Protein AF-0000000079099006 (afdb_homodimer)

Radius of gyration: 41.97 Å; Cα contacts (8 Å, |Δi|>4): 2107; chains: 2; bounding box: 153×114×130 Å

InterPro domains:
  IPR046616 Domain of unknown function DUF6729 [PF20499] (115-346)

Structure (mmCIF, N/CA/C/O backbone):
data_AF-0000000079099006-model_v1
#
loop_
_entity.id
_entity.type
_entity.pdbx_description
1 polymer 'DUF6729 domain-containing protein'
#
loop_
_atom_site.group_PDB
_atom_site.id
_atom_site.type_symbol
_atom_site.label_atom_id
_atom_site.label_alt_id
_atom_site.label_comp_id
_atom_site.label_asym_id
_atom_site.label_entity_id
_atom_site.label_seq_id
_atom_site.pdbx_PDB_ins_code
_atom_site.Cartn_x
_atom_site.Cartn_y
_atom_site.Cartn_z
_atom_site.occupancy
_atom_site.B_iso_or_equiv
_atom_site.auth_seq_id
_atom_site.auth_comp_id
_atom_site.auth_asym_id
_atom_site.auth_atom_id
_atom_site.pdbx_PDB_model_num
ATOM 1 N N . MET A 1 1 ? 10.766 33.156 -65.5 1 15.91 1 MET A N 1
ATOM 2 C CA . MET A 1 1 ? 12.086 33 -64.875 1 15.91 1 MET A CA 1
ATOM 3 C C . MET A 1 1 ? 11.984 32.188 -63.594 1 15.91 1 MET A C 1
ATOM 5 O O . MET A 1 1 ? 12.766 31.266 -63.375 1 15.91 1 MET A O 1
ATOM 9 N N . ILE A 1 2 ? 11.555 32.625 -62.406 1 19.89 2 ILE A N 1
ATOM 10 C CA . ILE A 1 2 ? 12.367 32.594 -61.219 1 19.89 2 ILE A CA 1
ATOM 11 C C . ILE A 1 2 ? 12.281 31.234 -60.562 1 19.89 2 ILE A C 1
ATOM 13 O O . ILE A 1 2 ? 11.195 30.797 -60.156 1 19.89 2 ILE A O 1
ATOM 17 N N . GLU A 1 3 ? 13.203 30.297 -60.844 1 19.33 3 GLU A N 1
ATOM 18 C CA . GLU A 1 3 ? 13.68 28.922 -60.781 1 19.33 3 GLU A CA 1
ATOM 19 C C . GLU A 1 3 ? 13.797 28.422 -59.344 1 19.33 3 GLU A C 1
ATOM 21 O O . GLU A 1 3 ? 14.539 29 -58.562 1 19.33 3 GLU A O 1
ATOM 26 N N . ARG A 1 4 ? 12.789 27.922 -58.75 1 20.95 4 ARG A N 1
ATOM 27 C CA . ARG A 1 4 ? 12.016 27.688 -57.531 1 20.95 4 ARG A CA 1
ATOM 28 C C . ARG A 1 4 ? 12.664 26.594 -56.656 1 20.95 4 ARG A C 1
ATOM 30 O O . ARG A 1 4 ? 12.117 25.5 -56.531 1 20.95 4 ARG A O 1
ATOM 37 N N . GLN A 1 5 ? 14.039 26.656 -56.531 1 17.86 5 GLN A N 1
ATOM 38 C CA . GLN A 1 5 ? 15.07 25.641 -56.438 1 17.86 5 GLN A CA 1
ATOM 39 C C . GLN A 1 5 ? 15.195 25.141 -55 1 17.86 5 GLN A C 1
ATOM 41 O O . GLN A 1 5 ? 15.367 25.938 -54.062 1 17.86 5 GLN A O 1
ATOM 46 N N . TYR A 1 6 ? 14.617 24.062 -54.562 1 20.41 6 TYR A N 1
ATOM 47 C CA . TYR A 1 6 ? 14.273 23.328 -53.344 1 20.41 6 TYR A CA 1
ATOM 48 C C . TYR A 1 6 ? 15.523 22.906 -52.594 1 20.41 6 TYR A C 1
ATOM 50 O O . TYR A 1 6 ? 16.172 21.922 -52.938 1 20.41 6 TYR A O 1
ATOM 58 N N . ASP A 1 7 ? 16.375 23.812 -52.219 1 17.14 7 ASP A N 1
ATOM 59 C CA . ASP A 1 7 ? 17.797 23.578 -52 1 17.14 7 ASP A CA 1
ATOM 60 C C . ASP A 1 7 ? 18.031 22.688 -50.812 1 17.14 7 ASP A C 1
ATOM 62 O O . ASP A 1 7 ? 17.422 22.875 -49.75 1 17.14 7 ASP A O 1
ATOM 66 N N . ALA A 1 8 ? 18.531 21.516 -51.031 1 17.69 8 ALA A N 1
ATOM 67 C CA . ALA A 1 8 ? 18.969 20.234 -50.469 1 17.69 8 ALA A CA 1
ATOM 68 C C . ALA A 1 8 ? 20 20.422 -49.375 1 17.69 8 ALA A C 1
ATOM 70 O O . ALA A 1 8 ? 21.141 20.781 -49.625 1 17.69 8 ALA A O 1
ATOM 71 N N . ARG A 1 9 ? 19.688 21.141 -48.406 1 17.2 9 ARG A N 1
ATOM 72 C CA . ARG A 1 9 ? 20.672 21.547 -47.375 1 17.2 9 ARG A CA 1
ATOM 73 C C . ARG A 1 9 ? 21.531 20.375 -46.938 1 17.2 9 ARG A C 1
ATOM 75 O O . ARG A 1 9 ? 21.016 19.281 -46.719 1 17.2 9 ARG A O 1
ATOM 82 N N . THR A 1 10 ? 22.875 20.438 -47.031 1 16.53 10 THR A N 1
ATOM 83 C CA . THR A 1 10 ? 24.141 19.719 -47.125 1 16.53 10 THR A CA 1
ATOM 84 C C . THR A 1 10 ? 24.438 18.906 -45.875 1 16.53 10 THR A C 1
ATOM 86 O O . THR A 1 10 ? 23.922 19.234 -44.812 1 16.53 10 THR A O 1
ATOM 89 N N . PRO A 1 11 ? 25.422 17.922 -45.969 1 18.3 11 PRO A N 1
ATOM 90 C CA . PRO A 1 11 ? 26.062 16.719 -45.438 1 18.3 11 PRO A CA 1
ATOM 91 C C . PRO A 1 11 ? 26.969 17.047 -44.219 1 18.3 11 PRO A C 1
ATOM 93 O O . PRO A 1 11 ? 27.938 17.797 -44.375 1 18.3 11 PRO A O 1
ATOM 96 N N . TRP A 1 12 ? 26.547 17.656 -43.25 1 16.95 12 TRP A N 1
ATOM 97 C CA . TRP A 1 12 ? 27.531 18.109 -42.25 1 16.95 12 TRP A CA 1
ATOM 98 C C . TRP A 1 12 ? 28.5 17 -41.906 1 16.95 12 TRP A C 1
ATOM 100 O O . TRP A 1 12 ? 28.078 15.906 -41.5 1 16.95 12 TRP A O 1
ATOM 110 N N . ASN A 1 13 ? 29.672 17.031 -42.344 1 16.06 13 ASN A N 1
ATOM 111 C CA . ASN A 1 13 ? 30.953 16.328 -42.344 1 16.06 13 ASN A CA 1
ATOM 112 C C . ASN A 1 13 ? 31.5 16.141 -40.938 1 16.06 13 ASN A C 1
ATOM 114 O O . ASN A 1 13 ? 31.766 17.109 -40.219 1 16.06 13 ASN A O 1
ATOM 118 N N . SER A 1 14 ? 31.062 15.195 -40.219 1 17.84 14 SER A N 1
ATOM 119 C CA . SER A 1 14 ? 31.609 14.68 -38.969 1 17.84 14 SER A CA 1
ATOM 120 C C . SER A 1 14 ? 33.094 14.414 -39.094 1 17.84 14 SER A C 1
ATOM 122 O O . SER A 1 14 ? 33.531 13.391 -39.625 1 17.84 14 SER A O 1
ATOM 124 N N . THR A 1 15 ? 33.875 15.359 -39.5 1 16.09 15 THR A N 1
ATOM 125 C CA . THR A 1 15 ? 35.25 15.211 -39.938 1 16.09 15 THR A CA 1
ATOM 126 C C . THR A 1 15 ? 36.031 14.391 -38.938 1 16.09 15 THR A C 1
ATOM 128 O O . THR A 1 15 ? 36.688 13.414 -39.312 1 16.09 15 THR A O 1
ATOM 131 N N . LEU A 1 16 ? 36.969 15.062 -38.188 1 16.19 16 LEU A N 1
ATOM 132 C CA . LEU A 1 16 ? 38.406 15.102 -38.406 1 16.19 16 LEU A CA 1
ATOM 133 C C . LEU A 1 16 ? 39.125 14.008 -37.594 1 16.19 16 LEU A C 1
ATOM 135 O O . LEU A 1 16 ? 39.938 13.25 -38.156 1 16.19 16 LEU A O 1
ATOM 139 N N . ASP A 1 17 ? 39.781 14.375 -36.406 1 16.86 17 ASP A N 1
ATOM 140 C CA . ASP A 1 17 ? 41.219 14.133 -36.312 1 16.86 17 ASP A CA 1
ATOM 141 C C . ASP A 1 17 ? 41.531 12.648 -36.125 1 16.86 17 ASP A C 1
ATOM 143 O O . ASP A 1 17 ? 40.656 11.898 -35.656 1 16.86 17 ASP A O 1
ATOM 147 N N . PRO A 1 18 ? 42.969 12.32 -36.094 1 17.47 18 PRO A N 1
ATOM 148 C CA . PRO A 1 18 ? 43.844 11.289 -36.656 1 17.47 18 PRO A CA 1
ATOM 149 C C . PRO A 1 18 ? 43.812 9.992 -35.844 1 17.47 18 PRO A C 1
ATOM 151 O O . PRO A 1 18 ? 43.188 9.953 -34.781 1 17.47 18 PRO A O 1
ATOM 154 N N . PRO A 1 19 ? 45.094 9.367 -35.781 1 16.92 19 PRO A N 1
ATOM 155 C CA . PRO A 1 19 ? 45.656 8.023 -35.906 1 16.92 19 PRO A CA 1
ATOM 156 C C . PRO A 1 19 ? 45.75 7.293 -34.562 1 16.92 19 PRO A C 1
ATOM 158 O O . PRO A 1 19 ? 46.344 6.211 -34.5 1 16.92 19 PRO A O 1
ATOM 161 N N . PHE A 1 20 ? 45 7.438 -33.656 1 16.91 20 PHE A N 1
ATOM 162 C CA . PHE A 1 20 ? 45.625 6.961 -32.438 1 16.91 20 PHE A CA 1
ATOM 163 C C . PHE A 1 20 ? 46.25 5.574 -32.656 1 16.91 20 PHE A C 1
ATOM 165 O O . PHE A 1 20 ? 45.562 4.672 -33.156 1 16.91 20 PHE A O 1
ATOM 172 N N . PRO A 1 21 ? 47.562 5.559 -32.656 1 16.42 21 PRO A N 1
ATOM 173 C CA . PRO A 1 21 ? 48.375 4.387 -33 1 16.42 21 PRO A CA 1
ATOM 174 C C . PRO A 1 21 ? 47.844 3.1 -32.375 1 16.42 21 PRO A C 1
ATOM 176 O O . PRO A 1 21 ? 47.062 3.145 -31.422 1 16.42 21 PRO A O 1
ATOM 179 N N . SER A 1 22 ? 48.125 1.912 -33.031 1 16.53 22 SER A N 1
ATOM 180 C CA . SER A 1 22 ? 48 0.466 -33.156 1 16.53 22 SER A CA 1
ATOM 181 C C . SER A 1 22 ? 48.469 -0.256 -31.891 1 16.53 22 SER A C 1
ATOM 183 O O . SER A 1 22 ? 47.938 -1.321 -31.562 1 16.53 22 SER A O 1
ATOM 185 N N . SER A 1 23 ? 49.625 0.391 -31.312 1 15.44 23 SER A N 1
ATOM 186 C CA . SER A 1 23 ? 50.656 -0.622 -31.109 1 15.44 23 SER A CA 1
ATOM 187 C C . SER A 1 23 ? 50.188 -1.686 -30.109 1 15.44 23 SER A C 1
ATOM 189 O O . SER A 1 23 ? 50.281 -2.883 -30.406 1 15.44 23 SER A O 1
ATOM 191 N N . ALA A 1 24 ? 50.5 -1.302 -28.812 1 16.05 24 ALA A N 1
ATOM 192 C CA . ALA A 1 24 ? 51.375 -2.188 -28.062 1 16.05 24 ALA A CA 1
ATOM 193 C C . ALA A 1 24 ? 50.625 -3.375 -27.484 1 16.05 24 ALA A C 1
ATOM 195 O O . ALA A 1 24 ? 49.75 -3.201 -26.641 1 16.05 24 ALA A O 1
ATOM 196 N N . LEU A 1 25 ? 50.188 -4.363 -28.328 1 15.83 25 LEU A N 1
ATOM 197 C CA . LEU A 1 25 ? 49.875 -5.766 -28.094 1 15.83 25 LEU A CA 1
ATOM 198 C C . LEU A 1 25 ? 50.812 -6.375 -27.047 1 15.83 25 LEU A C 1
ATOM 200 O O . LEU A 1 25 ? 50.625 -7.531 -26.656 1 15.83 25 LEU A O 1
ATOM 204 N N . ALA A 1 26 ? 52.062 -5.734 -26.984 1 15.9 26 ALA A N 1
ATOM 205 C CA . ALA A 1 26 ? 53.188 -6.656 -26.75 1 15.9 26 ALA A CA 1
ATOM 206 C C . ALA A 1 26 ? 52.875 -7.582 -25.578 1 15.9 26 ALA A C 1
ATOM 208 O O . ALA A 1 26 ? 51.969 -7.297 -24.766 1 15.9 26 ALA A O 1
ATOM 209 N N . MET A 1 27 ? 53.969 -8.508 -25.281 1 15.1 27 MET A N 1
ATOM 210 C CA . MET A 1 27 ? 54.594 -9.789 -25.031 1 15.1 27 MET A CA 1
ATOM 211 C C . MET A 1 27 ? 54.75 -10.039 -23.531 1 15.1 27 MET A C 1
ATOM 213 O O . MET A 1 27 ? 55.188 -11.109 -23.125 1 15.1 27 MET A O 1
ATOM 217 N N . ILE A 1 28 ? 54.562 -8.961 -22.641 1 15.44 28 ILE A N 1
ATOM 218 C CA . ILE A 1 28 ? 55.5 -9.289 -21.562 1 15.44 28 ILE A CA 1
ATOM 219 C C . ILE A 1 28 ? 55.188 -10.672 -21 1 15.44 28 ILE A C 1
ATOM 221 O O . ILE A 1 28 ? 54.094 -10.891 -20.469 1 15.44 28 ILE A O 1
ATOM 225 N N . GLU A 1 29 ? 55.906 -11.812 -21.453 1 15.39 29 GLU A N 1
ATOM 226 C CA . GLU A 1 29 ? 56.406 -13.172 -21.281 1 15.39 29 GLU A CA 1
ATOM 227 C C . GLU A 1 29 ? 56.812 -13.422 -19.828 1 15.39 29 GLU A C 1
ATOM 229 O O . GLU A 1 29 ? 57.219 -14.531 -19.469 1 15.39 29 GLU A O 1
ATOM 234 N N . ARG A 1 30 ? 56.812 -12.383 -18.953 1 15.84 30 ARG A N 1
ATOM 235 C CA . ARG A 1 30 ? 57.875 -12.82 -18.047 1 15.84 30 ARG A CA 1
ATOM 236 C C . ARG A 1 30 ? 57.688 -14.273 -17.641 1 15.84 30 ARG A C 1
ATOM 238 O O . ARG A 1 30 ? 56.562 -14.742 -17.484 1 15.84 30 ARG A O 1
ATOM 245 N N . GLN A 1 31 ? 58.812 -15 -17.609 1 15.45 31 GLN A N 1
ATOM 246 C CA . GLN A 1 31 ? 59.594 -16.219 -17.438 1 15.45 31 GLN A CA 1
ATOM 247 C C . GLN A 1 31 ? 59.312 -16.859 -16.078 1 15.45 31 GLN A C 1
ATOM 249 O O . GLN A 1 31 ? 59.156 -16.172 -15.078 1 15.45 31 GLN A O 1
ATOM 254 N N . TYR A 1 32 ? 58.781 -18.188 -16.141 1 16.55 32 TYR A N 1
ATOM 255 C CA . TYR A 1 32 ? 58.688 -19.281 -15.18 1 16.55 32 TYR A CA 1
ATOM 256 C C . TYR A 1 32 ? 60 -19.469 -14.445 1 16.55 32 TYR A C 1
ATOM 258 O O . TYR A 1 32 ? 60.156 -20.422 -13.672 1 16.55 32 TYR A O 1
ATOM 266 N N . ASP A 1 33 ? 60.906 -18.406 -14.273 1 15.42 33 ASP A N 1
ATOM 267 C CA . ASP A 1 33 ? 62.188 -19.047 -13.984 1 15.42 33 ASP A CA 1
ATOM 268 C C . ASP A 1 33 ? 62 -20.172 -12.961 1 15.42 33 ASP A C 1
ATOM 270 O O . ASP A 1 33 ? 61.219 -20.047 -12.016 1 15.42 33 ASP A O 1
ATOM 274 N N . ALA A 1 34 ? 62.688 -21.344 -13.367 1 15.82 34 ALA A N 1
ATOM 275 C CA . ALA A 1 34 ? 63.125 -22.688 -12.977 1 15.82 34 ALA A CA 1
ATOM 276 C C . ALA A 1 34 ? 63.969 -22.672 -11.727 1 15.82 34 ALA A C 1
ATOM 278 O O . ALA A 1 34 ? 64.5 -23.703 -11.273 1 15.82 34 ALA A O 1
ATOM 279 N N . ARG A 1 35 ? 64.438 -21.578 -11.211 1 15.8 35 ARG A N 1
ATOM 280 C CA . ARG A 1 35 ? 65.75 -22.016 -10.648 1 15.8 35 ARG A CA 1
ATOM 281 C C . ARG A 1 35 ? 65.562 -23.328 -9.891 1 15.8 35 ARG A C 1
ATOM 283 O O . ARG A 1 35 ? 64.5 -23.609 -9.344 1 15.8 35 ARG A O 1
ATOM 290 N N . THR A 1 36 ? 66.625 -24.172 -10.094 1 16.53 36 THR A N 1
ATOM 291 C CA . THR A 1 36 ? 67.25 -25.5 -9.891 1 16.53 36 THR A CA 1
ATOM 292 C C . THR A 1 36 ? 67.25 -25.859 -8.414 1 16.53 36 THR A C 1
ATOM 294 O O . THR A 1 36 ? 66.688 -26.906 -8.016 1 16.53 36 THR A O 1
ATOM 297 N N . PRO A 1 37 ? 68.562 -26.281 -8.086 1 16.17 37 PRO A N 1
ATOM 298 C CA . PRO A 1 37 ? 69.125 -27.406 -7.355 1 16.17 37 PRO A CA 1
ATOM 299 C C . PRO A 1 37 ? 69.188 -27.156 -5.852 1 16.17 37 PRO A C 1
ATOM 301 O O . PRO A 1 37 ? 68.875 -28.047 -5.059 1 16.17 37 PRO A O 1
ATOM 304 N N . ARG A 1 38 ? 70.062 -26.141 -5.414 1 15.58 38 ARG A N 1
ATOM 305 C CA . ARG A 1 38 ? 71.25 -26.578 -4.676 1 15.58 38 ARG A CA 1
ATOM 306 C C . ARG A 1 38 ? 70.938 -26.969 -3.248 1 15.58 38 ARG A C 1
ATOM 308 O O . ARG A 1 38 ? 69.938 -26.469 -2.689 1 15.58 38 ARG A O 1
ATOM 315 N N . ASN A 1 39 ? 71.812 -27.906 -2.674 1 15.57 39 ASN A N 1
ATOM 316 C CA . ASN A 1 39 ? 72.125 -28.828 -1.592 1 15.57 39 ASN A CA 1
ATOM 317 C C . ASN A 1 39 ? 72.375 -28.094 -0.273 1 15.57 39 ASN A C 1
ATOM 319 O O . ASN A 1 39 ? 72.25 -28.688 0.801 1 15.57 39 ASN A O 1
ATOM 323 N N . SER A 1 40 ? 73 -26.859 -0.292 1 15.12 40 SER A N 1
ATOM 324 C CA . SER A 1 40 ? 74.125 -26.875 0.655 1 15.12 40 SER A CA 1
ATOM 325 C C . SER A 1 40 ? 73.625 -26.984 2.092 1 15.12 40 SER A C 1
ATOM 327 O O . SER A 1 40 ? 72.438 -26.656 2.379 1 15.12 40 SER A O 1
ATOM 329 N N . THR A 1 41 ? 74.625 -27.078 3.004 1 15.63 41 THR A N 1
ATOM 330 C CA . THR A 1 41 ? 75.188 -27.719 4.199 1 15.63 41 THR A CA 1
ATOM 331 C C . THR A 1 41 ? 74.812 -26.922 5.453 1 15.63 41 THR A C 1
ATOM 333 O O . THR A 1 41 ? 74.688 -27.5 6.535 1 15.63 41 THR A O 1
ATOM 336 N N . LEU A 1 42 ? 74.812 -25.516 5.457 1 14.94 42 LEU A N 1
ATOM 337 C CA . LEU A 1 42 ? 75.75 -25.125 6.512 1 14.94 42 LEU A CA 1
ATOM 338 C C . LEU A 1 42 ? 75.188 -25.469 7.887 1 14.94 42 LEU A C 1
ATOM 340 O O . LEU A 1 42 ? 73.938 -25.578 8.055 1 14.94 42 LEU A O 1
ATOM 344 N N . ASP A 1 43 ? 75.938 -25.016 8.906 1 15.67 43 ASP A N 1
ATOM 345 C CA . ASP A 1 43 ? 76.5 -25.516 10.148 1 15.67 43 ASP A CA 1
ATOM 346 C C . ASP A 1 43 ? 75.562 -25.391 11.305 1 15.67 43 ASP A C 1
ATOM 348 O O . ASP A 1 43 ? 74.562 -24.625 11.234 1 15.67 43 ASP A O 1
ATOM 352 N N . PRO A 1 44 ? 76.125 -25.359 12.578 1 16.55 44 PRO A N 1
ATOM 353 C CA . PRO A 1 44 ? 76.125 -26.172 13.797 1 16.55 44 PRO A CA 1
ATOM 354 C C . PRO A 1 44 ? 75.312 -25.562 14.914 1 16.55 44 PRO A C 1
ATOM 356 O O . PRO A 1 44 ? 74.5 -26.266 15.562 1 16.55 44 PRO A O 1
ATOM 359 N N . PRO A 1 45 ? 75.562 -24.188 15.43 1 15.34 45 PRO A N 1
ATOM 360 C CA . PRO A 1 45 ? 76.188 -24.281 16.781 1 15.34 45 PRO A CA 1
ATOM 361 C C . PRO A 1 45 ? 75.125 -24.328 17.875 1 15.34 45 PRO A C 1
ATOM 363 O O . PRO A 1 45 ? 73.938 -23.984 17.625 1 15.34 45 PRO A O 1
ATOM 366 N N . SER A 1 46 ? 75.5 -23.844 19.219 1 15.46 46 SER A N 1
ATOM 367 C CA . SER A 1 46 ? 75.688 -24.359 20.562 1 15.46 46 SER A CA 1
ATOM 368 C C . SER A 1 46 ? 74.562 -23.875 21.5 1 15.46 46 SER A C 1
ATOM 370 O O . SER A 1 46 ? 73.938 -24.672 22.172 1 15.46 46 SER A O 1
ATOM 372 N N . PRO A 1 47 ? 74.875 -22.906 22.562 1 15.4 47 PRO A N 1
ATOM 373 C CA . PRO A 1 47 ? 75 -23.344 23.953 1 15.4 47 PRO A CA 1
ATOM 374 C C . PRO A 1 47 ? 73.688 -23.125 24.75 1 15.4 47 PRO A C 1
ATOM 376 O O . PRO A 1 47 ? 72.75 -22.516 24.25 1 15.4 47 PRO A O 1
ATOM 379 N N . SER A 1 48 ? 73.75 -22.312 26.062 1 14.89 48 SER A N 1
ATOM 380 C CA . SER A 1 48 ? 73.875 -22.578 27.484 1 14.89 48 SER A CA 1
ATOM 381 C C . SER A 1 48 ? 72.625 -22.031 28.234 1 14.89 48 SER A C 1
ATOM 383 O O . SER A 1 48 ? 72 -22.734 29.016 1 14.89 48 SER A O 1
ATOM 385 N N . SER A 1 49 ? 72.562 -20.641 28.734 1 14.59 49 SER A N 1
ATOM 386 C CA . SER A 1 49 ? 72.75 -20.328 30.156 1 14.59 49 SER A CA 1
ATOM 387 C C . SER A 1 49 ? 71.375 -20.172 30.812 1 14.59 49 SER A C 1
ATOM 389 O O . SER A 1 49 ? 70.375 -19.906 30.141 1 14.59 49 SER A O 1
ATOM 391 N N . THR A 1 50 ? 71.25 -19.719 32.281 1 14.94 50 THR A N 1
ATOM 392 C CA . THR A 1 50 ? 70.938 -20.047 33.656 1 14.94 50 THR A CA 1
ATOM 393 C C . THR A 1 50 ? 69.812 -19.156 34.188 1 14.94 50 THR A C 1
ATOM 395 O O . THR A 1 50 ? 69.312 -19.375 35.281 1 14.94 50 THR A O 1
ATOM 398 N N . LEU A 1 51 ? 69.25 -18.078 33.625 1 14.08 51 LEU A N 1
ATOM 399 C CA . LEU A 1 51 ? 69.062 -17.078 34.656 1 14.08 51 LEU A CA 1
ATOM 400 C C . LEU A 1 51 ? 67.875 -17.453 35.562 1 14.08 51 LEU A C 1
ATOM 402 O O . LEU A 1 51 ? 66.812 -17.75 35.062 1 14.08 51 LEU A O 1
ATOM 406 N N . THR A 1 52 ? 67.938 -17.5 36.969 1 14.87 52 THR A N 1
ATOM 407 C CA . THR A 1 52 ? 67.5 -18 38.25 1 14.87 52 THR A CA 1
ATOM 408 C C . THR A 1 52 ? 66.312 -17.234 38.75 1 14.87 52 THR A C 1
ATOM 410 O O . THR A 1 52 ? 65.375 -17.828 39.312 1 14.87 52 THR A O 1
ATOM 413 N N . MET A 1 53 ? 66.25 -15.844 38.969 1 14.62 53 MET A N 1
ATOM 414 C CA . MET A 1 53 ? 66.062 -15.359 40.312 1 14.62 53 MET A CA 1
ATOM 415 C C . MET A 1 53 ? 64.625 -15.562 40.812 1 14.62 53 MET A C 1
ATOM 417 O O . MET A 1 53 ? 63.719 -15.656 40.031 1 14.62 53 MET A O 1
ATOM 421 N N . ILE A 1 54 ? 64.25 -15.117 42.219 1 14.98 54 ILE A N 1
ATOM 422 C CA . ILE A 1 54 ? 63.812 -15.508 43.531 1 14.98 54 ILE A CA 1
ATOM 423 C C . ILE A 1 54 ? 62.344 -15.102 43.719 1 14.98 54 ILE A C 1
ATOM 425 O O . ILE A 1 54 ? 61.812 -14.266 42.969 1 14.98 54 ILE A O 1
ATOM 429 N N . GLU A 1 55 ? 61.844 -14.812 45.094 1 15.43 55 GLU A N 1
ATOM 430 C CA . GLU A 1 55 ? 61.062 -15.266 46.25 1 15.43 55 GLU A CA 1
ATOM 431 C C . GLU A 1 55 ? 59.906 -14.305 46.562 1 15.43 55 GLU A C 1
ATOM 433 O O . GLU A 1 55 ? 58.875 -14.711 47.094 1 15.43 55 GLU A O 1
ATOM 438 N N . ARG A 1 56 ? 59.844 -12.906 46.406 1 15.13 56 ARG A N 1
ATOM 439 C CA . ARG A 1 56 ? 59.562 -12.164 47.625 1 15.13 56 ARG A CA 1
ATOM 440 C C . ARG A 1 56 ? 58.094 -12.289 48 1 15.13 56 ARG A C 1
ATOM 442 O O . ARG A 1 56 ? 57.219 -12.305 47.125 1 15.13 56 ARG A O 1
ATOM 449 N N . GLN A 1 57 ? 57.625 -12.203 49.406 1 15.52 57 GLN A N 1
ATOM 450 C CA . GLN A 1 57 ? 56.844 -12.609 50.594 1 15.52 57 GLN A CA 1
ATOM 451 C C . GLN A 1 57 ? 55.719 -11.633 50.844 1 15.52 57 GLN A C 1
ATOM 453 O O . GLN A 1 57 ? 54.906 -11.828 51.781 1 15.52 57 GLN A O 1
ATOM 458 N N . TYR A 1 58 ? 55.219 -10.625 50.188 1 15.05 58 TYR A N 1
ATOM 459 C CA . TYR A 1 58 ? 54.719 -9.539 51.031 1 15.05 58 TYR A CA 1
ATOM 460 C C . TYR A 1 58 ? 53.469 -9.969 51.781 1 15.05 58 TYR A C 1
ATOM 462 O O . TYR A 1 58 ? 52.594 -10.609 51.188 1 15.05 58 TYR A O 1
ATOM 470 N N . ASP A 1 59 ? 53.219 -9.641 53.156 1 15.61 59 ASP A N 1
ATOM 471 C CA . ASP A 1 59 ? 52.688 -9.961 54.5 1 15.61 59 ASP A CA 1
ATOM 472 C C . ASP A 1 59 ? 51.25 -9.5 54.656 1 15.61 59 ASP A C 1
ATOM 474 O O . ASP A 1 59 ? 50.406 -10.258 55.125 1 15.61 59 ASP A O 1
ATOM 478 N N . ALA A 1 60 ? 50.906 -8.164 54.844 1 15.94 60 ALA A N 1
ATOM 479 C CA . ALA A 1 60 ? 50.406 -7.676 56.125 1 15.94 60 ALA A CA 1
ATOM 480 C C . ALA A 1 60 ? 48.906 -7.969 56.25 1 15.94 60 ALA A C 1
ATOM 482 O O . ALA A 1 60 ? 48.219 -8.117 55.25 1 15.94 60 ALA A O 1
ATOM 483 N N . ARG A 1 61 ? 48.062 -7.602 57.406 1 16.03 61 ARG A N 1
ATOM 484 C CA . ARG A 1 61 ? 47.281 -8.109 58.531 1 16.03 61 ARG A CA 1
ATOM 485 C C . ARG A 1 61 ? 45.812 -7.871 58.312 1 16.03 61 ARG A C 1
ATOM 487 O O . ARG A 1 61 ? 45 -8.82 58.281 1 16.03 61 ARG A O 1
ATOM 494 N N . THR A 1 62 ? 44.969 -6.734 59.031 1 16.22 62 THR A N 1
ATOM 495 C CA . THR A 1 62 ? 44.312 -6.934 60.312 1 16.22 62 THR A CA 1
ATOM 496 C C . THR A 1 62 ? 42.812 -7.074 60.125 1 16.22 62 THR A C 1
ATOM 498 O O . THR A 1 62 ? 42.281 -6.797 59.031 1 16.22 62 THR A O 1
ATOM 501 N N . PRO A 1 63 ? 41.719 -6.109 60.969 1 16.69 63 PRO A N 1
ATOM 502 C CA . PRO A 1 63 ? 40.781 -6.414 62.031 1 16.69 63 PRO A CA 1
ATOM 503 C C . PRO A 1 63 ? 39.312 -6.477 61.531 1 16.69 63 PRO A C 1
ATOM 505 O O . PRO A 1 63 ? 39 -5.922 60.469 1 16.69 63 PRO A O 1
ATOM 508 N N . ARG A 1 64 ? 38.094 -6.961 62.375 1 17.44 64 ARG A N 1
ATOM 509 C CA . ARG A 1 64 ? 36.875 -7.785 62.5 1 17.44 64 ARG A CA 1
ATOM 510 C C . ARG A 1 64 ? 35.625 -6.93 62.469 1 17.44 64 ARG A C 1
ATOM 512 O O . ARG A 1 64 ? 34.531 -7.445 62.281 1 17.44 64 ARG A O 1
ATOM 519 N N . ASN A 1 65 ? 35.438 -5.57 62.625 1 16.67 65 ASN A N 1
ATOM 520 C CA . ASN A 1 65 ? 34.438 -5.121 63.594 1 16.67 65 ASN A CA 1
ATOM 521 C C . ASN A 1 65 ? 33.031 -5.273 63.031 1 16.67 65 ASN A C 1
ATOM 523 O O . ASN A 1 65 ? 32.812 -5.062 61.844 1 16.67 65 ASN A O 1
ATOM 527 N N . SER A 1 66 ? 31.797 -5.656 63.812 1 17.56 66 SER A N 1
ATOM 528 C CA . SER A 1 66 ? 30.531 -6.352 63.969 1 17.56 66 SER A CA 1
ATOM 529 C C . SER A 1 66 ? 29.359 -5.426 63.656 1 17.56 66 SER A C 1
ATOM 531 O O . SER A 1 66 ? 28.219 -5.883 63.469 1 17.56 66 SER A O 1
ATOM 533 N N . THR A 1 67 ? 29.391 -4.078 63.625 1 17.53 67 THR A N 1
ATOM 534 C CA . THR A 1 67 ? 28.328 -3.4 64.312 1 17.53 67 THR A CA 1
ATOM 535 C C . THR A 1 67 ? 26.984 -3.605 63.625 1 17.53 67 THR A C 1
ATOM 537 O O . THR A 1 67 ? 26.953 -3.871 62.406 1 17.53 67 THR A O 1
ATOM 540 N N . LEU A 1 68 ? 25.719 -3.186 64.188 1 17.81 68 LEU A N 1
ATOM 541 C CA . LEU A 1 68 ? 24.375 -3.518 64.688 1 17.81 68 LEU A CA 1
ATOM 542 C C . LEU A 1 68 ? 23.312 -2.941 63.75 1 17.81 68 LEU A C 1
ATOM 544 O O . LEU A 1 68 ? 22.141 -3.328 63.812 1 17.81 68 LEU A O 1
ATOM 548 N N . ASP A 1 69 ? 23.516 -1.963 62.75 1 18.25 69 ASP A N 1
ATOM 549 C CA . ASP A 1 69 ? 22.5 -0.908 62.812 1 18.25 69 ASP A CA 1
ATOM 550 C C . ASP A 1 69 ? 21.141 -1.427 62.344 1 18.25 69 ASP A C 1
ATOM 552 O O . ASP A 1 69 ? 21.062 -2.385 61.562 1 18.25 69 ASP A O 1
ATOM 556 N N . PRO A 1 70 ? 20 -0.602 62.469 1 21 70 PRO A N 1
ATOM 557 C CA . PRO A 1 70 ? 18.609 -0.766 62.844 1 21 70 PRO A CA 1
ATOM 558 C C . PRO A 1 70 ? 17.719 -1.228 61.688 1 21 70 PRO A C 1
ATOM 560 O O . PRO A 1 70 ? 18.078 -1.045 60.531 1 21 70 PRO A O 1
ATOM 563 N N . PRO A 1 71 ? 16.438 -1.8 61.875 1 19.56 71 PRO A N 1
ATOM 564 C CA . PRO A 1 71 ? 15.547 -2.803 61.312 1 19.56 71 PRO A CA 1
ATOM 565 C C . PRO A 1 71 ? 14.656 -2.234 60.188 1 19.56 71 PRO A C 1
ATOM 567 O O . PRO A 1 71 ? 13.773 -2.928 59.688 1 19.56 71 PRO A O 1
ATOM 570 N N . SER A 1 72 ? 15.133 -1.272 59.281 1 19.2 72 SER A N 1
ATOM 571 C CA . SER A 1 72 ? 14.133 -0.377 58.719 1 19.2 72 SER A CA 1
ATOM 572 C C . SER A 1 72 ? 13.047 -1.156 57.969 1 19.2 72 SER A C 1
ATOM 574 O O . SER A 1 72 ? 13.344 -2.102 57.25 1 19.2 72 SER A O 1
ATOM 576 N N . PRO A 1 73 ? 11.719 -0.913 58.281 1 19.62 73 PRO A N 1
ATOM 577 C CA . PRO A 1 73 ? 10.484 -1.699 58.125 1 19.62 73 PRO A CA 1
ATOM 578 C C . PRO A 1 73 ? 10.094 -1.93 56.688 1 19.62 73 PRO A C 1
ATOM 580 O O . PRO A 1 73 ? 10.359 -1.08 55.812 1 19.62 73 PRO A O 1
ATOM 583 N N . SER A 1 74 ? 10.039 -3.209 56.125 1 17.89 74 SER A N 1
ATOM 584 C CA . SER A 1 74 ? 9.93 -3.924 54.875 1 17.89 74 SER A CA 1
ATOM 585 C C . SER A 1 74 ? 8.555 -3.727 54.25 1 17.89 74 SER A C 1
ATOM 587 O O . SER A 1 74 ? 7.957 -4.68 53.75 1 17.89 74 SER A O 1
ATOM 589 N N . SER A 1 75 ? 7.902 -2.51 54.531 1 19.33 75 SER A N 1
ATOM 590 C CA . SER A 1 75 ? 6.465 -2.666 54.312 1 19.33 75 SER A CA 1
ATOM 591 C C . SER A 1 75 ? 6.148 -2.969 52.844 1 19.33 75 SER A C 1
ATOM 593 O O . SER A 1 75 ? 6.594 -2.252 51.969 1 19.33 75 SER A O 1
ATOM 595 N N . THR A 1 76 ? 5.852 -4.23 52.5 1 18.64 76 THR A N 1
ATOM 596 C CA . THR A 1 76 ? 5.629 -5.055 51.344 1 18.64 76 THR A CA 1
ATOM 597 C C . THR A 1 76 ? 4.398 -4.582 50.562 1 18.64 76 THR A C 1
ATOM 599 O O . THR A 1 76 ? 3.91 -5.277 49.656 1 18.64 76 THR A O 1
ATOM 602 N N . LEU A 1 77 ? 4.082 -3.24 50.594 1 19.17 77 LEU A N 1
ATOM 603 C CA . LEU A 1 77 ? 2.727 -3.029 50.094 1 19.17 77 LEU A CA 1
ATOM 604 C C . LEU A 1 77 ? 2.588 -3.516 48.656 1 19.17 77 LEU A C 1
ATOM 606 O O . LEU A 1 77 ? 3.35 -3.098 47.781 1 19.17 77 LEU A O 1
ATOM 610 N N . THR A 1 78 ? 2.082 -4.754 48.469 1 19.03 78 THR A N 1
ATOM 611 C CA . THR A 1 78 ? 1.792 -5.645 47.344 1 19.03 78 THR A CA 1
ATOM 612 C C . THR A 1 78 ? 0.852 -4.969 46.375 1 19.03 78 THR A C 1
ATOM 614 O O . THR A 1 78 ? -0.324 -4.75 46.656 1 19.03 78 THR A O 1
ATOM 617 N N . ARG A 1 79 ? 1.257 -3.863 45.75 1 20.95 79 ARG A N 1
ATOM 618 C CA . ARG A 1 79 ? 0.319 -3.16 44.875 1 20.95 79 ARG A CA 1
ATOM 619 C C . ARG A 1 79 ? -0.235 -4.09 43.812 1 20.95 79 ARG A C 1
ATOM 621 O O . ARG A 1 79 ? 0.527 -4.742 43.094 1 20.95 79 ARG A O 1
ATOM 628 N N . PRO A 1 80 ? -1.497 -4.691 44 1 21.08 80 PRO A N 1
ATOM 629 C CA . PRO A 1 80 ? -2.152 -5.684 43.156 1 21.08 80 PRO A CA 1
ATOM 630 C C . PRO A 1 80 ? -2.191 -5.266 41.688 1 21.08 80 PRO A C 1
ATOM 632 O O . PRO A 1 80 ? -2.477 -4.105 41.375 1 21.08 80 PRO A O 1
ATOM 635 N N . SER A 1 81 ? -1.205 -5.684 40.969 1 20.84 81 SER A N 1
ATOM 636 C CA . SER A 1 81 ? -0.943 -5.488 39.531 1 20.84 81 SER A CA 1
ATOM 637 C C . SER A 1 81 ? -2.166 -5.844 38.688 1 20.84 81 SER A C 1
ATOM 639 O O . SER A 1 81 ? -2.566 -7.008 38.625 1 20.84 81 SER A O 1
ATOM 641 N N . SER A 1 82 ? -3.242 -4.996 38.875 1 22.81 82 SER A N 1
ATOM 642 C CA . SER A 1 82 ? -4.5 -5.227 38.156 1 22.81 82 SER A CA 1
ATOM 643 C C . SER A 1 82 ? -4.266 -5.422 36.656 1 22.81 82 SER A C 1
ATOM 645 O O . SER A 1 82 ? -3.949 -4.473 35.969 1 22.81 82 SER A O 1
ATOM 647 N N . SER A 1 83 ? -3.559 -6.523 36.344 1 22.92 83 SER A N 1
ATOM 648 C CA . SER A 1 83 ? -3.248 -6.984 34.969 1 22.92 83 SER A CA 1
ATOM 649 C C . SER A 1 83 ? -4.512 -7.102 34.125 1 22.92 83 SER A C 1
ATOM 651 O O . SER A 1 83 ? -5.379 -7.934 34.406 1 22.92 83 SER A O 1
ATOM 653 N N . SER A 1 84 ? -5.121 -6.012 33.844 1 25.08 84 SER A N 1
ATOM 654 C CA . SER A 1 84 ? -6.285 -6.152 32.969 1 25.08 84 SER A CA 1
ATOM 655 C C . SER A 1 84 ? -5.93 -6.914 31.688 1 25.08 84 SER A C 1
ATOM 657 O O . SER A 1 84 ? -5.191 -6.406 30.844 1 25.08 84 SER A O 1
ATOM 659 N N . THR A 1 85 ? -5.516 -8.188 31.844 1 25.78 85 THR A N 1
ATOM 660 C CA . THR A 1 85 ? -5.109 -9.078 30.75 1 25.78 85 THR A CA 1
ATOM 661 C C . THR A 1 85 ? -6.234 -9.25 29.734 1 25.78 85 THR A C 1
ATOM 663 O O . THR A 1 85 ? -7.344 -9.648 30.094 1 25.78 85 THR A O 1
ATOM 666 N N . LEU A 1 86 ? -6.316 -8.344 28.891 1 28 86 LEU A N 1
ATOM 667 C CA . LEU A 1 86 ? -7.219 -8.711 27.812 1 28 86 LEU A CA 1
ATOM 668 C C . LEU A 1 86 ? -6.863 -10.086 27.25 1 28 86 LEU A C 1
ATOM 670 O O . LEU A 1 86 ? -5.707 -10.336 26.891 1 28 86 LEU A O 1
ATOM 674 N N . VAL A 1 87 ? -7.395 -11.164 27.891 1 26.25 87 VAL A N 1
ATOM 675 C CA . VAL A 1 87 ? -7.258 -12.578 27.531 1 26.25 87 VAL A CA 1
ATOM 676 C C . VAL A 1 87 ? -7.504 -12.758 26.031 1 26.25 87 VAL A C 1
ATOM 678 O O . VAL A 1 87 ? -8.586 -12.453 25.531 1 26.25 87 VAL A O 1
ATOM 681 N N . ASP A 1 88 ? -6.465 -12.469 25.391 1 26.69 88 ASP A N 1
ATOM 682 C CA . ASP A 1 88 ? -6.504 -12.805 23.969 1 26.69 88 ASP A CA 1
ATOM 683 C C . ASP A 1 88 ? -6.805 -14.289 23.766 1 26.69 88 ASP A C 1
ATOM 685 O O . ASP A 1 88 ? -6.039 -15.148 24.203 1 26.69 88 ASP A O 1
ATOM 689 N N . ASP A 1 89 ? -8.117 -14.562 23.844 1 26.02 89 ASP A N 1
ATOM 690 C CA . ASP A 1 89 ? -8.633 -15.922 23.688 1 26.02 89 ASP A CA 1
ATOM 691 C C . ASP A 1 89 ? -8.148 -16.547 22.375 1 26.02 89 ASP A C 1
ATOM 693 O O . ASP A 1 89 ? -8.68 -17.562 21.938 1 26.02 89 ASP A O 1
ATOM 697 N N . ARG A 1 90 ? -7.363 -15.945 21.703 1 28.78 90 ARG A N 1
ATOM 698 C CA . ARG A 1 90 ? -7.008 -16.562 20.438 1 28.78 90 ARG A CA 1
ATOM 699 C C . ARG A 1 90 ? -6.297 -17.906 20.656 1 28.78 90 ARG A C 1
ATOM 701 O O . ARG A 1 90 ? -5.852 -18.547 19.703 1 28.78 90 ARG A O 1
ATOM 708 N N . PRO A 1 91 ? -5.793 -18.047 22.016 1 25.66 91 PRO A N 1
ATOM 709 C CA . PRO A 1 91 ? -5.195 -19.391 22.094 1 25.66 91 PRO A CA 1
ATOM 710 C C . PRO A 1 91 ? -6.172 -20.484 21.688 1 25.66 91 PRO A C 1
ATOM 712 O O . PRO A 1 91 ? -5.75 -21.594 21.344 1 25.66 91 PRO A O 1
ATOM 715 N N . LEU A 1 92 ? -7.434 -20.219 22.125 1 26.78 92 LEU A N 1
ATOM 716 C CA . LEU A 1 92 ? -8.328 -21.375 22.047 1 26.78 92 LEU A CA 1
ATOM 717 C C . LEU A 1 92 ? -8.602 -21.75 20.594 1 26.78 92 LEU A C 1
ATOM 719 O O . LEU A 1 92 ? -9.156 -22.812 20.312 1 26.78 92 LEU A O 1
ATOM 723 N N . LEU A 1 93 ? -8.445 -20.688 19.797 1 25.09 93 LEU A N 1
ATOM 724 C CA . LEU A 1 93 ? -9 -21.141 18.516 1 25.09 93 LEU A CA 1
ATOM 725 C C . LEU A 1 93 ? -8.109 -22.203 17.891 1 25.09 93 LEU A C 1
ATOM 727 O O . LEU A 1 93 ? -8.555 -22.969 17.016 1 25.09 93 LEU A O 1
ATOM 731 N N . ALA A 1 94 ? -6.812 -22.094 18.125 1 27.58 94 ALA A N 1
ATOM 732 C CA . ALA A 1 94 ? -6.031 -23.156 17.5 1 27.58 94 ALA A CA 1
ATOM 733 C C . ALA A 1 94 ? -6.328 -24.5 18.141 1 27.58 94 ALA A C 1
ATOM 735 O O . ALA A 1 94 ? -6.156 -25.547 17.5 1 27.58 94 ALA A O 1
ATOM 736 N N . GLU A 1 95 ? -6.508 -24.391 19.547 1 28.53 95 GLU A N 1
ATOM 737 C CA . GLU A 1 95 ? -6.59 -25.719 20.125 1 28.53 95 GLU A CA 1
ATOM 738 C C . GLU A 1 95 ? -7.789 -26.5 19.578 1 28.53 95 GLU A C 1
ATOM 740 O O . GLU A 1 95 ? -7.766 -27.734 19.516 1 28.53 95 GLU A O 1
ATOM 745 N N . GLU A 1 96 ? -8.922 -25.703 19.531 1 28.23 96 GLU A N 1
ATOM 746 C CA . GLU A 1 96 ? -10.125 -26.516 19.328 1 28.23 96 GLU A CA 1
ATOM 747 C C . GLU A 1 96 ? -10.125 -27.156 17.953 1 28.23 96 GLU A C 1
ATOM 749 O O . GLU A 1 96 ? -11.016 -27.953 17.625 1 28.23 96 GLU A O 1
ATOM 754 N N . ILE A 1 97 ? -9.453 -26.531 17.062 1 29.06 97 ILE A N 1
ATOM 755 C CA . ILE A 1 97 ? -9.672 -27.359 15.883 1 29.06 97 ILE A CA 1
ATOM 756 C C . ILE A 1 97 ? -9.07 -28.75 16.109 1 29.06 97 ILE A C 1
ATOM 758 O O . ILE A 1 97 ? -7.871 -28.953 15.891 1 29.06 97 ILE A O 1
ATOM 762 N N . GLY A 1 98 ? -9.031 -29.156 17.344 1 27.12 98 GLY A N 1
ATOM 763 C CA . GLY A 1 98 ? -8.867 -30.594 17.5 1 27.12 98 GLY A CA 1
ATOM 764 C C . GLY A 1 98 ? -9.664 -31.406 16.5 1 27.12 98 GLY A C 1
ATOM 765 O O . GLY A 1 98 ? -10.898 -31.375 16.516 1 27.12 98 GLY A O 1
ATOM 766 N N . LEU A 1 99 ? -9.078 -31.453 15.297 1 28.44 99 LEU A N 1
ATOM 767 C CA . LEU A 1 99 ? -9.57 -32.375 14.281 1 28.44 99 LEU A CA 1
ATOM 768 C C . LEU A 1 99 ? -10.094 -33.656 14.93 1 28.44 99 LEU A C 1
ATOM 770 O O . LEU A 1 99 ? -9.445 -34.219 15.812 1 28.44 99 LEU A O 1
ATOM 774 N N . GLU A 1 100 ? -11.391 -33.656 15.094 1 28.56 100 GLU A N 1
ATOM 775 C CA . GLU A 1 100 ? -12.094 -34.906 15.336 1 28.56 100 GLU A CA 1
ATOM 776 C C . GLU A 1 100 ? -11.367 -36.062 14.68 1 28.56 100 GLU A C 1
ATOM 778 O O . GLU A 1 100 ? -10.656 -35.906 13.695 1 28.56 100 GLU A O 1
ATOM 783 N N . ASP A 1 101 ? -11.289 -37.219 15.375 1 29.89 101 ASP A N 1
ATOM 784 C CA . ASP A 1 101 ? -10.883 -38.594 15.156 1 29.89 101 ASP A CA 1
ATOM 785 C C . ASP A 1 101 ? -11.289 -39.062 13.766 1 29.89 101 ASP A C 1
ATOM 787 O O . ASP A 1 101 ? -12.289 -38.625 13.211 1 29.89 101 ASP A O 1
ATOM 791 N N . GLY A 1 102 ? -10.305 -39.781 13.055 1 29.95 102 GLY A N 1
ATOM 792 C CA . GLY A 1 102 ? -10.234 -40.562 11.828 1 29.95 102 GLY A CA 1
ATOM 793 C C . GLY A 1 102 ? -11.469 -41.406 11.594 1 29.95 102 GLY A C 1
ATOM 794 O O . GLY A 1 102 ? -11.945 -42.062 12.508 1 29.95 102 GLY A O 1
ATOM 795 N N . SER A 1 103 ? -12.305 -40.875 10.789 1 34.34 103 SER A N 1
ATOM 796 C CA . SER A 1 103 ? -13.219 -41.875 10.273 1 34.34 103 SER A CA 1
ATOM 797 C C . SER A 1 103 ? -12.477 -43.156 9.93 1 34.34 103 SER A C 1
ATOM 799 O O . SER A 1 103 ? -11.344 -43.125 9.453 1 34.34 103 SER A O 1
ATOM 801 N N . PRO A 1 104 ? -12.805 -44.375 10.297 1 37.09 104 PRO A N 1
ATOM 802 C CA . PRO A 1 104 ? -12.148 -45.688 10.188 1 37.09 104 PRO A CA 1
ATOM 803 C C . PRO A 1 104 ? -11.539 -45.938 8.805 1 37.09 104 PRO A C 1
ATOM 805 O O . PRO A 1 104 ? -10.594 -46.719 8.664 1 37.09 104 PRO A O 1
ATOM 808 N N . GLY A 1 105 ? -12.312 -45.812 7.605 1 39.25 105 GLY A N 1
ATOM 809 C CA . GLY A 1 105 ? -12.062 -46.562 6.387 1 39.25 105 GLY A CA 1
ATOM 810 C C . GLY A 1 105 ? -10.914 -46 5.57 1 39.25 105 GLY A C 1
ATOM 811 O O . GLY A 1 105 ? -10.812 -46.281 4.371 1 39.25 105 GLY A O 1
ATOM 812 N N . ALA A 1 106 ? -10.328 -44.844 5.812 1 47.81 106 ALA A N 1
ATOM 813 C CA . ALA A 1 106 ? -9.461 -44.188 4.844 1 47.81 106 ALA A CA 1
ATOM 814 C C . ALA A 1 106 ? -8.203 -45 4.586 1 47.81 106 ALA A C 1
ATOM 816 O O . ALA A 1 106 ? -7.676 -45.656 5.496 1 47.81 106 ALA A O 1
ATOM 817 N N . GLU A 1 107 ? -7.887 -45.344 3.363 1 58.16 107 GLU A N 1
ATOM 818 C CA . GLU A 1 107 ? -6.672 -46 2.908 1 58.16 107 GLU A CA 1
ATOM 819 C C . GLU A 1 107 ? -5.434 -45.438 3.59 1 58.16 107 GLU A C 1
ATOM 821 O O . GLU A 1 107 ? -5.367 -44.219 3.84 1 58.16 107 GLU A O 1
ATOM 826 N N . PRO A 1 108 ? -4.645 -46.188 4.199 1 70.75 108 PRO A N 1
ATOM 827 C CA . PRO A 1 108 ? -3.439 -45.781 4.918 1 70.75 108 PRO A CA 1
ATOM 828 C C . PRO A 1 108 ? -2.537 -44.844 4.09 1 70.75 108 PRO A C 1
ATOM 830 O O . PRO A 1 108 ? -2.283 -45.125 2.918 1 70.75 108 PRO A O 1
ATOM 833 N N . VAL A 1 109 ? -2.299 -43.531 4.434 1 86.5 109 VAL A N 1
ATOM 834 C CA . VAL A 1 109 ? -1.441 -42.531 3.773 1 86.5 109 VAL A CA 1
ATOM 835 C C . VAL A 1 109 ? 0.024 -42.938 3.977 1 86.5 109 VAL A C 1
ATOM 837 O O . VAL A 1 109 ? 0.451 -43.188 5.102 1 86.5 109 VAL A O 1
ATOM 840 N N . CYS A 1 110 ? 0.729 -43.188 2.893 1 91.31 110 CYS A N 1
ATOM 841 C CA . CYS A 1 110 ? 2.143 -43.531 2.865 1 91.31 110 CYS A CA 1
ATOM 842 C C . CYS A 1 110 ? 3.023 -42.312 3.018 1 91.31 110 CYS A C 1
ATOM 844 O O . CYS A 1 110 ? 3.561 -41.781 2.031 1 91.31 110 CYS A O 1
ATOM 846 N N . LEU A 1 111 ? 3.178 -41.812 4.246 1 93.31 111 LEU A N 1
ATOM 847 C CA . LEU A 1 111 ? 3.996 -40.625 4.547 1 93.31 111 LEU A CA 1
ATOM 848 C C . LEU A 1 111 ? 4.766 -40.812 5.852 1 93.31 111 LEU A C 1
ATOM 850 O O . LEU A 1 111 ? 4.348 -41.594 6.711 1 93.31 111 LEU A O 1
ATOM 854 N N . PRO A 1 112 ? 5.902 -40.219 5.965 1 90.06 112 PRO A N 1
ATOM 855 C CA . PRO A 1 112 ? 6.578 -40.219 7.266 1 90.06 112 PRO A CA 1
ATOM 856 C C . PRO A 1 112 ? 5.707 -39.656 8.391 1 90.06 112 PRO A C 1
ATOM 858 O O . PRO A 1 112 ? 4.895 -38.75 8.156 1 90.06 112 PRO A O 1
ATOM 861 N N . ALA A 1 113 ? 5.934 -40.094 9.586 1 86.31 113 ALA A N 1
ATOM 862 C CA . ALA A 1 113 ? 5.117 -39.75 10.734 1 86.31 113 ALA A CA 1
ATOM 863 C C . ALA A 1 113 ? 5.145 -38.25 10.977 1 86.31 113 ALA A C 1
ATOM 865 O O . ALA A 1 113 ? 4.121 -37.625 11.305 1 86.31 113 ALA A O 1
ATOM 866 N N . GLY A 1 114 ? 6.27 -37.656 10.805 1 89.19 114 GLY A N 1
ATOM 867 C CA . GLY A 1 114 ? 6.375 -36.219 11.016 1 89.19 114 GLY A CA 1
ATOM 868 C C . GLY A 1 114 ? 5.543 -35.406 10.039 1 89.19 114 GLY A C 1
ATOM 869 O O . GLY A 1 114 ? 5.016 -34.375 10.391 1 89.19 114 GLY A O 1
ATOM 870 N N . TRP A 1 115 ? 5.371 -35.906 8.852 1 92.25 115 TRP A N 1
ATOM 871 C CA . TRP A 1 115 ? 4.629 -35.219 7.812 1 92.25 115 TRP A CA 1
ATOM 872 C C . TRP A 1 115 ? 3.127 -35.312 8.055 1 92.25 115 TRP A C 1
ATOM 874 O O . TRP A 1 115 ? 2.383 -34.375 7.746 1 92.25 115 TRP A O 1
ATOM 884 N N . ILE A 1 116 ? 2.703 -36.375 8.609 1 89.88 116 ILE A N 1
ATOM 885 C CA . ILE A 1 116 ? 1.285 -36.594 8.867 1 89.88 116 ILE A CA 1
ATOM 886 C C . ILE A 1 116 ? 0.787 -35.562 9.898 1 89.88 116 ILE A C 1
ATOM 888 O O . ILE A 1 116 ? -0.343 -35.094 9.805 1 89.88 116 ILE A O 1
ATOM 892 N N . HIS A 1 117 ? 1.65 -35.125 10.734 1 86.12 117 HIS A N 1
ATOM 893 C CA . HIS A 1 117 ? 1.278 -34.188 11.789 1 86.12 117 HIS A CA 1
ATOM 894 C C . HIS A 1 117 ? 1.24 -32.75 11.266 1 86.12 117 HIS A C 1
ATOM 896 O O . HIS A 1 117 ? 0.527 -31.922 11.812 1 86.12 117 HIS A O 1
ATOM 902 N N . THR A 1 118 ? 1.926 -32.562 10.234 1 87.25 118 THR A N 1
ATOM 903 C CA . THR A 1 118 ? 2.094 -31.172 9.812 1 87.25 118 THR A CA 1
ATOM 904 C C . THR A 1 118 ? 1.266 -30.891 8.562 1 87.25 118 THR A C 1
ATOM 906 O O . THR A 1 118 ? 0.826 -29.75 8.352 1 87.25 118 THR A O 1
ATOM 909 N N . LEU A 1 119 ? 0.974 -31.844 7.785 1 92.75 119 LEU A N 1
ATOM 910 C CA . LEU A 1 119 ? 0.261 -31.656 6.527 1 92.75 119 LEU A CA 1
ATOM 911 C C . LEU A 1 119 ? -1.244 -31.797 6.73 1 92.75 119 LEU A C 1
ATOM 913 O O . LEU A 1 119 ? -1.696 -32.688 7.453 1 92.75 119 LEU A O 1
ATOM 917 N N . PRO A 1 120 ? -1.991 -30.906 6.141 1 91.5 120 PRO A N 1
ATOM 918 C CA . PRO A 1 120 ? -3.436 -31.156 6.121 1 91.5 120 PRO A CA 1
ATOM 919 C C . PRO A 1 120 ? -3.809 -32.469 5.43 1 91.5 120 PRO A C 1
ATOM 921 O O . PRO A 1 120 ? -3.059 -32.938 4.582 1 91.5 120 PRO A O 1
ATOM 924 N N . GLU A 1 121 ? -4.891 -32.969 5.68 1 90.88 121 GLU A N 1
ATOM 925 C CA . GLU A 1 121 ? -5.332 -34.281 5.172 1 90.88 121 GLU A CA 1
ATOM 926 C C . GLU A 1 121 ? -5.414 -34.281 3.648 1 90.88 121 GLU A C 1
ATOM 928 O O . GLU A 1 121 ? -5.062 -35.25 3.002 1 90.88 121 GLU A O 1
ATOM 933 N N . VAL A 1 122 ? -5.84 -33.188 3.139 1 92.75 122 VAL A N 1
ATOM 934 C CA . VAL A 1 122 ? -6.016 -33.094 1.692 1 92.75 122 VAL A CA 1
ATOM 935 C C . VAL A 1 122 ? -4.664 -33.25 0.998 1 92.75 122 VAL A C 1
ATOM 937 O O . VAL A 1 122 ? -4.578 -33.844 -0.082 1 92.75 122 VAL A O 1
ATOM 940 N N . ASP A 1 123 ? -3.631 -32.781 1.589 1 95.12 123 ASP A N 1
ATOM 941 C CA . ASP A 1 123 ? -2.307 -32.812 0.977 1 95.12 123 ASP A CA 1
ATOM 942 C C . ASP A 1 123 ? -1.614 -34.156 1.247 1 95.12 123 ASP A C 1
ATOM 944 O O . ASP A 1 123 ? -0.77 -34.594 0.462 1 95.12 123 ASP A O 1
ATOM 948 N N . GLN A 1 124 ? -2.004 -34.812 2.35 1 94.75 124 GLN A N 1
ATOM 949 C CA . GLN A 1 124 ? -1.457 -36.125 2.637 1 94.75 124 GLN A CA 1
ATOM 950 C C . GLN A 1 124 ? -1.818 -37.125 1.54 1 94.75 124 GLN A C 1
ATOM 952 O O . GLN A 1 124 ? -0.977 -37.906 1.112 1 94.75 124 GLN A O 1
ATOM 957 N N . ARG A 1 125 ? -2.961 -37 1.038 1 93.19 125 ARG A N 1
ATOM 958 C CA . ARG A 1 125 ? -3.498 -37.969 0.075 1 93.19 125 ARG A CA 1
ATOM 959 C C . ARG A 1 125 ? -2.752 -37.875 -1.252 1 93.19 125 ARG A C 1
ATOM 961 O O . ARG A 1 125 ? -2.217 -38.875 -1.733 1 93.19 125 ARG A O 1
ATOM 968 N N . TRP A 1 126 ? -2.631 -36.719 -1.809 1 94.81 126 TRP A N 1
ATOM 969 C CA . TRP A 1 126 ? -2.043 -36.625 -3.141 1 94.81 126 TRP A CA 1
ATOM 970 C C . TRP A 1 126 ? -0.522 -36.719 -3.07 1 94.81 126 TRP A C 1
ATOM 972 O O . TRP A 1 126 ? 0.115 -37.25 -3.984 1 94.81 126 TRP A O 1
ATOM 982 N N . ILE A 1 127 ? 0.119 -36.281 -2.012 1 95.44 127 ILE A N 1
ATOM 983 C CA . ILE A 1 127 ? 1.57 -36.344 -1.88 1 95.44 127 ILE A CA 1
ATOM 984 C C . ILE A 1 127 ? 2.004 -37.781 -1.694 1 95.44 127 ILE A C 1
ATOM 986 O O . ILE A 1 127 ? 3.02 -38.219 -2.248 1 95.44 127 ILE A O 1
ATOM 990 N N . SER A 1 128 ? 1.229 -38.531 -0.9 1 94.06 128 SER A N 1
ATOM 991 C CA . SER A 1 128 ? 1.505 -39.938 -0.705 1 94.06 128 SER A CA 1
ATOM 992 C C . SER A 1 128 ? 1.492 -40.688 -2.031 1 94.06 128 SER A C 1
ATOM 994 O O . SER A 1 128 ? 2.398 -41.469 -2.312 1 94.06 128 SER A O 1
ATOM 996 N N . LYS A 1 129 ? 0.573 -40.375 -2.844 1 91.25 129 LYS A N 1
ATOM 997 C CA . LYS A 1 129 ? 0.416 -41.062 -4.133 1 91.25 129 LYS A CA 1
ATOM 998 C C . LYS A 1 129 ? 1.498 -40.625 -5.113 1 91.25 129 LYS A C 1
ATOM 1000 O O . LYS A 1 129 ? 1.997 -41.406 -5.902 1 91.25 129 LYS A O 1
ATOM 1005 N N . ALA A 1 130 ? 1.918 -39.406 -5.027 1 93.12 130 ALA A N 1
ATOM 1006 C CA . ALA A 1 130 ? 2.812 -38.844 -6.027 1 93.12 130 ALA A CA 1
ATOM 1007 C C . ALA A 1 130 ? 4.27 -39.156 -5.703 1 93.12 130 ALA A C 1
ATOM 1009 O O . ALA A 1 130 ? 5.078 -39.375 -6.605 1 93.12 130 ALA A O 1
ATOM 1010 N N . LEU A 1 131 ? 4.617 -39.219 -4.395 1 93.5 131 LEU A N 1
ATOM 1011 C CA . LEU A 1 131 ? 6.043 -39.156 -4.094 1 93.5 131 LEU A CA 1
ATOM 1012 C C . LEU A 1 131 ? 6.48 -40.375 -3.293 1 93.5 131 LEU A C 1
ATOM 1014 O O . LEU A 1 131 ? 7.672 -40.688 -3.223 1 93.5 131 LEU A O 1
ATOM 1018 N N . PHE A 1 132 ? 5.562 -41.094 -2.684 1 93.44 132 PHE A N 1
ATOM 1019 C CA . PHE A 1 132 ? 6 -42.125 -1.732 1 93.44 132 PHE A CA 1
ATOM 1020 C C . PHE A 1 132 ? 5.496 -43.5 -2.141 1 93.44 132 PHE A C 1
ATOM 1022 O O . PHE A 1 132 ? 4.504 -43.625 -2.865 1 93.44 132 PHE A O 1
ATOM 1029 N N . LYS A 1 133 ? 6.273 -44.438 -1.734 1 90.56 133 LYS A N 1
ATOM 1030 C CA . LYS A 1 133 ? 5.922 -45.844 -1.871 1 90.56 133 LYS A CA 1
ATOM 1031 C C . LYS A 1 133 ? 6.301 -46.625 -0.618 1 90.56 133 LYS A C 1
ATOM 1033 O O . LYS A 1 133 ? 7.18 -46.219 0.139 1 90.56 133 LYS A O 1
ATOM 1038 N N . TRP A 1 134 ? 5.555 -47.688 -0.416 1 89.56 134 TRP A N 1
ATOM 1039 C CA . TRP A 1 134 ? 5.891 -48.531 0.709 1 89.56 134 TRP A CA 1
ATOM 1040 C C . TRP A 1 134 ? 7.082 -49.438 0.375 1 89.56 134 TRP A C 1
ATOM 1042 O O . TRP A 1 134 ? 7.121 -50.062 -0.693 1 89.56 134 TRP A O 1
ATOM 1052 N N . ASN A 1 135 ? 7.988 -49.344 1.209 1 86 135 ASN A N 1
ATOM 1053 C CA . ASN A 1 135 ? 9.117 -50.25 1.001 1 86 135 ASN A CA 1
ATOM 1054 C C . ASN A 1 135 ? 8.812 -51.625 1.516 1 86 135 ASN A C 1
ATOM 1056 O O . ASN A 1 135 ? 7.734 -51.875 2.057 1 86 135 ASN A O 1
ATOM 1060 N N . SER A 1 136 ? 9.812 -52.562 1.288 1 85.25 136 SER A N 1
ATOM 1061 C CA . SER A 1 136 ? 9.648 -53.969 1.659 1 85.25 136 SER A CA 1
ATOM 1062 C C . SER A 1 136 ? 9.484 -54.125 3.168 1 85.25 136 SER A C 1
ATOM 1064 O O . SER A 1 136 ? 8.875 -55.094 3.633 1 85.25 136 SER A O 1
ATOM 1066 N N . ARG A 1 137 ? 9.969 -53.25 3.988 1 87.44 137 ARG A N 1
ATOM 1067 C CA . ARG A 1 137 ? 9.898 -53.312 5.445 1 87.44 137 ARG A CA 1
ATOM 1068 C C . ARG A 1 137 ? 8.656 -52.594 5.965 1 87.44 137 ARG A C 1
ATOM 1070 O O . ARG A 1 137 ? 8.461 -52.469 7.18 1 87.44 137 ARG A O 1
ATOM 1077 N N . GLY A 1 138 ? 7.871 -52 5.086 1 81.94 138 GLY A N 1
ATOM 1078 C CA . GLY A 1 138 ? 6.641 -51.312 5.496 1 81.94 138 GLY A CA 1
ATOM 1079 C C . GLY A 1 138 ? 6.836 -49.875 5.863 1 81.94 138 GLY A C 1
ATOM 1080 O O . GLY A 1 138 ? 6.027 -49.281 6.598 1 81.94 138 GLY A O 1
ATOM 1081 N N . HIS A 1 139 ? 7.973 -49.312 5.594 1 86.81 139 HIS A N 1
ATOM 1082 C CA . HIS A 1 139 ? 8.211 -47.906 5.859 1 86.81 139 HIS A CA 1
ATOM 1083 C C . HIS A 1 139 ? 8.055 -47.062 4.594 1 86.81 139 HIS A C 1
ATOM 1085 O O . HIS A 1 139 ? 8.344 -47.531 3.492 1 86.81 139 HIS A O 1
ATOM 1091 N N . PRO A 1 140 ? 7.504 -45.844 4.824 1 90.5 140 PRO A N 1
ATOM 1092 C CA . PRO A 1 140 ? 7.379 -44.969 3.654 1 90.5 140 PRO A CA 1
ATOM 1093 C C . PRO A 1 140 ? 8.727 -44.469 3.129 1 90.5 140 PRO A C 1
ATOM 1095 O O . PRO A 1 140 ? 9.594 -44.094 3.914 1 90.5 140 PRO A O 1
ATOM 1098 N N . GLU A 1 141 ? 8.898 -44.688 1.897 1 88.88 141 GLU A N 1
ATOM 1099 C CA . GLU A 1 141 ? 10.141 -44.25 1.257 1 88.88 141 GLU A CA 1
ATOM 1100 C C . GLU A 1 141 ? 9.844 -43.312 0.073 1 88.88 141 GLU A C 1
ATOM 1102 O O . GLU A 1 141 ? 8.93 -43.562 -0.708 1 88.88 141 GLU A O 1
ATOM 1107 N N . LEU A 1 142 ? 10.625 -42.25 0.09 1 90.31 142 LEU A N 1
ATOM 1108 C CA . LEU A 1 142 ? 10.508 -41.312 -1.043 1 90.31 142 LEU A CA 1
ATOM 1109 C C . LEU A 1 142 ? 11.078 -41.969 -2.311 1 90.31 142 LEU A C 1
ATOM 1111 O O . LEU A 1 142 ? 12.211 -42.438 -2.314 1 90.31 142 LEU A O 1
ATOM 1115 N N . GLY A 1 143 ? 10.258 -42.031 -3.332 1 85.56 143 GLY A N 1
ATOM 1116 C CA . GLY A 1 143 ? 10.711 -42.594 -4.602 1 85.56 143 GLY A CA 1
ATOM 1117 C C . GLY A 1 143 ? 11.547 -41.625 -5.41 1 85.56 143 GLY A C 1
ATOM 1118 O O . GLY A 1 143 ? 11.039 -40.969 -6.328 1 85.56 143 GLY A O 1
ATOM 1119 N N . PHE A 1 144 ? 12.82 -41.594 -5.195 1 84.69 144 PHE A N 1
ATOM 1120 C CA . PHE A 1 144 ? 13.695 -40.625 -5.828 1 84.69 144 PHE A CA 1
ATOM 1121 C C . PHE A 1 144 ? 13.773 -40.844 -7.332 1 84.69 144 PHE A C 1
ATOM 1123 O O . PHE A 1 144 ? 14.133 -39.938 -8.086 1 84.69 144 PHE A O 1
ATOM 1130 N N . ASN A 1 145 ? 13.375 -41.969 -7.754 1 80.88 145 ASN A N 1
ATOM 1131 C CA . ASN A 1 145 ? 13.367 -42.25 -9.188 1 80.88 145 ASN A CA 1
ATOM 1132 C C . ASN A 1 145 ? 12.305 -41.438 -9.906 1 80.88 145 ASN A C 1
ATOM 1134 O O . ASN A 1 145 ? 12.43 -41.156 -11.102 1 80.88 145 ASN A O 1
ATOM 1138 N N . ARG A 1 146 ? 11.445 -41.062 -9.102 1 82.94 146 ARG A N 1
ATOM 1139 C CA . ARG A 1 146 ? 10.336 -40.312 -9.695 1 82.94 146 ARG A CA 1
ATOM 1140 C C . ARG A 1 146 ? 10.539 -38.812 -9.555 1 82.94 146 ARG A C 1
ATOM 1142 O O . ARG A 1 146 ? 9.812 -38.031 -10.156 1 82.94 146 ARG A O 1
ATOM 1149 N N . VAL A 1 147 ? 11.562 -38.5 -8.766 1 89.56 147 VAL A N 1
ATOM 1150 C CA . VAL A 1 147 ? 11.75 -37.062 -8.477 1 89.56 147 VAL A CA 1
ATOM 1151 C C . VAL A 1 147 ? 12.578 -36.406 -9.578 1 89.56 147 VAL A C 1
ATOM 1153 O O . VAL A 1 147 ? 13.797 -36.594 -9.641 1 89.56 147 VAL A O 1
ATOM 1156 N N . ASP A 1 148 ? 11.922 -35.656 -10.461 1 86.88 148 ASP A N 1
ATOM 1157 C CA . ASP A 1 148 ? 12.594 -35.031 -11.594 1 86.88 148 ASP A CA 1
ATOM 1158 C C . ASP A 1 148 ? 12.367 -33.531 -11.594 1 86.88 148 ASP A C 1
ATOM 1160 O O . ASP A 1 148 ? 12.828 -32.812 -12.5 1 86.88 148 ASP A O 1
ATOM 1164 N N . LYS A 1 149 ? 11.617 -33.125 -10.609 1 91.5 149 LYS A N 1
ATOM 1165 C CA . LYS A 1 149 ? 11.312 -31.688 -10.562 1 91.5 149 LYS A CA 1
ATOM 1166 C C . LYS A 1 149 ? 11.32 -31.172 -9.117 1 91.5 149 LYS A C 1
ATOM 1168 O O . LYS A 1 149 ? 11.219 -31.969 -8.18 1 91.5 149 LYS A O 1
ATOM 1173 N N . LEU A 1 150 ? 11.422 -29.906 -8.984 1 94.69 150 LEU A N 1
ATOM 1174 C CA . LEU A 1 150 ? 11.445 -29.266 -7.668 1 94.69 150 LEU A CA 1
ATOM 1175 C C . LEU A 1 150 ? 10.031 -29.047 -7.145 1 94.69 150 LEU A C 1
ATOM 1177 O O . LEU A 1 150 ? 9.75 -29.312 -5.98 1 94.69 150 LEU A O 1
ATOM 1181 N N . TRP A 1 151 ? 9.156 -28.547 -8.047 1 96.5 151 TRP A N 1
ATOM 1182 C CA . TRP A 1 151 ? 7.797 -28.203 -7.66 1 96.5 151 TRP A CA 1
ATOM 1183 C C . TRP A 1 151 ? 6.816 -29.312 -8.016 1 96.5 151 TRP A C 1
ATOM 1185 O O . TRP A 1 151 ? 6.836 -29.828 -9.141 1 96.5 151 TRP A O 1
ATOM 1195 N N . TRP A 1 152 ? 6.035 -29.672 -7.074 1 96.56 152 TRP A N 1
ATOM 1196 C CA . TRP A 1 152 ? 4.977 -30.656 -7.254 1 96.56 152 TRP A CA 1
ATOM 1197 C C . TRP A 1 152 ? 3.609 -30.047 -6.977 1 96.56 152 TRP A C 1
ATOM 1199 O O . TRP A 1 152 ? 3.438 -29.297 -6.004 1 96.56 152 TRP A O 1
ATOM 1209 N N . PHE A 1 153 ? 2.703 -30.297 -7.816 1 96 153 PHE A N 1
ATOM 1210 C CA . PHE A 1 153 ? 1.383 -29.688 -7.738 1 96 153 PHE A CA 1
ATOM 1211 C C . PHE A 1 153 ? 0.302 -30.734 -7.566 1 96 153 PHE A C 1
ATOM 1213 O O . PHE A 1 153 ? 0.428 -31.859 -8.086 1 96 153 PHE A O 1
ATOM 1220 N N . PRO A 1 154 ? -0.761 -30.375 -6.793 1 96.06 154 PRO A N 1
ATOM 1221 C CA . PRO A 1 154 ? -1.912 -31.281 -6.75 1 96.06 154 PRO A CA 1
ATOM 1222 C C . PRO A 1 154 ? -2.619 -31.406 -8.102 1 96.06 154 PRO A C 1
ATOM 1224 O O . PRO A 1 154 ? -2.439 -30.547 -8.969 1 96.06 154 PRO A O 1
ATOM 1227 N N . PRO A 1 155 ? -3.338 -32.469 -8.242 1 93.38 155 PRO A N 1
ATOM 1228 C CA . PRO A 1 155 ? -4.098 -32.594 -9.492 1 93.38 155 PRO A CA 1
ATOM 1229 C C . PRO A 1 155 ? -5.133 -31.484 -9.656 1 93.38 155 PRO A C 1
ATOM 1231 O O . PRO A 1 155 ? -5.707 -31.016 -8.672 1 93.38 155 PRO A O 1
ATOM 1234 N N . GLN A 1 156 ? -5.32 -31.109 -10.875 1 93.44 156 GLN A N 1
ATOM 1235 C CA . GLN A 1 156 ? -6.32 -30.078 -11.164 1 93.44 156 GLN A CA 1
ATOM 1236 C C . GLN A 1 156 ? -7.73 -30.656 -11.109 1 93.44 156 GLN A C 1
ATOM 1238 O O . GLN A 1 156 ? -7.91 -31.875 -11.203 1 93.44 156 GLN A O 1
ATOM 1243 N N . VAL A 1 157 ? -8.672 -29.781 -10.898 1 92.94 157 VAL A N 1
ATOM 1244 C CA . VAL A 1 157 ? -10.07 -30.188 -10.906 1 92.94 157 VAL A CA 1
ATOM 1245 C C . VAL A 1 157 ? -10.445 -30.734 -12.289 1 92.94 157 VAL A C 1
ATOM 1247 O O . VAL A 1 157 ? -10.188 -30.078 -13.305 1 92.94 157 VAL A O 1
ATOM 1250 N N . PRO A 1 158 ? -10.93 -31.906 -12.289 1 89.44 158 PRO A N 1
ATOM 1251 C CA . PRO A 1 158 ? -11.328 -32.469 -13.578 1 89.44 158 PRO A CA 1
ATOM 1252 C C . PRO A 1 158 ? -12.422 -31.625 -14.266 1 89.44 158 PRO A C 1
ATOM 1254 O O . PRO A 1 158 ? -13.234 -31 -13.586 1 89.44 158 PRO A O 1
ATOM 1257 N N . LEU A 1 159 ? -12.398 -31.688 -15.57 1 89.5 159 LEU A N 1
ATOM 1258 C CA . LEU A 1 159 ? -13.383 -30.938 -16.344 1 89.5 159 LEU A CA 1
ATOM 1259 C C . LEU A 1 159 ? -14.766 -31.562 -16.219 1 89.5 159 LEU A C 1
ATOM 1261 O O . LEU A 1 159 ? -15.773 -30.844 -16.172 1 89.5 159 LEU A O 1
ATOM 1265 N N . LYS A 1 160 ? -14.695 -32.844 -16.141 1 82.62 160 LYS A N 1
ATOM 1266 C CA . LYS A 1 160 ? -15.969 -33.562 -15.953 1 82.62 160 LYS A CA 1
ATOM 1267 C C . LYS A 1 160 ? -16.172 -33.938 -14.492 1 82.62 160 LYS A C 1
ATOM 1269 O O . LYS A 1 160 ? -15.234 -34.344 -13.812 1 82.62 160 LYS A O 1
ATOM 1274 N N . THR A 1 161 ? -17.406 -33.562 -14.062 1 76.62 161 THR A N 1
ATOM 1275 C CA . THR A 1 161 ? -17.703 -33.812 -12.648 1 76.62 161 THR A CA 1
ATOM 1276 C C . THR A 1 161 ? -17.734 -35.312 -12.336 1 76.62 161 THR A C 1
ATOM 1278 O O . THR A 1 161 ? -18.328 -36.094 -13.078 1 76.62 161 THR A O 1
ATOM 1281 N N . SER A 1 162 ? -16.906 -35.625 -11.453 1 74.69 162 SER A N 1
ATOM 1282 C CA . SER A 1 162 ? -16.875 -37 -10.984 1 74.69 162 SER A CA 1
ATOM 1283 C C . SER A 1 162 ? -18 -37.25 -9.992 1 74.69 162 SER A C 1
ATOM 1285 O O . SER A 1 162 ? -18.688 -36.344 -9.555 1 74.69 162 SER A O 1
ATOM 1287 N N . SER A 1 163 ? -18.25 -38.5 -9.734 1 75.44 163 SER A N 1
ATOM 1288 C CA . SER A 1 163 ? -19.281 -38.906 -8.789 1 75.44 163 SER A CA 1
ATOM 1289 C C . SER A 1 163 ? -18.953 -38.469 -7.375 1 75.44 163 SER A C 1
ATOM 1291 O O . SER A 1 163 ? -19.844 -38.188 -6.582 1 75.44 163 SER A O 1
ATOM 1293 N N . SER A 1 164 ? -17.703 -38.406 -7.164 1 82.25 164 SER A N 1
ATOM 1294 C CA . SER A 1 164 ? -17.266 -37.938 -5.852 1 82.25 164 SER A CA 1
ATOM 1295 C C . SER A 1 164 ? -16.094 -36.969 -5.961 1 82.25 164 SER A C 1
ATOM 1297 O O . SER A 1 164 ? -14.938 -37.406 -5.953 1 82.25 164 SER A O 1
ATOM 1299 N N . PRO A 1 165 ? -16.5 -35.75 -6.031 1 88.5 165 PRO A N 1
ATOM 1300 C CA . PRO A 1 165 ? -15.414 -34.781 -6.133 1 88.5 165 PRO A CA 1
ATOM 1301 C C . PRO A 1 165 ? -14.406 -34.906 -4.988 1 88.5 165 PRO A C 1
ATOM 1303 O O . PRO A 1 165 ? -14.789 -34.844 -3.818 1 88.5 165 PRO A O 1
ATOM 1306 N N . ALA A 1 166 ? -13.141 -35.125 -5.309 1 89.5 166 ALA A N 1
ATOM 1307 C CA . ALA A 1 166 ? -12.07 -35.281 -4.328 1 89.5 166 ALA A CA 1
ATOM 1308 C C . ALA A 1 166 ? -11.609 -33.906 -3.799 1 89.5 166 ALA A C 1
ATOM 1310 O O . ALA A 1 166 ? -11.211 -33.031 -4.574 1 89.5 166 ALA A O 1
ATOM 1311 N N . LEU A 1 167 ? -11.547 -33.688 -2.531 1 92.25 167 LEU A N 1
ATOM 1312 C CA . LEU A 1 167 ? -11.219 -32.406 -1.895 1 92.25 167 LEU A CA 1
ATOM 1313 C C . LEU A 1 167 ? -9.812 -31.969 -2.277 1 92.25 167 LEU A C 1
ATOM 1315 O O . LEU A 1 167 ? -9.539 -30.766 -2.33 1 92.25 167 LEU A O 1
ATOM 1319 N N . GLU A 1 168 ? -8.914 -32.906 -2.562 1 92.44 168 GLU A N 1
ATOM 1320 C CA . GLU A 1 168 ? -7.52 -32.594 -2.852 1 92.44 168 GLU A CA 1
ATOM 1321 C C . GLU A 1 168 ? -7.383 -31.828 -4.164 1 92.44 168 GLU A C 1
ATOM 1323 O O . GLU A 1 168 ? -6.434 -31.062 -4.352 1 92.44 168 GLU A O 1
ATOM 1328 N N . ASN A 1 169 ? -8.367 -32.031 -5.043 1 93.56 169 ASN A N 1
ATOM 1329 C CA . ASN A 1 169 ? -8.336 -31.312 -6.324 1 93.56 169 ASN A CA 1
ATOM 1330 C C . ASN A 1 169 ? -8.664 -29.828 -6.16 1 93.56 169 ASN A C 1
ATOM 1332 O O . ASN A 1 169 ? -8.273 -29.016 -6.996 1 93.56 169 ASN A O 1
ATOM 1336 N N . TYR A 1 170 ? -9.336 -29.562 -5.078 1 94.88 170 TYR A N 1
ATOM 1337 C CA . TYR A 1 170 ? -9.82 -28.188 -4.887 1 94.88 170 TYR A CA 1
ATOM 1338 C C . TYR A 1 170 ? -8.969 -27.453 -3.867 1 94.88 170 TYR A C 1
ATOM 1340 O O . TYR A 1 170 ? -8.656 -26.266 -4.055 1 94.88 170 TYR A O 1
ATOM 1348 N N . PHE A 1 171 ? -8.547 -28.141 -2.826 1 95.81 171 PHE A N 1
ATOM 1349 C CA . PHE A 1 171 ? -7.941 -27.453 -1.69 1 95.81 171 PHE A CA 1
ATOM 1350 C C . PHE A 1 171 ? -6.496 -27.906 -1.501 1 95.81 171 PHE A C 1
ATOM 1352 O O . PHE A 1 171 ? -5.852 -27.547 -0.515 1 95.81 171 PHE A O 1
ATOM 1359 N N . GLY A 1 172 ? -5.977 -28.719 -2.426 1 95.69 172 GLY A N 1
ATOM 1360 C CA . GLY A 1 172 ? -4.582 -29.125 -2.344 1 95.69 172 GLY A CA 1
ATOM 1361 C C . GLY A 1 172 ? -3.613 -27.969 -2.539 1 95.69 172 GLY A C 1
ATOM 1362 O O . GLY A 1 172 ? -3.938 -26.984 -3.211 1 95.69 172 GLY A O 1
ATOM 1363 N N . HIS A 1 173 ? -2.373 -28.125 -1.944 1 96.38 173 HIS A N 1
ATOM 1364 C CA . HIS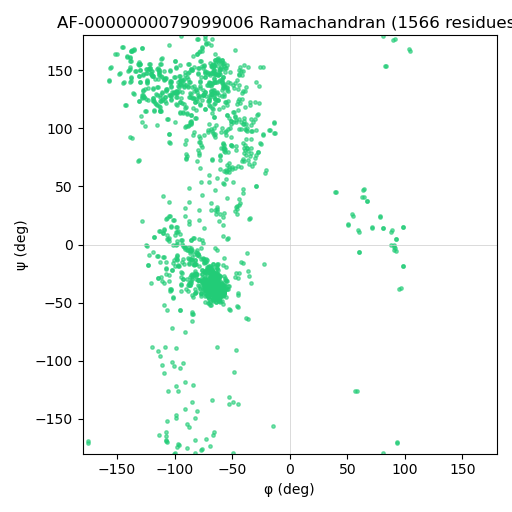 A 1 173 ? -1.347 -27.094 -2.033 1 96.38 173 HIS A CA 1
ATOM 1365 C C . HIS A 1 173 ? -0.09 -27.625 -2.715 1 96.38 173 HIS A C 1
ATOM 1367 O O . HIS A 1 173 ? 0.242 -28.812 -2.586 1 96.38 173 HIS A O 1
ATOM 1373 N N . PRO A 1 174 ? 0.638 -26.719 -3.434 1 97.06 174 PRO A N 1
ATOM 1374 C CA . PRO A 1 174 ? 1.901 -27.156 -4.039 1 97.06 174 PRO A CA 1
ATOM 1375 C C . PRO A 1 174 ? 2.965 -27.5 -3.004 1 97.06 174 PRO A C 1
ATOM 1377 O O . PRO A 1 174 ? 2.881 -27.062 -1.854 1 97.06 174 PRO A O 1
ATOM 1380 N N . LEU A 1 175 ? 3.857 -28.328 -3.418 1 97.44 175 LEU A N 1
ATOM 1381 C CA . LEU A 1 175 ? 4.965 -28.766 -2.57 1 97.44 175 LEU A CA 1
ATOM 1382 C C . LEU A 1 175 ? 6.305 -28.469 -3.236 1 97.44 175 LEU A C 1
ATOM 1384 O O . LEU A 1 175 ? 6.523 -28.844 -4.391 1 97.44 175 LEU A O 1
ATOM 1388 N N . LEU A 1 176 ? 7.156 -27.766 -2.592 1 97.5 176 LEU A N 1
ATOM 1389 C CA . LEU A 1 176 ? 8.539 -27.547 -3.018 1 97.5 176 LEU A CA 1
ATOM 1390 C C . LEU A 1 176 ? 9.469 -28.547 -2.342 1 97.5 176 LEU A C 1
ATOM 1392 O O . LEU A 1 176 ? 9.594 -28.562 -1.115 1 97.5 176 LEU A O 1
ATOM 1396 N N . LEU A 1 177 ? 10.023 -29.391 -3.1 1 96.44 177 LEU A N 1
ATOM 1397 C CA . LEU A 1 177 ? 11.039 -30.297 -2.582 1 96.44 177 LEU A CA 1
ATOM 1398 C C . LEU A 1 177 ? 12.422 -29.672 -2.65 1 96.44 177 LEU A C 1
ATOM 1400 O O . LEU A 1 177 ? 13.047 -29.641 -3.713 1 96.44 177 LEU A O 1
ATOM 1404 N N . TRP A 1 178 ? 12.945 -29.188 -1.482 1 96.75 178 TRP A N 1
ATOM 1405 C CA . TRP A 1 178 ? 14.227 -28.5 -1.409 1 96.75 178 TRP A CA 1
ATOM 1406 C C . TRP A 1 178 ? 15.297 -29.391 -0.803 1 96.75 178 TRP A C 1
ATOM 1408 O O . TRP A 1 178 ? 15.523 -29.359 0.408 1 96.75 178 TRP A O 1
ATOM 1418 N N . MET A 1 179 ? 15.953 -30.156 -1.652 1 95.5 179 MET A N 1
ATOM 1419 C CA . MET A 1 179 ? 17.016 -31.078 -1.278 1 95.5 179 MET A CA 1
ATOM 1420 C C . MET A 1 179 ? 18.234 -30.906 -2.189 1 95.5 179 MET A C 1
ATOM 1422 O O . MET A 1 179 ? 18.578 -31.812 -2.947 1 95.5 179 MET A O 1
ATOM 1426 N N . PRO A 1 180 ? 18.922 -29.781 -1.976 1 94.75 180 PRO A N 1
ATOM 1427 C CA . PRO A 1 180 ? 20.016 -29.438 -2.891 1 94.75 180 PRO A CA 1
ATOM 1428 C C . PRO A 1 180 ? 21.094 -30.531 -2.953 1 94.75 180 PRO A C 1
ATOM 1430 O O . PRO A 1 180 ? 21.594 -30.844 -4.031 1 94.75 180 PRO A O 1
ATOM 1433 N N . ARG A 1 181 ? 21.484 -31.109 -1.857 1 93.62 181 ARG A N 1
ATOM 1434 C CA . ARG A 1 181 ? 22.531 -32.125 -1.87 1 93.62 181 ARG A CA 1
ATOM 1435 C C . ARG A 1 181 ? 22.078 -33.344 -2.66 1 93.62 181 ARG A C 1
ATOM 1437 O O . ARG A 1 181 ? 22.844 -33.875 -3.477 1 93.62 181 ARG A O 1
ATOM 1444 N N . LYS A 1 182 ? 20.875 -33.75 -2.422 1 91.44 182 LYS A N 1
ATOM 1445 C CA . LYS A 1 182 ? 20.375 -34.969 -3.062 1 91.44 182 LYS A CA 1
ATOM 1446 C C . LYS A 1 182 ? 20 -34.719 -4.52 1 91.44 182 LYS A C 1
ATOM 1448 O O . LYS A 1 182 ? 20.281 -35.531 -5.395 1 91.44 182 LYS A O 1
ATOM 1453 N N . LEU A 1 183 ? 19.391 -33.656 -4.797 1 92.69 183 LEU A N 1
ATOM 1454 C CA . LEU A 1 183 ? 18.828 -33.375 -6.113 1 92.69 183 LEU A CA 1
ATOM 1455 C C . LEU A 1 183 ? 19.891 -32.875 -7.074 1 92.69 183 LEU A C 1
ATOM 1457 O O . LEU A 1 183 ? 19.906 -33.25 -8.25 1 92.69 183 LEU A O 1
ATOM 1461 N N . TRP A 1 184 ? 20.812 -32 -6.59 1 92 184 TRP A N 1
ATOM 1462 C CA . TRP A 1 184 ? 21.797 -31.391 -7.465 1 92 184 TRP A CA 1
ATOM 1463 C C . TRP A 1 184 ? 23.188 -31.938 -7.176 1 92 184 TRP A C 1
ATOM 1465 O O . TRP A 1 184 ? 24.156 -31.578 -7.848 1 92 184 TRP A O 1
ATOM 1475 N N . GLN A 1 185 ? 23.344 -32.656 -6.125 1 89.62 185 GLN A N 1
ATOM 1476 C CA . GLN A 1 185 ? 24.609 -33.281 -5.734 1 89.62 185 GLN A CA 1
ATOM 1477 C C . GLN A 1 185 ? 25.656 -32.219 -5.426 1 89.62 185 GLN A C 1
ATOM 1479 O O . GLN A 1 185 ? 26.812 -32.312 -5.855 1 89.62 185 GLN A O 1
ATOM 1484 N N . VAL A 1 186 ? 25.188 -31.219 -4.77 1 92.25 186 VAL A N 1
ATOM 1485 C CA . VAL A 1 186 ? 26.094 -30.141 -4.379 1 92.25 186 VAL A CA 1
ATOM 1486 C C . VAL A 1 186 ? 26.766 -30.484 -3.057 1 92.25 186 VAL A C 1
ATOM 1488 O O . VAL A 1 186 ? 26.203 -31.203 -2.23 1 92.25 186 VAL A O 1
ATOM 1491 N N . LYS A 1 187 ? 27.953 -29.969 -2.912 1 93.5 187 LYS A N 1
ATOM 1492 C CA . LYS A 1 187 ? 28.703 -30.156 -1.672 1 93.5 187 LYS A CA 1
ATOM 1493 C C . LYS A 1 187 ? 28.5 -28.969 -0.731 1 93.5 187 LYS A C 1
ATOM 1495 O O . LYS A 1 187 ? 28.781 -27.828 -1.102 1 93.5 187 LYS A O 1
ATOM 1500 N N . LEU A 1 188 ? 28.031 -29.297 0.434 1 95.69 188 LEU A N 1
ATOM 1501 C CA . LEU A 1 188 ? 27.797 -28.266 1.443 1 95.69 188 LEU A CA 1
ATOM 1502 C C . LEU A 1 188 ? 28.688 -28.484 2.658 1 95.69 188 LEU A C 1
ATOM 1504 O O . LEU A 1 188 ? 28.984 -29.625 3.021 1 95.69 188 LEU A O 1
ATOM 1508 N N . THR A 1 189 ? 29.156 -27.391 3.203 1 96 189 THR A N 1
ATOM 1509 C CA . THR A 1 189 ? 30.078 -27.453 4.332 1 96 189 THR A CA 1
ATOM 1510 C C . THR A 1 189 ? 29.422 -26.922 5.602 1 96 189 THR A C 1
ATOM 1512 O O . THR A 1 189 ? 28.453 -26.156 5.531 1 96 189 THR A O 1
ATOM 1515 N N . CYS A 1 190 ? 29.906 -27.359 6.68 1 95.31 190 CYS A N 1
ATOM 1516 C CA . CYS A 1 190 ? 29.375 -26.922 7.973 1 95.31 190 CYS A CA 1
ATOM 1517 C C . CYS A 1 190 ? 29.688 -25.453 8.219 1 95.31 190 CYS A C 1
ATOM 1519 O O . CYS A 1 190 ? 30.828 -25.031 8.07 1 95.31 190 CYS A O 1
ATOM 1521 N N . PRO A 1 191 ? 28.719 -24.641 8.586 1 90.44 191 PRO A N 1
ATOM 1522 C CA . PRO A 1 191 ? 28.922 -23.188 8.758 1 90.44 191 PRO A CA 1
ATOM 1523 C C . PRO A 1 191 ? 29.578 -22.844 10.086 1 90.44 191 PRO A C 1
ATOM 1525 O O . PRO A 1 191 ? 30 -21.703 10.289 1 90.44 191 PRO A O 1
ATOM 1528 N N . HIS A 1 192 ? 29.734 -23.781 10.945 1 87.56 192 HIS A N 1
ATOM 1529 C CA . HIS A 1 192 ? 30.375 -23.516 12.227 1 87.56 192 HIS A CA 1
ATOM 1530 C C . HIS A 1 192 ? 31.875 -23.359 12.07 1 87.56 192 HIS A C 1
ATOM 1532 O O . HIS A 1 192 ? 32.531 -24.219 11.477 1 87.56 192 HIS A O 1
ATOM 1538 N N . PRO A 1 193 ? 32.344 -22.297 12.633 1 85.81 193 PRO A N 1
ATOM 1539 C CA . PRO A 1 193 ? 33.781 -22.016 12.445 1 85.81 193 PRO A CA 1
ATOM 1540 C C . PRO A 1 193 ? 34.688 -23.094 13.031 1 85.81 193 PRO A C 1
ATOM 1542 O O . PRO A 1 193 ? 35.75 -23.359 12.492 1 85.81 193 PRO A O 1
ATOM 1545 N N . GLU A 1 194 ? 34.219 -23.75 14.008 1 86.88 194 GLU A N 1
ATOM 1546 C CA . GLU A 1 194 ? 35.031 -24.766 14.68 1 86.88 194 GLU A CA 1
ATOM 1547 C C . GLU A 1 194 ? 35.219 -25.984 13.789 1 86.88 194 GLU A C 1
ATOM 1549 O O . GLU A 1 194 ? 36.156 -26.766 13.984 1 86.88 194 GLU A O 1
ATOM 1554 N N . CYS A 1 195 ? 34.406 -26.156 12.828 1 91.69 195 CYS A N 1
ATOM 1555 C CA . CYS A 1 195 ? 34.406 -27.391 12.039 1 91.69 195 CYS A CA 1
ATOM 1556 C C . CYS A 1 195 ? 35.219 -27.203 10.766 1 91.69 195 CYS A C 1
ATOM 1558 O O . CYS A 1 195 ? 35.375 -28.141 9.977 1 91.69 195 CYS A O 1
ATOM 1560 N N . ASN A 1 196 ? 36 -26.141 10.57 1 88.12 196 ASN A N 1
ATOM 1561 C CA . ASN A 1 196 ? 36.906 -25.875 9.461 1 88.12 196 ASN A CA 1
ATOM 1562 C C . ASN A 1 196 ? 36.312 -26.328 8.133 1 88.12 196 ASN A C 1
ATOM 1564 O O . ASN A 1 196 ? 36.938 -27.094 7.398 1 88.12 196 ASN A O 1
ATOM 1568 N N . LYS A 1 197 ? 35.125 -26.078 7.805 1 89.44 197 LYS A N 1
ATOM 1569 C CA . LYS A 1 197 ? 34.406 -26.312 6.543 1 89.44 197 LYS A CA 1
ATOM 1570 C C . LYS A 1 197 ? 34.312 -27.797 6.234 1 89.44 197 LYS A C 1
ATOM 1572 O O . LYS A 1 197 ? 34.594 -28.219 5.109 1 89.44 197 LYS A O 1
ATOM 1577 N N . GLU A 1 198 ? 33.938 -28.484 7.223 1 92.88 198 GLU A N 1
ATOM 1578 C CA . GLU A 1 198 ? 33.688 -29.922 7.059 1 92.88 198 GLU A CA 1
ATOM 1579 C C . GLU A 1 198 ? 32.5 -30.172 6.148 1 92.88 198 GLU A C 1
ATOM 1581 O O . GLU A 1 198 ? 31.484 -29.469 6.234 1 92.88 198 GLU A O 1
ATOM 1586 N N . LEU A 1 199 ? 32.688 -31.234 5.285 1 94.94 199 LEU A N 1
ATOM 1587 C CA . LEU A 1 199 ? 31.609 -31.578 4.383 1 94.94 199 LEU A CA 1
ATOM 1588 C C . LEU A 1 199 ? 30.453 -32.219 5.145 1 94.94 199 LEU A C 1
ATOM 1590 O O . LEU A 1 199 ? 30.672 -33.094 5.988 1 94.94 199 LEU A O 1
ATOM 1594 N N . LEU A 1 200 ? 29.312 -31.844 4.816 1 96 200 LEU A N 1
ATOM 1595 C CA . LEU A 1 200 ? 28.109 -32.375 5.48 1 96 200 LEU A CA 1
ATOM 1596 C C . LEU A 1 200 ? 27.625 -33.656 4.812 1 96 200 LEU A C 1
ATOM 1598 O O . LEU A 1 200 ? 27.75 -33.781 3.594 1 96 200 LEU A O 1
ATOM 1602 N N . SER A 1 201 ? 27.062 -34.5 5.574 1 94.19 201 SER A N 1
ATOM 1603 C CA . SER A 1 201 ? 26.5 -35.75 5.07 1 94.19 201 SER A CA 1
ATOM 1604 C C . SER A 1 201 ? 24.969 -35.75 5.168 1 94.19 201 SER A C 1
ATOM 1606 O O . SER A 1 201 ? 24.391 -34.969 5.922 1 94.19 201 SER A O 1
ATOM 1608 N N . SER A 1 202 ? 24.391 -36.625 4.375 1 93 202 SER A N 1
ATOM 1609 C CA . SER A 1 202 ? 22.938 -36.719 4.355 1 93 202 SER A CA 1
ATOM 1610 C C . SER A 1 202 ? 22.406 -37.375 5.617 1 93 202 SER A C 1
ATOM 1612 O O . SER A 1 202 ? 22.922 -38.406 6.051 1 93 202 SER A O 1
ATOM 1614 N N . ALA A 1 203 ? 21.453 -36.719 6.27 1 92 203 ALA A N 1
ATOM 1615 C CA . ALA A 1 203 ? 20.75 -37.281 7.414 1 92 203 ALA A CA 1
ATOM 1616 C C . ALA A 1 203 ? 19.312 -37.625 7.059 1 92 203 ALA A C 1
ATOM 1618 O O . ALA A 1 203 ? 18.469 -37.781 7.941 1 92 203 ALA A O 1
ATOM 1619 N N . GLY A 1 204 ? 18.984 -37.625 5.824 1 88.19 204 GLY A N 1
ATOM 1620 C CA . GLY A 1 204 ? 17.656 -38.031 5.379 1 88.19 204 GLY A CA 1
ATOM 1621 C C . GLY A 1 204 ? 16.688 -36.875 5.238 1 88.19 204 GLY A C 1
ATOM 1622 O O . GLY A 1 204 ? 17.109 -35.719 5.188 1 88.19 204 GLY A O 1
ATOM 1623 N N . LEU A 1 205 ? 15.406 -37.25 5.043 1 91.19 205 LEU A N 1
ATOM 1624 C CA . LEU A 1 205 ? 14.32 -36.281 4.902 1 91.19 205 LEU A CA 1
ATOM 1625 C C . LEU A 1 205 ? 13.977 -35.656 6.246 1 91.19 205 LEU A C 1
ATOM 1627 O O . LEU A 1 205 ? 13.852 -36.344 7.25 1 91.19 205 LEU A O 1
ATOM 1631 N N . HIS A 1 206 ? 13.891 -34.312 6.223 1 92.25 206 HIS A N 1
ATOM 1632 C CA . HIS A 1 206 ? 13.523 -33.625 7.457 1 92.25 206 HIS A CA 1
ATOM 1633 C C . HIS A 1 206 ? 12.102 -33.969 7.875 1 92.25 206 HIS A C 1
ATOM 1635 O O . HIS A 1 206 ? 11.203 -34.031 7.039 1 92.25 206 HIS A O 1
ATOM 1641 N N . GLN A 1 207 ? 11.828 -34.031 9.094 1 87.38 207 GLN A N 1
ATOM 1642 C CA . GLN A 1 207 ? 10.562 -34.531 9.617 1 87.38 207 GLN A CA 1
ATOM 1643 C C . GLN A 1 207 ? 9.492 -33.438 9.609 1 87.38 207 GLN A C 1
ATOM 1645 O O . GLN A 1 207 ? 8.297 -33.75 9.57 1 87.38 207 GLN A O 1
ATOM 1650 N N . LYS A 1 208 ? 9.906 -32.312 9.672 1 88.62 208 LYS A N 1
ATOM 1651 C CA . LYS A 1 208 ? 8.93 -31.219 9.742 1 88.62 208 LYS A CA 1
ATOM 1652 C C . LYS A 1 208 ? 8.797 -30.516 8.398 1 88.62 208 LYS A C 1
ATOM 1654 O O . LYS A 1 208 ? 9.797 -30.109 7.797 1 88.62 208 LYS A O 1
ATOM 1659 N N . ILE A 1 209 ? 7.582 -30.469 7.945 1 92.94 209 ILE A N 1
ATOM 1660 C CA . ILE A 1 209 ? 7.277 -29.719 6.734 1 92.94 209 ILE A CA 1
ATOM 1661 C C . ILE A 1 209 ? 6.824 -28.312 7.102 1 92.94 209 ILE A C 1
ATOM 1663 O O . ILE A 1 209 ? 6.113 -28.125 8.086 1 92.94 209 ILE A O 1
ATOM 1667 N N . ARG A 1 210 ? 7.246 -27.359 6.297 1 93.25 210 ARG A N 1
ATOM 1668 C CA . ARG A 1 210 ? 6.922 -25.969 6.609 1 93.25 210 ARG A CA 1
ATOM 1669 C C . ARG A 1 210 ? 5.875 -25.422 5.652 1 93.25 210 ARG A C 1
ATOM 1671 O O . ARG A 1 210 ? 5.957 -25.641 4.441 1 93.25 210 ARG A O 1
ATOM 1678 N N . GLN A 1 211 ? 4.867 -24.797 6.203 1 93.94 211 GLN A N 1
ATOM 1679 C CA . GLN A 1 211 ? 3.859 -24.109 5.398 1 93.94 211 GLN A CA 1
ATOM 1680 C C . GLN A 1 211 ? 4.289 -22.688 5.074 1 93.94 211 GLN A C 1
ATOM 1682 O O . GLN A 1 211 ? 4.688 -21.938 5.965 1 93.94 211 GLN A O 1
ATOM 1687 N N . VAL A 1 212 ? 4.277 -22.328 3.793 1 96.31 212 VAL A N 1
ATOM 1688 C CA . VAL A 1 212 ? 4.695 -21 3.346 1 96.31 212 VAL A CA 1
ATOM 1689 C C . VAL A 1 212 ? 3.488 -20.219 2.828 1 96.31 212 VAL A C 1
ATOM 1691 O O . VAL A 1 212 ? 2.723 -20.734 2.004 1 96.31 212 VAL A O 1
ATOM 1694 N N . VAL A 1 213 ? 3.363 -19.016 3.283 1 95.38 213 VAL A N 1
ATOM 1695 C CA . VAL A 1 213 ? 2.246 -18.172 2.873 1 95.38 213 VAL A CA 1
ATOM 1696 C C . VAL A 1 213 ? 2.699 -17.219 1.771 1 95.38 213 VAL A C 1
ATOM 1698 O O . VAL A 1 213 ? 3.697 -16.5 1.926 1 95.38 213 VAL A O 1
ATOM 1701 N N . ALA A 1 214 ? 2.061 -17.297 0.618 1 94.44 214 ALA A N 1
ATOM 1702 C CA . ALA A 1 214 ? 2.264 -16.344 -0.479 1 94.44 214 ALA A CA 1
ATOM 1703 C C . ALA A 1 214 ? 1.058 -15.422 -0.639 1 94.44 214 ALA A C 1
ATOM 1705 O O . ALA A 1 214 ? 0.223 -15.32 0.263 1 94.44 214 ALA A O 1
ATOM 1706 N N . VAL A 1 215 ? 1.113 -14.695 -1.826 1 90.31 215 VAL A N 1
ATOM 1707 C CA . VAL A 1 215 ? -0.01 -13.789 -2.045 1 90.31 215 VAL A CA 1
ATOM 1708 C C . VAL A 1 215 ? -1.22 -14.578 -2.543 1 90.31 215 VAL A C 1
ATOM 1710 O O . VAL A 1 215 ? -1.237 -15.039 -3.686 1 90.31 215 VAL A O 1
ATOM 1713 N N . GLY A 1 216 ? -2.07 -15.016 -1.825 1 87.38 216 GLY A N 1
ATOM 1714 C CA . GLY A 1 216 ? -3.307 -15.688 -2.199 1 87.38 216 GLY A CA 1
ATOM 1715 C C . GLY A 1 216 ? -3.162 -17.188 -2.301 1 87.38 216 GLY A C 1
ATOM 1716 O O . GLY A 1 216 ? -4.062 -17.875 -2.795 1 87.38 216 GLY A O 1
ATOM 1717 N N . LYS A 1 217 ? -1.938 -17.656 -2.086 1 91.25 217 LYS A N 1
ATOM 1718 C CA . LYS A 1 217 ? -1.715 -19.109 -2.105 1 91.25 217 LYS A CA 1
ATOM 1719 C C . LYS A 1 217 ? -0.767 -19.531 -0.987 1 91.25 217 LYS A C 1
ATOM 1721 O O . LYS A 1 217 ? -0.091 -18.688 -0.388 1 91.25 217 LYS A O 1
ATOM 1726 N N . MET A 1 218 ? -0.89 -20.797 -0.655 1 94.31 218 MET A N 1
ATOM 1727 C CA . MET A 1 218 ? 0.015 -21.422 0.303 1 94.31 218 MET A CA 1
ATOM 1728 C C . MET A 1 218 ? 0.669 -22.656 -0.299 1 94.31 218 MET A C 1
ATOM 1730 O O . MET A 1 218 ? 0.114 -23.281 -1.206 1 94.31 218 MET A O 1
ATOM 1734 N N . TYR A 1 219 ? 1.858 -22.906 0.09 1 96.69 219 TYR A N 1
ATOM 1735 C CA . TYR A 1 219 ? 2.531 -24.141 -0.33 1 96.69 219 TYR A CA 1
ATOM 1736 C C . TYR A 1 219 ? 3.422 -24.672 0.782 1 96.69 219 TYR A C 1
ATOM 1738 O O . TYR A 1 219 ? 3.574 -24.047 1.828 1 96.69 219 TYR A O 1
ATOM 1746 N N . PHE A 1 220 ? 3.885 -25.859 0.557 1 96.56 220 PHE A N 1
ATOM 1747 C CA . PHE A 1 220 ? 4.707 -26.516 1.566 1 96.56 220 PHE A CA 1
ATOM 1748 C C . PHE A 1 220 ? 6.133 -26.703 1.066 1 96.56 220 PHE A C 1
ATOM 1750 O O . PHE A 1 220 ? 6.359 -26.844 -0.138 1 96.56 220 PHE A O 1
ATOM 1757 N N . VAL A 1 221 ? 7.059 -26.656 1.989 1 96.75 221 VAL A N 1
ATOM 1758 C CA . VAL A 1 221 ? 8.461 -26.891 1.674 1 96.75 221 VAL A CA 1
ATOM 1759 C C . VAL A 1 221 ? 8.969 -28.125 2.432 1 96.75 221 VAL A C 1
ATOM 1761 O O . VAL A 1 221 ? 8.898 -28.172 3.662 1 96.75 221 VAL A O 1
ATOM 1764 N N . ALA A 1 222 ? 9.312 -29.109 1.715 1 96 222 ALA A N 1
ATOM 1765 C CA . ALA A 1 222 ? 9.992 -30.281 2.27 1 96 222 ALA A CA 1
ATOM 1766 C C . ALA A 1 222 ? 11.5 -30.188 2.061 1 96 222 ALA A C 1
ATOM 1768 O O . ALA A 1 222 ? 11.961 -29.859 0.963 1 96 222 ALA A O 1
ATOM 1769 N N . SER A 1 223 ? 12.25 -30.422 3.131 1 94.88 223 SER A N 1
ATOM 1770 C CA . SER A 1 223 ? 13.695 -30.219 3.068 1 94.88 223 SER A CA 1
ATOM 1771 C C . SER A 1 223 ? 14.445 -31.453 3.561 1 94.88 223 SER A C 1
ATOM 1773 O O . SER A 1 223 ? 13.836 -32.406 4.074 1 94.88 223 SER A O 1
ATOM 1775 N N . GLU A 1 224 ? 15.719 -31.469 3.344 1 95.38 224 GLU A N 1
ATOM 1776 C CA . GLU A 1 224 ? 16.578 -32.531 3.836 1 95.38 224 GLU A CA 1
ATOM 1777 C C . GLU A 1 224 ? 17.391 -32.094 5.047 1 95.38 224 GLU A C 1
ATOM 1779 O O . GLU A 1 224 ? 17.609 -30.891 5.242 1 95.38 224 GLU A O 1
ATOM 1784 N N . SER A 1 225 ? 17.672 -33 5.879 1 94.69 225 SER A N 1
ATOM 1785 C CA . SER A 1 225 ? 18.547 -32.781 7.023 1 94.69 225 SER A CA 1
ATOM 1786 C C . SER A 1 225 ? 19.969 -33.219 6.727 1 94.69 225 SER A C 1
ATOM 1788 O O . SER A 1 225 ? 20.188 -34.25 6.082 1 94.69 225 SER A O 1
ATOM 1790 N N . LEU A 1 226 ? 20.906 -32.375 7.121 1 96 226 LEU A N 1
ATOM 1791 C CA . LEU A 1 226 ? 22.328 -32.656 6.938 1 96 226 LEU A CA 1
ATOM 1792 C C . LEU A 1 226 ? 23.047 -32.719 8.281 1 96 226 LEU A C 1
ATOM 1794 O O . LEU A 1 226 ? 22.672 -32 9.219 1 96 226 LEU A O 1
ATOM 1798 N N . ALA A 1 227 ? 24.016 -33.594 8.336 1 95.25 227 ALA A N 1
ATOM 1799 C CA . ALA A 1 227 ? 24.734 -33.781 9.602 1 95.25 227 ALA A CA 1
ATOM 1800 C C . ALA A 1 227 ? 26.234 -33.562 9.422 1 95.25 227 ALA A C 1
ATOM 1802 O O . ALA A 1 227 ? 26.797 -33.938 8.391 1 95.25 227 ALA A O 1
ATOM 1803 N N . CYS A 1 228 ? 26.75 -32.938 10.367 1 94.56 228 CYS A N 1
ATOM 1804 C CA . CYS A 1 228 ? 28.203 -32.75 10.406 1 94.56 228 CYS A CA 1
ATOM 1805 C C . CYS A 1 228 ? 28.875 -33.812 11.258 1 94.56 228 CYS A C 1
ATOM 1807 O O . CYS A 1 228 ? 28.438 -34.094 12.383 1 94.56 228 CYS A O 1
ATOM 1809 N N . ARG A 1 229 ? 29.906 -34.312 10.867 1 91.44 229 ARG A N 1
ATOM 1810 C CA . ARG A 1 229 ? 30.609 -35.375 11.562 1 91.44 229 ARG A CA 1
ATOM 1811 C C . ARG A 1 229 ? 31.453 -34.844 12.703 1 91.44 229 ARG A C 1
ATOM 1813 O O . ARG A 1 229 ? 31.734 -35.531 13.672 1 91.44 229 ARG A O 1
ATOM 1820 N N . ARG A 1 230 ? 31.812 -33.688 12.594 1 91.81 230 ARG A N 1
ATOM 1821 C CA . ARG A 1 230 ? 32.719 -33.094 13.578 1 91.81 230 ARG A CA 1
ATOM 1822 C C . ARG A 1 230 ? 31.938 -32.562 14.773 1 91.81 230 ARG A C 1
ATOM 1824 O O . ARG A 1 230 ? 32.188 -32.938 15.914 1 91.81 230 ARG A O 1
ATOM 1831 N N . CYS A 1 231 ? 31.016 -31.625 14.555 1 92.06 231 CYS A N 1
ATOM 1832 C CA . CYS A 1 231 ? 30.266 -31.016 15.648 1 92.06 231 CYS A CA 1
ATOM 1833 C C . CYS A 1 231 ? 29.016 -31.844 15.961 1 92.06 231 CYS A C 1
ATOM 1835 O O . CYS A 1 231 ? 28.375 -31.625 16.984 1 92.06 231 CYS A O 1
ATOM 1837 N N . LYS A 1 232 ? 28.562 -32.688 15.164 1 89.25 232 LYS A N 1
ATOM 1838 C CA . LYS A 1 232 ? 27.453 -33.625 15.344 1 89.25 232 LYS A CA 1
ATOM 1839 C C . LYS A 1 232 ? 26.125 -32.906 15.344 1 89.25 232 LYS A C 1
ATOM 1841 O O . LYS A 1 232 ? 25.109 -33.438 15.781 1 89.25 232 LYS A O 1
ATOM 1846 N N . ARG A 1 233 ? 26.172 -31.719 14.898 1 90.19 233 ARG A N 1
ATOM 1847 C CA . ARG A 1 233 ? 24.922 -30.969 14.789 1 90.19 233 ARG A CA 1
ATOM 1848 C C . ARG A 1 233 ? 24.219 -31.266 13.469 1 90.19 233 ARG A C 1
ATOM 1850 O O . ARG A 1 233 ? 24.859 -31.688 12.5 1 90.19 233 ARG A O 1
ATOM 1857 N N . THR A 1 234 ? 22.875 -31.141 13.531 1 91.19 234 THR A N 1
ATOM 1858 C CA . THR A 1 234 ? 22.062 -31.328 12.336 1 91.19 234 THR A CA 1
ATOM 1859 C C . THR A 1 234 ? 21.562 -29.984 11.805 1 91.19 234 THR A C 1
ATOM 1861 O O . THR A 1 234 ? 21.094 -29.141 12.57 1 91.19 234 THR A O 1
ATOM 1864 N N . LEU A 1 235 ? 21.797 -29.812 10.57 1 92.06 235 LEU A N 1
ATOM 1865 C CA . LEU A 1 235 ? 21.359 -28.594 9.898 1 92.06 235 LEU A CA 1
ATOM 1866 C C . LEU A 1 235 ? 20.281 -28.906 8.867 1 92.06 235 LEU A C 1
ATOM 1868 O O . LEU A 1 235 ? 20.266 -29.984 8.281 1 92.06 235 LEU A O 1
ATOM 1872 N N . ILE A 1 236 ? 19.375 -28.016 8.711 1 93.19 236 ILE A N 1
ATOM 1873 C CA . ILE A 1 236 ? 18.328 -28.172 7.715 1 93.19 236 ILE A CA 1
ATOM 1874 C C . ILE A 1 236 ? 18.719 -27.453 6.434 1 93.19 236 ILE A C 1
ATOM 1876 O O . ILE A 1 236 ? 19.281 -26.344 6.484 1 93.19 236 ILE A O 1
ATOM 1880 N N . SER A 1 237 ? 18.391 -27.938 5.312 1 94 237 SER A N 1
ATOM 1881 C CA . SER A 1 237 ? 18.859 -27.453 4.023 1 94 237 SER A CA 1
ATOM 1882 C C . SER A 1 237 ? 18.312 -26.047 3.729 1 94 237 SER A C 1
ATOM 1884 O O . SER A 1 237 ? 18.859 -25.344 2.885 1 94 237 SER A O 1
ATOM 1886 N N . TRP A 1 238 ? 17.203 -25.641 4.363 1 92.31 238 TRP A N 1
ATOM 1887 C CA . TRP A 1 238 ? 16.641 -24.344 4.039 1 92.31 238 TRP A CA 1
ATOM 1888 C C . TRP A 1 238 ? 17.297 -23.234 4.863 1 92.31 238 TRP A C 1
ATOM 1890 O O . TRP A 1 238 ? 17.031 -22.047 4.641 1 92.31 238 TRP A O 1
ATOM 1900 N N . SER A 1 239 ? 18.172 -23.609 5.801 1 90.5 239 SER A N 1
ATOM 1901 C CA . SER A 1 239 ? 18.844 -22.594 6.598 1 90.5 239 SER A CA 1
ATOM 1902 C C . SER A 1 239 ? 19.625 -21.625 5.715 1 90.5 239 SER A C 1
ATOM 1904 O O . SER A 1 239 ? 20.219 -22.031 4.715 1 90.5 239 SER A O 1
ATOM 1906 N N . HIS A 1 240 ? 19.609 -20.406 6.16 1 89.94 240 HIS A N 1
ATOM 1907 C CA . HIS A 1 240 ? 20.266 -19.375 5.355 1 89.94 240 HIS A CA 1
ATOM 1908 C C . HIS A 1 240 ? 21.75 -19.688 5.176 1 89.94 240 HIS A C 1
ATOM 1910 O O . HIS A 1 240 ? 22.312 -19.406 4.121 1 89.94 240 HIS A O 1
ATOM 1916 N N . ASP A 1 241 ? 22.375 -20.281 6.16 1 89.12 241 ASP A N 1
ATOM 1917 C CA . ASP A 1 241 ? 23.797 -20.609 6.098 1 89.12 241 ASP A CA 1
ATOM 1918 C C . ASP A 1 241 ? 24.062 -21.609 4.973 1 89.12 241 ASP A C 1
ATOM 1920 O O . ASP A 1 241 ? 25.094 -21.531 4.305 1 89.12 241 ASP A O 1
ATOM 1924 N N . LEU A 1 242 ? 23.203 -22.5 4.793 1 93 242 LEU A N 1
ATOM 1925 C CA . LEU A 1 242 ? 23.406 -23.516 3.766 1 93 242 LEU A CA 1
ATOM 1926 C C . LEU A 1 242 ? 22.984 -22.984 2.396 1 93 242 LEU A C 1
ATOM 1928 O O . LEU A 1 242 ? 23.672 -23.234 1.397 1 93 242 LEU A O 1
ATOM 1932 N N . VAL A 1 243 ? 21.891 -22.281 2.35 1 93.62 243 VAL A N 1
ATOM 1933 C CA . VAL A 1 243 ? 21.391 -21.734 1.085 1 93.62 243 VAL A CA 1
ATOM 1934 C C . VAL A 1 243 ? 22.406 -20.766 0.5 1 93.62 243 VAL A C 1
ATOM 1936 O O . VAL A 1 243 ? 22.609 -20.719 -0.717 1 93.62 243 VAL A O 1
ATOM 1939 N N . SER A 1 244 ? 23.109 -20.062 1.378 1 90.25 244 SER A N 1
ATOM 1940 C CA . SER A 1 244 ? 24.062 -19.047 0.93 1 90.25 244 SER A CA 1
ATOM 1941 C C . SER A 1 244 ? 25.312 -19.703 0.326 1 90.25 244 SER A C 1
ATOM 1943 O O . SER A 1 244 ? 26.094 -19.031 -0.356 1 90.25 244 SER A O 1
ATOM 1945 N N . GLN A 1 245 ? 25.5 -21 0.558 1 93.44 245 GLN A N 1
ATOM 1946 C CA . GLN A 1 245 ? 26.656 -21.703 0.015 1 93.44 245 GLN A CA 1
ATOM 1947 C C . GLN A 1 245 ? 26.422 -22.125 -1.432 1 93.44 245 GLN A C 1
ATOM 1949 O O . GLN A 1 245 ? 27.359 -22.453 -2.152 1 93.44 245 GLN A O 1
ATOM 1954 N N . LEU A 1 246 ? 25.203 -22.125 -1.828 1 94.44 246 LEU A N 1
ATOM 1955 C CA . LEU A 1 246 ? 24.875 -22.547 -3.186 1 94.44 246 LEU A CA 1
ATOM 1956 C C . LEU A 1 246 ? 25.266 -21.469 -4.199 1 94.44 246 LEU A C 1
ATOM 1958 O O . LEU A 1 246 ? 25.422 -20.297 -3.842 1 94.44 246 LEU A O 1
ATOM 1962 N N . ASP A 1 247 ? 25.516 -21.953 -5.43 1 91.5 247 ASP A N 1
ATOM 1963 C CA . ASP A 1 247 ? 25.703 -20.969 -6.488 1 91.5 247 ASP A CA 1
ATOM 1964 C C . ASP A 1 247 ? 24.422 -20.141 -6.684 1 91.5 247 ASP A C 1
ATOM 1966 O O . ASP A 1 247 ? 23.344 -20.562 -6.297 1 91.5 247 ASP A O 1
ATOM 1970 N N . ILE A 1 248 ? 24.531 -19.031 -7.227 1 90.62 248 ILE A N 1
ATOM 1971 C CA . ILE A 1 248 ? 23.438 -18.062 -7.27 1 90.62 248 ILE A CA 1
ATOM 1972 C C . ILE A 1 248 ? 22.281 -18.625 -8.086 1 90.62 248 ILE A C 1
ATOM 1974 O O . ILE A 1 248 ? 21.109 -18.328 -7.801 1 90.62 248 ILE A O 1
ATOM 1978 N N . GLY A 1 249 ? 22.594 -19.391 -9.094 1 90.38 249 GLY A N 1
ATOM 1979 C CA . GLY A 1 249 ? 21.547 -19.984 -9.898 1 90.38 249 GLY A CA 1
ATOM 1980 C C . GLY A 1 249 ? 20.625 -20.906 -9.102 1 90.38 249 GLY A C 1
ATOM 1981 O O . GLY A 1 249 ? 19.422 -20.938 -9.328 1 90.38 249 GLY A O 1
ATOM 1982 N N . HIS A 1 250 ? 21.219 -21.656 -8.203 1 93.94 250 HIS A N 1
ATOM 1983 C CA . HIS A 1 250 ? 20.438 -22.531 -7.344 1 93.94 250 HIS A CA 1
ATOM 1984 C C . HIS A 1 250 ? 19.797 -21.766 -6.199 1 93.94 250 HIS A C 1
ATOM 1986 O O . HIS A 1 250 ? 18.656 -22.031 -5.824 1 93.94 250 HIS A O 1
ATOM 1992 N N . ARG A 1 251 ? 20.469 -20.781 -5.715 1 93.06 251 ARG A N 1
ATOM 1993 C CA . ARG A 1 251 ? 20.016 -20 -4.574 1 93.06 251 ARG A CA 1
ATOM 1994 C C . ARG A 1 251 ? 18.719 -19.281 -4.891 1 93.06 251 ARG A C 1
ATOM 1996 O O . ARG A 1 251 ? 17.828 -19.203 -4.043 1 93.06 251 ARG A O 1
ATOM 2003 N N . VAL A 1 252 ? 18.625 -18.812 -6.062 1 92.44 252 VAL A N 1
ATOM 2004 C CA . VAL A 1 252 ? 17.5 -17.984 -6.445 1 92.44 252 VAL A CA 1
ATOM 2005 C C . VAL A 1 252 ? 16.234 -18.844 -6.566 1 92.44 252 VAL A C 1
ATOM 2007 O O . VAL A 1 252 ? 15.125 -18.312 -6.605 1 92.44 252 VAL A O 1
ATOM 2010 N N . GLN A 1 253 ? 16.375 -20.141 -6.582 1 94.31 253 GLN A N 1
ATOM 2011 C CA . GLN A 1 253 ? 15.234 -21.031 -6.715 1 94.31 253 GLN A CA 1
ATOM 2012 C C . GLN A 1 253 ? 14.547 -21.25 -5.371 1 94.31 253 GLN A C 1
ATOM 2014 O O . GLN A 1 253 ? 13.445 -21.797 -5.312 1 94.31 253 GLN A O 1
ATOM 2019 N N . PHE A 1 254 ? 15.242 -20.844 -4.309 1 95.06 254 PHE A N 1
ATOM 2020 C CA . PHE A 1 254 ? 14.609 -20.906 -2.994 1 95.06 254 PHE A CA 1
ATOM 2021 C C . PHE A 1 254 ? 13.711 -19.703 -2.762 1 95.06 254 PHE A C 1
ATOM 2023 O O . PHE A 1 254 ? 14.188 -18.625 -2.436 1 95.06 254 PHE A O 1
ATOM 2030 N N . PRO A 1 255 ? 12.391 -19.812 -2.752 1 93.19 255 PRO A N 1
ATOM 2031 C CA . PRO A 1 255 ? 11.484 -18.672 -2.898 1 93.19 255 PRO A CA 1
ATOM 2032 C C . PRO A 1 255 ? 10.961 -18.172 -1.56 1 93.19 255 PRO A C 1
ATOM 2034 O O . PRO A 1 255 ? 10.016 -17.375 -1.525 1 93.19 255 PRO A O 1
ATOM 2037 N N . CYS A 1 256 ? 11.461 -18.594 -0.421 1 93.88 256 CYS A N 1
ATOM 2038 C CA . CYS A 1 256 ? 10.75 -18.234 0.801 1 93.88 256 CYS A CA 1
ATOM 2039 C C . CYS A 1 256 ? 11.727 -17.844 1.906 1 93.88 256 CYS A C 1
ATOM 2041 O O . CYS A 1 256 ? 12.938 -18.047 1.769 1 93.88 256 CYS A O 1
ATOM 2043 N N . ILE A 1 257 ? 11.219 -17.188 2.82 1 92.12 257 ILE A N 1
ATOM 2044 C CA . ILE A 1 257 ? 11.898 -16.781 4.051 1 92.12 257 ILE A CA 1
ATOM 2045 C C . ILE A 1 257 ? 11.266 -17.5 5.242 1 92.12 257 ILE A C 1
ATOM 2047 O O . ILE A 1 257 ? 10.07 -17.359 5.496 1 92.12 257 ILE A O 1
ATOM 2051 N N . LEU A 1 258 ? 12.078 -18.281 5.918 1 90.44 258 LEU A N 1
ATOM 2052 C CA . LEU A 1 258 ? 11.547 -19.109 6.996 1 90.44 258 LEU A CA 1
ATOM 2053 C C . LEU A 1 258 ? 12.078 -18.641 8.352 1 90.44 258 LEU A C 1
ATOM 2055 O O . LEU A 1 258 ? 13.289 -18.469 8.516 1 90.44 258 LEU A O 1
ATOM 2059 N N . THR A 1 259 ? 11.156 -18.344 9.195 1 84.5 259 THR A N 1
ATOM 2060 C CA . THR A 1 259 ? 11.484 -18.156 10.602 1 84.5 259 THR A CA 1
ATOM 2061 C C . THR A 1 259 ? 11.148 -19.406 11.414 1 84.5 259 THR A C 1
ATOM 2063 O O . THR A 1 259 ? 10.75 -20.422 10.844 1 84.5 259 THR A O 1
ATOM 2066 N N . SER A 1 260 ? 11.383 -19.328 12.664 1 78.31 260 SER A N 1
ATOM 2067 C CA . SER A 1 260 ? 11.102 -20.484 13.5 1 78.31 260 SER A CA 1
ATOM 2068 C C . SER A 1 260 ? 9.617 -20.828 13.484 1 78.31 260 SER A C 1
ATOM 2070 O O . SER A 1 260 ? 9.242 -22 13.477 1 78.31 260 SER A O 1
ATOM 2072 N N . LYS A 1 261 ? 8.797 -19.734 13.305 1 76.94 261 LYS A N 1
ATOM 2073 C CA . LYS A 1 261 ? 7.363 -19.969 13.453 1 76.94 261 LYS A CA 1
ATOM 2074 C C . LYS A 1 261 ? 6.637 -19.766 12.125 1 76.94 261 LYS A C 1
ATOM 2076 O O . LYS A 1 261 ? 5.57 -20.344 11.898 1 76.94 261 LYS A O 1
ATOM 2081 N N . LEU A 1 262 ? 7.223 -18.938 11.398 1 87.19 262 LEU A N 1
ATOM 2082 C CA . LEU A 1 262 ? 6.469 -18.531 10.219 1 87.19 262 LEU A CA 1
ATOM 2083 C C . LEU A 1 262 ? 7.324 -18.625 8.961 1 87.19 262 LEU A C 1
ATOM 2085 O O . LEU A 1 262 ? 8.555 -18.547 9.039 1 87.19 262 LEU A O 1
ATOM 2089 N N . ALA A 1 263 ? 6.68 -18.984 7.875 1 92.44 263 ALA A N 1
ATOM 2090 C CA . ALA A 1 263 ? 7.316 -18.984 6.559 1 92.44 263 ALA A CA 1
ATOM 2091 C C . ALA A 1 263 ? 6.48 -18.219 5.543 1 92.44 263 ALA A C 1
ATOM 2093 O O . ALA A 1 263 ? 5.27 -18.422 5.434 1 92.44 263 ALA A O 1
ATOM 2094 N N . CYS A 1 264 ? 7.129 -17.281 4.914 1 94.38 264 CYS A N 1
ATOM 2095 C CA . CYS A 1 264 ? 6.449 -16.5 3.891 1 94.38 264 CYS A CA 1
ATOM 2096 C C . CYS A 1 264 ? 7.234 -16.5 2.586 1 94.38 264 CYS A C 1
ATOM 2098 O O . CYS A 1 264 ? 8.461 -16.609 2.594 1 94.38 264 CYS A O 1
ATOM 2100 N N . ASP A 1 265 ? 6.461 -16.469 1.548 1 95.31 265 ASP A N 1
ATOM 2101 C CA . ASP A 1 265 ? 7.086 -16.312 0.238 1 95.31 265 ASP A CA 1
ATOM 2102 C C . ASP A 1 265 ? 7.75 -14.945 0.107 1 95.31 265 ASP A C 1
ATOM 2104 O O . ASP A 1 265 ? 7.277 -13.961 0.676 1 95.31 265 ASP A O 1
ATOM 2108 N N . VAL A 1 266 ? 8.805 -14.859 -0.667 1 91.5 266 VAL A N 1
ATOM 2109 C CA . VAL A 1 266 ? 9.555 -13.625 -0.865 1 91.5 266 VAL A CA 1
ATOM 2110 C C . VAL A 1 266 ? 8.648 -12.555 -1.465 1 91.5 266 VAL A C 1
ATOM 2112 O O . VAL A 1 266 ? 8.852 -11.359 -1.243 1 91.5 266 VAL A O 1
ATOM 2115 N N . GLU A 1 267 ? 7.633 -12.969 -2.189 1 90.62 267 GLU A N 1
ATOM 2116 C CA . GLU A 1 267 ? 6.707 -12.016 -2.787 1 90.62 267 GLU A CA 1
ATOM 2117 C C . GLU A 1 267 ? 6.012 -11.18 -1.718 1 90.62 267 GLU A C 1
ATOM 2119 O O . GLU A 1 267 ? 5.723 -10 -1.937 1 90.62 267 GLU A O 1
ATOM 2124 N N . VAL A 1 268 ? 5.734 -11.773 -0.583 1 90.5 268 VAL A N 1
ATOM 2125 C CA . VAL A 1 268 ? 5.09 -11.055 0.515 1 90.5 268 VAL A CA 1
ATOM 2126 C C . VAL A 1 268 ? 6.062 -10.031 1.103 1 90.5 268 VAL A C 1
ATOM 2128 O O . VAL A 1 268 ? 5.68 -8.898 1.389 1 90.5 268 VAL A O 1
ATOM 2131 N N . ALA A 1 269 ? 7.289 -10.445 1.251 1 86.19 269 ALA A N 1
ATOM 2132 C CA . ALA A 1 269 ? 8.312 -9.531 1.751 1 86.19 269 ALA A CA 1
ATOM 2133 C C . ALA A 1 269 ? 8.523 -8.367 0.787 1 86.19 269 ALA A C 1
ATOM 2135 O O . ALA A 1 269 ? 8.734 -7.227 1.214 1 86.19 269 ALA A O 1
ATOM 2136 N N . SER A 1 270 ? 8.453 -8.688 -0.453 1 83.38 270 SER A N 1
ATOM 2137 C CA . SER A 1 270 ? 8.656 -7.656 -1.464 1 83.38 270 SER A CA 1
ATOM 2138 C C . SER A 1 270 ? 7.547 -6.609 -1.413 1 83.38 270 SER A C 1
ATOM 2140 O O . SER A 1 270 ? 7.777 -5.434 -1.715 1 83.38 270 SER A O 1
ATOM 2142 N N . LEU A 1 271 ? 6.367 -7.051 -1.076 1 82.5 271 LEU A N 1
ATOM 2143 C CA . LEU A 1 271 ? 5.25 -6.117 -0.959 1 82.5 271 LEU A CA 1
ATOM 2144 C C . LEU A 1 271 ? 5.469 -5.148 0.196 1 82.5 271 LEU A C 1
ATOM 2146 O O . LEU A 1 271 ? 4.918 -4.043 0.2 1 82.5 271 LEU A O 1
ATOM 2150 N N . MET A 1 272 ? 6.223 -5.562 1.104 1 79.38 272 MET A N 1
ATOM 2151 C CA . MET A 1 272 ? 6.449 -4.719 2.275 1 79.38 272 MET A CA 1
ATOM 2152 C C . MET A 1 272 ? 7.586 -3.732 2.023 1 79.38 272 MET A C 1
ATOM 2154 O O . MET A 1 272 ? 7.758 -2.773 2.777 1 79.38 272 MET A O 1
ATOM 2158 N N . ARG A 1 273 ? 8.289 -4.07 0.876 1 72.25 273 ARG A N 1
ATOM 2159 C CA . ARG A 1 273 ? 9.406 -3.201 0.527 1 72.25 273 ARG A CA 1
ATOM 2160 C C . ARG A 1 273 ? 8.922 -1.912 -0.123 1 72.25 273 ARG A C 1
ATOM 2162 O O . ARG A 1 273 ? 8.117 -1.947 -1.055 1 72.25 273 ARG A O 1
ATOM 2169 N N . GLN A 1 274 ? 8.203 -0.993 0.532 1 57.72 274 GLN A N 1
ATOM 2170 C CA . GLN A 1 274 ? 7.785 0.199 -0.199 1 57.72 274 GLN A CA 1
ATOM 2171 C C . GLN A 1 274 ? 8.898 1.241 -0.235 1 57.72 274 GLN A C 1
ATOM 2173 O O . GLN A 1 274 ? 9.562 1.48 0.775 1 57.72 274 GLN A O 1
ATOM 2178 N N . ARG A 1 275 ? 9.047 1.501 -1.561 1 50.53 275 ARG A N 1
ATOM 2179 C CA . ARG A 1 275 ? 9.984 2.59 -1.797 1 50.53 275 ARG A CA 1
ATOM 2180 C C . ARG A 1 275 ? 9.633 3.811 -0.95 1 50.53 275 ARG A C 1
ATOM 2182 O O . ARG A 1 275 ? 8.555 4.383 -1.095 1 50.53 275 ARG A O 1
ATOM 2189 N N . GLY A 1 276 ? 10.359 4.094 0.062 1 48.62 276 GLY A N 1
ATOM 2190 C CA . GLY A 1 276 ? 10.258 5.297 0.869 1 48.62 276 GLY A CA 1
ATOM 2191 C C . GLY A 1 276 ? 9.391 5.121 2.1 1 48.62 276 GLY A C 1
ATOM 2192 O O . GLY A 1 276 ? 9.531 5.859 3.076 1 48.62 276 GLY A O 1
ATOM 2193 N N . MET A 1 277 ? 8.234 4.285 1.808 1 49.88 277 MET A N 1
ATOM 2194 C CA . MET A 1 277 ? 7.395 4.137 2.992 1 49.88 277 MET A CA 1
ATOM 2195 C C . MET A 1 277 ? 7.102 2.666 3.271 1 49.88 277 MET A C 1
ATOM 2197 O O . MET A 1 277 ? 6.777 1.907 2.357 1 49.88 277 MET A O 1
ATOM 2201 N N . VAL A 1 278 ? 7.77 2.137 4.293 1 51.81 278 VAL A N 1
ATOM 2202 C CA . VAL A 1 278 ? 7.344 0.804 4.707 1 51.81 278 VAL A CA 1
ATOM 2203 C C . VAL A 1 278 ? 5.82 0.743 4.762 1 51.81 278 VAL A C 1
ATOM 2205 O O . VAL A 1 278 ? 5.176 1.622 5.34 1 51.81 278 VAL A O 1
ATOM 2208 N N . SER A 1 279 ? 5.301 -0.025 3.723 1 59.12 279 SER A N 1
ATOM 2209 C CA . SER A 1 279 ? 3.863 -0.225 3.848 1 59.12 279 SER A CA 1
ATOM 2210 C C . SER A 1 279 ? 3.496 -0.76 5.227 1 59.12 279 SER A C 1
ATOM 2212 O O . SER A 1 279 ? 4.281 -1.478 5.848 1 59.12 279 SER A O 1
ATOM 2214 N N . SER A 1 280 ? 2.475 -0.246 5.719 1 64.94 280 SER A N 1
ATOM 2215 C CA . SER A 1 280 ? 1.966 -0.726 7 1 64.94 280 SER A CA 1
ATOM 2216 C C . SER A 1 280 ? 1.736 -2.234 6.973 1 64.94 280 SER A C 1
ATOM 2218 O O . SER A 1 280 ? 1.138 -2.76 6.031 1 64.94 280 SER A O 1
ATOM 2220 N N . SER A 1 281 ? 2.613 -2.99 7.773 1 74.94 281 SER A N 1
ATOM 2221 C CA . SER A 1 281 ? 2.438 -4.43 7.922 1 74.94 281 SER A CA 1
ATOM 2222 C C . SER A 1 281 ? 0.974 -4.789 8.156 1 74.94 281 SER A C 1
ATOM 2224 O O . SER A 1 281 ? 0.527 -5.875 7.773 1 74.94 281 SER A O 1
ATOM 2226 N N . ILE A 1 282 ? 0.265 -3.83 8.664 1 75.62 282 ILE A N 1
ATOM 2227 C CA . ILE A 1 282 ? -1.151 -4.074 8.906 1 75.62 282 ILE A CA 1
ATOM 2228 C C . ILE A 1 282 ? -1.919 -4.051 7.59 1 75.62 282 ILE A C 1
ATOM 2230 O O . ILE A 1 282 ? -2.803 -4.883 7.367 1 75.62 282 ILE A O 1
ATOM 2234 N N . GLN A 1 283 ? -1.489 -3.15 6.797 1 77.69 283 GLN A N 1
ATOM 2235 C CA . GLN A 1 283 ? -2.154 -3.066 5.5 1 77.69 283 GLN A CA 1
ATOM 2236 C C . GLN A 1 283 ? -1.891 -4.316 4.668 1 77.69 283 GLN A C 1
ATOM 2238 O O . GLN A 1 283 ? -2.793 -4.824 3.996 1 77.69 283 GLN A O 1
ATOM 2243 N N . ILE A 1 284 ? -0.689 -4.801 4.738 1 83.69 284 ILE A N 1
ATOM 2244 C CA . ILE A 1 284 ? -0.333 -5.984 3.965 1 83.69 284 ILE A CA 1
ATOM 2245 C C . ILE A 1 284 ? -1.056 -7.207 4.527 1 83.69 284 ILE A C 1
ATOM 2247 O O . ILE A 1 284 ? -1.503 -8.07 3.771 1 83.69 284 ILE A O 1
ATOM 2251 N N . GLN A 1 285 ? -1.117 -7.254 5.805 1 86.12 285 GLN A N 1
ATOM 2252 C CA . GLN A 1 285 ? -1.845 -8.359 6.422 1 86.12 285 GLN A CA 1
ATOM 2253 C C . GLN A 1 285 ? -3.301 -8.383 5.961 1 86.12 285 GLN A C 1
ATOM 2255 O O . GLN A 1 285 ? -3.852 -9.445 5.684 1 86.12 285 GLN A O 1
ATOM 2260 N N . ARG A 1 286 ? -3.891 -7.223 5.91 1 81.5 286 ARG A N 1
ATOM 2261 C CA . ARG A 1 286 ? -5.285 -7.137 5.48 1 81.5 286 ARG A CA 1
ATOM 2262 C C . ARG A 1 286 ? -5.434 -7.562 4.023 1 81.5 286 ARG A C 1
ATOM 2264 O O . ARG A 1 286 ? -6.395 -8.25 3.67 1 81.5 286 ARG A O 1
ATOM 2271 N N . LYS A 1 287 ? -4.535 -7.145 3.24 1 84.19 287 LYS A N 1
ATOM 2272 C CA . LYS A 1 287 ? -4.578 -7.516 1.829 1 84.19 287 LYS A CA 1
ATOM 2273 C C . LYS A 1 287 ? -4.402 -9.023 1.651 1 84.19 287 LYS A C 1
ATOM 2275 O O . LYS A 1 287 ? -5.078 -9.641 0.825 1 84.19 287 LYS A O 1
ATOM 2280 N N . LEU A 1 288 ? -3.498 -9.555 2.449 1 89.38 288 LEU A N 1
ATOM 2281 C CA . LEU A 1 288 ? -3.297 -10.992 2.4 1 89.38 288 LEU A CA 1
ATOM 2282 C C . LEU A 1 288 ? -4.547 -11.734 2.859 1 89.38 288 LEU A C 1
ATOM 2284 O O . LEU A 1 288 ? -4.969 -12.711 2.227 1 89.38 288 LEU A O 1
ATOM 2288 N N . GLN A 1 289 ? -5.117 -11.227 3.889 1 88.31 289 GLN A N 1
ATOM 2289 C CA . GLN A 1 289 ? -6.32 -11.859 4.418 1 88.31 289 GLN A CA 1
ATOM 2290 C C . GLN A 1 289 ? -7.453 -11.828 3.396 1 88.31 289 GLN A C 1
ATOM 2292 O O . GLN A 1 289 ? -8.133 -12.836 3.189 1 88.31 289 GLN A O 1
ATOM 2297 N N . GLU A 1 290 ? -7.633 -10.734 2.809 1 84.19 290 GLU A N 1
ATOM 2298 C CA . GLU A 1 290 ? -8.688 -10.594 1.809 1 84.19 290 GLU A CA 1
ATOM 2299 C C . GLU A 1 290 ? -8.469 -11.547 0.639 1 84.19 290 GLU A C 1
ATOM 2301 O O . GLU A 1 290 ? -9.406 -12.203 0.184 1 84.19 290 GLU A O 1
ATOM 2306 N N . ARG A 1 291 ? -7.285 -11.594 0.204 1 89.62 291 ARG A N 1
ATOM 2307 C CA . ARG A 1 291 ? -6.98 -12.438 -0.944 1 89.62 291 ARG A CA 1
ATOM 2308 C C . ARG A 1 291 ? -7.156 -13.914 -0.596 1 89.62 291 ARG A C 1
ATOM 2310 O O . ARG A 1 291 ? -7.715 -14.68 -1.382 1 89.62 291 ARG A O 1
ATOM 2317 N N . HIS A 1 292 ? -6.723 -14.297 0.54 1 91.69 292 HIS A N 1
ATOM 2318 C CA . HIS A 1 292 ? -6.852 -15.695 0.95 1 91.69 292 HIS A CA 1
ATOM 2319 C C . HIS A 1 292 ? -8.312 -16.062 1.186 1 91.69 292 HIS A C 1
ATOM 2321 O O . HIS A 1 292 ? -8.734 -17.188 0.868 1 91.69 292 HIS A O 1
ATOM 2327 N N . ASP A 1 293 ? -9.062 -15.102 1.709 1 88.12 293 ASP A N 1
ATOM 2328 C CA . ASP A 1 293 ? -10.492 -15.328 1.894 1 88.12 293 ASP A CA 1
ATOM 2329 C C . ASP A 1 293 ? -11.195 -15.523 0.552 1 88.12 293 ASP A C 1
ATOM 2331 O O . ASP A 1 293 ? -12.023 -16.422 0.401 1 88.12 293 ASP A O 1
ATOM 2335 N N . GLU A 1 294 ? -10.844 -14.672 -0.292 1 89.06 294 GLU A N 1
ATOM 2336 C CA . GLU A 1 294 ? -11.469 -14.734 -1.609 1 89.06 294 GLU A CA 1
ATOM 2337 C C . GLU A 1 294 ? -11.148 -16.047 -2.312 1 89.06 294 GLU A C 1
ATOM 2339 O O . GLU A 1 294 ? -12.039 -16.688 -2.875 1 89.06 294 GLU A O 1
ATOM 2344 N N . VAL A 1 295 ? -9.914 -16.453 -2.275 1 92.94 295 VAL A N 1
ATOM 2345 C CA . VAL A 1 295 ? -9.5 -17.688 -2.932 1 92.94 295 VAL A CA 1
ATOM 2346 C C . VAL A 1 295 ? -10.172 -18.891 -2.252 1 92.94 295 VAL A C 1
ATOM 2348 O O . VAL A 1 295 ? -10.641 -19.812 -2.924 1 92.94 295 VAL A O 1
ATOM 2351 N N . TRP A 1 296 ? -10.203 -18.844 -0.962 1 91.94 296 TRP A N 1
ATOM 2352 C CA . TRP A 1 296 ? -10.852 -19.922 -0.218 1 91.94 296 TRP A CA 1
ATOM 2353 C C . TRP A 1 296 ? -12.328 -20.031 -0.579 1 91.94 296 TRP A C 1
ATOM 2355 O O . TRP A 1 296 ? -12.852 -21.125 -0.787 1 91.94 296 TRP A O 1
ATOM 2365 N N . MET A 1 297 ? -12.984 -18.922 -0.663 1 91.06 297 MET A N 1
ATOM 2366 C CA . MET A 1 297 ? -14.406 -18.906 -1.018 1 91.06 297 MET A CA 1
ATOM 2367 C C . MET A 1 297 ? -14.609 -19.391 -2.451 1 91.06 297 MET A C 1
ATOM 2369 O O . MET A 1 297 ? -15.578 -20.094 -2.742 1 91.06 297 MET A O 1
ATOM 2373 N N . GLN A 1 298 ? -13.719 -19 -3.314 1 93.06 298 GLN A N 1
ATOM 2374 C CA . GLN A 1 298 ? -13.805 -19.453 -4.699 1 93.06 298 GLN A CA 1
ATOM 2375 C C . GLN A 1 298 ? -13.703 -20.969 -4.793 1 93.06 298 GLN A C 1
ATOM 2377 O O . GLN A 1 298 ? -14.5 -21.609 -5.484 1 93.06 298 GLN A O 1
ATOM 2382 N N . LYS A 1 299 ? -12.758 -21.516 -4.078 1 94.19 299 LYS A N 1
ATOM 2383 C CA . LYS A 1 299 ? -12.586 -22.969 -4.066 1 94.19 299 LYS A CA 1
ATOM 2384 C C . LYS A 1 299 ? -13.797 -23.656 -3.443 1 94.19 299 LYS A C 1
ATOM 2386 O O . LYS A 1 299 ? -14.227 -24.719 -3.92 1 94.19 299 LYS A O 1
ATOM 2391 N N . THR A 1 300 ? -14.289 -23.078 -2.408 1 92.31 300 THR A N 1
ATOM 2392 C CA . THR A 1 300 ? -15.445 -23.625 -1.717 1 92.31 300 THR A CA 1
ATOM 2393 C C . THR A 1 300 ? -16.656 -23.656 -2.635 1 92.31 300 THR A C 1
ATOM 2395 O O . THR A 1 300 ? -17.375 -24.656 -2.707 1 92.31 300 THR A O 1
ATOM 2398 N N . VAL A 1 301 ? -16.844 -22.547 -3.326 1 92.94 301 VAL A N 1
ATOM 2399 C CA . VAL A 1 301 ? -17.969 -22.438 -4.238 1 92.94 301 VAL A CA 1
ATOM 2400 C C . VAL A 1 301 ? -17.828 -23.469 -5.355 1 92.94 301 VAL A C 1
ATOM 2402 O O . VAL A 1 301 ? -18.797 -24.141 -5.723 1 92.94 301 VAL A O 1
ATOM 2405 N N . GLN A 1 302 ? -16.703 -23.625 -5.875 1 93.06 302 GLN A N 1
ATOM 2406 C CA . GLN A 1 302 ? -16.453 -24.594 -6.941 1 93.06 302 GLN A CA 1
ATOM 2407 C C . GLN A 1 302 ? -16.719 -26.016 -6.469 1 93.06 302 GLN A C 1
ATOM 2409 O O . GLN A 1 302 ? -17.375 -26.797 -7.168 1 93.06 302 GLN A O 1
ATOM 2414 N N . TYR A 1 303 ? -16.234 -26.422 -5.285 1 92.94 303 TYR A N 1
ATOM 2415 C CA . TYR A 1 303 ? -16.422 -27.75 -4.715 1 92.94 303 TYR A CA 1
ATOM 2416 C C . TYR A 1 303 ? -17.891 -28.047 -4.461 1 92.94 303 TYR A C 1
ATOM 2418 O O . TYR A 1 303 ? -18.406 -29.094 -4.852 1 92.94 303 TYR A O 1
ATOM 2426 N N . LEU A 1 304 ? -18.547 -27.031 -3.836 1 90.06 304 LEU A N 1
ATOM 2427 C CA . LEU A 1 304 ? -19.938 -27.234 -3.475 1 90.06 304 LEU A CA 1
ATOM 2428 C C . LEU A 1 304 ? -20.812 -27.312 -4.719 1 90.06 304 LEU A C 1
ATOM 2430 O O . LEU A 1 304 ? -21.797 -28.047 -4.746 1 90.06 304 LEU A O 1
ATOM 2434 N N . GLN A 1 305 ? -20.484 -26.484 -5.691 1 90.12 305 GLN A N 1
ATOM 2435 C CA . GLN A 1 305 ? -21.219 -26.547 -6.945 1 90.12 305 GLN A CA 1
ATOM 2436 C C . GLN A 1 305 ? -21.062 -27.906 -7.609 1 90.12 305 GLN A C 1
ATOM 2438 O O . GLN A 1 305 ? -22.016 -28.469 -8.164 1 90.12 305 GLN A O 1
ATOM 2443 N N . ASP A 1 306 ? -19.891 -28.438 -7.652 1 89.94 306 ASP A N 1
ATOM 2444 C CA . ASP A 1 306 ? -19.625 -29.75 -8.227 1 89.94 306 ASP A CA 1
ATOM 2445 C C . ASP A 1 306 ? -20.328 -30.844 -7.434 1 89.94 306 ASP A C 1
ATOM 2447 O O . ASP A 1 306 ? -20.797 -31.844 -8.008 1 89.94 306 ASP A O 1
ATOM 2451 N N . CYS A 1 307 ? -20.312 -30.672 -6.098 1 88.06 307 CYS A N 1
ATOM 2452 C CA . CYS A 1 307 ? -21.047 -31.625 -5.266 1 88.06 307 CYS A CA 1
ATOM 2453 C C . CYS A 1 307 ? -22.531 -31.625 -5.605 1 88.06 307 CYS A C 1
ATOM 2455 O O . CYS A 1 307 ? -23.156 -32.688 -5.695 1 88.06 307 CYS A O 1
ATOM 2457 N N . LYS A 1 308 ? -23.047 -30.453 -5.766 1 85.81 308 LYS A N 1
ATOM 2458 C CA . LYS A 1 308 ? -24.453 -30.328 -6.133 1 85.81 308 LYS A CA 1
ATOM 2459 C C . LYS A 1 308 ? -24.719 -30.953 -7.492 1 85.81 308 LYS A C 1
ATOM 2461 O O . LYS A 1 308 ? -25.719 -31.672 -7.66 1 85.81 308 LYS A O 1
ATOM 2466 N N . ALA A 1 309 ? -23.875 -30.625 -8.406 1 84.56 309 ALA A N 1
ATOM 2467 C CA . ALA A 1 309 ? -24.031 -31.188 -9.75 1 84.56 309 ALA A CA 1
ATOM 2468 C C . ALA A 1 309 ? -23.938 -32.719 -9.719 1 84.56 309 ALA A C 1
ATOM 2470 O O . ALA A 1 309 ? -24.656 -33.406 -10.453 1 84.56 309 ALA A O 1
ATOM 2471 N N . SER A 1 310 ? -23.016 -33.219 -8.945 1 84.25 310 SER A N 1
ATOM 2472 C CA . SER A 1 310 ? -22.859 -34.688 -8.797 1 84.25 310 SER A CA 1
ATOM 2473 C C . SER A 1 310 ? -24.094 -35.312 -8.195 1 84.25 310 SER A C 1
ATOM 2475 O O . SER A 1 310 ? -24.484 -36.406 -8.578 1 84.25 310 SER A O 1
ATOM 2477 N N . ALA A 1 311 ? -24.609 -34.625 -7.242 1 81.31 311 ALA A N 1
ATOM 2478 C CA . ALA A 1 311 ? -25.812 -35.125 -6.594 1 81.31 311 ALA A CA 1
ATOM 2479 C C . ALA A 1 311 ? -26.969 -35.219 -7.586 1 81.31 311 ALA A C 1
ATOM 2481 O O . ALA A 1 311 ? -27.734 -36.188 -7.562 1 81.31 311 ALA A O 1
ATOM 2482 N N . VAL A 1 312 ? -27.078 -34.25 -8.391 1 77.62 312 VAL A N 1
ATOM 2483 C CA . VAL A 1 312 ? -28.156 -34.219 -9.367 1 77.62 312 VAL A CA 1
ATOM 2484 C C . VAL A 1 312 ? -27.938 -35.281 -10.43 1 77.62 312 VAL A C 1
ATOM 2486 O O . VAL A 1 312 ? -28.875 -36 -10.805 1 77.62 312 VAL A O 1
ATOM 2489 N N . THR A 1 313 ? -26.766 -35.344 -10.906 1 74.12 313 THR A N 1
ATOM 2490 C CA . THR A 1 313 ? -26.453 -36.281 -11.984 1 74.12 313 THR A CA 1
ATOM 2491 C C . THR A 1 313 ? -26.594 -37.719 -11.516 1 74.12 313 THR A C 1
ATOM 2493 O O . THR A 1 313 ? -27.062 -38.594 -12.273 1 74.12 313 THR A O 1
ATOM 2496 N N . TRP A 1 314 ? -26.203 -38 -10.328 1 68.44 314 TRP A N 1
ATOM 2497 C CA . TRP A 1 314 ? -26.188 -39.406 -9.883 1 68.44 314 TRP A CA 1
ATOM 2498 C C . TRP A 1 314 ? -27.406 -39.719 -9.016 1 68.44 314 TRP A C 1
ATOM 2500 O O . TRP A 1 314 ? -27.469 -40.781 -8.398 1 68.44 314 TRP A O 1
ATOM 2510 N N . GLY A 1 315 ? -28.469 -38.781 -9.227 1 63.34 315 GLY A N 1
ATOM 2511 C CA . GLY A 1 315 ? -29.781 -39.031 -8.68 1 63.34 315 GLY A CA 1
ATOM 2512 C C . GLY A 1 315 ? -29.797 -39.156 -7.168 1 63.34 315 GLY A C 1
ATOM 2513 O O . GLY A 1 315 ? -30.625 -39.875 -6.605 1 63.34 315 GLY A O 1
ATOM 2514 N N . ARG A 1 316 ? -28.719 -38.812 -6.527 1 57.38 316 ARG A N 1
ATOM 2515 C CA . ARG A 1 316 ? -28.703 -38.969 -5.078 1 57.38 316 ARG A CA 1
ATOM 2516 C C . ARG A 1 316 ? -29.609 -37.938 -4.41 1 57.38 316 ARG A C 1
ATOM 2518 O O . ARG A 1 316 ? -29.625 -36.75 -4.785 1 57.38 316 ARG A O 1
ATOM 2525 N N . ILE A 1 317 ? -30.875 -38.375 -4.059 1 50.97 317 ILE A N 1
ATOM 2526 C CA . ILE A 1 317 ? -31.844 -37.531 -3.375 1 50.97 317 ILE A CA 1
ATOM 2527 C C . ILE A 1 317 ? -31.125 -36.656 -2.359 1 50.97 317 ILE A C 1
ATOM 2529 O O . ILE A 1 317 ? -31.438 -35.438 -2.244 1 50.97 317 ILE A O 1
ATOM 2533 N N . LEU A 1 318 ? -30.484 -37.344 -1.32 1 49.09 318 LEU A N 1
ATOM 2534 C CA . LEU A 1 318 ? -29.797 -36.594 -0.267 1 49.09 318 LEU A CA 1
ATOM 2535 C C . LEU A 1 318 ? -28.344 -36.344 -0.629 1 49.09 318 LEU A C 1
ATOM 2537 O O . LEU A 1 318 ? -27.672 -37.219 -1.164 1 49.09 318 LEU A O 1
ATOM 2541 N N . PRO A 1 319 ? -27.953 -35.188 -1.067 1 51.84 319 PRO A N 1
ATOM 2542 C CA . PRO A 1 319 ? -26.547 -34.969 -1.355 1 51.84 319 PRO A CA 1
ATOM 2543 C C . PRO A 1 319 ? -25.609 -35.844 -0.512 1 51.84 319 PRO A C 1
ATOM 2545 O O . PRO A 1 319 ? -25.781 -35.938 0.708 1 51.84 319 PRO A O 1
ATOM 2548 N N . GLY A 1 320 ? -25.391 -37.125 -0.829 1 54.34 320 GLY A N 1
ATOM 2549 C CA . GLY A 1 320 ? -24.484 -38 -0.087 1 54.34 320 GLY A CA 1
ATOM 2550 C C . GLY A 1 320 ? -23.422 -37.219 0.67 1 54.34 320 GLY A C 1
ATOM 2551 O O . GLY A 1 320 ? -23.188 -36.062 0.406 1 54.34 320 GLY A O 1
ATOM 2552 N N . PRO A 1 321 ? -22.938 -37.875 1.8 1 65.19 321 PRO A N 1
ATOM 2553 C CA . PRO A 1 321 ? -22.047 -37.156 2.725 1 65.19 321 PRO A CA 1
ATOM 2554 C C . PRO A 1 321 ? -20.75 -36.688 2.057 1 65.19 321 PRO A C 1
ATOM 2556 O O . PRO A 1 321 ? -19.969 -37.5 1.559 1 65.19 321 PRO A O 1
ATOM 2559 N N . PHE A 1 322 ? -20.844 -35.625 1.286 1 80.62 322 PHE A N 1
ATOM 2560 C CA . PHE A 1 322 ? -19.594 -35.031 0.811 1 80.62 322 PHE A CA 1
ATOM 2561 C C . PHE A 1 322 ? -18.734 -34.562 1.981 1 80.62 322 PHE A C 1
ATOM 2563 O O . PHE A 1 322 ? -19.25 -34.25 3.053 1 80.62 322 PHE A O 1
ATOM 2570 N N . GLU A 1 323 ? -17.5 -34.781 1.766 1 86.06 323 GLU A N 1
ATOM 2571 C CA . GLU A 1 323 ? -16.578 -34.344 2.793 1 86.06 323 GLU A CA 1
ATOM 2572 C C . GLU A 1 323 ? -16.734 -32.844 3.053 1 86.06 323 GLU A C 1
ATOM 2574 O O . GLU A 1 323 ? -16.922 -32.062 2.117 1 86.06 323 GLU A O 1
ATOM 2579 N N . PRO A 1 324 ? -16.719 -32.469 4.309 1 87.25 324 PRO A N 1
ATOM 2580 C CA . PRO A 1 324 ? -16.844 -31.031 4.617 1 87.25 324 PRO A CA 1
ATOM 2581 C C . PRO A 1 324 ? -15.656 -30.219 4.129 1 87.25 324 PRO A C 1
ATOM 2583 O O . PRO A 1 324 ? -14.539 -30.734 4.051 1 87.25 324 PRO A O 1
ATOM 2586 N N . VAL A 1 325 ? -15.977 -29.031 3.797 1 89.75 325 VAL A N 1
ATOM 2587 C CA . VAL A 1 325 ? -14.953 -28.109 3.34 1 89.75 325 VAL A CA 1
ATOM 2588 C C . VAL A 1 325 ? -13.945 -27.859 4.461 1 89.75 325 VAL A C 1
ATOM 2590 O O . VAL A 1 325 ? -14.328 -27.641 5.613 1 89.75 325 VAL A O 1
ATOM 2593 N N . PRO A 1 326 ? -12.711 -27.969 4.105 1 90.06 326 PRO A N 1
ATOM 2594 C CA . PRO A 1 326 ? -11.711 -27.688 5.133 1 90.06 326 PRO A CA 1
ATOM 2595 C C . PRO A 1 326 ? -11.688 -26.219 5.539 1 90.06 326 PRO A C 1
ATOM 2597 O O . PRO A 1 326 ? -12.031 -25.344 4.734 1 90.06 326 PRO A O 1
ATOM 2600 N N . ALA A 1 327 ? -11.258 -25.922 6.73 1 87.56 327 ALA A N 1
ATOM 2601 C CA . ALA A 1 327 ? -11.141 -24.562 7.215 1 87.56 327 ALA A CA 1
ATOM 2602 C C . ALA A 1 327 ? -9.992 -23.828 6.527 1 87.56 327 ALA A C 1
ATOM 2604 O O . ALA A 1 327 ? -9.008 -24.453 6.121 1 87.56 327 ALA A O 1
ATOM 2605 N N . MET A 1 328 ? -10.141 -22.609 6.336 1 87.94 328 MET A N 1
ATOM 2606 C CA . MET A 1 328 ? -9.078 -21.812 5.738 1 87.94 328 MET A CA 1
ATOM 2607 C C . MET A 1 328 ? -7.883 -21.688 6.68 1 87.94 328 MET A C 1
ATOM 2609 O O . MET A 1 328 ? -8.039 -21.359 7.855 1 87.94 328 MET A O 1
ATOM 2613 N N . PRO A 1 329 ? -6.738 -21.922 6.156 1 85.5 329 PRO A N 1
ATOM 2614 C CA . PRO A 1 329 ? -5.57 -21.719 7.008 1 85.5 329 PRO A CA 1
ATOM 2615 C C . PRO A 1 329 ? -5.402 -20.25 7.422 1 85.5 329 PRO A C 1
ATOM 2617 O O . PRO A 1 329 ? -5.676 -19.344 6.629 1 85.5 329 PRO A O 1
ATOM 2620 N N . PRO A 1 330 ? -4.914 -20 8.586 1 86.44 330 PRO A N 1
ATOM 2621 C CA . PRO A 1 330 ? -4.762 -18.625 9.062 1 86.44 330 PRO A CA 1
ATOM 2622 C C . PRO A 1 330 ? -3.609 -17.891 8.383 1 86.44 330 PRO A C 1
ATOM 2624 O O . PRO A 1 330 ? -2.584 -18.5 8.07 1 86.44 330 PRO A O 1
ATOM 2627 N N . VAL A 1 331 ? -3.822 -16.672 8.172 1 90.38 331 VAL A N 1
ATOM 2628 C CA . VAL A 1 331 ? -2.785 -15.797 7.648 1 90.38 331 VAL A CA 1
ATOM 2629 C C . VAL A 1 331 ? -1.982 -15.203 8.805 1 90.38 331 VAL A C 1
ATOM 2631 O O . VAL A 1 331 ? -2.527 -14.953 9.883 1 90.38 331 VAL A O 1
ATOM 2634 N N . PRO A 1 332 ? -0.716 -15.047 8.555 1 88.88 332 PRO A N 1
ATOM 2635 C CA . PRO A 1 332 ? 0.102 -14.484 9.633 1 88.88 332 PRO A CA 1
ATOM 2636 C C . PRO A 1 332 ? -0.343 -13.078 10.039 1 88.88 332 PRO A C 1
ATOM 2638 O O . PRO A 1 332 ? -0.771 -12.297 9.188 1 88.88 332 PRO A O 1
ATOM 2641 N N . LYS A 1 333 ? -0.193 -12.789 11.305 1 86.25 333 LYS A N 1
ATOM 2642 C CA . LYS A 1 333 ? -0.491 -11.461 11.82 1 86.25 333 LYS A CA 1
ATOM 2643 C C . LYS A 1 333 ? 0.611 -10.469 11.453 1 86.25 333 LYS A C 1
ATOM 2645 O O . LYS A 1 333 ? 1.676 -10.867 10.969 1 86.25 333 LYS A O 1
ATOM 2650 N N . HIS A 1 334 ? 0.333 -9.25 11.68 1 81.5 334 HIS A N 1
ATOM 2651 C CA . HIS A 1 334 ? 1.261 -8.211 11.258 1 81.5 334 HIS A CA 1
ATOM 2652 C C . HIS A 1 334 ? 2.605 -8.352 11.969 1 81.5 334 HIS A C 1
ATOM 2654 O O . HIS A 1 334 ? 3.65 -8.055 11.383 1 81.5 334 HIS A O 1
ATOM 2660 N N . GLN A 1 335 ? 2.65 -8.938 13.148 1 76.06 335 GLN A N 1
ATOM 2661 C CA . GLN A 1 335 ? 3.906 -9.117 13.867 1 76.06 335 GLN A CA 1
ATOM 2662 C C . GLN A 1 335 ? 4.773 -10.18 13.195 1 76.06 335 GLN A C 1
ATOM 2664 O O . GLN A 1 335 ? 5.996 -10.023 13.109 1 76.06 335 GLN A O 1
ATOM 2669 N N . GLY A 1 336 ? 4.094 -11.211 12.836 1 83.19 336 GLY A N 1
ATOM 2670 C CA . GLY A 1 336 ? 4.816 -12.25 12.117 1 83.19 336 GLY A CA 1
ATOM 2671 C C . GLY A 1 336 ? 5.391 -11.773 10.797 1 83.19 336 GLY A C 1
ATOM 2672 O O . GLY A 1 336 ? 6.523 -12.117 10.445 1 83.19 336 GLY A O 1
ATOM 2673 N N . LEU A 1 337 ? 4.648 -10.953 10.133 1 84.5 337 LEU A N 1
ATOM 2674 C CA . LEU A 1 337 ? 5.105 -10.414 8.859 1 84.5 337 LEU A CA 1
ATOM 2675 C C . LEU A 1 337 ? 6.301 -9.484 9.055 1 84.5 337 LEU A C 1
ATOM 2677 O O . LEU A 1 337 ? 7.215 -9.461 8.227 1 84.5 337 LEU A O 1
ATOM 2681 N N . MET A 1 338 ? 6.32 -8.797 10.125 1 79.19 338 MET A N 1
ATOM 2682 C CA . MET A 1 338 ? 7.441 -7.906 10.414 1 79.19 338 MET A CA 1
ATOM 2683 C C . MET A 1 338 ? 8.711 -8.711 10.688 1 79.19 338 MET A C 1
ATOM 2685 O O . MET A 1 338 ? 9.812 -8.281 10.32 1 79.19 338 MET A O 1
ATOM 2689 N N . GLN A 1 339 ? 8.547 -9.836 11.281 1 79.81 339 GLN A N 1
ATOM 2690 C CA . GLN A 1 339 ? 9.695 -10.703 11.523 1 79.81 339 GLN A CA 1
ATOM 2691 C C . GLN A 1 339 ? 10.266 -11.234 10.219 1 79.81 339 GLN A C 1
ATOM 2693 O O . GLN A 1 339 ? 11.484 -11.312 10.047 1 79.81 339 GLN A O 1
ATOM 2698 N N . VAL A 1 340 ? 9.375 -11.602 9.406 1 86.94 340 VAL A N 1
ATOM 2699 C CA . VAL A 1 340 ? 9.797 -12.094 8.102 1 86.94 340 VAL A CA 1
ATOM 2700 C C . VAL A 1 340 ? 10.523 -10.984 7.34 1 86.94 340 VAL A C 1
ATOM 2702 O O . VAL A 1 340 ? 11.555 -11.227 6.711 1 86.94 340 VAL A O 1
ATOM 2705 N N . TYR A 1 341 ? 10.008 -9.844 7.441 1 82.94 341 TYR A N 1
ATOM 2706 C CA . TYR A 1 341 ? 10.625 -8.719 6.75 1 82.94 341 TYR A CA 1
ATOM 2707 C C . TYR A 1 341 ? 11.984 -8.383 7.348 1 82.94 341 TYR A C 1
ATOM 2709 O O . TYR A 1 341 ? 12.93 -8.078 6.621 1 82.94 341 TYR A O 1
ATOM 2717 N N . ALA A 1 342 ? 12.039 -8.391 8.625 1 80.12 342 ALA A N 1
ATOM 2718 C CA . ALA A 1 342 ? 13.312 -8.164 9.297 1 80.12 342 ALA A CA 1
ATOM 2719 C C . ALA A 1 342 ? 14.359 -9.188 8.852 1 80.12 342 ALA A C 1
ATOM 2721 O O . ALA A 1 342 ? 15.516 -8.828 8.609 1 80.12 342 ALA A O 1
ATOM 2722 N N . LEU A 1 343 ? 13.961 -10.359 8.734 1 86 343 LEU A N 1
ATOM 2723 C CA . LEU A 1 343 ? 14.867 -11.406 8.297 1 86 343 LEU A CA 1
ATOM 2724 C C . LEU A 1 343 ? 15.312 -11.172 6.855 1 86 343 LEU A C 1
ATOM 2726 O O . LEU A 1 343 ? 16.469 -11.398 6.516 1 86 343 LEU A O 1
ATOM 2730 N N . ASP A 1 344 ? 14.422 -10.758 6.055 1 85.75 344 ASP A N 1
ATOM 2731 C CA . ASP A 1 344 ? 14.758 -10.438 4.672 1 85.75 344 ASP A CA 1
ATOM 2732 C C . ASP A 1 344 ? 15.836 -9.359 4.605 1 85.75 344 ASP A C 1
ATOM 2734 O O . ASP A 1 344 ? 16.781 -9.477 3.826 1 85.75 344 ASP A O 1
ATOM 2738 N N . VAL A 1 345 ? 15.695 -8.398 5.41 1 83.06 345 VAL A N 1
ATOM 2739 C CA . VAL A 1 345 ? 16.641 -7.289 5.422 1 83.06 345 VAL A CA 1
ATOM 2740 C C . VAL A 1 345 ? 17.984 -7.762 5.984 1 83.06 345 VAL A C 1
ATOM 2742 O O . VAL A 1 345 ? 19.047 -7.453 5.43 1 83.06 345 VAL A O 1
ATOM 2745 N N . LEU A 1 346 ? 17.922 -8.547 7.051 1 84.56 346 LEU A N 1
ATOM 2746 C CA . LEU A 1 346 ? 19.141 -9.023 7.695 1 84.56 346 LEU A CA 1
ATOM 2747 C C . LEU A 1 346 ? 19.953 -9.906 6.75 1 84.56 346 LEU A C 1
ATOM 2749 O O . LEU A 1 346 ? 21.188 -9.867 6.758 1 84.56 346 LEU A O 1
ATOM 2753 N N . GLN A 1 347 ? 19.266 -10.617 5.977 1 84.06 347 GLN A N 1
ATOM 2754 C CA . GLN A 1 347 ? 19.938 -11.508 5.035 1 84.06 347 GLN A CA 1
ATOM 2755 C C . GLN A 1 347 ? 20.641 -10.719 3.939 1 84.06 347 GLN A C 1
ATOM 2757 O O . GLN A 1 347 ? 21.562 -11.227 3.299 1 84.06 347 GLN A O 1
ATOM 2762 N N . ARG A 1 348 ? 20.266 -9.484 3.758 1 81.75 348 ARG A N 1
ATOM 2763 C CA . ARG A 1 348 ? 20.859 -8.656 2.711 1 81.75 348 ARG A CA 1
ATOM 2764 C C . ARG A 1 348 ? 21.672 -7.516 3.312 1 81.75 348 ARG A C 1
ATOM 2766 O O . ARG A 1 348 ? 22.062 -6.578 2.607 1 81.75 348 ARG A O 1
ATOM 2773 N N . LEU A 1 349 ? 21.922 -7.543 4.535 1 82.38 349 LEU A N 1
ATOM 2774 C CA . LEU A 1 349 ? 22.484 -6.406 5.254 1 82.38 349 LEU A CA 1
ATOM 2775 C C . LEU A 1 349 ? 23.859 -6.047 4.707 1 82.38 349 LEU A C 1
ATOM 2777 O O . LEU A 1 349 ? 24.188 -4.863 4.562 1 82.38 349 LEU A O 1
ATOM 2781 N N . ASP A 1 350 ? 24.641 -7.043 4.383 1 79.12 350 ASP A N 1
ATOM 2782 C CA . ASP A 1 350 ? 25.984 -6.773 3.871 1 79.12 350 ASP A CA 1
ATOM 2783 C C . ASP A 1 350 ? 25.922 -6.059 2.521 1 79.12 350 ASP A C 1
ATOM 2785 O O . ASP A 1 350 ? 26.703 -5.141 2.266 1 79.12 350 ASP A O 1
ATOM 2789 N N . GLU A 1 351 ? 25.062 -6.461 1.804 1 79.31 351 GLU A N 1
ATOM 2790 C CA . GLU A 1 351 ? 24.891 -5.816 0.504 1 79.31 351 GLU A CA 1
ATOM 2791 C C . GLU A 1 351 ? 24.375 -4.387 0.659 1 79.31 351 GLU A C 1
ATOM 2793 O O . GLU A 1 351 ? 24.797 -3.492 -0.082 1 79.31 351 GLU A O 1
ATOM 2798 N N . ILE A 1 352 ? 23.484 -4.191 1.575 1 81.5 352 ILE A N 1
ATOM 2799 C CA . ILE A 1 352 ? 22.891 -2.877 1.831 1 81.5 352 ILE A CA 1
ATOM 2800 C C . ILE A 1 352 ? 23.984 -1.912 2.301 1 81.5 352 ILE A C 1
ATOM 2802 O O . ILE A 1 352 ? 24.078 -0.79 1.802 1 81.5 352 ILE A O 1
ATOM 2806 N N . LYS A 1 353 ? 24.812 -2.379 3.178 1 83.56 353 LYS A N 1
ATOM 2807 C CA . LYS A 1 353 ? 25.891 -1.543 3.705 1 83.56 353 LYS A CA 1
ATOM 2808 C C . LYS A 1 353 ? 26.891 -1.174 2.611 1 83.56 353 LYS A C 1
ATOM 2810 O O . LYS A 1 353 ? 27.312 -0.02 2.514 1 83.56 353 LYS A O 1
ATOM 2815 N N . THR A 1 354 ? 27.141 -2.127 1.833 1 83.44 354 THR A N 1
ATOM 2816 C CA . THR A 1 354 ? 28.109 -1.9 0.765 1 83.44 354 THR A CA 1
ATOM 2817 C C . THR A 1 354 ? 27.562 -0.919 -0.265 1 83.44 354 THR A C 1
ATOM 2819 O O . THR A 1 354 ? 28.312 -0.119 -0.831 1 83.44 354 THR A O 1
ATOM 2822 N N . THR A 1 355 ? 26.359 -0.996 -0.472 1 80.81 355 THR A N 1
ATOM 2823 C CA . THR A 1 355 ? 25.75 -0.086 -1.43 1 80.81 355 THR A CA 1
ATOM 2824 C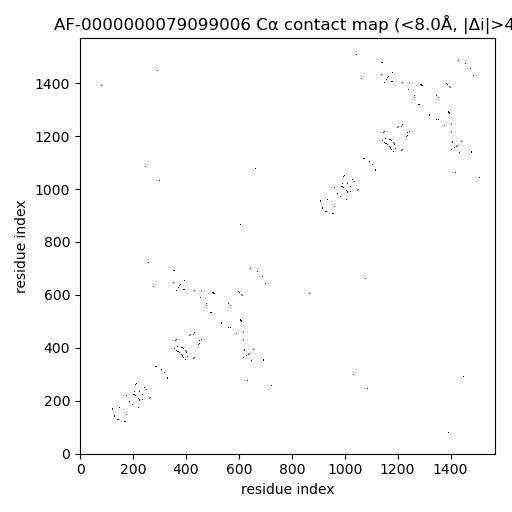 C . THR A 1 355 ? 25.781 1.351 -0.914 1 80.81 355 THR A C 1
ATOM 2826 O O . THR A 1 355 ? 26.047 2.281 -1.678 1 80.81 355 THR A O 1
ATOM 2829 N N . ILE A 1 356 ? 25.516 1.561 0.324 1 84.25 356 ILE A N 1
ATOM 2830 C CA . ILE A 1 356 ? 25.531 2.895 0.916 1 84.25 356 ILE A CA 1
ATOM 2831 C C . ILE A 1 356 ? 26.938 3.463 0.896 1 84.25 356 ILE A C 1
ATOM 2833 O O . ILE A 1 356 ? 27.141 4.633 0.565 1 84.25 356 ILE A O 1
ATOM 2837 N N . THR A 1 357 ? 27.906 2.572 1.137 1 88.31 357 THR A N 1
ATOM 2838 C CA . THR A 1 357 ? 29.281 3.035 1.268 1 88.31 357 THR A CA 1
ATOM 2839 C C . THR A 1 357 ? 29.953 3.131 -0.1 1 88.31 357 THR A C 1
ATOM 2841 O O . THR A 1 357 ? 31.156 3.42 -0.193 1 88.31 357 THR A O 1
ATOM 2844 N N . SER A 1 358 ? 29.203 2.873 -1.115 1 86.31 358 SER A N 1
ATOM 2845 C CA . SER A 1 358 ? 29.75 3.014 -2.461 1 86.31 358 SER A CA 1
ATOM 2846 C C . SER A 1 358 ? 29.266 4.297 -3.125 1 86.31 358 SER A C 1
ATOM 2848 O O . SER A 1 358 ? 29.484 4.504 -4.32 1 86.31 358 SER A O 1
ATOM 2850 N N . ARG A 1 359 ? 28.766 5.105 -2.354 1 86.81 359 ARG A N 1
ATOM 2851 C CA . ARG A 1 359 ? 28.234 6.352 -2.891 1 86.81 359 ARG A CA 1
ATOM 2852 C C . ARG A 1 359 ? 29.141 7.531 -2.521 1 86.81 359 ARG A C 1
ATOM 2854 O O . ARG A 1 359 ? 29.672 7.582 -1.418 1 86.81 359 ARG A O 1
ATOM 2861 N N . TYR A 1 360 ? 29.219 8.414 -3.469 1 91.44 360 TYR A N 1
ATOM 2862 C CA . TYR A 1 360 ? 30.062 9.594 -3.312 1 91.44 360 TYR A CA 1
ATOM 2863 C C . TYR A 1 360 ? 29.328 10.852 -3.779 1 91.44 360 TYR A C 1
ATOM 2865 O O . TYR A 1 360 ? 28.219 10.773 -4.285 1 91.44 360 TYR A O 1
ATOM 2873 N N . GLY A 1 361 ? 29.891 12.055 -3.447 1 92.75 361 GLY A N 1
ATOM 2874 C CA . GLY A 1 361 ? 29.312 13.312 -3.883 1 92.75 361 GLY A CA 1
ATOM 2875 C C . GLY A 1 361 ? 30.328 14.445 -3.945 1 92.75 361 GLY A C 1
ATOM 2876 O O . GLY A 1 361 ? 31.344 14.414 -3.248 1 92.75 361 GLY A O 1
ATOM 2877 N N . ARG A 1 362 ? 30 15.367 -4.84 1 94.06 362 ARG A N 1
ATOM 2878 C CA . ARG A 1 362 ? 30.812 16.578 -4.953 1 94.06 362 ARG A CA 1
ATOM 2879 C C . ARG A 1 362 ? 30.344 17.641 -3.977 1 94.06 362 ARG A C 1
ATOM 2881 O O . ARG A 1 362 ? 31.125 18.469 -3.514 1 94.06 362 ARG A O 1
ATOM 2888 N N . ILE A 1 363 ? 29.078 17.594 -3.824 1 95.19 363 ILE A N 1
ATOM 2889 C CA . ILE A 1 363 ? 28.453 18.516 -2.879 1 95.19 363 ILE A CA 1
ATOM 2890 C C . ILE A 1 363 ? 27.766 17.703 -1.775 1 95.19 363 ILE A C 1
ATOM 2892 O O . ILE A 1 363 ? 26.875 16.891 -2.051 1 95.19 363 ILE A O 1
ATOM 2896 N N . LEU A 1 364 ? 28.172 17.984 -0.514 1 95.38 364 LEU A N 1
ATOM 2897 C CA . LEU A 1 364 ? 27.609 17.25 0.61 1 95.38 364 LEU A CA 1
ATOM 2898 C C . LEU A 1 364 ? 26.781 18.156 1.507 1 95.38 364 LEU A C 1
ATOM 2900 O O . LEU A 1 364 ? 27.016 19.375 1.548 1 95.38 364 LEU A O 1
ATOM 2904 N N . LYS A 1 365 ? 25.875 17.594 2.062 1 94.81 365 LYS A N 1
ATOM 2905 C CA . LYS A 1 365 ? 25.047 18.25 3.064 1 94.81 365 LYS A CA 1
ATOM 2906 C C . LYS A 1 365 ? 24.984 17.438 4.355 1 94.81 365 LYS A C 1
ATOM 2908 O O . LYS A 1 365 ? 24.828 16.219 4.316 1 94.81 365 LYS A O 1
ATOM 2913 N N . MET A 1 366 ? 25.172 18.094 5.438 1 92.38 366 MET A N 1
ATOM 2914 C CA . MET A 1 366 ? 25.188 17.391 6.727 1 92.38 366 MET A CA 1
ATOM 2915 C C . MET A 1 366 ? 24.234 18.062 7.707 1 92.38 366 MET A C 1
ATOM 2917 O O . MET A 1 366 ? 24.188 19.297 7.805 1 92.38 366 MET A O 1
ATOM 2921 N N . ASP A 1 367 ? 23.359 17.281 8.32 1 88.31 367 ASP A N 1
ATOM 2922 C CA . ASP A 1 367 ? 22.406 17.797 9.289 1 88.31 367 ASP A CA 1
ATOM 2923 C C . ASP A 1 367 ? 22.156 16.797 10.414 1 88.31 367 ASP A C 1
ATOM 2925 O O . ASP A 1 367 ? 22.234 15.586 10.195 1 88.31 367 ASP A O 1
ATOM 2929 N N . SER A 1 368 ? 22.078 17.359 11.609 1 83.44 368 SER A N 1
ATOM 2930 C CA . SER A 1 368 ? 21.766 16.531 12.773 1 83.44 368 SER A CA 1
ATOM 2931 C C . SER A 1 368 ? 20.375 16.844 13.312 1 83.44 368 SER A C 1
ATOM 2933 O O . SER A 1 368 ? 20 18 13.461 1 83.44 368 SER A O 1
ATOM 2935 N N . THR A 1 369 ? 19.531 15.836 13.43 1 79 369 THR A N 1
ATOM 2936 C CA . THR A 1 369 ? 18.156 16.047 13.898 1 79 369 THR A CA 1
ATOM 2937 C C . THR A 1 369 ? 17.859 15.156 15.102 1 79 369 THR A C 1
ATOM 2939 O O . THR A 1 369 ? 18.422 14.062 15.234 1 79 369 THR A O 1
ATOM 2942 N N . THR A 1 370 ? 16.953 15.625 15.969 1 72.38 370 THR A N 1
ATOM 2943 C CA . THR A 1 370 ? 16.516 14.859 17.125 1 72.38 370 THR A CA 1
ATOM 2944 C C . THR A 1 370 ? 15.25 14.078 16.828 1 72.38 370 THR A C 1
ATOM 2946 O O . THR A 1 370 ? 14.953 13.078 17.484 1 72.38 370 THR A O 1
ATOM 2949 N N . ASN A 1 371 ? 14.414 14.609 16.031 1 61.94 371 ASN A N 1
ATOM 2950 C CA . ASN A 1 371 ? 13.094 14.047 15.758 1 61.94 371 ASN A CA 1
ATOM 2951 C C . ASN A 1 371 ? 13.195 12.594 15.297 1 61.94 371 ASN A C 1
ATOM 2953 O O . ASN A 1 371 ? 12.383 11.758 15.695 1 61.94 371 ASN A O 1
ATOM 2957 N N . GLY A 1 372 ? 14.07 12.18 14.562 1 59.53 372 GLY A N 1
ATOM 2958 C CA . GLY A 1 372 ? 14.195 10.812 14.078 1 59.53 372 GLY A CA 1
ATOM 2959 C C . GLY A 1 372 ? 14.68 9.844 15.148 1 59.53 372 GLY A C 1
ATOM 2960 O O . GLY A 1 372 ? 14.297 8.672 15.156 1 59.53 372 GLY A O 1
ATOM 2961 N N . ALA A 1 373 ? 15.328 10.406 16.094 1 61.03 373 ALA A N 1
ATOM 2962 C CA . ALA A 1 373 ? 15.953 9.578 17.125 1 61.03 373 ALA A CA 1
ATOM 2963 C C . ALA A 1 373 ? 14.938 9.164 18.172 1 61.03 373 ALA A C 1
ATOM 2965 O O . ALA A 1 373 ? 15.062 8.094 18.781 1 61.03 373 ALA A O 1
ATOM 2966 N N . ARG A 1 374 ? 13.922 10.008 18.312 1 57.59 374 ARG A N 1
ATOM 2967 C CA . ARG A 1 374 ? 12.961 9.766 19.391 1 57.59 374 ARG A CA 1
ATOM 2968 C C . ARG A 1 374 ? 12.125 8.523 19.094 1 57.59 374 ARG A C 1
ATOM 2970 O O . ARG A 1 374 ? 11.664 7.848 20.016 1 57.59 374 ARG A O 1
ATOM 2977 N N . LYS A 1 375 ? 11.758 8.312 17.984 1 54.22 375 LYS A N 1
ATOM 2978 C CA . LYS A 1 375 ? 10.961 7.129 17.672 1 54.22 375 LYS A CA 1
ATOM 2979 C C . LYS A 1 375 ? 11.758 5.852 17.938 1 54.22 375 LYS A C 1
ATOM 2981 O O . LYS A 1 375 ? 11.227 4.74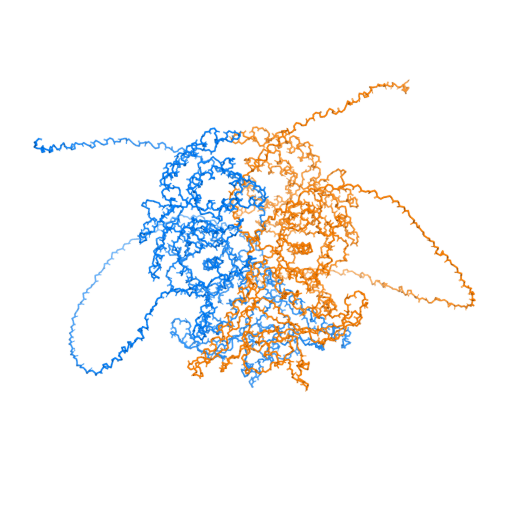6 17.812 1 54.22 375 LYS A O 1
ATOM 2986 N N . LEU A 1 376 ? 12.898 6.098 18.266 1 51.81 376 LEU A N 1
ATOM 2987 C CA . LEU A 1 376 ? 13.75 4.938 18.484 1 51.81 376 LEU A CA 1
ATOM 2988 C C . LEU A 1 376 ? 13.336 4.188 19.75 1 51.81 376 LEU A C 1
ATOM 2990 O O . LEU A 1 376 ? 13.633 4.625 20.859 1 51.81 376 LEU A O 1
ATOM 2994 N N . ALA A 1 377 ? 12.188 3.824 19.891 1 46.72 377 ALA A N 1
ATOM 2995 C CA . ALA A 1 377 ? 11.406 3.215 20.969 1 46.72 377 ALA A CA 1
ATOM 2996 C C . ALA A 1 377 ? 12.266 2.273 21.797 1 46.72 377 ALA A C 1
ATOM 2998 O O . ALA A 1 377 ? 11.945 1.984 22.953 1 46.72 377 ALA A O 1
ATOM 2999 N N . GLY A 1 378 ? 13.258 1.571 21.234 1 46.56 378 GLY A N 1
ATOM 3000 C CA . GLY A 1 378 ? 13.727 0.517 22.125 1 46.56 378 GLY A CA 1
ATOM 3001 C C . GLY A 1 378 ? 14.406 1.043 23.375 1 46.56 378 GLY A C 1
ATOM 3002 O O . GLY A 1 378 ? 14.109 2.15 23.828 1 46.56 378 GLY A O 1
ATOM 3003 N N . LYS A 1 379 ? 15.117 0.265 24.062 1 48.62 379 LYS A N 1
ATOM 3004 C CA . LYS A 1 379 ? 15.969 0.544 25.203 1 48.62 379 LYS A CA 1
ATOM 3005 C C . LYS A 1 379 ? 16.875 1.751 24.953 1 48.62 379 LYS A C 1
ATOM 3007 O O . LYS A 1 379 ? 17.234 2.475 25.875 1 48.62 379 LYS A O 1
ATOM 3012 N N . SER A 1 380 ? 17.141 1.901 23.672 1 48.78 380 SER A N 1
ATOM 3013 C CA . SER A 1 380 ? 18.125 2.926 23.344 1 48.78 380 SER A CA 1
ATOM 3014 C C . SER A 1 380 ? 17.469 4.301 23.219 1 48.78 380 SER A C 1
ATOM 3016 O O . SER A 1 380 ? 18.141 5.277 22.875 1 48.78 380 SER A O 1
ATOM 3018 N N . TYR A 1 381 ? 16.125 4.289 23.328 1 50.78 381 TYR A N 1
ATOM 3019 C CA . TYR A 1 381 ? 15.359 5.535 23.281 1 50.78 381 TYR A CA 1
ATOM 3020 C C . TYR A 1 381 ? 16.016 6.602 24.156 1 50.78 381 TYR A C 1
ATOM 3022 O O . TYR A 1 381 ? 16.094 7.77 23.766 1 50.78 381 TYR A O 1
ATOM 3030 N N . SER A 1 382 ? 16.406 6.027 25.25 1 52.72 382 SER A N 1
ATOM 3031 C CA . SER A 1 382 ? 16.875 7.02 26.219 1 52.72 382 SER A CA 1
ATOM 3032 C C . SER A 1 382 ? 18.266 7.516 25.844 1 52.72 382 SER A C 1
ATOM 3034 O O . SER A 1 382 ? 18.703 8.57 26.312 1 52.72 382 SER A O 1
ATOM 3036 N N . THR A 1 383 ? 18.859 6.754 24.891 1 56.16 383 THR A N 1
ATOM 3037 C CA . THR A 1 383 ? 20.266 7.121 24.734 1 56.16 383 THR A CA 1
ATOM 3038 C C . THR A 1 383 ? 20.5 7.832 23.406 1 56.16 383 THR A C 1
ATOM 3040 O O . THR A 1 383 ? 21.375 8.695 23.312 1 56.16 383 THR A O 1
ATOM 3043 N N . ALA A 1 384 ? 19.672 7.406 22.344 1 58.5 384 ALA A N 1
ATOM 3044 C CA . ALA A 1 384 ? 19.906 8.047 21.047 1 58.5 384 ALA A CA 1
ATOM 3045 C C . ALA A 1 384 ? 19.125 9.352 20.938 1 58.5 384 ALA A C 1
ATOM 3047 O O . ALA A 1 384 ? 17.891 9.344 20.922 1 58.5 384 ALA A O 1
ATOM 3048 N N . THR A 1 385 ? 19.984 10.375 20.938 1 65.94 385 THR A N 1
ATOM 3049 C CA . THR A 1 385 ? 19.312 11.664 21 1 65.94 385 THR A CA 1
ATOM 3050 C C . THR A 1 385 ? 19.406 12.375 19.641 1 65.94 385 THR A C 1
ATOM 3052 O O . THR A 1 385 ? 18.516 13.172 19.297 1 65.94 385 THR A O 1
ATOM 3055 N N . TRP A 1 386 ? 20.5 11.875 18.812 1 81.75 386 TRP A N 1
ATOM 3056 C CA . TRP A 1 386 ? 20.672 12.648 17.594 1 81.75 386 TRP A CA 1
ATOM 3057 C C . TRP A 1 386 ? 20.922 11.727 16.406 1 81.75 386 TRP A C 1
ATOM 3059 O O . TRP A 1 386 ? 21.609 10.711 16.531 1 81.75 386 TRP A O 1
ATOM 3069 N N . ALA A 1 387 ? 20.344 12.062 15.305 1 85.94 387 ALA A N 1
ATOM 3070 C CA . ALA A 1 387 ? 20.641 11.43 14.023 1 85.94 387 ALA A CA 1
ATOM 3071 C C . ALA A 1 387 ? 21.328 12.406 13.07 1 85.94 387 ALA A C 1
ATOM 3073 O O . ALA A 1 387 ? 20.766 13.461 12.75 1 85.94 387 ALA A O 1
ATOM 3074 N N . THR A 1 388 ? 22.562 12.102 12.734 1 89.56 388 THR A N 1
ATOM 3075 C CA . THR A 1 388 ? 23.297 12.93 11.781 1 89.56 388 THR A CA 1
ATOM 3076 C C . THR A 1 388 ? 23.344 12.258 10.414 1 89.56 388 THR A C 1
ATOM 3078 O O . THR A 1 388 ? 23.766 11.102 10.297 1 89.56 388 THR A O 1
ATOM 3081 N N . ASN A 1 389 ? 22.969 12.977 9.438 1 91.44 389 ASN A N 1
ATOM 3082 C CA . ASN A 1 389 ? 22.906 12.453 8.078 1 91.44 389 ASN A CA 1
ATOM 3083 C C . ASN A 1 389 ? 23.734 13.289 7.113 1 91.44 389 ASN A C 1
ATOM 3085 O O . ASN A 1 389 ? 23.797 14.508 7.246 1 91.44 389 ASN A O 1
ATOM 3089 N N . VAL A 1 390 ? 24.359 12.617 6.25 1 93.25 390 VAL A N 1
ATOM 3090 C CA . VAL A 1 390 ? 25.109 13.25 5.164 1 93.25 390 VAL A CA 1
ATOM 3091 C C . VAL A 1 390 ? 24.516 12.844 3.82 1 93.25 390 VAL A C 1
ATOM 3093 O O . VAL A 1 390 ? 24.359 11.648 3.539 1 93.25 390 VAL A O 1
ATOM 3096 N N . VAL A 1 391 ? 24.141 13.789 3.047 1 92.88 391 VAL A N 1
ATOM 3097 C CA . VAL A 1 391 ? 23.531 13.531 1.753 1 92.88 391 VAL A CA 1
ATOM 3098 C C . VAL A 1 391 ? 24.344 14.195 0.646 1 92.88 391 VAL A C 1
ATOM 3100 O O . VAL A 1 391 ? 25.031 15.188 0.887 1 92.88 391 VAL A O 1
ATOM 3103 N N . ASN A 1 392 ? 24.297 13.594 -0.539 1 91.5 392 ASN A N 1
ATOM 3104 C CA . ASN A 1 392 ? 25.016 14.172 -1.661 1 91.5 392 ASN A CA 1
ATOM 3105 C C . ASN A 1 392 ? 24.109 15.047 -2.527 1 91.5 392 ASN A C 1
ATOM 3107 O O . ASN A 1 392 ? 22.984 15.344 -2.145 1 91.5 392 ASN A O 1
ATOM 3111 N N . GLU A 1 393 ? 24.594 15.516 -3.664 1 89.38 393 GLU A N 1
ATOM 3112 C CA . GLU A 1 393 ? 23.891 16.469 -4.523 1 89.38 393 GLU A CA 1
ATOM 3113 C C . GLU A 1 393 ? 22.656 15.836 -5.156 1 89.38 393 GLU A C 1
ATOM 3115 O O . GLU A 1 393 ? 21.734 16.547 -5.566 1 89.38 393 GLU A O 1
ATOM 3120 N N . HIS A 1 394 ? 22.672 14.555 -5.176 1 83 394 HIS A N 1
ATOM 3121 C CA . HIS A 1 394 ? 21.531 13.859 -5.777 1 83 394 HIS A CA 1
ATOM 3122 C C . HIS A 1 394 ? 20.5 13.492 -4.727 1 83 394 HIS A C 1
ATOM 3124 O O . HIS A 1 394 ? 19.484 12.852 -5.043 1 83 394 HIS A O 1
ATOM 3130 N N . GLY A 1 395 ? 20.766 13.914 -3.537 1 83.5 395 GLY A N 1
ATOM 3131 C CA . GLY A 1 395 ? 19.828 13.594 -2.473 1 83.5 395 GLY A CA 1
ATOM 3132 C C . GLY A 1 395 ? 20 12.188 -1.924 1 83.5 395 GLY A C 1
ATOM 3133 O O . GLY A 1 395 ? 19.141 11.703 -1.175 1 83.5 395 GLY A O 1
ATOM 3134 N N . GLN A 1 396 ? 21.109 11.555 -2.248 1 86 396 GLN A N 1
ATOM 3135 C CA . GLN A 1 396 ? 21.391 10.211 -1.756 1 86 396 GLN A CA 1
ATOM 3136 C C . GLN A 1 396 ? 22.078 10.258 -0.396 1 86 396 GLN A C 1
ATOM 3138 O O . GLN A 1 396 ? 22.938 11.117 -0.159 1 86 396 GLN A O 1
ATOM 3143 N N . VAL A 1 397 ? 21.719 9.43 0.42 1 88.88 397 VAL A N 1
ATOM 3144 C CA . VAL A 1 397 ? 22.359 9.383 1.736 1 88.88 397 VAL A CA 1
ATOM 3145 C C . VAL A 1 397 ? 23.656 8.602 1.654 1 88.88 397 VAL A C 1
ATOM 3147 O O . VAL A 1 397 ? 23.672 7.449 1.208 1 88.88 397 VAL A O 1
ATOM 3150 N N . ILE A 1 398 ? 24.688 9.242 2.035 1 91.56 398 ILE A N 1
ATOM 3151 C CA . ILE A 1 398 ? 25.984 8.578 1.954 1 91.56 398 ILE A CA 1
ATOM 3152 C C . ILE A 1 398 ? 26.406 8.094 3.342 1 91.56 398 ILE A C 1
ATOM 3154 O O . ILE A 1 398 ? 27.266 7.215 3.469 1 91.56 398 ILE A O 1
ATOM 3158 N N . MET A 1 399 ? 25.766 8.797 4.371 1 92.06 399 MET A N 1
ATOM 3159 C CA . MET A 1 399 ? 26.078 8.375 5.734 1 92.06 399 MET A CA 1
ATOM 3160 C C . MET A 1 399 ? 24.953 8.773 6.691 1 92.06 399 MET A C 1
ATOM 3162 O O . MET A 1 399 ? 24.328 9.82 6.516 1 92.06 399 MET A O 1
ATOM 3166 N N . SER A 1 400 ? 24.656 7.918 7.625 1 90.69 400 SER A N 1
ATOM 3167 C CA . SER A 1 400 ? 23.688 8.18 8.68 1 90.69 400 SER A CA 1
ATOM 3168 C C . SER A 1 400 ? 24.125 7.559 10 1 90.69 400 SER A C 1
ATOM 3170 O O . SER A 1 400 ? 24.312 6.344 10.094 1 90.69 400 SER A O 1
ATOM 3172 N N . VAL A 1 401 ? 24.297 8.398 11.016 1 90.38 401 VAL A N 1
ATOM 3173 C CA . VAL A 1 401 ? 24.766 7.879 12.297 1 90.38 401 VAL A CA 1
ATOM 3174 C C . VAL A 1 401 ? 23.859 8.383 13.422 1 90.38 401 VAL A C 1
ATOM 3176 O O . VAL A 1 401 ? 23.266 9.461 13.305 1 90.38 401 VAL A O 1
ATOM 3179 N N . LEU A 1 402 ? 23.766 7.578 14.43 1 85.44 402 LEU A N 1
ATOM 3180 C CA . LEU A 1 402 ? 23.078 7.977 15.648 1 85.44 402 LEU A CA 1
ATOM 3181 C C . LEU A 1 402 ? 24.078 8.234 16.781 1 85.44 402 LEU A C 1
ATOM 3183 O O . LEU A 1 402 ? 25.047 7.496 16.938 1 85.44 402 LEU A O 1
ATOM 3187 N N . THR A 1 403 ? 23.859 9.352 17.453 1 85 403 THR A N 1
ATOM 3188 C CA . THR A 1 403 ? 24.766 9.719 18.531 1 85 403 THR A CA 1
ATOM 3189 C C . THR A 1 403 ? 23.984 10.062 19.797 1 85 403 THR A C 1
ATOM 3191 O O . THR A 1 403 ? 22.781 10.336 19.734 1 85 403 THR A O 1
ATOM 3194 N N . ALA A 1 404 ? 24.625 9.922 20.938 1 77.12 404 ALA A N 1
ATOM 3195 C CA . ALA A 1 404 ? 24.016 10.258 22.219 1 77.12 404 ALA A CA 1
ATOM 3196 C C . ALA A 1 404 ? 23.969 11.766 22.422 1 77.12 404 ALA A C 1
ATOM 3198 O O . ALA A 1 404 ? 23.109 12.281 23.141 1 77.12 404 ALA A O 1
ATOM 3199 N N . SER A 1 405 ? 24.953 12.438 21.938 1 71.81 405 SER A N 1
ATOM 3200 C CA . SER A 1 405 ? 25.016 13.891 22.062 1 71.81 405 SER A CA 1
ATOM 3201 C C . SER A 1 405 ? 25.094 14.562 20.703 1 71.81 405 SER A C 1
ATOM 3203 O O . SER A 1 405 ? 25.422 13.922 19.703 1 71.81 405 SER A O 1
ATOM 3205 N N . SER A 1 406 ? 24.609 15.812 20.844 1 64.69 406 SER A N 1
ATOM 3206 C CA . SER A 1 406 ? 24.625 16.562 19.594 1 64.69 406 SER A CA 1
ATOM 3207 C C . SER A 1 406 ? 26.062 16.812 19.109 1 64.69 406 SER A C 1
ATOM 3209 O O . SER A 1 406 ? 26.891 17.281 19.875 1 64.69 406 SER A O 1
ATOM 3211 N N . ARG A 1 407 ? 26.406 16.5 17.969 1 63.84 407 ARG A N 1
ATOM 3212 C CA . ARG A 1 407 ? 27.578 16.859 17.172 1 63.84 407 ARG A CA 1
ATOM 3213 C C . ARG A 1 407 ? 28.859 16.406 17.859 1 63.84 407 ARG A C 1
ATOM 3215 O O . ARG A 1 407 ? 29.969 16.672 17.375 1 63.84 407 ARG A O 1
ATOM 3222 N N . SER A 1 408 ? 28.625 15.867 19.203 1 70.19 408 SER A N 1
ATOM 3223 C CA . SER A 1 408 ? 29.812 15.289 19.828 1 70.19 408 SER A CA 1
ATOM 3224 C C . SER A 1 408 ? 30 13.828 19.422 1 70.19 408 SER A C 1
ATOM 3226 O O . SER A 1 408 ? 29.016 13.109 19.219 1 70.19 408 SER A O 1
ATOM 3228 N N . GLY A 1 409 ? 31.172 13.508 18.984 1 80.75 409 GLY A N 1
ATOM 3229 C CA . GLY A 1 409 ? 31.484 12.125 18.672 1 80.75 409 GLY A CA 1
ATOM 3230 C C . GLY A 1 409 ? 31.375 11.812 17.188 1 80.75 409 GLY A C 1
ATOM 3231 O O . GLY A 1 409 ? 31.25 10.648 16.812 1 80.75 409 GLY A O 1
ATOM 3232 N N . LEU A 1 410 ? 31.328 12.836 16.344 1 89.81 410 LEU A N 1
ATOM 3233 C CA . LEU A 1 410 ? 31.203 12.617 14.914 1 89.81 410 LEU A CA 1
ATOM 3234 C C . LEU A 1 410 ? 32.562 12.367 14.266 1 89.81 410 LEU A C 1
ATOM 3236 O O . LEU A 1 410 ? 32.656 12.078 13.07 1 89.81 410 LEU A O 1
ATOM 3240 N N . GLY A 1 411 ? 33.594 12.484 15.086 1 89.12 411 GLY A N 1
ATOM 3241 C CA . GLY A 1 411 ? 34.969 12.344 14.586 1 89.12 411 GLY A CA 1
ATOM 3242 C C . GLY A 1 411 ? 35.188 11.07 13.797 1 89.12 411 GLY A C 1
ATOM 3243 O O . GLY A 1 411 ? 35.562 11.117 12.625 1 89.12 411 GLY A O 1
ATOM 3244 N N . PRO A 1 412 ? 34.906 9.977 14.398 1 90.5 412 PRO A N 1
ATOM 3245 C CA . PRO A 1 412 ? 35.094 8.711 13.695 1 90.5 412 PRO A CA 1
ATOM 3246 C C . PRO A 1 412 ? 34.281 8.609 12.406 1 90.5 412 PRO A C 1
ATOM 3248 O O . PRO A 1 412 ? 34.719 7.992 11.438 1 90.5 412 PRO A O 1
ATOM 3251 N N . MET A 1 413 ? 33.125 9.156 12.414 1 92.94 413 MET A N 1
ATOM 3252 C CA . MET A 1 413 ? 32.312 9.117 11.211 1 92.94 413 MET A CA 1
ATOM 3253 C C . MET A 1 413 ? 32.969 9.883 10.07 1 92.94 413 MET A C 1
ATOM 3255 O O . MET A 1 413 ? 33.031 9.398 8.945 1 92.94 413 MET A O 1
ATOM 3259 N N . VAL A 1 414 ? 33.469 11.039 10.359 1 94 414 VAL A N 1
ATOM 3260 C CA . VAL A 1 414 ? 34.094 11.883 9.359 1 94 414 VAL A CA 1
ATOM 3261 C C . VAL A 1 414 ? 35.406 11.227 8.883 1 94 414 VAL A C 1
ATOM 3263 O O . VAL A 1 414 ? 35.688 11.234 7.688 1 94 414 VAL A O 1
ATOM 3266 N N . GLU A 1 415 ? 36.094 10.656 9.789 1 93 415 GLU A N 1
ATOM 3267 C CA . GLU A 1 415 ? 37.312 9.938 9.422 1 93 415 GLU A CA 1
ATOM 3268 C C . GLU A 1 415 ? 37.031 8.781 8.477 1 93 415 GLU A C 1
ATOM 3270 O O . GLU A 1 415 ? 37.781 8.539 7.527 1 93 415 GLU A O 1
ATOM 3275 N N . GLY A 1 416 ? 36 8.117 8.844 1 92.56 416 GLY A N 1
ATOM 3276 C CA . GLY A 1 416 ? 35.594 7.039 7.973 1 92.56 416 GLY A CA 1
ATOM 3277 C C . GLY A 1 416 ? 35.219 7.508 6.574 1 92.56 416 GLY A C 1
ATOM 3278 O 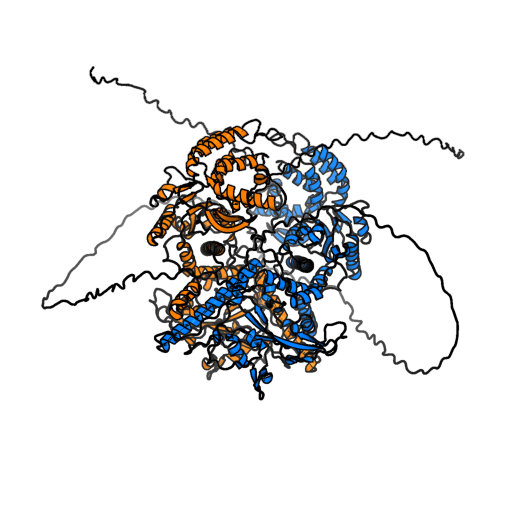O . GLY A 1 416 ? 35.594 6.871 5.586 1 92.56 416 GLY A O 1
ATOM 3279 N N . LEU A 1 417 ? 34.531 8.594 6.516 1 93.69 417 LEU A N 1
ATOM 3280 C CA . LEU A 1 417 ? 34.125 9.156 5.23 1 93.69 417 LEU A CA 1
ATOM 3281 C C . LEU A 1 417 ? 35.344 9.594 4.418 1 93.69 417 LEU A C 1
ATOM 3283 O O . LEU A 1 417 ? 35.406 9.336 3.213 1 93.69 417 LEU A O 1
ATOM 3287 N N . ILE A 1 418 ? 36.281 10.211 5.066 1 94.69 418 ILE A N 1
ATOM 3288 C CA . ILE A 1 418 ? 37.5 10.688 4.41 1 94.69 418 ILE A CA 1
ATOM 3289 C C . ILE A 1 418 ? 38.281 9.492 3.877 1 94.69 418 ILE A C 1
ATOM 3291 O O . ILE A 1 418 ? 38.75 9.508 2.736 1 94.69 418 ILE A O 1
ATOM 3295 N N . ASN A 1 419 ? 38.375 8.508 4.672 1 93.31 419 ASN A N 1
ATOM 3296 C CA . ASN A 1 419 ? 39.094 7.305 4.266 1 93.31 419 ASN A CA 1
ATOM 3297 C C . ASN A 1 419 ? 38.438 6.633 3.068 1 93.31 419 ASN A C 1
ATOM 3299 O O . ASN A 1 419 ? 39.094 6.098 2.189 1 93.31 419 ASN A O 1
ATOM 3303 N N . ARG A 1 420 ? 37.156 6.637 3.094 1 92.81 420 ARG A N 1
ATOM 3304 C CA . ARG A 1 420 ? 36.438 6.055 1.981 1 92.81 420 ARG A CA 1
ATOM 3305 C C . ARG A 1 420 ? 36.781 6.734 0.666 1 92.81 420 ARG A C 1
ATOM 3307 O O . ARG A 1 420 ? 37.031 6.062 -0.336 1 92.81 420 ARG A O 1
ATOM 3314 N N . TYR A 1 421 ? 36.75 8.055 0.66 1 93.25 421 TYR A N 1
ATOM 3315 C CA . TYR A 1 421 ? 37.062 8.805 -0.543 1 93.25 421 TYR A CA 1
ATOM 3316 C C . TYR A 1 421 ? 38.5 8.539 -0.969 1 93.25 421 TYR A C 1
ATOM 3318 O O . TYR A 1 421 ? 38.781 8.344 -2.154 1 93.25 421 TYR A O 1
ATOM 3326 N N . ARG A 1 422 ? 39.375 8.43 -0.044 1 91.25 422 ARG A N 1
ATOM 3327 C CA . ARG A 1 422 ? 40.812 8.203 -0.306 1 91.25 422 ARG A CA 1
ATOM 3328 C C . ARG A 1 422 ? 41.031 6.824 -0.911 1 91.25 422 ARG A C 1
ATOM 3330 O O . ARG A 1 422 ? 41.719 6.691 -1.928 1 91.25 422 ARG A O 1
ATOM 3337 N N . MET A 1 423 ? 40.469 5.871 -0.326 1 89.31 423 MET A N 1
ATOM 3338 C CA . MET A 1 423 ? 40.656 4.492 -0.762 1 89.31 423 MET A CA 1
ATOM 3339 C C . MET A 1 423 ? 40.031 4.27 -2.145 1 89.31 423 MET A C 1
ATOM 3341 O O . MET A 1 423 ? 40.562 3.477 -2.934 1 89.31 423 MET A O 1
ATOM 3345 N N . ALA A 1 424 ? 39 4.934 -2.422 1 88.88 424 ALA A N 1
ATOM 3346 C CA . ALA A 1 424 ? 38.312 4.77 -3.709 1 88.88 424 ALA A CA 1
ATOM 3347 C C . ALA A 1 424 ? 39 5.621 -4.785 1 88.88 424 ALA A C 1
ATOM 3349 O O . ALA A 1 424 ? 38.719 5.453 -5.977 1 88.88 424 ALA A O 1
ATOM 3350 N N . GLY A 1 425 ? 39.75 6.535 -4.402 1 88.62 425 GLY A N 1
ATOM 3351 C CA . GLY A 1 425 ? 40.406 7.422 -5.352 1 88.62 425 GLY A CA 1
ATOM 3352 C C . GLY A 1 425 ? 39.5 8.5 -5.891 1 88.62 425 GLY A C 1
ATOM 3353 O O . GLY A 1 425 ? 39.656 8.938 -7.035 1 88.62 425 GLY A O 1
ATOM 3354 N N . VAL A 1 426 ? 38.5 8.797 -5.16 1 91.38 426 VAL A N 1
ATOM 3355 C CA . VAL A 1 426 ? 37.562 9.844 -5.551 1 91.38 426 VAL A CA 1
ATOM 3356 C C . VAL A 1 426 ? 38 11.18 -4.957 1 91.38 426 VAL A C 1
ATOM 3358 O O . VAL A 1 426 ? 38.469 11.234 -3.824 1 91.38 426 VAL A O 1
ATOM 3361 N N . ALA A 1 427 ? 37.812 12.156 -5.734 1 93.25 427 ALA A N 1
ATOM 3362 C CA . ALA A 1 427 ? 38.188 13.492 -5.273 1 93.25 427 ALA A CA 1
ATOM 3363 C C . ALA A 1 427 ? 37.312 13.93 -4.105 1 93.25 427 ALA A C 1
ATOM 3365 O O . ALA A 1 427 ? 36.125 13.617 -4.062 1 93.25 427 ALA A O 1
ATOM 3366 N N . PRO A 1 428 ? 37.906 14.641 -3.139 1 94.94 428 PRO A N 1
ATOM 3367 C CA . PRO A 1 428 ? 37.094 15.172 -2.033 1 94.94 428 PRO A CA 1
ATOM 3368 C C . PRO A 1 428 ? 36 16.109 -2.508 1 94.94 428 PRO A C 1
ATOM 3370 O O . PRO A 1 428 ? 36.062 16.641 -3.615 1 94.94 428 PRO A O 1
ATOM 3373 N N . PRO A 1 429 ? 34.969 16.219 -1.678 1 95.88 429 PRO A N 1
ATOM 3374 C CA . PRO A 1 429 ? 33.906 17.141 -2.041 1 95.88 429 PRO A CA 1
ATOM 3375 C C . PRO A 1 429 ? 34.344 18.594 -2.145 1 95.88 429 PRO A C 1
ATOM 3377 O O . PRO A 1 429 ? 35.344 18.969 -1.508 1 95.88 429 PRO A O 1
ATOM 3380 N N . GLU A 1 430 ? 33.594 19.297 -2.873 1 95.25 430 GLU A N 1
ATOM 3381 C CA . GLU A 1 430 ? 33.938 20.719 -3.074 1 95.25 430 GLU A CA 1
ATOM 3382 C C . GLU A 1 430 ? 33.281 21.578 -2 1 95.25 430 GLU A C 1
ATOM 3384 O O . GLU A 1 430 ? 33.875 22.562 -1.553 1 95.25 430 GLU A O 1
ATOM 3389 N N . VAL A 1 431 ? 32.094 21.156 -1.719 1 95.5 431 VAL A N 1
ATOM 3390 C CA . VAL A 1 431 ? 31.344 21.984 -0.795 1 95.5 431 VAL A CA 1
ATOM 3391 C C . VAL A 1 431 ? 30.609 21.109 0.216 1 95.5 431 VAL A C 1
ATOM 3393 O O . VAL A 1 431 ? 30.188 20 -0.11 1 95.5 431 VAL A O 1
ATOM 3396 N N . LEU A 1 432 ? 30.516 21.594 1.47 1 95.38 432 LEU A N 1
ATOM 3397 C CA . LEU A 1 432 ? 29.719 20.984 2.527 1 95.38 432 LEU A CA 1
ATOM 3398 C C . LEU A 1 432 ? 28.75 22.016 3.125 1 95.38 432 LEU A C 1
ATOM 3400 O O . LEU A 1 432 ? 29.188 23.016 3.684 1 95.38 432 LEU A O 1
ATOM 3404 N N . TYR A 1 433 ? 27.516 21.781 2.949 1 95.19 433 TYR A N 1
ATOM 3405 C CA . TYR A 1 433 ? 26.516 22.656 3.561 1 95.19 433 TYR A CA 1
ATOM 3406 C C . TYR A 1 433 ? 26.172 22.172 4.965 1 95.19 433 TYR A C 1
ATOM 3408 O O . TYR A 1 433 ? 25.938 20.984 5.184 1 95.19 433 TYR A O 1
ATOM 3416 N N . VAL A 1 434 ? 26.078 23.109 5.953 1 93.19 434 VAL A N 1
ATOM 3417 C CA . VAL A 1 434 ? 25.766 22.781 7.34 1 93.19 434 VAL A CA 1
ATOM 3418 C C . VAL A 1 434 ? 24.781 23.797 7.898 1 93.19 434 VAL A C 1
ATOM 3420 O O . VAL A 1 434 ? 24.562 24.859 7.309 1 93.19 434 VAL A O 1
ATOM 3423 N N . ASP A 1 435 ? 24.203 23.484 9.039 1 88.81 435 ASP A N 1
ATOM 3424 C CA . ASP A 1 435 ? 23.266 24.391 9.688 1 88.81 435 ASP A CA 1
ATOM 3425 C C . ASP A 1 435 ? 23.969 25.281 10.711 1 88.81 435 ASP A C 1
ATOM 3427 O O . ASP A 1 435 ? 23.453 26.344 11.078 1 88.81 435 ASP A O 1
ATOM 3431 N N . GLN A 1 436 ? 25.094 24.734 11.18 1 87.38 436 GLN A N 1
ATOM 3432 C CA . GLN A 1 436 ? 25.875 25.469 12.188 1 87.38 436 GLN A CA 1
ATOM 3433 C C . GLN A 1 436 ? 27.359 25.141 12.078 1 87.38 436 GLN A C 1
ATOM 3435 O O . GLN A 1 436 ? 27.75 24.25 11.32 1 87.38 436 GLN A O 1
ATOM 3440 N N . ASP A 1 437 ? 28.219 25.953 12.688 1 87.25 437 ASP A N 1
ATOM 3441 C CA . ASP A 1 437 ? 29.656 25.766 12.766 1 87.25 437 ASP A CA 1
ATOM 3442 C C . ASP A 1 437 ? 30.312 25.906 11.391 1 87.25 437 ASP A C 1
ATOM 3444 O O . ASP A 1 437 ? 31.156 25.094 11.008 1 87.25 437 ASP A O 1
ATOM 3448 N N . CYS A 1 438 ? 29.797 26.828 10.625 1 89.62 438 CYS A N 1
ATOM 3449 C CA . CYS A 1 438 ? 30.234 27.031 9.25 1 89.62 438 CYS A CA 1
ATOM 3450 C C . CYS A 1 438 ? 31.594 27.734 9.219 1 89.62 438 CYS A C 1
ATOM 3452 O O . CYS A 1 438 ? 32.344 27.609 8.242 1 89.62 438 CYS A O 1
ATOM 3454 N N . CYS A 1 439 ? 31.875 28.562 10.242 1 88.19 439 CYS A N 1
ATOM 3455 C CA . CYS A 1 439 ? 33.125 29.297 10.211 1 88.19 439 CYS A CA 1
ATOM 3456 C C . CYS A 1 439 ? 33.781 29.312 11.586 1 88.19 439 CYS A C 1
ATOM 3458 O O . CYS A 1 439 ? 33.219 28.828 12.562 1 88.19 439 CYS A O 1
ATOM 3460 N N . GLY A 1 440 ? 35.062 29.719 11.562 1 83.5 440 GLY A N 1
ATOM 3461 C CA . GLY A 1 440 ? 35.844 29.75 12.797 1 83.5 440 GLY A CA 1
ATOM 3462 C C . GLY A 1 440 ? 36.562 28.453 13.062 1 83.5 440 GLY A C 1
ATOM 3463 O O . GLY A 1 440 ? 36.594 27.547 12.227 1 83.5 440 GLY A O 1
ATOM 3464 N N . ASN A 1 441 ? 37.312 28.484 14.094 1 84.25 441 ASN A N 1
ATOM 3465 C CA . ASN A 1 441 ? 38.094 27.297 14.492 1 84.25 441 ASN A CA 1
ATOM 3466 C C . ASN A 1 441 ? 37.281 26.406 15.445 1 84.25 441 ASN A C 1
ATOM 3468 O O . ASN A 1 441 ? 37.594 26.344 16.641 1 84.25 441 ASN A O 1
ATOM 3472 N N . THR A 1 442 ? 36.344 25.734 14.867 1 85.94 442 THR A N 1
ATOM 3473 C CA . THR A 1 442 ? 35.469 24.859 15.656 1 85.94 442 THR A CA 1
ATOM 3474 C C . THR A 1 442 ? 35.938 23.406 15.555 1 85.94 442 THR A C 1
ATOM 3476 O O . THR A 1 442 ? 36.594 23.031 14.586 1 85.94 442 THR A O 1
ATOM 3479 N N . PRO A 1 443 ? 35.656 22.672 16.562 1 85.31 443 PRO A N 1
ATOM 3480 C CA . PRO A 1 443 ? 36 21.25 16.5 1 85.31 443 PRO A CA 1
ATOM 3481 C C . PRO A 1 443 ? 35.375 20.562 15.273 1 85.31 443 PRO A C 1
ATOM 3483 O O . PRO A 1 443 ? 36 19.641 14.719 1 85.31 443 PRO A O 1
ATOM 3486 N N . PHE A 1 444 ? 34.344 21.016 14.859 1 87.38 444 PHE A N 1
ATOM 3487 C CA . PHE A 1 444 ? 33.656 20.453 13.695 1 87.38 444 PHE A CA 1
ATOM 3488 C C . PHE A 1 444 ? 34.5 20.656 12.438 1 87.38 444 PHE A C 1
ATOM 3490 O O . PHE A 1 444 ? 34.719 19.719 11.656 1 87.38 444 PHE A O 1
ATOM 3497 N N . ARG A 1 445 ? 35.031 21.766 12.234 1 87.81 445 ARG A N 1
ATOM 3498 C CA . ARG A 1 445 ? 35.844 22.062 11.047 1 87.81 445 ARG A CA 1
ATOM 3499 C C . ARG A 1 445 ? 37.156 21.312 11.062 1 87.81 445 ARG A C 1
ATOM 3501 O O . ARG A 1 445 ? 37.656 20.922 10.016 1 87.81 445 ARG A O 1
ATOM 3508 N N . ARG A 1 446 ? 37.625 21.109 12.211 1 88.81 446 ARG A N 1
ATOM 3509 C CA . ARG A 1 446 ? 38.906 20.406 12.359 1 88.81 446 ARG A CA 1
ATOM 3510 C C . ARG A 1 446 ? 38.75 18.938 11.922 1 88.81 446 ARG A C 1
ATOM 3512 O O . ARG A 1 446 ? 39.719 18.344 11.445 1 88.81 446 ARG A O 1
ATOM 3519 N N . MET A 1 447 ? 37.625 18.516 12.055 1 91.06 447 MET A N 1
ATOM 3520 C CA . MET A 1 447 ? 37.406 17.125 11.672 1 91.06 447 MET A CA 1
ATOM 3521 C C . MET A 1 447 ? 37.625 16.922 10.172 1 91.06 447 MET A C 1
ATOM 3523 O O . MET A 1 447 ? 37.969 15.828 9.727 1 91.06 447 MET A O 1
ATOM 3527 N N . PHE A 1 448 ? 37.438 17.984 9.406 1 92.38 448 PHE A N 1
ATOM 3528 C CA . PHE A 1 448 ? 37.562 17.891 7.957 1 92.38 448 PHE A CA 1
ATOM 3529 C C . PHE A 1 448 ? 38.875 18.484 7.477 1 92.38 448 PHE A C 1
ATOM 3531 O O . PHE A 1 448 ? 38.969 18.906 6.32 1 92.38 448 PHE A O 1
ATOM 3538 N N . GLU A 1 449 ? 39.781 18.531 8.242 1 88.5 449 GLU A N 1
ATOM 3539 C CA . GLU A 1 449 ? 41.062 19.203 7.945 1 88.5 449 GLU A CA 1
ATOM 3540 C C . GLU A 1 449 ? 41.781 18.531 6.77 1 88.5 449 GLU A C 1
ATOM 3542 O O . GLU A 1 449 ? 42.469 19.203 6.004 1 88.5 449 GLU A O 1
ATOM 3547 N N . GLU A 1 450 ? 41.562 17.297 6.594 1 92.06 450 GLU A N 1
ATOM 3548 C CA . GLU A 1 450 ? 42.188 16.578 5.496 1 92.06 450 GLU A CA 1
ATOM 3549 C C . GLU A 1 450 ? 41.625 17.016 4.148 1 92.06 450 GLU A C 1
ATOM 3551 O O . GLU A 1 450 ? 42.281 16.859 3.113 1 92.06 450 GLU A O 1
ATOM 3556 N N . TRP A 1 451 ? 40.375 17.469 4.156 1 94.25 451 TRP A N 1
ATOM 3557 C CA . TRP A 1 451 ? 39.75 17.984 2.943 1 94.25 451 TRP A CA 1
ATOM 3558 C C . TRP A 1 451 ? 40 19.484 2.811 1 94.25 451 TRP A C 1
ATOM 3560 O O . TRP A 1 451 ? 39.094 20.297 2.951 1 94.25 451 TRP A O 1
ATOM 3570 N N . ASN A 1 452 ? 41.188 19.734 2.391 1 87.06 452 ASN A N 1
ATOM 3571 C CA . ASN A 1 452 ? 41.688 21.109 2.434 1 87.06 452 ASN A CA 1
ATOM 3572 C C . ASN A 1 452 ? 41 22 1.412 1 87.06 452 ASN A C 1
ATOM 3574 O O . ASN A 1 452 ? 40.938 23.219 1.579 1 87.06 452 ASN A O 1
ATOM 3578 N N . HIS A 1 453 ? 40.469 21.484 0.443 1 87.75 453 HIS A N 1
ATOM 3579 C CA . HIS A 1 453 ? 39.875 22.297 -0.607 1 87.75 453 HIS A CA 1
ATOM 3580 C C . HIS A 1 453 ? 38.375 22.359 -0.466 1 87.75 453 HIS A C 1
ATOM 3582 O O . HIS A 1 453 ? 37.688 23.016 -1.257 1 87.75 453 HIS A O 1
ATOM 3588 N N . MET A 1 454 ? 37.875 21.688 0.539 1 93.38 454 MET A N 1
ATOM 3589 C CA . MET A 1 454 ? 36.438 21.703 0.755 1 93.38 454 MET A CA 1
ATOM 3590 C C . MET A 1 454 ? 36 22.984 1.489 1 93.38 454 MET A C 1
ATOM 3592 O O . MET A 1 454 ? 36.656 23.391 2.453 1 93.38 454 MET A O 1
ATOM 3596 N N . THR A 1 455 ? 35 23.625 0.99 1 92.81 455 THR A N 1
ATOM 3597 C CA . THR A 1 455 ? 34.469 24.812 1.642 1 92.81 455 THR A CA 1
ATOM 3598 C C . THR A 1 455 ? 33.188 24.484 2.414 1 92.81 455 THR A C 1
ATOM 3600 O O . THR A 1 455 ? 32.312 23.812 1.887 1 92.81 455 THR A O 1
ATOM 3603 N N . VAL A 1 456 ? 33.156 24.906 3.619 1 93.62 456 VAL A N 1
ATOM 3604 C CA . VAL A 1 456 ? 31.969 24.719 4.434 1 93.62 456 VAL A CA 1
ATOM 3605 C C . VAL A 1 456 ? 31.047 25.938 4.312 1 93.62 456 VAL A C 1
ATOM 3607 O O . VAL A 1 456 ? 31.484 27.062 4.547 1 93.62 456 VAL A O 1
ATOM 3610 N N . LEU A 1 457 ? 29.891 25.719 3.875 1 94.75 457 LEU A N 1
ATOM 3611 C CA . LEU A 1 457 ? 28.938 26.797 3.686 1 94.75 457 LEU A CA 1
ATOM 3612 C C . LEU A 1 457 ? 27.734 26.641 4.617 1 94.75 457 LEU A C 1
ATOM 3614 O O . LEU A 1 457 ? 27.422 25.531 5.039 1 94.75 457 LEU A O 1
ATOM 3618 N N . LEU A 1 458 ? 27.188 27.734 4.938 1 94.81 458 LEU A N 1
ATOM 3619 C CA . LEU A 1 458 ? 25.969 27.75 5.754 1 94.81 458 LEU A CA 1
ATOM 3620 C C . LEU A 1 458 ? 24.719 27.703 4.879 1 94.81 458 LEU A C 1
ATOM 3622 O O . LEU A 1 458 ? 24.672 28.359 3.838 1 94.81 458 LEU A O 1
ATOM 3626 N N . ASP A 1 459 ? 23.781 26.891 5.324 1 93.12 459 ASP A N 1
ATOM 3627 C CA . ASP A 1 459 ? 22.5 26.844 4.613 1 93.12 459 ASP A CA 1
ATOM 3628 C C . ASP A 1 459 ? 21.75 28.172 4.734 1 93.12 459 ASP A C 1
ATOM 3630 O O . ASP A 1 459 ? 21.578 28.688 5.836 1 93.12 459 ASP A O 1
ATOM 3634 N N . ILE A 1 460 ? 21.266 28.656 3.699 1 92.56 460 ILE A N 1
ATOM 3635 C CA . ILE A 1 460 ? 20.641 29.969 3.629 1 92.56 460 ILE A CA 1
ATOM 3636 C C . ILE A 1 460 ? 19.344 29.969 4.434 1 92.56 460 ILE A C 1
ATOM 3638 O O . ILE A 1 460 ? 19.047 30.953 5.125 1 92.56 460 ILE A O 1
ATOM 3642 N N . TRP A 1 461 ? 18.688 28.938 4.324 1 90.88 461 TRP A N 1
ATOM 3643 C CA . TRP A 1 461 ? 17.422 28.891 5.035 1 90.88 461 TRP A CA 1
ATOM 3644 C C . TRP A 1 461 ? 17.625 28.969 6.543 1 90.88 461 TRP A C 1
ATOM 3646 O O . TRP A 1 461 ? 16.875 29.641 7.246 1 90.88 461 TRP A O 1
ATOM 3656 N N . HIS A 1 462 ? 18.594 28.312 7.051 1 90.06 462 HIS A N 1
ATOM 3657 C CA . HIS A 1 462 ? 18.875 28.344 8.477 1 90.06 462 HIS A CA 1
ATOM 3658 C C . HIS A 1 462 ? 19.328 29.734 8.922 1 90.06 462 HIS A C 1
ATOM 3660 O O . HIS A 1 462 ? 18.984 30.188 10.016 1 90.06 462 HIS A O 1
ATOM 3666 N N . PHE A 1 463 ? 20.094 30.391 8.117 1 93.88 463 PHE A N 1
ATOM 3667 C CA . PHE A 1 463 ? 20.469 31.781 8.375 1 93.88 463 PHE A CA 1
ATOM 3668 C C . PHE A 1 463 ? 19.234 32.688 8.469 1 93.88 463 PHE A C 1
ATOM 3670 O O . PHE A 1 463 ? 19.109 33.438 9.414 1 93.88 463 PHE A O 1
ATOM 3677 N N . MET A 1 464 ? 18.312 32.469 7.559 1 93.19 464 MET A N 1
ATOM 3678 C CA . MET A 1 464 ? 17.094 33.281 7.523 1 93.19 464 MET A CA 1
ATOM 3679 C C . MET A 1 464 ? 16.219 33 8.742 1 93.19 464 MET A C 1
ATOM 3681 O O . MET A 1 464 ? 15.594 33.906 9.281 1 93.19 464 MET A O 1
ATOM 3685 N N . ARG A 1 465 ? 16.203 31.781 9.102 1 90.88 465 ARG A N 1
ATOM 3686 C CA . ARG A 1 465 ? 15.391 31.391 10.25 1 90.88 465 ARG A CA 1
ATOM 3687 C C . ARG A 1 465 ? 15.898 32.062 11.523 1 90.88 465 ARG A C 1
ATOM 3689 O O . ARG A 1 465 ? 15.109 32.375 12.414 1 90.88 465 ARG A O 1
ATOM 3696 N N . ARG A 1 466 ? 17.141 32.312 11.625 1 92.81 466 ARG A N 1
ATOM 3697 C CA . ARG A 1 466 ? 17.703 33 12.781 1 92.81 466 ARG A CA 1
ATOM 3698 C C . ARG A 1 466 ? 17.234 34.469 12.828 1 92.81 466 ARG A C 1
ATOM 3700 O O . ARG A 1 466 ? 16.984 35 13.906 1 92.81 466 ARG A O 1
ATOM 3707 N N . PHE A 1 467 ? 17.094 35.031 11.68 1 92.94 467 PHE A N 1
ATOM 3708 C CA . PHE A 1 467 ? 16.562 36.406 11.617 1 92.94 467 PHE A CA 1
ATOM 3709 C C . PHE A 1 467 ? 15.078 36.406 11.945 1 92.94 467 PHE A C 1
ATOM 3711 O O . PHE A 1 467 ? 14.57 37.406 12.492 1 92.94 467 PHE A O 1
ATOM 3718 N N . ALA A 1 468 ? 14.43 35.344 11.562 1 92.31 468 ALA A N 1
ATOM 3719 C CA . ALA A 1 468 ? 13 35.219 11.852 1 92.31 468 ALA A CA 1
ATOM 3720 C C . ALA A 1 468 ? 12.734 35.281 13.352 1 92.31 468 ALA A C 1
ATOM 3722 O O . ALA A 1 468 ? 11.68 35.781 13.781 1 92.31 468 ALA A O 1
ATOM 3723 N N . ALA A 1 469 ? 13.664 34.75 14.125 1 90.5 469 ALA A N 1
ATOM 3724 C CA . ALA A 1 469 ? 13.531 34.75 15.578 1 90.5 469 ALA A CA 1
ATOM 3725 C C . ALA A 1 469 ? 13.516 36.188 16.125 1 90.5 469 ALA A C 1
ATOM 3727 O O . ALA A 1 469 ? 13.055 36.406 17.25 1 90.5 469 ALA A O 1
ATOM 3728 N N . GLY A 1 470 ? 14.008 37.094 15.352 1 89.69 470 GLY A N 1
ATOM 3729 C CA . GLY A 1 470 ? 14.008 38.5 15.742 1 89.69 470 GLY A CA 1
ATOM 3730 C C . GLY A 1 470 ? 12.68 39.188 15.508 1 89.69 470 GLY A C 1
ATOM 3731 O O . GLY A 1 470 ? 12.477 40.312 15.945 1 89.69 470 GLY A O 1
ATOM 3732 N N . CYS A 1 471 ? 11.82 38.438 14.914 1 89.25 471 CYS A N 1
ATOM 3733 C CA . CYS A 1 471 ? 10.484 38.969 14.672 1 89.25 471 CYS A CA 1
ATOM 3734 C C . CYS A 1 471 ? 9.57 38.688 15.859 1 89.25 471 CYS A C 1
ATOM 3736 O O . CYS A 1 471 ? 9.812 37.781 16.641 1 89.25 471 CYS A O 1
ATOM 3738 N N . SER A 1 472 ? 8.578 39.5 15.992 1 81.81 472 SER A N 1
ATOM 3739 C CA . SER A 1 472 ? 7.684 39.406 17.141 1 81.81 472 SER A CA 1
ATOM 3740 C C . SER A 1 472 ? 6.828 38.125 17.047 1 81.81 472 SER A C 1
ATOM 3742 O O . SER A 1 472 ? 6.641 37.438 18.031 1 81.81 472 SER A O 1
ATOM 3744 N N . THR A 1 473 ? 6.25 37.969 15.953 1 78.12 473 THR A N 1
ATOM 3745 C CA . THR A 1 473 ? 5.449 36.75 15.75 1 78.12 473 THR A CA 1
ATOM 3746 C C . THR A 1 473 ? 5.492 36.312 14.289 1 78.12 473 THR A C 1
ATOM 3748 O O . THR A 1 473 ? 5.641 37.156 13.391 1 78.12 473 THR A O 1
ATOM 3751 N N . HIS A 1 474 ? 5.43 35.062 14.133 1 80.94 474 HIS A N 1
ATOM 3752 C CA . HIS A 1 474 ? 5.426 34.5 12.781 1 80.94 474 HIS A CA 1
ATOM 3753 C C . HIS A 1 474 ? 4.066 34.688 12.117 1 80.94 474 HIS A C 1
ATOM 3755 O O . HIS A 1 474 ? 3.947 34.562 10.891 1 80.94 474 HIS A O 1
ATOM 3761 N N . SER A 1 475 ? 3.104 35.062 12.922 1 74.12 475 SER A N 1
ATOM 3762 C CA . SER A 1 475 ? 1.757 35.281 12.398 1 74.12 475 SER A CA 1
ATOM 3763 C C . SER A 1 475 ? 1.541 36.719 11.977 1 74.12 475 SER A C 1
ATOM 3765 O O . SER A 1 475 ? 0.487 37.062 11.438 1 74.12 475 SER A O 1
ATOM 3767 N N . HIS A 1 476 ? 2.584 37.562 12.195 1 81 476 HIS A N 1
ATOM 3768 C CA . HIS A 1 476 ? 2.506 38.969 11.797 1 81 476 HIS A CA 1
ATOM 3769 C C . HIS A 1 476 ? 2.262 39.094 10.297 1 81 476 HIS A C 1
ATOM 3771 O O . HIS A 1 476 ? 2.832 38.344 9.5 1 81 476 HIS A O 1
ATOM 3777 N N . GLN A 1 477 ? 1.475 39.938 9.859 1 80.56 477 GLN A N 1
ATOM 3778 C CA . GLN A 1 477 ? 1.038 40.125 8.477 1 80.56 477 GLN A CA 1
ATOM 3779 C C . GLN A 1 477 ? 2.225 40.375 7.551 1 80.56 477 GLN A C 1
ATOM 3781 O O . GLN A 1 477 ? 2.203 39.969 6.387 1 80.56 477 GLN A O 1
ATOM 3786 N N . LEU A 1 478 ? 3.195 41.062 8.062 1 88.88 478 LEU A N 1
ATOM 3787 C CA . LEU A 1 478 ? 4.324 41.469 7.234 1 88.88 478 LEU A CA 1
ATOM 3788 C C . LEU A 1 478 ? 5.453 40.438 7.32 1 88.88 478 LEU A C 1
ATOM 3790 O O . LEU A 1 478 ? 6.496 40.594 6.684 1 88.88 478 LEU A O 1
ATOM 3794 N N . PHE A 1 479 ? 5.289 39.469 8.039 1 90.75 479 PHE A N 1
ATOM 3795 C CA . PHE A 1 479 ? 6.34 38.469 8.273 1 90.75 479 PHE A CA 1
ATOM 3796 C C . PHE A 1 479 ? 6.75 37.812 6.965 1 90.75 479 PHE A C 1
ATOM 3798 O O . PHE A 1 479 ? 7.938 37.719 6.645 1 90.75 479 PHE A O 1
ATOM 3805 N N . ALA A 1 480 ? 5.828 37.375 6.188 1 89.25 480 ALA A N 1
ATOM 3806 C CA . ALA A 1 480 ? 6.105 36.719 4.93 1 89.25 480 ALA A CA 1
ATOM 3807 C C . ALA A 1 480 ? 6.855 37.625 3.965 1 89.25 480 ALA A C 1
ATOM 3809 O O . ALA A 1 480 ? 7.781 37.188 3.273 1 89.25 480 ALA A O 1
ATOM 3810 N N . THR A 1 481 ? 6.457 38.844 3.932 1 88.81 481 THR A N 1
ATOM 3811 C CA . THR A 1 481 ? 7.113 39.812 3.066 1 88.81 481 THR A CA 1
ATOM 3812 C C . THR A 1 481 ? 8.555 40.031 3.52 1 88.81 481 THR A C 1
ATOM 3814 O O . THR A 1 481 ? 9.461 40.156 2.691 1 88.81 481 THR A O 1
ATOM 3817 N N . PHE A 1 482 ? 8.727 40.188 4.836 1 93.19 482 PHE A N 1
ATOM 3818 C CA . PHE A 1 482 ? 10.055 40.375 5.395 1 93.19 482 PHE A CA 1
ATOM 3819 C C . PHE A 1 482 ? 10.977 39.219 5.016 1 93.19 482 PHE A C 1
ATOM 3821 O O . PHE A 1 482 ? 12.102 39.438 4.57 1 93.19 482 PHE A O 1
ATOM 3828 N N . MET A 1 483 ? 10.492 38 5.043 1 94 483 MET A N 1
ATOM 3829 C CA . MET A 1 483 ? 11.305 36.812 4.754 1 94 483 MET A CA 1
ATOM 3830 C C . MET A 1 483 ? 11.617 36.719 3.264 1 94 483 MET A C 1
ATOM 3832 O O . MET A 1 483 ? 12.719 36.344 2.881 1 94 483 MET A O 1
ATOM 3836 N N . THR A 1 484 ? 10.648 37.031 2.455 1 91.44 484 THR A N 1
ATOM 3837 C CA . THR A 1 484 ? 10.859 37.031 1.011 1 91.44 484 THR A CA 1
ATOM 3838 C C . THR A 1 484 ? 11.914 38.031 0.606 1 91.44 484 THR A C 1
ATOM 3840 O O . THR A 1 484 ? 12.781 37.75 -0.22 1 91.44 484 THR A O 1
ATOM 3843 N N . ARG A 1 485 ? 11.828 39.156 1.249 1 93.56 485 ARG A N 1
ATOM 3844 C CA . ARG A 1 485 ? 12.797 40.188 0.939 1 93.56 485 ARG A CA 1
ATOM 3845 C C . ARG A 1 485 ? 14.18 39.844 1.484 1 93.56 485 ARG A C 1
ATOM 3847 O O . ARG A 1 485 ? 15.195 40.188 0.88 1 93.56 485 ARG A O 1
ATOM 3854 N N . LEU A 1 486 ? 14.133 39.219 2.637 1 95 486 LEU A N 1
ATOM 3855 C CA . LEU A 1 486 ? 15.406 38.781 3.193 1 95 486 LEU A CA 1
ATOM 3856 C C . LEU A 1 486 ? 16.094 37.812 2.254 1 95 486 LEU A C 1
ATOM 3858 O O . LEU A 1 486 ? 17.312 37.875 2.055 1 95 486 LEU A O 1
ATOM 3862 N N . ARG A 1 487 ? 15.367 36.906 1.714 1 94.19 487 ARG A N 1
ATOM 3863 C CA . ARG A 1 487 ? 15.906 35.969 0.727 1 94.19 487 ARG A CA 1
ATOM 3864 C C . ARG A 1 487 ? 16.438 36.719 -0.492 1 94.19 487 ARG A C 1
ATOM 3866 O O . ARG A 1 487 ? 17.5 36.344 -1.024 1 94.19 487 ARG A O 1
ATOM 3873 N N . GLY A 1 488 ? 15.789 37.75 -0.877 1 93.69 488 GLY A N 1
ATOM 3874 C CA . GLY A 1 488 ? 16.219 38.562 -2.002 1 93.69 488 GLY A CA 1
ATOM 3875 C C . GLY A 1 488 ? 17.484 39.344 -1.728 1 93.69 488 GLY A C 1
ATOM 3876 O O . GLY A 1 488 ? 18.203 39.719 -2.658 1 93.69 488 GLY A O 1
ATOM 3877 N N . CYS A 1 489 ? 17.672 39.562 -0.44 1 96.44 489 CYS A N 1
ATOM 3878 C CA . CYS A 1 489 ? 18.906 40.25 -0.073 1 96.44 489 CYS A CA 1
ATOM 3879 C C . CYS A 1 489 ? 20.125 39.344 -0.283 1 96.44 489 CYS A C 1
ATOM 3881 O O . CYS A 1 489 ? 21.234 39.844 -0.484 1 96.44 489 CYS A O 1
ATOM 3883 N N . ILE A 1 490 ? 19.891 38.094 -0.27 1 95.62 490 ILE A N 1
ATOM 3884 C CA . ILE A 1 490 ? 21 37.156 -0.319 1 95.62 490 ILE A CA 1
ATOM 3885 C C . ILE A 1 490 ? 21.141 36.594 -1.734 1 95.62 490 ILE A C 1
ATOM 3887 O O . ILE A 1 490 ? 22.25 36.469 -2.258 1 95.62 490 ILE A O 1
ATOM 3891 N N . LEU A 1 491 ? 19.969 36.219 -2.301 1 95.06 491 LEU A N 1
ATOM 3892 C CA . LEU A 1 491 ? 19.953 35.531 -3.582 1 95.06 491 LEU A CA 1
ATOM 3893 C C . LEU A 1 491 ? 19.422 36.406 -4.688 1 95.06 491 LEU A C 1
ATOM 3895 O O . LEU A 1 491 ? 18.562 37.281 -4.438 1 95.06 491 LEU A O 1
ATOM 3899 N N . MET A 1 492 ? 20.016 36.281 -5.863 1 93.94 492 MET A N 1
ATOM 3900 C CA . MET A 1 492 ? 19.516 36.938 -7.066 1 93.94 492 MET A CA 1
ATOM 3901 C C . MET A 1 492 ? 19.484 35.969 -8.242 1 93.94 492 MET A C 1
ATOM 3903 O O . MET A 1 492 ? 20.234 35 -8.273 1 93.94 492 MET A O 1
ATOM 3907 N N . CYS A 1 493 ? 18.562 36.188 -9.109 1 93.12 493 CYS A N 1
ATOM 3908 C CA . CYS A 1 493 ? 18.484 35.375 -10.312 1 93.12 493 CYS A CA 1
ATOM 3909 C C . CYS A 1 493 ? 19.641 35.688 -11.258 1 93.12 493 CYS A C 1
ATOM 3911 O O . CYS A 1 493 ? 20.047 36.812 -11.391 1 93.12 493 CYS A O 1
ATOM 3913 N N . HIS A 1 494 ? 20.141 34.656 -11.812 1 93.5 494 HIS A N 1
ATOM 3914 C CA . HIS A 1 494 ? 21.156 34.844 -12.836 1 93.5 494 HIS A CA 1
ATOM 3915 C C . HIS A 1 494 ? 20.641 35.719 -13.969 1 93.5 494 HIS A C 1
ATOM 3917 O O . HIS A 1 494 ? 19.609 35.406 -14.57 1 93.5 494 HIS A O 1
ATOM 3923 N N . PRO A 1 495 ? 21.312 36.688 -14.305 1 92.12 495 PRO A N 1
ATOM 3924 C CA . PRO A 1 495 ? 20.797 37.688 -15.242 1 92.12 495 PRO A CA 1
ATOM 3925 C C . PRO A 1 495 ? 20.531 37.125 -16.641 1 92.12 495 PRO A C 1
ATOM 3927 O O . PRO A 1 495 ? 19.531 37.469 -17.266 1 92.12 495 PRO A O 1
ATOM 3930 N N . GLU A 1 496 ? 21.391 36.312 -17.047 1 92.94 496 GLU A N 1
ATOM 3931 C CA . GLU A 1 496 ? 21.219 35.719 -18.375 1 92.94 496 GLU A CA 1
ATOM 3932 C C . GLU A 1 496 ? 19.984 34.844 -18.438 1 92.94 496 GLU A C 1
ATOM 3934 O O . GLU A 1 496 ? 19.25 34.844 -19.438 1 92.94 496 GLU A O 1
ATOM 3939 N N . ASP A 1 497 ? 19.844 34.062 -17.391 1 94 497 ASP A N 1
ATOM 3940 C CA . ASP A 1 497 ? 18.688 33.156 -17.359 1 94 497 ASP A CA 1
ATOM 3941 C C . ASP A 1 497 ? 17.391 33.969 -17.25 1 94 497 ASP A C 1
ATOM 3943 O O . ASP A 1 497 ? 16.391 33.594 -17.875 1 94 497 ASP A O 1
ATOM 3947 N N . LEU A 1 498 ? 17.406 35 -16.484 1 93.56 498 LEU A N 1
ATOM 3948 C CA . LEU A 1 498 ? 16.219 35.844 -16.312 1 93.56 498 LEU A CA 1
ATOM 3949 C C . LEU A 1 498 ? 15.844 36.531 -17.625 1 93.56 498 LEU A C 1
ATOM 3951 O O . LEU A 1 498 ? 14.656 36.594 -17.953 1 93.56 498 LEU A O 1
ATOM 3955 N N . LYS A 1 499 ? 16.844 36.969 -18.297 1 92.5 499 LYS A N 1
ATOM 3956 C CA . LYS A 1 499 ? 16.594 37.594 -19.578 1 92.5 499 LYS A CA 1
ATOM 3957 C C . LYS A 1 499 ? 15.977 36.625 -20.578 1 92.5 499 LYS A C 1
ATOM 3959 O O . LYS A 1 499 ? 15.023 36.969 -21.281 1 92.5 499 LYS A O 1
ATOM 3964 N N . ALA A 1 500 ? 16.531 35.5 -20.562 1 94.25 500 ALA A N 1
ATOM 3965 C CA . ALA A 1 500 ? 16 34.469 -21.469 1 94.25 500 ALA A CA 1
ATOM 3966 C C . ALA A 1 500 ? 14.555 34.125 -21.141 1 94.25 500 ALA A C 1
ATOM 3968 O O . ALA A 1 500 ? 13.727 33.969 -22.047 1 94.25 500 ALA A O 1
ATOM 3969 N N . LEU A 1 501 ? 14.266 34 -19.891 1 94.31 501 LEU A N 1
ATOM 3970 C CA . LEU A 1 501 ? 12.906 33.719 -19.469 1 94.31 501 LEU A CA 1
ATOM 3971 C C . LEU A 1 501 ? 11.961 34.844 -19.812 1 94.31 501 LEU A C 1
ATOM 3973 O O . LEU A 1 501 ? 10.836 34.625 -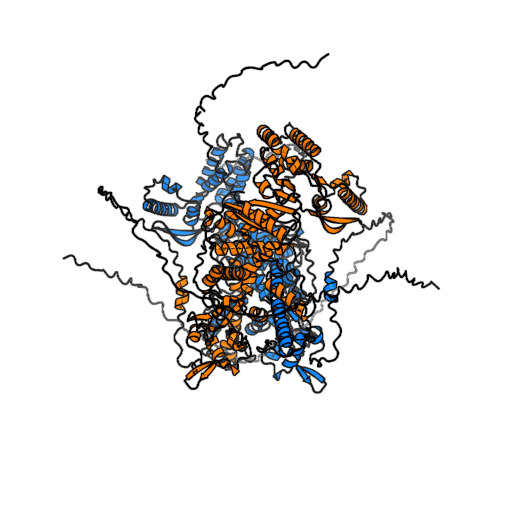20.266 1 94.31 501 LEU A O 1
ATOM 3977 N N . CYS A 1 502 ? 12.398 36.062 -19.641 1 93.06 502 CYS A N 1
ATOM 3978 C CA . CYS A 1 502 ? 11.586 37.219 -19.969 1 93.06 502 CYS A CA 1
ATOM 3979 C C . CYS A 1 502 ? 11.336 37.312 -21.469 1 93.06 502 CYS A C 1
ATOM 3981 O O . CYS A 1 502 ? 10.242 37.656 -21.906 1 93.06 502 CYS A O 1
ATOM 3983 N N . ASP A 1 503 ? 12.32 37 -22.219 1 92.44 503 ASP A N 1
ATOM 3984 C CA . ASP A 1 503 ? 12.164 37 -23.672 1 92.44 503 ASP A CA 1
ATOM 3985 C C . ASP A 1 503 ? 11.148 35.938 -24.109 1 92.44 503 ASP A C 1
ATOM 3987 O O . ASP A 1 503 ? 10.328 36.188 -24.984 1 92.44 503 ASP A O 1
ATOM 3991 N N . ALA A 1 504 ? 11.273 34.844 -23.5 1 93.38 504 ALA A N 1
ATOM 3992 C CA . ALA A 1 504 ? 10.328 33.781 -23.812 1 93.38 504 ALA A CA 1
ATOM 3993 C C . ALA A 1 504 ? 8.906 34.156 -23.438 1 93.38 504 ALA A C 1
ATOM 3995 O O . ALA A 1 504 ? 7.961 33.906 -24.172 1 93.38 504 ALA A O 1
ATOM 3996 N N . LYS A 1 505 ? 8.797 34.75 -22.281 1 91.75 505 LYS A N 1
ATOM 3997 C CA . LYS A 1 505 ? 7.484 35.156 -21.812 1 91.75 505 LYS A CA 1
ATOM 3998 C C . LYS A 1 505 ? 6.91 36.281 -22.672 1 91.75 505 LYS A C 1
ATOM 4000 O O . LYS A 1 505 ? 5.703 36.344 -22.922 1 91.75 505 LYS A O 1
ATOM 4005 N N . ARG A 1 506 ? 7.727 37.188 -23.078 1 91.94 506 ARG A N 1
ATOM 4006 C CA . ARG A 1 506 ? 7.328 38.25 -23.984 1 91.94 506 ARG A CA 1
ATOM 4007 C C . ARG A 1 506 ? 6.793 37.688 -25.297 1 91.94 506 ARG A C 1
ATOM 4009 O O . ARG A 1 506 ? 5.734 38.094 -25.781 1 91.94 506 ARG A O 1
ATOM 4016 N N . ALA A 1 507 ? 7.48 36.75 -25.734 1 91.56 507 ALA A N 1
ATOM 4017 C CA . ALA A 1 507 ? 7.062 36.125 -26.984 1 91.56 507 ALA A CA 1
ATOM 4018 C C . ALA A 1 507 ? 5.73 35.406 -26.797 1 91.56 507 ALA A C 1
ATOM 4020 O O . ALA A 1 507 ? 4.883 35.406 -27.703 1 91.56 507 ALA A O 1
ATOM 4021 N N . GLU A 1 508 ? 5.559 34.781 -25.672 1 89.81 508 GLU A N 1
ATOM 4022 C CA . GLU A 1 508 ? 4.309 34.062 -25.359 1 89.81 508 GLU A CA 1
ATOM 4023 C C . GLU A 1 508 ? 3.141 35.062 -25.297 1 89.81 508 GLU A C 1
ATOM 4025 O O . GLU A 1 508 ? 2.055 34.781 -25.797 1 89.81 508 GLU A O 1
ATOM 4030 N N . LEU A 1 509 ? 3.432 36.188 -24.641 1 88.44 509 LEU A N 1
ATOM 4031 C CA . LEU A 1 509 ? 2.393 37.219 -24.484 1 88.44 509 LEU A CA 1
ATOM 4032 C C . LEU A 1 509 ? 2.096 37.906 -25.812 1 88.44 509 LEU A C 1
ATOM 4034 O O . LEU A 1 509 ? 0.942 38.219 -26.109 1 88.44 509 LEU A O 1
ATOM 4038 N N . GLU A 1 510 ? 3.061 38.094 -26.578 1 87.75 510 GLU A N 1
ATOM 4039 C CA . GLU A 1 510 ? 2.887 38.656 -27.891 1 87.75 510 GLU A CA 1
ATOM 4040 C C . GLU A 1 510 ? 2.109 37.719 -28.812 1 87.75 510 GLU A C 1
ATOM 4042 O O . GLU A 1 510 ? 1.288 38.188 -29.625 1 87.75 510 GLU A O 1
ATOM 4047 N N . ALA A 1 511 ? 2.385 36.5 -28.656 1 86.06 511 ALA A N 1
ATOM 4048 C CA . ALA A 1 511 ? 1.649 35.531 -29.453 1 86.06 511 ALA A CA 1
ATOM 4049 C C . ALA A 1 511 ? 0.175 35.5 -29.062 1 86.06 511 ALA A C 1
ATOM 4051 O O . ALA A 1 511 ? -0.688 35.188 -29.875 1 86.06 511 ALA A O 1
ATOM 4052 N N . GLY A 1 512 ? -0.077 35.844 -27.812 1 80.19 512 GLY A N 1
ATOM 4053 C CA . GLY A 1 512 ? -1.452 35.938 -27.344 1 80.19 512 GLY A CA 1
ATOM 4054 C C . GLY A 1 512 ? -2.121 37.25 -27.656 1 80.19 512 GLY A C 1
ATOM 4055 O O . GLY A 1 512 ? -3.281 37.469 -27.312 1 80.19 512 GLY A O 1
ATOM 4056 N N . GLY A 1 513 ? -1.502 38.188 -28.406 1 78.75 513 GLY A N 1
ATOM 4057 C CA . GLY A 1 513 ? -2.076 39.438 -28.906 1 78.75 513 GLY A CA 1
ATOM 4058 C C . GLY A 1 513 ? -1.858 40.594 -27.984 1 78.75 513 GLY A C 1
ATOM 4059 O O . GLY A 1 513 ? -2.506 41.656 -28.125 1 78.75 513 GLY A O 1
ATOM 4060 N N . ARG A 1 514 ? -1.129 40.406 -26.922 1 79.38 514 ARG A N 1
ATOM 4061 C CA . ARG A 1 514 ? -0.898 41.5 -25.984 1 79.38 514 ARG A CA 1
ATOM 4062 C C . ARG A 1 514 ? 0.469 42.125 -26.203 1 79.38 514 ARG A C 1
ATOM 4064 O O . ARG A 1 514 ? 1.402 41.469 -26.656 1 79.38 514 ARG A O 1
ATOM 4071 N N . ASN A 1 515 ? 0.545 43.406 -26.297 1 81 515 ASN A N 1
ATOM 4072 C CA . ASN A 1 515 ? 1.816 44.094 -26.312 1 81 515 ASN A CA 1
ATOM 4073 C C . ASN A 1 515 ? 2.258 44.469 -24.891 1 81 515 ASN A C 1
ATOM 4075 O O . ASN A 1 515 ? 2.004 45.594 -24.438 1 81 515 ASN A O 1
ATOM 4079 N N . PRO A 1 516 ? 3.014 43.562 -24.188 1 82.75 516 PRO A N 1
ATOM 4080 C CA . PRO A 1 516 ? 3.268 43.75 -22.766 1 82.75 516 PRO A CA 1
ATOM 4081 C C . PRO A 1 516 ? 4.441 44.688 -22.5 1 82.75 516 PRO A C 1
ATOM 4083 O O . PRO A 1 516 ? 5.387 44.75 -23.297 1 82.75 516 PRO A O 1
ATOM 4086 N N . SER A 1 517 ? 4.328 45.656 -21.641 1 87 517 SER A N 1
ATOM 4087 C CA . SER A 1 517 ? 5.453 46.406 -21.125 1 87 517 SER A CA 1
ATOM 4088 C C . SER A 1 517 ? 6.422 45.531 -20.359 1 87 517 SER A C 1
ATOM 4090 O O . SER A 1 517 ? 6.121 44.344 -20.094 1 87 517 SER A O 1
ATOM 4092 N N . GLU A 1 518 ? 7.609 46.062 -20.234 1 86 518 GLU A N 1
ATOM 4093 C CA . GLU A 1 518 ? 8.594 45.281 -19.484 1 86 518 GLU A CA 1
ATOM 4094 C C . GLU A 1 518 ? 8.062 44.906 -18.109 1 86 518 GLU A C 1
ATOM 4096 O O . GLU A 1 518 ? 8.32 43.812 -17.609 1 86 518 GLU A O 1
ATOM 4101 N N . ALA A 1 519 ? 7.367 45.75 -17.578 1 86.31 519 ALA A N 1
ATOM 4102 C CA . ALA A 1 519 ? 6.801 45.5 -16.25 1 86.31 519 ALA A CA 1
ATOM 4103 C C . ALA A 1 519 ? 5.727 44.438 -16.297 1 86.31 519 ALA A C 1
ATOM 4105 O O . ALA A 1 519 ? 5.602 43.625 -15.352 1 86.31 519 ALA A O 1
ATOM 4106 N N . ASP A 1 520 ? 5.062 44.438 -17.359 1 87.5 520 ASP A N 1
ATOM 4107 C CA . ASP A 1 520 ? 4.012 43.438 -17.516 1 87.5 520 ASP A CA 1
ATOM 4108 C C . ASP A 1 520 ? 4.602 42.062 -17.641 1 87.5 520 ASP A C 1
ATOM 4110 O O . ASP A 1 520 ? 4.039 41.094 -17.125 1 87.5 520 ASP A O 1
ATOM 4114 N N . VAL A 1 521 ? 5.695 42.031 -18.312 1 89.75 521 VAL A N 1
ATOM 4115 C CA . VAL A 1 521 ? 6.355 40.75 -18.516 1 89.75 521 VAL A CA 1
ATOM 4116 C C . VAL A 1 521 ? 6.82 40.188 -17.172 1 89.75 521 VAL A C 1
ATOM 4118 O O . VAL A 1 521 ? 6.594 39.031 -16.859 1 89.75 521 VAL A O 1
ATOM 4121 N N . LEU A 1 522 ? 7.391 41 -16.375 1 87.75 522 LEU A N 1
ATOM 4122 C CA . LEU A 1 522 ? 7.922 40.594 -15.086 1 87.75 522 LEU A CA 1
ATOM 4123 C C . LEU A 1 522 ? 6.801 40.125 -14.156 1 87.75 522 LEU A C 1
ATOM 4125 O O . LEU A 1 522 ? 6.98 39.219 -13.367 1 87.75 522 LEU A O 1
ATOM 4129 N N . ARG A 1 523 ? 5.727 40.719 -14.336 1 85.75 523 ARG A N 1
ATOM 4130 C CA . ARG A 1 523 ? 4.59 40.375 -13.484 1 85.75 523 ARG A CA 1
ATOM 4131 C C . ARG A 1 523 ? 3.969 39.062 -13.906 1 85.75 523 ARG A C 1
ATOM 4133 O O . ARG A 1 523 ? 3.355 38.375 -13.086 1 85.75 523 ARG A O 1
ATOM 4140 N N . SER A 1 524 ? 4.238 38.812 -15.062 1 88.44 524 SER A N 1
ATOM 4141 C CA . SER A 1 524 ? 3.609 37.594 -15.586 1 88.44 524 SER A CA 1
ATOM 4142 C C . SER A 1 524 ? 4.465 36.375 -15.305 1 88.44 524 SER A C 1
ATOM 4144 O O . SER A 1 524 ? 4 35.25 -15.461 1 88.44 524 SER A O 1
ATOM 4146 N N . VAL A 1 525 ? 5.656 36.594 -14.914 1 89.31 525 VAL A N 1
ATOM 4147 C CA . VAL A 1 525 ? 6.539 35.469 -14.602 1 89.31 525 VAL A CA 1
ATOM 4148 C C . VAL A 1 525 ? 6.184 34.906 -13.234 1 89.31 525 VAL A C 1
ATOM 4150 O O . VAL A 1 525 ? 6.23 35.594 -12.227 1 89.31 525 VAL A O 1
ATOM 4153 N N . SER A 1 526 ? 5.84 33.656 -13.258 1 87.31 526 SER A N 1
ATOM 4154 C CA . SER A 1 526 ? 5.465 33 -12 1 87.31 526 SER A CA 1
ATOM 4155 C C . SER A 1 526 ? 6.699 32.594 -11.219 1 87.31 526 SER A C 1
ATOM 4157 O O . SER A 1 526 ? 7.789 32.469 -11.781 1 87.31 526 SER A O 1
ATOM 4159 N N . ARG A 1 527 ? 6.496 32.312 -9.977 1 84 527 ARG A N 1
ATOM 4160 C CA . ARG A 1 527 ? 7.562 31.844 -9.102 1 84 527 ARG A CA 1
ATOM 4161 C C . ARG A 1 527 ? 8.062 30.469 -9.539 1 84 527 ARG A C 1
ATOM 4163 O O . ARG A 1 527 ? 9.258 30.172 -9.438 1 84 527 ARG A O 1
ATOM 4170 N N . SER A 1 528 ? 7.172 29.75 -10.039 1 87.25 528 SER A N 1
ATOM 4171 C CA . SER A 1 528 ? 7.539 28.406 -10.469 1 87.25 528 SER A CA 1
ATOM 4172 C C . SER A 1 528 ? 8.406 28.453 -11.719 1 87.25 528 SER A C 1
ATOM 4174 O O . SER A 1 528 ? 9.336 27.656 -11.859 1 87.25 528 SER A O 1
ATOM 4176 N N . GLU A 1 529 ? 8.102 29.391 -12.57 1 89.88 529 GLU A N 1
ATOM 4177 C CA . GLU A 1 529 ? 8.914 29.547 -13.773 1 89.88 529 GLU A CA 1
ATOM 4178 C C . GLU A 1 529 ? 10.328 30.016 -13.438 1 89.88 529 GLU A C 1
ATOM 4180 O O . GLU A 1 529 ? 11.305 29.547 -14.023 1 89.88 529 GLU A O 1
ATOM 4185 N N . LEU A 1 530 ? 10.305 30.906 -12.484 1 90.81 530 LEU A N 1
ATOM 4186 C CA . LEU A 1 530 ? 11.609 31.391 -12.047 1 90.81 530 LEU A CA 1
ATOM 4187 C C . LEU A 1 530 ? 12.445 30.266 -11.453 1 90.81 530 LEU A C 1
ATOM 4189 O O . LEU A 1 530 ? 13.641 30.156 -11.742 1 90.81 530 LEU A O 1
ATOM 4193 N N . ALA A 1 531 ? 11.875 29.422 -10.664 1 88.5 531 ALA A N 1
ATOM 4194 C CA . ALA A 1 531 ? 12.57 28.328 -10 1 88.5 531 ALA A CA 1
ATOM 4195 C C . ALA A 1 531 ? 13.023 27.266 -11 1 88.5 531 ALA A C 1
ATOM 4197 O O . ALA A 1 531 ? 14.078 26.656 -10.836 1 88.5 531 ALA A O 1
ATOM 4198 N N . LEU A 1 532 ? 12.32 27.188 -12.016 1 91.88 532 LEU A N 1
ATOM 4199 C CA . LEU A 1 532 ? 12.57 26.125 -12.984 1 91.88 532 LEU A CA 1
ATOM 4200 C C . LEU A 1 532 ? 13.617 26.547 -14.008 1 91.88 532 LEU A C 1
ATOM 4202 O O . LEU A 1 532 ? 14.461 25.75 -14.414 1 91.88 532 LEU A O 1
ATOM 4206 N N . HIS A 1 533 ? 13.609 27.875 -14.383 1 93.38 533 HIS A N 1
ATOM 4207 C CA . HIS A 1 533 ? 14.375 28.25 -15.562 1 93.38 533 HIS A CA 1
ATOM 4208 C C . HIS A 1 533 ? 15.523 29.188 -15.195 1 93.38 533 HIS A C 1
ATOM 4210 O O . HIS A 1 533 ? 16.406 29.438 -16.016 1 93.38 533 HIS A O 1
ATOM 4216 N N . CYS A 1 534 ? 15.469 29.609 -13.992 1 93.75 534 CYS A N 1
ATOM 4217 C CA . CYS A 1 534 ? 16.5 30.578 -13.641 1 93.75 534 CYS A CA 1
ATOM 4218 C C . CYS A 1 534 ? 17.375 30.047 -12.508 1 93.75 534 CYS A C 1
ATOM 4220 O O . CYS A 1 534 ? 16.875 29.719 -11.438 1 93.75 534 CYS A O 1
ATOM 4222 N N . ARG A 1 535 ? 18.672 30.031 -12.719 1 92.69 535 ARG A N 1
ATOM 4223 C CA . ARG A 1 535 ? 19.625 29.75 -11.648 1 92.69 535 ARG A CA 1
ATOM 4224 C C . ARG A 1 535 ? 19.734 30.938 -10.703 1 92.69 535 ARG A C 1
ATOM 4226 O O . ARG A 1 535 ? 19.562 32.094 -11.117 1 92.69 535 ARG A O 1
ATOM 4233 N N . ARG A 1 536 ? 19.984 30.703 -9.539 1 93.81 536 ARG A N 1
ATOM 4234 C CA . ARG A 1 536 ? 20.188 31.766 -8.562 1 93.81 536 ARG A CA 1
ATOM 4235 C C . ARG A 1 536 ? 21.641 31.812 -8.102 1 93.81 536 ARG A C 1
ATOM 4237 O O . ARG A 1 536 ? 22.312 30.781 -8.039 1 93.81 536 ARG A O 1
ATOM 4244 N N . ILE A 1 537 ? 22.094 33.031 -7.863 1 93.5 537 ILE A N 1
ATOM 4245 C CA . ILE A 1 537 ? 23.469 33.25 -7.387 1 93.5 537 ILE A CA 1
ATOM 4246 C C . ILE A 1 537 ? 23.453 34.188 -6.18 1 93.5 537 ILE A C 1
ATOM 4248 O O . ILE A 1 537 ? 22.484 34.938 -5.973 1 93.5 537 ILE A O 1
ATOM 4252 N N . THR A 1 538 ? 24.453 34.094 -5.352 1 95 538 THR A N 1
ATOM 4253 C CA . THR A 1 538 ? 24.562 34.969 -4.207 1 95 538 THR A CA 1
ATOM 4254 C C . THR A 1 538 ? 25.125 36.344 -4.641 1 95 538 THR A C 1
ATOM 4256 O O . THR A 1 538 ? 25.859 36.406 -5.621 1 95 538 THR A O 1
ATOM 4259 N N . ARG A 1 539 ? 24.781 37.406 -3.939 1 94.56 539 ARG A N 1
ATOM 4260 C CA . ARG A 1 539 ? 25.078 38.781 -4.336 1 94.56 539 ARG A CA 1
ATOM 4261 C C . ARG A 1 539 ? 26.484 39.188 -3.895 1 94.56 539 ARG A C 1
ATOM 4263 O O . ARG A 1 539 ? 27.016 40.188 -4.355 1 94.56 539 ARG A O 1
ATOM 4270 N N . GLY A 1 540 ? 27.109 38.531 -3.115 1 93.75 540 GLY A N 1
ATOM 4271 C CA . GLY A 1 540 ? 28.391 38.938 -2.545 1 93.75 540 GLY A CA 1
ATOM 4272 C C . GLY A 1 540 ? 28.281 39.406 -1.107 1 93.75 540 GLY A C 1
ATOM 4273 O O . GLY A 1 540 ? 27.188 39.656 -0.62 1 93.75 540 GLY A O 1
ATOM 4274 N N . ILE A 1 541 ? 29.375 39.531 -0.454 1 95.31 541 ILE A N 1
ATOM 4275 C CA . ILE A 1 541 ? 29.406 39.812 0.981 1 95.31 541 ILE A CA 1
ATOM 4276 C C . ILE A 1 541 ? 28.953 41.25 1.257 1 95.31 541 ILE A C 1
ATOM 4278 O O . ILE A 1 541 ? 28.016 41.469 2.027 1 95.31 541 ILE A O 1
ATOM 4282 N N . GLU A 1 542 ? 29.516 42.156 0.58 1 95.44 542 GLU A N 1
ATOM 4283 C CA . GLU A 1 542 ? 29.266 43.562 0.844 1 95.44 542 GLU A CA 1
ATOM 4284 C C . GLU A 1 542 ? 27.828 43.938 0.495 1 95.44 542 GLU A C 1
ATOM 4286 O O . GLU A 1 542 ? 27.125 44.562 1.288 1 95.44 542 GLU A O 1
ATOM 4291 N N . GLU A 1 543 ? 27.438 43.5 -0.585 1 96 543 GLU A N 1
ATOM 4292 C CA . GLU A 1 543 ? 26.078 43.812 -1.026 1 96 543 GLU A CA 1
ATOM 4293 C C . GLU A 1 543 ? 25.031 43.156 -0.136 1 96 543 GLU A C 1
ATOM 4295 O O . GLU A 1 543 ? 24.016 43.75 0.2 1 96 543 GLU A O 1
ATOM 4300 N N . THR A 1 544 ? 25.25 41.938 0.26 1 96.94 544 THR A N 1
ATOM 4301 C CA . THR A 1 544 ? 24.312 41.219 1.113 1 96.94 544 THR A CA 1
ATOM 4302 C C . THR A 1 544 ? 24.188 41.906 2.477 1 96.94 544 THR A C 1
ATOM 4304 O O . THR A 1 544 ? 23.078 42.094 2.982 1 96.94 544 THR A O 1
ATOM 4307 N N . GLU A 1 545 ? 25.312 42.344 2.994 1 96.25 545 GLU A N 1
ATOM 4308 C CA . GLU A 1 545 ? 25.297 43 4.297 1 96.25 545 GLU A CA 1
ATOM 4309 C C . GLU A 1 545 ? 24.547 44.312 4.234 1 96.25 545 GLU A C 1
ATOM 4311 O O . GLU A 1 545 ? 23.719 44.625 5.109 1 96.25 545 GLU A O 1
ATOM 4316 N N . ALA A 1 546 ? 24.828 45 3.215 1 96.5 546 ALA A N 1
ATOM 4317 C CA . ALA A 1 546 ? 24.188 46.312 3.051 1 96.5 546 ALA A CA 1
ATOM 4318 C C . ALA A 1 546 ? 22.672 46.156 2.881 1 96.5 546 ALA A C 1
ATOM 4320 O O . ALA A 1 546 ? 21.906 46.906 3.467 1 96.5 546 ALA A O 1
ATOM 4321 N N . ARG A 1 547 ? 22.297 45.219 2.188 1 96.69 547 ARG A N 1
ATOM 4322 C CA . ARG A 1 547 ? 20.891 45.031 1.896 1 96.69 547 ARG A CA 1
ATOM 4323 C C . ARG A 1 547 ? 20.141 44.5 3.119 1 96.69 547 ARG A C 1
ATOM 4325 O O . ARG A 1 547 ? 18.984 44.844 3.344 1 96.69 547 ARG A O 1
ATOM 4332 N N . ILE A 1 548 ? 20.781 43.656 3.912 1 96.06 548 ILE A N 1
ATOM 4333 C CA . ILE A 1 548 ? 20.141 43.125 5.121 1 96.06 548 ILE A CA 1
ATOM 4334 C C . ILE A 1 548 ? 19.922 44.281 6.117 1 96.06 548 ILE A C 1
ATOM 4336 O O . ILE A 1 548 ? 18.844 44.406 6.699 1 96.06 548 ILE A O 1
ATOM 4340 N N . HIS A 1 549 ? 20.953 45.125 6.215 1 94.25 549 HIS A N 1
ATOM 4341 C CA . HIS A 1 549 ? 20.828 46.281 7.117 1 94.25 549 HIS A CA 1
ATOM 4342 C C . HIS A 1 549 ? 19.703 47.219 6.672 1 94.25 549 HIS A C 1
ATOM 4344 O O . HIS A 1 549 ? 18.906 47.656 7.488 1 94.25 549 HIS A O 1
ATOM 4350 N N . SER A 1 550 ? 19.688 47.438 5.383 1 94.31 550 SER A N 1
ATOM 4351 C CA . SER A 1 550 ? 18.656 48.312 4.828 1 94.31 550 SER A CA 1
ATOM 4352 C C . SER A 1 550 ? 17.266 47.719 5.039 1 94.31 550 SER A C 1
ATOM 4354 O O . SER A 1 550 ? 16.297 48.438 5.277 1 94.31 550 SER A O 1
ATOM 4356 N N . LEU A 1 551 ? 17.172 46.438 4.898 1 94.69 551 LEU A N 1
ATOM 4357 C CA . LEU A 1 551 ? 15.898 45.781 5.055 1 94.69 551 LEU A CA 1
ATOM 4358 C C . LEU A 1 551 ? 15.398 45.875 6.492 1 94.69 551 LEU A C 1
ATOM 4360 O O . LEU A 1 551 ? 14.234 46.188 6.73 1 94.69 551 LEU A O 1
ATOM 4364 N N . VAL A 1 552 ? 16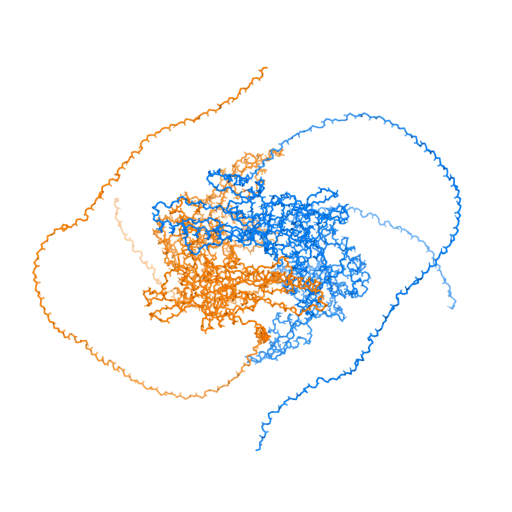.281 45.594 7.426 1 93.75 552 VAL A N 1
ATOM 4365 C CA . VAL A 1 552 ? 15.898 45.625 8.836 1 93.75 552 VAL A CA 1
ATOM 4366 C C . VAL A 1 552 ? 15.484 47.031 9.227 1 93.75 552 VAL A C 1
ATOM 4368 O O . VAL A 1 552 ? 14.5 47.219 9.953 1 93.75 552 VAL A O 1
ATOM 4371 N N . GLN A 1 553 ? 16.172 48.031 8.68 1 90.12 553 GLN A N 1
ATOM 4372 C CA . GLN A 1 553 ? 15.852 49.406 8.969 1 90.12 553 GLN A CA 1
ATOM 4373 C C . GLN A 1 553 ? 14.5 49.812 8.375 1 90.12 553 GLN A C 1
ATOM 4375 O O . GLN A 1 553 ? 13.75 50.562 8.992 1 90.12 553 GLN A O 1
ATOM 4380 N N . ALA A 1 554 ? 14.227 49.219 7.281 1 91.56 554 ALA A N 1
ATOM 4381 C CA . ALA A 1 554 ? 12.969 49.531 6.609 1 91.56 554 ALA A CA 1
ATOM 4382 C C . ALA A 1 554 ? 11.781 49 7.398 1 91.56 554 ALA A C 1
ATOM 4384 O O . ALA A 1 554 ? 10.695 49.594 7.371 1 91.56 554 ALA A O 1
ATOM 4385 N N . PHE A 1 555 ? 12 47.938 8.156 1 92.06 555 PHE A N 1
ATOM 4386 C CA . PHE A 1 555 ? 10.875 47.312 8.836 1 92.06 555 PHE A CA 1
ATOM 4387 C C . PHE A 1 555 ? 10.852 47.719 10.312 1 92.06 555 PHE A C 1
ATOM 4389 O O . PHE A 1 555 ? 9.945 47.312 11.047 1 92.06 555 PHE A O 1
ATOM 4396 N N . ASP A 1 556 ? 11.898 48.281 10.953 1 86.75 556 ASP A N 1
ATOM 4397 C CA . ASP A 1 556 ? 11.945 48.719 12.352 1 86.75 556 ASP A CA 1
ATOM 4398 C C . ASP A 1 556 ? 11.18 50.031 12.562 1 86.75 556 ASP A C 1
ATOM 4400 O O . ASP A 1 556 ? 10.664 50.281 13.656 1 86.75 556 ASP A O 1
ATOM 4404 N N . GLY A 1 557 ? 10.547 50.625 11.57 1 75.69 557 GLY A N 1
ATOM 4405 C CA . GLY A 1 557 ? 9.828 51.906 11.68 1 75.69 557 GLY A CA 1
ATOM 4406 C C . GLY A 1 557 ? 8.336 51.75 11.492 1 75.69 557 GLY A C 1
ATOM 4407 O O . GLY A 1 557 ? 7.77 50.688 11.766 1 75.69 557 GLY A O 1
ATOM 4408 N N . ASP A 1 558 ? 7.754 52.719 11.281 1 78.06 558 ASP A N 1
ATOM 4409 C CA . ASP A 1 558 ? 6.305 52.781 11.125 1 78.06 558 ASP A CA 1
ATOM 4410 C C . ASP A 1 558 ? 5.832 51.875 10 1 78.06 558 ASP A C 1
ATOM 4412 O O . ASP A 1 558 ? 4.719 51.344 10.047 1 78.06 558 ASP A O 1
ATOM 4416 N N . ALA A 1 559 ? 6.766 51.531 9.211 1 81.31 559 ALA A N 1
ATOM 4417 C CA . ALA A 1 559 ? 6.418 50.719 8.055 1 81.31 559 ALA A CA 1
ATOM 4418 C C . ALA A 1 559 ? 6.359 49.219 8.43 1 81.31 559 ALA A C 1
ATOM 4420 O O . ALA A 1 559 ? 5.773 48.406 7.707 1 81.31 559 ALA A O 1
ATOM 4421 N N . GLY A 1 560 ? 6.93 48.906 9.539 1 87.19 560 GLY A N 1
ATOM 4422 C CA . GLY A 1 560 ? 6.953 47.5 9.961 1 87.19 560 GLY A CA 1
ATOM 4423 C C . GLY A 1 560 ? 5.863 47.156 10.961 1 87.19 560 GLY A C 1
ATOM 4424 O O . GLY A 1 560 ? 5.93 46.156 11.641 1 87.19 560 GLY A O 1
ATOM 4425 N N . ARG A 1 561 ? 4.953 48.031 11.031 1 85.5 561 ARG A N 1
ATOM 4426 C CA . ARG A 1 561 ? 3.852 47.812 11.961 1 85.5 561 ARG A CA 1
ATOM 4427 C C . ARG A 1 561 ? 2.596 47.375 11.227 1 85.5 561 ARG A C 1
ATOM 4429 O O . ARG A 1 561 ? 2.385 47.719 10.07 1 85.5 561 ARG A O 1
ATOM 4436 N N . ASP A 1 562 ? 1.999 46.469 11.852 1 78.75 562 ASP A N 1
ATOM 4437 C CA . ASP A 1 562 ? 0.768 46 11.219 1 78.75 562 ASP A CA 1
ATOM 4438 C C . ASP A 1 562 ? -0.365 47 11.414 1 78.75 562 ASP A C 1
ATOM 4440 O O . ASP A 1 562 ? -0.136 48.125 11.891 1 78.75 562 ASP A O 1
ATOM 4444 N N . SER A 1 563 ? -1.581 46.656 10.945 1 71.69 563 SER A N 1
ATOM 4445 C CA . SER A 1 563 ? -2.738 47.531 10.992 1 71.69 563 SER A CA 1
ATOM 4446 C C . SER A 1 563 ? -3.127 47.844 12.438 1 71.69 563 SER A C 1
ATOM 4448 O O . SER A 1 563 ? -3.721 48.906 12.703 1 71.69 563 SER A O 1
ATOM 4450 N N . LEU A 1 564 ? -2.707 47 13.344 1 68.81 564 LEU A N 1
ATOM 4451 C CA . LEU A 1 564 ? -3.061 47.188 14.742 1 68.81 564 LEU A CA 1
ATOM 4452 C C . LEU A 1 564 ? -1.922 47.875 15.5 1 68.81 564 LEU A C 1
ATOM 4454 O O . LEU A 1 564 ? -2.021 48.094 16.703 1 68.81 564 LEU A O 1
ATOM 4458 N N . GLY A 1 565 ? -0.789 48.188 14.734 1 74.12 565 GLY A N 1
ATOM 4459 C CA . GLY A 1 565 ? 0.328 48.938 15.32 1 74.12 565 GLY A CA 1
ATOM 4460 C C . GLY A 1 565 ? 1.375 48 15.93 1 74.12 565 GLY A C 1
ATOM 4461 O O . GLY A 1 565 ? 2.33 48.469 16.547 1 74.12 565 GLY A O 1
ATOM 4462 N N . ALA A 1 566 ? 1.144 46.75 15.859 1 76.81 566 ALA A N 1
ATOM 4463 C CA . ALA A 1 566 ? 2.127 45.781 16.391 1 76.81 566 ALA A CA 1
ATOM 4464 C C . ALA A 1 566 ? 3.369 45.75 15.508 1 76.81 566 ALA A C 1
ATOM 4466 O O . ALA A 1 566 ? 3.264 45.594 14.289 1 76.81 566 ALA A O 1
ATOM 4467 N N . PRO A 1 567 ? 4.477 45.969 16.109 1 86.31 567 PRO A N 1
ATOM 4468 C CA . PRO A 1 567 ? 5.699 45.969 15.305 1 86.31 567 PRO A CA 1
ATOM 4469 C C . PRO A 1 567 ? 6.098 44.562 14.883 1 86.31 567 PRO A C 1
ATOM 4471 O O . PRO A 1 567 ? 5.91 43.594 15.641 1 86.31 567 PRO A O 1
ATOM 4474 N N . LEU A 1 568 ? 6.688 44.406 13.734 1 89.88 568 LEU A N 1
ATOM 4475 C CA . LEU A 1 568 ? 7.18 43.125 13.234 1 89.88 568 LEU A CA 1
ATOM 4476 C C . LEU A 1 568 ? 8.492 42.75 13.906 1 89.88 568 LEU A C 1
ATOM 4478 O O . LEU A 1 568 ? 8.68 41.594 14.297 1 89.88 568 LEU A O 1
ATOM 4482 N N . ILE A 1 569 ? 9.328 43.781 14.016 1 91.19 569 ILE A N 1
ATOM 4483 C CA . ILE A 1 569 ? 10.68 43.562 14.492 1 91.19 569 ILE A CA 1
ATOM 4484 C C . ILE A 1 569 ? 10.773 43.906 15.977 1 91.19 569 ILE A C 1
ATOM 4486 O O . ILE A 1 569 ? 10.32 44.969 16.406 1 91.19 569 ILE A O 1
ATOM 4490 N N . ASN A 1 570 ? 11.25 43 16.719 1 87.94 570 ASN A N 1
ATOM 4491 C CA . ASN A 1 570 ? 11.734 43.281 18.078 1 87.94 570 ASN A CA 1
ATOM 4492 C C . ASN A 1 570 ? 13.18 43.75 18.062 1 87.94 570 ASN A C 1
ATOM 4494 O O . ASN A 1 570 ? 14.102 42.938 18.016 1 87.94 570 ASN A O 1
ATOM 4498 N N . TRP A 1 571 ? 13.336 44.938 18.266 1 87.31 571 TRP A N 1
ATOM 4499 C CA . TRP A 1 571 ? 14.633 45.562 18.016 1 87.31 571 TRP A CA 1
ATOM 4500 C C . TRP A 1 571 ? 15.695 45 18.953 1 87.31 571 TRP A C 1
ATOM 4502 O O . TRP A 1 571 ? 16.859 44.844 18.562 1 87.31 571 TRP A O 1
ATOM 4512 N N . ALA A 1 572 ? 15.422 44.781 20.172 1 87.75 572 ALA A N 1
ATOM 4513 C CA . ALA A 1 572 ? 16.406 44.25 21.109 1 87.75 572 ALA A CA 1
ATOM 4514 C C . ALA A 1 572 ? 16.938 42.906 20.641 1 87.75 572 ALA A C 1
ATOM 4516 O O . ALA A 1 572 ? 18.156 42.688 20.641 1 87.75 572 ALA A O 1
ATOM 4517 N N . ARG A 1 573 ? 16.094 42.094 20.203 1 91.38 573 ARG A N 1
ATOM 4518 C CA . ARG A 1 573 ? 16.484 40.75 19.734 1 91.38 573 ARG A CA 1
ATOM 4519 C C . ARG A 1 573 ? 17.188 40.844 18.391 1 91.38 573 ARG A C 1
ATOM 4521 O O . ARG A 1 573 ? 18.203 40.156 18.172 1 91.38 573 ARG A O 1
ATOM 4528 N N . MET A 1 574 ? 16.625 41.625 17.547 1 93 574 MET A N 1
ATOM 4529 C CA . MET A 1 574 ? 17.156 41.75 16.188 1 93 574 MET A CA 1
ATOM 4530 C C . MET A 1 574 ? 18.578 42.312 16.203 1 93 574 MET A C 1
ATOM 4532 O O . MET A 1 574 ? 19.438 41.875 15.43 1 93 574 MET A O 1
ATOM 4536 N N . SER A 1 575 ? 18.766 43.25 17.062 1 92.25 575 SER A N 1
ATOM 4537 C CA . SER A 1 575 ? 20.094 43.844 17.172 1 92.25 575 SER A CA 1
ATOM 4538 C C . SER A 1 575 ? 21.125 42.812 17.609 1 92.25 575 SER A C 1
ATOM 4540 O O . SER A 1 575 ? 22.25 42.812 17.094 1 92.25 575 SER A O 1
ATOM 4542 N N . ASP A 1 576 ? 20.719 42 18.5 1 93.56 576 ASP A N 1
ATOM 4543 C CA . ASP A 1 576 ? 21.594 40.938 18.953 1 93.56 576 ASP A CA 1
ATOM 4544 C C . ASP A 1 576 ? 21.875 39.938 17.812 1 93.56 576 ASP A C 1
ATOM 4546 O O . ASP A 1 576 ? 22.984 39.438 17.688 1 93.56 576 ASP A O 1
ATOM 4550 N N . ILE A 1 577 ? 20.859 39.656 17.031 1 94.38 577 ILE A N 1
ATOM 4551 C CA . ILE A 1 577 ? 20.969 38.688 15.938 1 94.38 577 ILE A CA 1
ATOM 4552 C C . ILE A 1 577 ? 21.891 39.25 14.859 1 94.38 577 ILE A C 1
ATOM 4554 O O . ILE A 1 577 ? 22.734 38.562 14.312 1 94.38 577 ILE A O 1
ATOM 4558 N N . ILE A 1 578 ? 21.75 40.5 14.547 1 93.62 578 ILE A N 1
ATOM 4559 C CA . ILE A 1 578 ? 22.578 41.125 13.539 1 93.62 578 ILE A CA 1
ATOM 4560 C C . ILE A 1 578 ? 24.047 41.094 13.969 1 93.62 578 ILE A C 1
ATOM 4562 O O . ILE A 1 578 ? 24.922 40.75 13.172 1 93.62 578 ILE A O 1
ATOM 4566 N N . LYS A 1 579 ? 24.266 41.312 15.203 1 92.19 579 LYS A N 1
ATOM 4567 C CA . LYS A 1 579 ? 25.641 41.281 15.719 1 92.19 579 LYS A CA 1
ATOM 4568 C C . LYS A 1 579 ? 26.25 39.906 15.633 1 92.19 579 LYS A C 1
ATOM 4570 O O . LYS A 1 579 ? 27.422 39.75 15.281 1 92.19 579 LYS A O 1
ATOM 4575 N N . SER A 1 580 ? 25.484 39 15.906 1 92.38 580 SER A N 1
ATOM 4576 C CA . SER A 1 580 ? 26 37.656 15.984 1 92.38 580 SER A CA 1
ATOM 4577 C C . SER A 1 580 ? 26.016 36.969 14.609 1 92.38 580 SER A C 1
ATOM 4579 O O . SER A 1 580 ? 26.859 36.125 14.336 1 92.38 580 SER A O 1
ATOM 4581 N N . GLN A 1 581 ? 25.047 37.312 13.742 1 93.38 581 GLN A N 1
ATOM 4582 C CA . GLN A 1 581 ? 24.828 36.531 12.523 1 93.38 581 GLN A CA 1
ATOM 4583 C C . GLN A 1 581 ? 25.547 37.156 11.336 1 93.38 581 GLN A C 1
ATOM 4585 O O . GLN A 1 581 ? 25.812 36.5 10.328 1 93.38 581 GLN A O 1
ATOM 4590 N N . MET A 1 582 ? 25.938 38.375 11.367 1 93.12 582 MET A N 1
ATOM 4591 C CA . MET A 1 582 ? 26.516 39.062 10.211 1 93.12 582 MET A CA 1
ATOM 4592 C C . MET A 1 582 ? 27.859 38.469 9.828 1 93.12 582 MET A C 1
ATOM 4594 O O . MET A 1 582 ? 28.266 38.562 8.672 1 93.12 582 MET A O 1
ATOM 4598 N N . LYS A 1 583 ? 28.578 37.812 10.734 1 91.88 583 LYS A N 1
ATOM 4599 C CA . LYS A 1 583 ? 29.859 37.188 10.438 1 91.88 583 LYS A CA 1
ATOM 4600 C C . LYS A 1 583 ? 29.672 36.031 9.469 1 91.88 583 LYS A C 1
ATOM 4602 O O . LYS A 1 583 ? 30.609 35.656 8.758 1 91.88 583 LYS A O 1
ATOM 4607 N N . HIS A 1 584 ? 28.484 35.5 9.43 1 95 584 HIS A N 1
ATOM 4608 C CA . HIS A 1 584 ? 28.219 34.312 8.633 1 95 584 HIS A CA 1
ATOM 4609 C C . HIS A 1 584 ? 27.812 34.656 7.207 1 95 584 HIS A C 1
ATOM 4611 O O . HIS A 1 584 ? 27.594 33.781 6.375 1 95 584 HIS A O 1
ATOM 4617 N N . VAL A 1 585 ? 27.656 35.906 6.859 1 95.94 585 VAL A N 1
ATOM 4618 C CA . VAL A 1 585 ? 27.297 36.281 5.504 1 95.94 585 VAL A CA 1
ATOM 4619 C C . VAL A 1 585 ? 28.344 35.781 4.516 1 95.94 585 VAL A C 1
ATOM 4621 O O . VAL A 1 585 ? 28.016 35.438 3.385 1 95.94 585 VAL A O 1
ATOM 4624 N N . SER A 1 586 ? 29.562 35.75 4.941 1 94.25 586 SER A N 1
ATOM 4625 C CA . SER A 1 586 ? 30.625 35.188 4.102 1 94.25 586 SER A CA 1
ATOM 4626 C C . SER A 1 586 ? 30.438 33.719 3.867 1 94.25 586 SER A C 1
ATOM 4628 O O . SER A 1 586 ? 30.828 33.188 2.822 1 94.25 586 SER A O 1
ATOM 4630 N N . CYS A 1 587 ? 29.828 33.062 4.789 1 95.06 587 CYS A N 1
ATOM 4631 C CA . CYS A 1 587 ? 29.625 31.625 4.727 1 95.06 587 CYS A CA 1
ATOM 4632 C C . CYS A 1 587 ? 28.438 31.266 3.824 1 95.06 587 CYS A C 1
ATOM 4634 O O . CYS A 1 587 ? 28.219 30.109 3.51 1 95.06 587 CYS A O 1
ATOM 4636 N N . LEU A 1 588 ? 27.688 32.25 3.365 1 95.5 588 LEU A N 1
ATOM 4637 C CA . LEU A 1 588 ? 26.5 32 2.529 1 95.5 588 LEU A CA 1
ATOM 4638 C C . LEU A 1 588 ? 26.875 32.062 1.051 1 95.5 588 LEU A C 1
ATOM 4640 O O . LEU A 1 588 ? 26.109 31.609 0.199 1 95.5 588 LEU A O 1
ATOM 4644 N N . GLN A 1 589 ? 28.016 32.594 0.815 1 94.5 589 GLN A N 1
ATOM 4645 C CA . GLN A 1 589 ? 28.359 32.938 -0.56 1 94.5 589 GLN A CA 1
ATOM 4646 C C . GLN A 1 589 ? 28.781 31.703 -1.348 1 94.5 589 GLN A C 1
ATOM 4648 O O . GLN A 1 589 ? 29.469 30.828 -0.819 1 94.5 589 GLN A O 1
ATOM 4653 N N . ASP A 1 590 ? 28.328 31.734 -2.562 1 93.62 590 ASP A N 1
ATOM 4654 C CA . ASP A 1 590 ? 28.703 30.656 -3.463 1 93.62 590 ASP A CA 1
ATOM 4655 C C . ASP A 1 590 ? 30.219 30.672 -3.738 1 93.62 590 ASP A C 1
ATOM 4657 O O . ASP A 1 590 ? 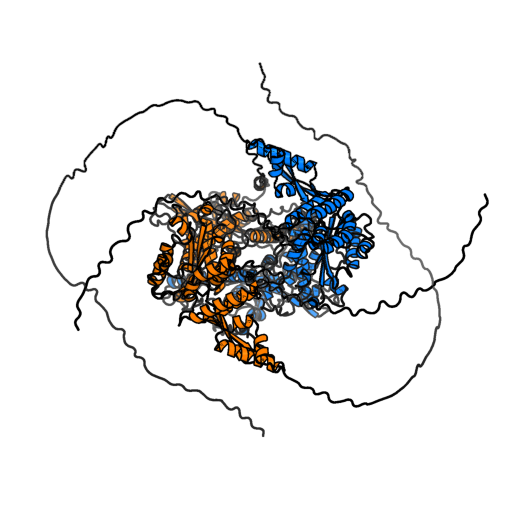30.797 31.75 -3.887 1 93.62 590 ASP A O 1
ATOM 4661 N N . ARG A 1 591 ? 30.719 29.516 -3.773 1 90.12 591 ARG A N 1
ATOM 4662 C CA . ARG A 1 591 ? 32.125 29.406 -4.168 1 90.12 591 ARG A CA 1
ATOM 4663 C C . ARG A 1 591 ? 32.281 29.531 -5.68 1 90.12 591 ARG A C 1
ATOM 4665 O O . ARG A 1 591 ? 31.562 28.859 -6.434 1 90.12 591 ARG A O 1
ATOM 4672 N N . PRO A 1 592 ? 33.219 30.297 -6.043 1 88.38 592 PRO A N 1
ATOM 4673 C CA . PRO A 1 592 ? 33.438 30.453 -7.488 1 88.38 592 PRO A CA 1
ATOM 4674 C C . PRO A 1 592 ? 33.875 29.156 -8.164 1 88.38 592 PRO A C 1
ATOM 4676 O O . PRO A 1 592 ? 34.688 28.422 -7.617 1 88.38 592 PRO A O 1
ATOM 4679 N N . GLY A 1 593 ? 33.25 28.812 -9.211 1 86.62 593 GLY A N 1
ATOM 4680 C CA . GLY A 1 593 ? 33.656 27.656 -9.992 1 86.62 593 GLY A CA 1
ATOM 4681 C C . GLY A 1 593 ? 32.844 26.422 -9.688 1 86.62 593 GLY A C 1
ATOM 4682 O O . GLY A 1 593 ? 32.906 25.422 -10.422 1 86.62 593 GLY A O 1
ATOM 4683 N N . VAL A 1 594 ? 32.219 26.438 -8.617 1 91.5 594 VAL A N 1
ATOM 4684 C CA . VAL A 1 594 ? 31.438 25.266 -8.258 1 91.5 594 VAL A CA 1
ATOM 4685 C C . VAL A 1 594 ? 30.062 25.359 -8.906 1 91.5 594 VAL A C 1
ATOM 4687 O O . VAL A 1 594 ? 29.359 26.359 -8.758 1 91.5 594 VAL A O 1
ATOM 4690 N N . LYS A 1 595 ? 29.719 24.344 -9.625 1 89.75 595 LYS A N 1
ATOM 4691 C CA . LYS A 1 595 ? 28.406 24.281 -10.273 1 89.75 595 LYS A CA 1
ATOM 4692 C C . LYS A 1 595 ? 27.328 23.812 -9.305 1 89.75 595 LYS A C 1
ATOM 4694 O O . LYS A 1 595 ? 27.344 22.656 -8.883 1 89.75 595 LYS A O 1
ATOM 4699 N N . LEU A 1 596 ? 26.422 24.703 -9.07 1 92.31 596 LEU A N 1
ATOM 4700 C CA . LEU A 1 596 ? 25.391 24.391 -8.086 1 92.31 596 LEU A CA 1
ATOM 4701 C C . LEU A 1 596 ? 24.062 24.062 -8.758 1 92.31 596 LEU A C 1
ATOM 4703 O O . LEU A 1 596 ? 23.047 23.891 -8.086 1 92.31 596 LEU A O 1
ATOM 4707 N N . TYR A 1 597 ? 24.031 24.031 -10.062 1 92.19 597 TYR A N 1
ATOM 4708 C CA . TYR A 1 597 ? 22.844 23.672 -10.812 1 92.19 597 TYR A CA 1
ATOM 4709 C C . TYR A 1 597 ? 23.156 22.609 -11.867 1 92.19 597 TYR A C 1
ATOM 4711 O O . TYR A 1 597 ? 24.25 22.609 -12.445 1 92.19 597 TYR A O 1
ATOM 4719 N N . THR A 1 598 ? 22.25 21.719 -11.969 1 89.12 598 THR A N 1
ATOM 4720 C CA . THR A 1 598 ? 22.328 20.734 -13.047 1 89.12 598 THR A CA 1
ATOM 4721 C C . THR A 1 598 ? 21.156 20.891 -14.008 1 89.12 598 THR A C 1
ATOM 4723 O O . THR A 1 598 ? 20.016 21.078 -13.586 1 89.12 598 THR A O 1
ATOM 4726 N N . GLN A 1 599 ? 21.469 20.984 -15.266 1 90.12 599 GLN A N 1
ATOM 4727 C CA . GLN A 1 599 ? 20.406 21.078 -16.281 1 90.12 599 GLN A CA 1
ATOM 4728 C C . GLN A 1 599 ? 19.719 19.734 -16.469 1 90.12 599 GLN A C 1
ATOM 4730 O O . GLN A 1 599 ? 20.359 18.734 -16.797 1 90.12 599 GLN A O 1
ATOM 4735 N N . THR A 1 600 ? 18.547 19.609 -16.203 1 85.88 600 THR A N 1
ATOM 4736 C CA . THR A 1 600 ? 17.797 18.375 -16.281 1 85.88 600 THR A CA 1
ATOM 4737 C C . THR A 1 600 ? 17.125 18.219 -17.641 1 85.88 600 THR A C 1
ATOM 4739 O O . THR A 1 600 ? 16.844 17.109 -18.078 1 85.88 600 THR A O 1
ATOM 4742 N N . GLY A 1 601 ? 16.766 19.359 -18.312 1 87.69 601 GLY A N 1
ATOM 4743 C CA . GLY A 1 601 ? 16.094 19.297 -19.609 1 87.69 601 GLY A CA 1
ATOM 4744 C C . GLY A 1 601 ? 15.883 20.656 -20.234 1 87.69 601 GLY A C 1
ATOM 4745 O O . GLY A 1 601 ? 16.625 21.609 -19.953 1 87.69 601 GLY A O 1
ATOM 4746 N N . THR A 1 602 ? 15.062 20.625 -21.312 1 90.5 602 THR A N 1
ATOM 4747 C CA . THR A 1 602 ? 14.734 21.859 -22.016 1 90.5 602 THR A CA 1
ATOM 4748 C C . THR A 1 602 ? 13.242 21.906 -22.344 1 90.5 602 THR A C 1
ATOM 4750 O O . THR A 1 602 ? 12.648 20.891 -22.703 1 90.5 602 THR A O 1
ATOM 4753 N N . ILE A 1 603 ? 12.656 23 -22.016 1 90.25 603 ILE A N 1
ATOM 4754 C CA . ILE A 1 603 ? 11.25 23.203 -22.328 1 90.25 603 ILE A CA 1
ATOM 4755 C C . ILE A 1 603 ? 11.102 24.359 -23.328 1 90.25 603 ILE A C 1
ATOM 4757 O O . ILE A 1 603 ? 11.797 25.359 -23.234 1 90.25 603 ILE A O 1
ATOM 4761 N N . GLU A 1 604 ? 10.266 24.156 -24.328 1 88.44 604 GLU A N 1
ATOM 4762 C CA . GLU A 1 604 ? 10.016 25.219 -25.297 1 88.44 604 GLU A CA 1
ATOM 4763 C C . GLU A 1 604 ? 8.836 26.094 -24.875 1 88.44 604 GLU A C 1
ATOM 4765 O O . GLU A 1 604 ? 7.746 25.578 -24.594 1 88.44 604 GLU A O 1
ATOM 4770 N N . LYS A 1 605 ? 9.078 27.219 -24.672 1 85.56 605 LYS A N 1
ATOM 4771 C CA . LYS A 1 605 ? 8.055 28.203 -24.312 1 85.56 605 LYS A CA 1
ATOM 4772 C C . LYS A 1 605 ? 8.102 29.406 -25.234 1 85.56 605 LYS A C 1
ATOM 4774 O O . LYS A 1 605 ? 9.141 30.062 -25.344 1 85.56 605 LYS A O 1
ATOM 4779 N N . GLY A 1 606 ? 6.969 29.844 -25.891 1 81.31 606 GLY A N 1
ATOM 4780 C CA . GLY A 1 606 ? 6.902 30.984 -26.781 1 81.31 606 GLY A CA 1
ATOM 4781 C C . GLY A 1 606 ? 7.914 30.922 -27.906 1 81.31 606 GLY A C 1
ATOM 4782 O O . GLY A 1 606 ? 8.492 31.953 -28.281 1 81.31 606 GLY A O 1
ATOM 4783 N N . GLY A 1 607 ? 8.359 29.75 -28.312 1 83.31 607 GLY A N 1
ATOM 4784 C CA . GLY A 1 607 ? 9.328 29.578 -29.391 1 83.31 607 GLY A CA 1
ATOM 4785 C C . GLY A 1 607 ? 10.766 29.562 -28.906 1 83.31 607 GLY A C 1
ATOM 4786 O O . GLY A 1 607 ? 11.688 29.422 -29.703 1 83.31 607 GLY A O 1
ATOM 4787 N N . HIS A 1 608 ? 10.992 29.797 -27.594 1 91.62 608 HIS A N 1
ATOM 4788 C CA . HIS A 1 608 ? 12.336 29.781 -27.031 1 91.62 608 HIS A CA 1
ATOM 4789 C C . HIS A 1 608 ? 12.594 28.5 -26.25 1 91.62 608 HIS A C 1
ATOM 4791 O O . HIS A 1 608 ? 11.688 27.984 -25.578 1 91.62 608 HIS A O 1
ATOM 4797 N N . ARG A 1 609 ? 13.773 28.062 -26.422 1 93 609 ARG A N 1
ATOM 4798 C CA . ARG A 1 609 ? 14.18 26.891 -25.656 1 93 609 ARG A CA 1
ATOM 4799 C C . ARG A 1 609 ? 14.789 27.297 -24.312 1 93 609 ARG A C 1
ATOM 4801 O O . ARG A 1 609 ? 15.836 27.938 -24.281 1 93 609 ARG A O 1
ATOM 4808 N N . LEU A 1 610 ? 14.102 26.953 -23.281 1 93.81 610 LEU A N 1
ATOM 4809 C CA . LEU A 1 610 ? 14.57 27.297 -21.938 1 93.81 610 LEU A CA 1
ATOM 4810 C C . LEU A 1 610 ? 15.062 26.047 -21.203 1 93.81 610 LEU A C 1
ATOM 4812 O O . LEU A 1 610 ? 14.383 25.031 -21.172 1 93.81 610 LEU A O 1
ATOM 4816 N N . PRO A 1 611 ? 16.203 26.109 -20.719 1 93 611 PRO A N 1
ATOM 4817 C CA . PRO A 1 611 ? 16.703 25 -19.906 1 93 611 PRO A CA 1
ATOM 4818 C C . PRO A 1 611 ? 15.961 24.859 -18.578 1 93 611 PRO A C 1
ATOM 4820 O O . PRO A 1 611 ? 15.445 25.859 -18.047 1 93 611 PRO A O 1
ATOM 4823 N N . THR A 1 612 ? 15.812 23.688 -18.094 1 93.25 612 THR A N 1
ATOM 4824 C CA . THR A 1 612 ? 15.312 23.406 -16.766 1 93.25 612 THR A CA 1
ATOM 4825 C C . THR A 1 612 ? 16.453 23.016 -15.82 1 93.25 612 THR A C 1
ATOM 4827 O O . THR A 1 612 ? 17.391 22.312 -16.219 1 93.25 612 THR A O 1
ATOM 4830 N N . TYR A 1 613 ? 16.375 23.609 -14.648 1 90.62 613 TYR A N 1
ATOM 4831 C CA . TYR A 1 613 ? 17.5 23.422 -13.734 1 90.62 613 TYR A CA 1
ATOM 4832 C C . TYR A 1 613 ? 17.031 22.766 -12.43 1 90.62 613 TYR A C 1
ATOM 4834 O O . TYR A 1 613 ? 15.883 22.938 -12.023 1 90.62 613 TYR A O 1
ATOM 4842 N N . ARG A 1 614 ? 17.953 21.938 -11.852 1 88.69 614 ARG A N 1
ATOM 4843 C CA . ARG A 1 614 ? 17.812 21.453 -10.484 1 88.69 614 ARG A CA 1
ATOM 4844 C C . ARG A 1 614 ? 18.891 22.047 -9.578 1 88.69 614 ARG A C 1
ATOM 4846 O O . ARG A 1 614 ? 20.062 22.016 -9.906 1 88.69 614 ARG A O 1
ATOM 4853 N N . CYS A 1 615 ? 18.422 22.594 -8.562 1 89.5 615 CYS A N 1
ATOM 4854 C CA . CYS A 1 615 ? 19.344 23.25 -7.641 1 89.5 615 CYS A CA 1
ATOM 4855 C C . CYS A 1 615 ? 19.953 22.234 -6.672 1 89.5 615 CYS A C 1
ATOM 4857 O O . CYS A 1 615 ? 19.25 21.391 -6.129 1 89.5 615 CYS A O 1
ATOM 4859 N N . LEU A 1 616 ? 21.25 22.391 -6.488 1 90.56 616 LEU A N 1
ATOM 4860 C CA . LEU A 1 616 ? 21.969 21.484 -5.59 1 90.56 616 LEU A CA 1
ATOM 4861 C C . LEU A 1 616 ? 22.312 22.188 -4.281 1 90.56 616 LEU A C 1
ATOM 4863 O O . LEU A 1 616 ? 22.875 21.578 -3.371 1 90.56 616 LEU A O 1
ATOM 4867 N N . ARG A 1 617 ? 21.844 23.406 -4.125 1 88.88 617 ARG A N 1
ATOM 4868 C CA . ARG A 1 617 ? 22.156 24.219 -2.953 1 88.88 617 ARG A CA 1
ATOM 4869 C C . ARG A 1 617 ? 21.297 23.812 -1.759 1 88.88 617 ARG A C 1
ATOM 4871 O O . ARG A 1 617 ? 20.141 23.438 -1.921 1 88.88 617 ARG A O 1
ATOM 4878 N N . GLY A 1 618 ? 21.922 23.953 -0.625 1 84 618 GLY A N 1
ATOM 4879 C CA . GLY A 1 618 ? 21.141 23.891 0.597 1 84 618 GLY A CA 1
ATOM 4880 C C . GLY A 1 618 ? 20.828 22.469 1.038 1 84 618 GLY A C 1
ATOM 4881 O O . GLY A 1 618 ? 21.281 21.516 0.43 1 84 618 GLY A O 1
ATOM 4882 N N . SER A 1 619 ? 20.109 22.422 2.145 1 80.12 619 SER A N 1
ATOM 4883 C CA . SER A 1 619 ? 19.844 21.141 2.791 1 80.12 619 SER A CA 1
ATOM 4884 C C . SER A 1 619 ? 18.391 20.703 2.607 1 80.12 619 SER A C 1
ATOM 4886 O O . SER A 1 619 ? 17.859 19.938 3.41 1 80.12 619 SER A O 1
ATOM 4888 N N . ASP A 1 620 ? 17.734 21.219 1.591 1 73.75 620 ASP A N 1
ATOM 4889 C CA . ASP A 1 620 ? 16.312 20.906 1.388 1 73.75 620 ASP A CA 1
ATOM 4890 C C . ASP A 1 620 ? 16.109 19.406 1.252 1 73.75 620 ASP A C 1
ATOM 4892 O O . ASP A 1 620 ? 15.125 18.859 1.766 1 73.75 620 ASP A O 1
ATOM 4896 N N . SER A 1 621 ? 17.016 18.781 0.592 1 73.38 621 SER A N 1
ATOM 4897 C CA . SER A 1 621 ? 16.891 17.328 0.411 1 73.38 621 SER A CA 1
ATOM 4898 C C . SER A 1 621 ? 16.938 16.609 1.749 1 73.38 621 SER A C 1
ATOM 4900 O O . SER A 1 621 ? 16.328 15.547 1.905 1 73.38 621 SER A O 1
ATOM 4902 N N . LEU A 1 622 ? 17.531 17.203 2.689 1 81.06 622 LEU A N 1
ATOM 4903 C CA . LEU A 1 622 ? 17.656 16.578 4 1 81.06 622 LEU A CA 1
ATOM 4904 C C . LEU A 1 622 ? 16.359 16.734 4.793 1 81.06 622 LEU A C 1
ATOM 4906 O O . LEU A 1 622 ? 16.031 15.875 5.617 1 81.06 622 LEU A O 1
ATOM 4910 N N . GLU A 1 623 ? 15.711 17.797 4.516 1 74.94 623 GLU A N 1
ATOM 4911 C CA . GLU A 1 623 ? 14.453 18 5.227 1 74.94 623 GLU A CA 1
ATOM 4912 C C . GLU A 1 623 ? 13.422 16.938 4.828 1 74.94 623 GLU A C 1
ATOM 4914 O O . GLU A 1 623 ? 12.695 16.422 5.68 1 74.94 623 GLU A O 1
ATOM 4919 N N . SER A 1 624 ? 13.43 16.719 3.631 1 71.75 624 SER A N 1
ATOM 4920 C CA . SER A 1 624 ? 12.523 15.688 3.156 1 71.75 624 SER A CA 1
ATOM 4921 C C . SER A 1 624 ? 12.914 14.32 3.711 1 71.75 624 SER A C 1
ATOM 4923 O O . SER A 1 624 ? 12.047 13.531 4.105 1 71.75 624 SER A O 1
ATOM 4925 N N . PHE A 1 625 ? 14.164 14.102 3.77 1 77.62 625 PHE A N 1
ATOM 4926 C CA . PHE A 1 625 ? 14.664 12.828 4.266 1 77.62 625 PHE A CA 1
ATOM 4927 C C . PHE A 1 625 ? 14.312 12.641 5.738 1 77.62 625 PHE A C 1
ATOM 4929 O O . PHE A 1 625 ? 13.938 11.547 6.16 1 77.62 625 PHE A O 1
ATOM 4936 N N . LYS A 1 626 ? 14.375 13.719 6.398 1 74.88 626 LYS A N 1
ATOM 4937 C CA . LYS A 1 626 ? 14.078 13.656 7.828 1 74.88 626 LYS A CA 1
ATOM 4938 C C . LYS A 1 626 ? 12.641 13.211 8.07 1 74.88 626 LYS A C 1
ATOM 4940 O O . LYS A 1 626 ? 12.383 12.43 8.992 1 74.88 626 LYS A O 1
ATOM 4945 N N . LEU A 1 627 ? 11.852 13.734 7.254 1 70 627 LEU A N 1
ATOM 4946 C CA . LEU A 1 627 ? 10.445 13.352 7.379 1 70 627 LEU A CA 1
ATOM 4947 C C . LEU A 1 627 ? 10.258 11.867 7.102 1 70 627 LEU A C 1
ATOM 4949 O O . LEU A 1 627 ? 9.453 11.203 7.758 1 70 627 LEU A O 1
ATOM 4953 N N . HIS A 1 628 ? 11.07 11.367 6.246 1 70.69 628 HIS A N 1
ATOM 4954 C CA . HIS A 1 628 ? 10.914 9.969 5.863 1 70.69 628 HIS A CA 1
ATOM 4955 C C . HIS A 1 628 ? 11.633 9.047 6.844 1 70.69 628 HIS A C 1
ATOM 4957 O O . HIS A 1 628 ? 11.266 7.883 6.992 1 70.69 628 HIS A O 1
ATOM 4963 N N . LEU A 1 629 ? 12.602 9.594 7.395 1 73.94 629 LEU A N 1
ATOM 4964 C CA . LEU A 1 629 ? 13.367 8.805 8.352 1 73.94 629 LEU A CA 1
ATOM 4965 C C . LEU A 1 629 ? 12.453 8.25 9.445 1 73.94 629 LEU A C 1
ATOM 4967 O O . LEU A 1 629 ? 12.617 7.102 9.867 1 73.94 629 LEU A O 1
ATOM 4971 N N . ASN A 1 630 ? 11.461 9.016 9.711 1 66.31 630 ASN A N 1
ATOM 4972 C CA . ASN A 1 630 ? 10.539 8.602 10.766 1 66.31 630 ASN A CA 1
ATOM 4973 C C . ASN A 1 630 ? 9.625 7.469 10.297 1 66.31 630 ASN A C 1
ATOM 4975 O O . ASN A 1 630 ? 9.086 6.723 11.117 1 66.31 630 ASN A O 1
ATOM 4979 N N . ARG A 1 631 ? 9.648 7.34 9.078 1 65.38 631 ARG A N 1
ATOM 4980 C CA . ARG A 1 631 ? 8.711 6.371 8.523 1 65.38 631 ARG A CA 1
ATOM 4981 C C . ARG A 1 631 ? 9.398 5.035 8.25 1 65.38 631 ARG A C 1
ATOM 4983 O O . ARG A 1 631 ? 8.742 4.039 7.949 1 65.38 631 ARG A O 1
ATOM 4990 N N . PHE A 1 632 ? 10.758 4.988 8.297 1 69.06 632 PHE A N 1
ATOM 4991 C CA . PHE A 1 632 ? 11.484 3.766 7.984 1 69.06 632 PHE A CA 1
ATOM 4992 C C . PHE A 1 632 ? 11.242 2.705 9.055 1 69.06 632 PHE A C 1
ATOM 4994 O O . PHE A 1 632 ? 11.422 1.512 8.797 1 69.06 632 PHE A O 1
ATOM 5001 N N . THR A 1 633 ? 10.984 3.164 10.203 1 60.06 633 THR A N 1
ATOM 5002 C CA . THR A 1 633 ? 10.859 2.184 11.273 1 60.06 633 THR A CA 1
ATOM 5003 C C . THR A 1 633 ? 9.391 2.012 11.672 1 60.06 633 THR A C 1
ATOM 5005 O O . THR A 1 633 ? 8.703 2.992 11.961 1 60.06 633 THR A O 1
ATOM 5008 N N . ALA A 1 634 ? 9 0.753 11.18 1 51.53 634 ALA A N 1
ATOM 5009 C CA . ALA A 1 634 ? 7.633 0.378 11.547 1 51.53 634 ALA A CA 1
ATOM 5010 C C . ALA A 1 634 ? 7.512 0.182 13.055 1 51.53 634 ALA A C 1
ATOM 5012 O O . ALA A 1 634 ? 8.242 -0.618 13.648 1 51.53 634 ALA A O 1
ATOM 5013 N N . GLY A 1 635 ? 6.816 1.061 13.867 1 49.84 635 GLY A N 1
ATOM 5014 C CA . GLY A 1 635 ? 6.336 0.87 15.227 1 49.84 635 GLY A CA 1
ATOM 5015 C C . GLY A 1 635 ? 7.391 1.145 16.281 1 49.84 635 GLY A C 1
ATOM 5016 O O . GLY A 1 635 ? 8.555 1.398 15.945 1 49.84 635 GLY A O 1
ATOM 5017 N N . THR A 1 636 ? 7.242 1.516 17.484 1 46.72 636 THR A N 1
ATOM 5018 C CA . THR A 1 636 ? 8.031 1.894 18.641 1 46.72 636 THR A CA 1
ATOM 5019 C C . THR A 1 636 ? 8.812 0.699 19.172 1 46.72 636 THR A C 1
ATOM 5021 O O . THR A 1 636 ? 9.789 0.869 19.922 1 46.72 636 THR A O 1
ATOM 5024 N N . LEU A 1 637 ? 8.414 -0.489 19.109 1 45 637 LEU A N 1
ATOM 5025 C CA . LEU A 1 637 ? 8.891 -1.518 20.031 1 45 637 LEU A CA 1
ATOM 5026 C C . LEU A 1 637 ? 9.891 -2.438 19.344 1 45 637 LEU A C 1
ATOM 5028 O O . LEU A 1 637 ? 10.016 -3.609 19.703 1 45 637 LEU A O 1
ATOM 5032 N N . GLN A 1 638 ? 10.742 -2.01 18.469 1 55.69 638 GLN A N 1
ATOM 5033 C CA . GLN A 1 638 ? 11.539 -3.014 17.766 1 55.69 638 GLN A CA 1
ATOM 5034 C C . GLN A 1 638 ? 12.891 -3.221 18.453 1 55.69 638 GLN A C 1
ATOM 5036 O O . GLN A 1 638 ? 13.344 -2.361 19.219 1 55.69 638 GLN A O 1
ATOM 5041 N N . SER A 1 639 ? 13.359 -4.598 18.609 1 64.56 639 SER A N 1
ATOM 5042 C CA . SER A 1 639 ? 14.742 -4.871 18.984 1 64.56 639 SER A CA 1
ATOM 5043 C C . SER A 1 639 ? 15.703 -3.961 18.219 1 64.56 639 SER A C 1
ATOM 5045 O O . SER A 1 639 ? 15.359 -3.428 17.172 1 64.56 639 SER A O 1
ATOM 5047 N N . ASP A 1 640 ? 16.812 -3.648 18.859 1 73.31 640 ASP A N 1
ATOM 5048 C CA . ASP A 1 640 ? 17.828 -2.775 18.281 1 73.31 640 ASP A CA 1
ATOM 5049 C C . ASP A 1 640 ? 18.312 -3.301 16.938 1 73.31 640 ASP A C 1
ATOM 5051 O O . ASP A 1 640 ? 18.562 -2.521 16.016 1 73.31 640 ASP A O 1
ATOM 5055 N N . THR A 1 641 ? 18.328 -4.582 16.922 1 74.81 641 THR A N 1
ATOM 5056 C CA . THR A 1 641 ? 18.828 -5.18 15.68 1 74.81 641 THR A CA 1
ATOM 5057 C C . THR A 1 641 ? 17.812 -4.973 14.547 1 74.81 641 THR A C 1
ATOM 5059 O O . THR A 1 641 ? 18.203 -4.668 13.414 1 74.81 641 THR A O 1
ATOM 5062 N N . ILE A 1 642 ? 16.688 -5.102 14.875 1 72.19 642 ILE A N 1
ATOM 5063 C CA . ILE A 1 642 ? 15.641 -4.934 13.867 1 72.19 642 ILE A CA 1
ATOM 5064 C C . ILE A 1 642 ? 15.555 -3.469 13.453 1 72.19 642 ILE A C 1
ATOM 5066 O O . ILE A 1 642 ? 15.383 -3.162 12.266 1 72.19 642 ILE A O 1
ATOM 5070 N N . PHE A 1 643 ? 15.766 -2.705 14.406 1 76.62 643 PHE A N 1
ATOM 5071 C CA . PHE A 1 643 ? 15.773 -1.277 14.117 1 76.62 643 PHE A CA 1
ATOM 5072 C C . PHE A 1 643 ? 16.891 -0.933 13.141 1 76.62 643 PHE A C 1
ATOM 5074 O O . PHE A 1 643 ? 16.688 -0.195 12.18 1 76.62 643 PHE A O 1
ATOM 5081 N N . GLN A 1 644 ? 17.984 -1.423 13.453 1 79.88 644 GLN A N 1
ATOM 5082 C CA . GLN A 1 644 ? 19.141 -1.202 12.594 1 79.88 644 GLN A CA 1
ATOM 5083 C C . GLN A 1 644 ? 18.875 -1.689 11.172 1 79.88 644 GLN A C 1
ATOM 5085 O O . GLN A 1 644 ? 19.219 -1.012 10.203 1 79.88 644 GLN A O 1
ATOM 5090 N N . ALA A 1 645 ? 18.266 -2.779 11.125 1 78.56 645 ALA A N 1
ATOM 5091 C CA . ALA A 1 645 ? 17.984 -3.357 9.82 1 78.56 645 ALA A CA 1
ATOM 5092 C C . ALA A 1 645 ? 17.016 -2.48 9.031 1 78.56 645 ALA A C 1
ATOM 5094 O O . ALA A 1 645 ? 17.234 -2.203 7.852 1 78.56 645 ALA A O 1
ATOM 5095 N N . PHE A 1 646 ? 16.062 -2.012 9.664 1 77.94 646 PHE A N 1
ATOM 5096 C CA . PHE A 1 646 ? 15.055 -1.194 8.992 1 77.94 646 PHE A CA 1
ATOM 5097 C C . PHE A 1 646 ? 15.633 0.163 8.609 1 77.94 646 PHE A C 1
ATOM 5099 O O . PHE A 1 646 ? 15.305 0.701 7.547 1 77.94 646 PHE A O 1
ATOM 5106 N N . LEU A 1 647 ? 16.406 0.651 9.406 1 80.88 647 LEU A N 1
ATOM 5107 C CA . LEU A 1 647 ? 17.031 1.934 9.117 1 80.88 647 LEU A CA 1
ATOM 5108 C C . LEU A 1 647 ? 17.891 1.844 7.859 1 80.88 647 LEU A C 1
ATOM 5110 O O . LEU A 1 647 ? 17.781 2.682 6.961 1 80.88 647 LEU A O 1
ATOM 5114 N N . LEU A 1 648 ? 18.688 0.838 7.836 1 83 648 LEU A N 1
ATOM 5115 C CA . LEU A 1 648 ? 19.594 0.699 6.703 1 83 648 LEU A CA 1
ATOM 5116 C C . LEU A 1 648 ? 18.828 0.406 5.422 1 83 648 LEU A C 1
ATOM 5118 O O . LEU A 1 648 ? 19.188 0.904 4.352 1 83 648 LEU A O 1
ATOM 5122 N N . ASP A 1 649 ? 17.844 -0.393 5.547 1 82 649 ASP A N 1
ATOM 5123 C CA . ASP A 1 649 ? 17.016 -0.668 4.383 1 82 649 ASP A CA 1
ATOM 5124 C C . ASP A 1 649 ? 16.328 0.6 3.893 1 82 649 ASP A C 1
ATOM 5126 O O . ASP A 1 649 ? 16.203 0.825 2.686 1 82 649 ASP A O 1
ATOM 5130 N N . GLY A 1 650 ? 15.836 1.346 4.855 1 79.5 650 GLY A N 1
ATOM 5131 C CA . GLY A 1 650 ? 15.195 2.609 4.516 1 79.5 650 GLY A CA 1
ATOM 5132 C C . GLY A 1 650 ? 16.141 3.584 3.83 1 79.5 650 GLY A C 1
ATOM 5133 O O . GLY A 1 650 ? 15.742 4.281 2.893 1 79.5 650 GLY A O 1
ATOM 5134 N N . LEU A 1 651 ? 17.359 3.564 4.266 1 82.12 651 LEU A N 1
ATOM 5135 C CA . LEU A 1 651 ? 18.359 4.449 3.678 1 82.12 651 LEU A CA 1
ATOM 5136 C C . LEU A 1 651 ? 18.641 4.059 2.23 1 82.12 651 LEU A C 1
ATOM 5138 O O . LEU A 1 651 ? 18.766 4.926 1.362 1 82.12 651 LEU A O 1
ATOM 5142 N N . THR A 1 652 ? 18.672 2.83 1.97 1 78.94 652 THR A N 1
ATOM 5143 C CA . THR A 1 652 ? 18.969 2.346 0.624 1 78.94 652 THR A CA 1
ATOM 5144 C C . THR A 1 652 ? 17.781 2.572 -0.3 1 78.94 652 THR A C 1
ATOM 5146 O O . THR A 1 652 ? 17.953 2.949 -1.461 1 78.94 652 THR A O 1
ATOM 5149 N N . SER A 1 653 ? 16.641 2.316 0.249 1 75.69 653 SER A N 1
ATOM 5150 C CA . SER A 1 653 ? 15.43 2.502 -0.549 1 75.69 653 SER A CA 1
ATOM 5151 C C . SER A 1 653 ? 15.242 3.965 -0.938 1 75.69 653 SER A C 1
ATOM 5153 O O . SER A 1 653 ? 14.781 4.266 -2.041 1 75.69 653 SER A O 1
ATOM 5155 N N . TRP A 1 654 ? 15.539 4.801 -0.043 1 75.06 654 TRP A N 1
ATOM 5156 C CA . TRP A 1 654 ? 15.453 6.23 -0.312 1 75.06 654 TRP A CA 1
ATOM 5157 C C . TRP A 1 654 ? 16.359 6.621 -1.468 1 75.06 654 TRP A C 1
ATOM 5159 O O . TRP A 1 654 ? 15.969 7.395 -2.346 1 75.06 654 TRP A O 1
ATOM 5169 N N . THR A 1 655 ? 17.484 6.109 -1.512 1 68.94 655 THR A N 1
ATOM 5170 C CA . THR A 1 655 ? 18.5 6.473 -2.484 1 68.94 655 THR A CA 1
ATOM 5171 C C . THR A 1 655 ? 18.156 5.926 -3.865 1 68.94 655 THR A C 1
ATOM 5173 O O . THR A 1 655 ? 18.5 6.531 -4.883 1 68.94 655 THR A O 1
ATOM 5176 N N . ASP A 1 656 ? 17.453 4.793 -3.842 1 60.72 656 ASP A N 1
ATOM 5177 C CA . ASP A 1 656 ? 17.125 4.148 -5.109 1 60.72 656 ASP A CA 1
ATOM 5178 C C . ASP A 1 656 ? 15.953 4.859 -5.797 1 60.72 656 ASP A C 1
ATOM 5180 O O . ASP A 1 656 ? 15.898 4.926 -7.023 1 60.72 656 ASP A O 1
ATOM 5184 N N . VAL A 1 657 ? 14.992 5.301 -5.023 1 53.91 657 VAL A N 1
ATOM 5185 C CA . VAL A 1 657 ? 13.828 5.969 -5.594 1 53.91 657 VAL A CA 1
ATOM 5186 C C . VAL A 1 657 ? 14.273 7.199 -6.387 1 53.91 657 VAL A C 1
ATOM 5188 O O . VAL A 1 657 ? 13.703 7.512 -7.43 1 53.91 657 VAL A O 1
ATOM 5191 N N . THR A 1 658 ? 15.273 7.852 -5.957 1 50.34 658 THR A N 1
ATOM 5192 C CA . THR A 1 658 ? 15.688 9.094 -6.605 1 50.34 658 THR A CA 1
ATOM 5193 C C . THR A 1 658 ? 16.328 8.812 -7.961 1 50.34 658 THR A C 1
ATOM 5195 O O . THR A 1 658 ? 16.344 9.672 -8.836 1 50.34 658 THR A O 1
ATOM 5198 N N . GLN A 1 659 ? 16.797 7.652 -8.211 1 49.38 659 GLN A N 1
ATOM 5199 C CA . GLN A 1 659 ? 17.453 7.484 -9.5 1 49.38 659 GLN A CA 1
ATOM 5200 C C . GLN A 1 659 ? 16.656 6.547 -10.406 1 49.38 659 GLN A C 1
ATOM 5202 O O . GLN A 1 659 ? 15.68 6.957 -11.023 1 49.38 659 GLN A O 1
ATOM 5207 N N . HIS A 1 660 ? 16.984 5.172 -10.477 1 50.47 660 HIS A N 1
ATOM 5208 C CA . HIS A 1 660 ? 16.422 4.172 -11.383 1 50.47 660 HIS A CA 1
ATOM 5209 C C . HIS A 1 660 ? 15.648 3.105 -10.609 1 50.47 660 HIS A C 1
ATOM 5211 O O . HIS A 1 660 ? 16.203 2.434 -9.742 1 50.47 660 HIS A O 1
ATOM 5217 N N . PRO A 1 661 ? 14.266 3.26 -10.68 1 48.69 661 PRO A N 1
ATOM 5218 C CA . PRO A 1 661 ? 13.43 2.297 -9.953 1 48.69 661 PRO A CA 1
ATOM 5219 C C . PRO A 1 661 ? 13.859 0.85 -10.195 1 48.69 661 PRO A C 1
ATOM 5221 O O . PRO A 1 661 ? 13.016 -0.008 -10.469 1 48.69 661 PRO A O 1
ATOM 5224 N N . ILE A 1 662 ? 15.203 0.604 -10.492 1 51.19 662 ILE A N 1
ATOM 5225 C CA . ILE A 1 662 ? 15.453 -0.822 -10.68 1 51.19 662 ILE A CA 1
ATOM 5226 C C . ILE A 1 662 ? 15.305 -1.55 -9.344 1 51.19 662 ILE A C 1
ATOM 5228 O O . ILE A 1 662 ? 15.445 -0.941 -8.281 1 51.19 662 ILE A O 1
ATOM 5232 N N . GLY A 1 663 ? 14.992 -2.748 -9.227 1 58.38 663 GLY A N 1
ATOM 5233 C CA . GLY A 1 663 ? 14.734 -3.689 -8.148 1 58.38 663 GLY A CA 1
ATOM 5234 C C . GLY A 1 663 ? 15.742 -3.6 -7.023 1 58.38 663 GLY A C 1
ATOM 5235 O O . GLY A 1 663 ? 16.859 -3.111 -7.219 1 58.38 663 GLY A O 1
ATOM 5236 N N . TYR A 1 664 ? 15.43 -3.805 -5.738 1 62.34 664 TYR A N 1
ATOM 5237 C CA . TYR A 1 664 ? 16.125 -3.662 -4.465 1 62.34 664 TYR A CA 1
ATOM 5238 C C . TYR A 1 664 ? 17.109 -4.809 -4.254 1 62.34 664 TYR A C 1
ATOM 5240 O O . TYR A 1 664 ? 17.859 -4.816 -3.271 1 62.34 664 TYR A O 1
ATOM 5248 N N . ASN A 1 665 ? 17.219 -5.684 -5.293 1 73.12 665 ASN A N 1
ATOM 5249 C CA . ASN A 1 665 ? 18.078 -6.824 -5.035 1 73.12 665 ASN A CA 1
ATOM 5250 C C . ASN A 1 665 ? 19.422 -6.68 -5.758 1 73.12 665 ASN A C 1
ATOM 5252 O O . ASN A 1 665 ? 19.562 -7.125 -6.898 1 73.12 665 ASN A O 1
ATOM 5256 N N . TYR A 1 666 ? 20.406 -6.191 -5.121 1 74.62 666 TYR A N 1
ATOM 5257 C CA . TYR A 1 666 ? 21.703 -5.871 -5.699 1 74.62 666 TYR A CA 1
ATOM 5258 C C . TYR A 1 666 ? 22.484 -7.137 -6.051 1 74.62 666 TYR A C 1
ATOM 5260 O O . TYR A 1 666 ? 23.266 -7.148 -6.996 1 74.62 666 TYR A O 1
ATOM 5268 N N . LEU A 1 667 ? 22.188 -8.102 -5.273 1 76.69 667 LEU A N 1
ATOM 5269 C CA . LEU A 1 667 ? 22.844 -9.375 -5.566 1 76.69 667 LEU A CA 1
ATOM 5270 C C . LEU A 1 667 ? 22.438 -9.883 -6.949 1 76.69 667 LEU A C 1
ATOM 5272 O O . LEU A 1 667 ? 23.281 -10.359 -7.707 1 76.69 667 LEU A O 1
ATOM 5276 N N . LEU A 1 668 ? 21.266 -9.727 -7.215 1 83.69 668 LEU A N 1
ATOM 5277 C CA . LEU A 1 668 ? 20.766 -10.203 -8.5 1 83.69 668 LEU A CA 1
ATOM 5278 C C . LEU A 1 668 ? 21.312 -9.359 -9.641 1 83.69 668 LEU A C 1
ATOM 5280 O O . LEU A 1 668 ? 21.688 -9.891 -10.688 1 83.69 668 LEU A O 1
ATOM 5284 N N . HIS A 1 669 ? 21.406 -8.133 -9.422 1 81.12 669 HIS A N 1
ATOM 5285 C CA . HIS A 1 669 ? 21.953 -7.246 -10.438 1 81.12 669 HIS A CA 1
ATOM 5286 C C . HIS A 1 669 ? 23.406 -7.586 -10.742 1 81.12 669 HIS A C 1
ATOM 5288 O O . HIS A 1 669 ? 23.797 -7.637 -11.914 1 81.12 669 HIS A O 1
ATOM 5294 N N . HIS A 1 670 ? 24.047 -7.816 -9.703 1 81.38 670 HIS A N 1
ATOM 5295 C CA . HIS A 1 670 ? 25.453 -8.172 -9.859 1 81.38 670 HIS A CA 1
ATOM 5296 C C . HIS A 1 670 ? 25.625 -9.5 -10.578 1 81.38 670 HIS A C 1
ATOM 5298 O O . HIS A 1 670 ? 26.484 -9.648 -11.445 1 81.38 670 HIS A O 1
ATOM 5304 N N . ALA A 1 671 ? 24.828 -10.391 -10.203 1 85.81 671 ALA A N 1
ATOM 5305 C CA . ALA A 1 671 ? 24.906 -11.719 -10.797 1 85.81 671 ALA A CA 1
ATOM 5306 C C . ALA A 1 671 ? 24.578 -11.672 -12.289 1 85.81 671 ALA A C 1
ATOM 5308 O O . ALA A 1 671 ? 25.25 -12.297 -13.102 1 85.81 671 ALA A O 1
ATOM 5309 N N . VAL A 1 672 ? 23.578 -10.953 -12.641 1 86.06 672 VAL A N 1
ATOM 5310 C CA . VAL A 1 672 ? 23.172 -10.844 -14.039 1 86.06 672 VAL A CA 1
ATOM 5311 C C . VAL A 1 672 ? 24.281 -10.188 -14.852 1 86.06 672 VAL A C 1
ATOM 5313 O O . VAL A 1 672 ? 24.641 -10.656 -15.938 1 86.06 672 VAL A O 1
ATOM 5316 N N . LYS A 1 673 ? 24.797 -9.18 -14.305 1 83.25 673 LYS A N 1
ATOM 5317 C CA . LYS A 1 673 ? 25.875 -8.477 -15 1 83.25 673 LYS A CA 1
ATOM 5318 C C . LYS A 1 673 ? 27.109 -9.367 -15.164 1 83.25 673 LYS A C 1
ATOM 5320 O O . LYS A 1 673 ? 27.641 -9.492 -16.266 1 83.25 673 LYS A O 1
ATOM 5325 N N . SER A 1 674 ? 27.531 -9.984 -14.062 1 83.5 674 SER A N 1
ATOM 5326 C CA . SER A 1 674 ? 28.719 -10.82 -14.07 1 83.5 674 SER A CA 1
ATOM 5327 C C . SER A 1 674 ? 28.562 -12.008 -15.016 1 83.5 674 SER A C 1
ATOM 5329 O O . SER A 1 674 ? 29.453 -12.297 -15.812 1 83.5 674 SER A O 1
ATOM 5331 N N . LEU A 1 675 ? 27.438 -12.609 -14.992 1 85.5 675 LEU A N 1
ATOM 5332 C CA . LEU A 1 675 ? 27.203 -13.797 -15.812 1 85.5 675 LEU A CA 1
ATOM 5333 C C . LEU A 1 675 ? 27.016 -13.414 -17.281 1 85.5 675 LEU A C 1
ATOM 5335 O O . LEU A 1 675 ? 27.422 -14.164 -18.172 1 85.5 675 LEU A O 1
ATOM 5339 N N . SER A 1 676 ? 26.391 -12.289 -17.469 1 82.94 676 SER A N 1
ATOM 5340 C CA . SER A 1 676 ? 26.188 -11.828 -18.844 1 82.94 676 SER A CA 1
ATOM 5341 C C . SER A 1 676 ? 27.516 -11.43 -19.484 1 82.94 676 SER A C 1
ATOM 5343 O O . SER A 1 676 ? 27.734 -11.672 -20.672 1 82.94 676 SER A O 1
ATOM 5345 N N . GLU A 1 677 ? 28.328 -10.828 -18.719 1 78.12 677 GLU A N 1
ATOM 5346 C CA . GLU A 1 677 ? 29.641 -10.43 -19.219 1 78.12 677 GLU A CA 1
ATOM 5347 C C . GLU A 1 677 ? 30.516 -11.648 -19.516 1 78.12 677 GLU A C 1
ATOM 5349 O O . GLU A 1 677 ? 31.25 -11.664 -20.5 1 78.12 677 GLU A O 1
ATOM 5354 N N . GLU A 1 678 ? 30.359 -12.562 -18.656 1 75.06 678 GLU A N 1
ATOM 5355 C CA . GLU A 1 678 ? 31.172 -13.766 -18.828 1 75.06 678 GLU A CA 1
ATOM 5356 C C . GLU A 1 678 ? 30.656 -14.609 -20 1 75.06 678 GLU A C 1
ATOM 5358 O O . GLU A 1 678 ? 31.438 -15.219 -20.719 1 75.06 678 GLU A O 1
ATOM 5363 N N . GLY A 1 679 ? 29.344 -14.625 -20.094 1 63.62 679 GLY A N 1
ATOM 5364 C CA . GLY A 1 679 ? 28.766 -15.57 -21.047 1 63.62 679 GLY A CA 1
ATOM 5365 C C . GLY A 1 679 ? 28.469 -14.969 -22.406 1 63.62 679 GLY A C 1
ATOM 5366 O O . GLY A 1 679 ? 28.688 -15.609 -23.438 1 63.62 679 GLY A O 1
ATOM 5367 N N . GLN A 1 680 ? 27.609 -13.82 -22.438 1 62.53 680 GLN A N 1
ATOM 5368 C CA . GLN A 1 680 ? 27.047 -13.375 -23.719 1 62.53 680 GLN A CA 1
ATOM 5369 C C . GLN A 1 680 ? 27.672 -12.055 -24.156 1 62.53 680 GLN A C 1
ATOM 5371 O O . GLN A 1 680 ? 27.312 -11.516 -25.219 1 62.53 680 GLN A O 1
ATOM 5376 N N . ASP A 1 681 ? 28.719 -11.57 -23.531 1 56.31 681 ASP A N 1
ATOM 5377 C CA . ASP A 1 681 ? 29.375 -10.312 -23.875 1 56.31 681 ASP A CA 1
ATOM 5378 C C . ASP A 1 681 ? 28.359 -9.18 -23.969 1 56.31 681 ASP A C 1
ATOM 5380 O O . ASP A 1 681 ? 28.484 -8.305 -24.828 1 56.31 681 ASP A O 1
ATOM 5384 N N . GLN A 1 682 ? 27.094 -9.352 -23.391 1 58.78 682 GLN A N 1
ATOM 5385 C CA . GLN A 1 682 ? 26.062 -8.328 -23.469 1 58.78 682 GLN A CA 1
ATOM 5386 C C . GLN A 1 682 ? 25.859 -7.645 -22.125 1 58.78 682 GLN A C 1
ATOM 5388 O O . GLN A 1 682 ? 25.938 -8.297 -21.078 1 58.78 682 GLN A O 1
ATOM 5393 N N . ASN A 1 683 ? 26.047 -6.32 -22.125 1 56.5 683 ASN A N 1
ATOM 5394 C CA . ASN A 1 683 ? 25.734 -5.539 -20.938 1 56.5 683 ASN A CA 1
ATOM 5395 C C . ASN A 1 683 ? 24.234 -5.336 -20.781 1 56.5 683 ASN A C 1
ATOM 5397 O O . ASN A 1 683 ? 23.656 -4.43 -21.391 1 56.5 683 ASN A O 1
ATOM 5401 N N . THR A 1 684 ? 23.531 -6.301 -20.188 1 56.06 684 THR A N 1
ATOM 5402 C CA . THR A 1 684 ? 22.078 -6.324 -20.141 1 56.06 684 THR A CA 1
ATOM 5403 C C . THR A 1 684 ? 21.547 -5.32 -19.109 1 56.06 684 THR A C 1
ATOM 5405 O O . THR A 1 684 ? 20.469 -4.754 -19.297 1 56.06 684 THR A O 1
ATOM 5408 N N . VAL A 1 685 ? 22.375 -5.074 -17.938 1 58.44 685 VAL A N 1
ATOM 5409 C CA . VAL A 1 685 ? 21.859 -4.176 -16.906 1 58.44 685 VAL A CA 1
ATOM 5410 C C . VAL A 1 685 ? 22.922 -3.148 -16.547 1 58.44 685 VAL A C 1
ATOM 5412 O O . VAL A 1 685 ? 24.094 -3.504 -16.312 1 58.44 685 VAL A O 1
ATOM 5415 N N . PRO A 1 686 ? 22.562 -1.861 -16.672 1 57.09 686 PRO A N 1
ATOM 5416 C CA . PRO A 1 686 ? 23.516 -0.843 -16.219 1 57.09 686 PRO A CA 1
ATOM 5417 C C . PRO A 1 686 ? 23.719 -0.845 -14.711 1 57.09 686 PRO A C 1
ATOM 5419 O O . PRO A 1 686 ? 22.953 -0.211 -13.977 1 57.09 686 PRO A O 1
ATOM 5422 N N . TYR A 1 687 ? 24.438 -1.891 -14.227 1 63.03 687 TYR A N 1
ATOM 5423 C CA . TYR A 1 687 ? 24.688 -1.985 -12.789 1 63.03 687 TYR A CA 1
ATOM 5424 C C . TYR A 1 687 ? 26.188 -1.848 -12.492 1 63.03 687 TYR A C 1
ATOM 5426 O O . TYR A 1 687 ? 27.016 -2.418 -13.203 1 63.03 687 TYR A O 1
ATOM 5434 N N . VAL A 1 688 ? 26.391 -0.739 -11.656 1 61.03 688 VAL A N 1
ATOM 5435 C CA . VAL A 1 688 ? 27.766 -0.633 -11.156 1 61.03 688 VAL A CA 1
ATOM 5436 C C . VAL A 1 688 ? 27.875 -1.33 -9.805 1 61.03 688 VAL A C 1
ATOM 5438 O O . VAL A 1 688 ? 27.141 -0.995 -8.867 1 61.03 688 VAL A O 1
ATOM 5441 N N . GLY A 1 689 ? 28.594 -2.404 -9.719 1 63.44 689 GLY A N 1
ATOM 5442 C CA . GLY A 1 689 ? 28.734 -3.229 -8.531 1 63.44 689 GLY A CA 1
ATOM 5443 C C . GLY A 1 689 ? 29.281 -2.467 -7.336 1 63.44 689 GLY A C 1
ATOM 5444 O O . GLY A 1 689 ? 29.891 -1.412 -7.496 1 63.44 689 GLY A O 1
ATOM 5445 N N . PRO A 1 690 ? 28.875 -2.949 -6.152 1 63.94 690 PRO A N 1
ATOM 5446 C CA . PRO A 1 690 ? 29.375 -2.311 -4.934 1 63.94 690 PRO A CA 1
ATOM 5447 C C . PRO A 1 690 ? 30.891 -2.4 -4.809 1 63.94 690 PRO A C 1
ATOM 5449 O O . PRO A 1 690 ? 31.5 -3.344 -5.316 1 63.94 690 PRO A O 1
ATOM 5452 N N . ARG A 1 691 ? 31.453 -1.287 -4.332 1 67.75 691 ARG A N 1
ATOM 5453 C CA . ARG A 1 691 ? 32.875 -1.228 -4.062 1 67.75 691 ARG A CA 1
ATOM 5454 C C . ARG A 1 691 ? 33.25 -2.033 -2.816 1 67.75 691 ARG A C 1
ATOM 5456 O O . ARG A 1 691 ? 32.375 -2.703 -2.238 1 67.75 691 ARG A O 1
ATOM 5463 N N . LYS A 1 692 ? 34.438 -2.203 -2.533 1 72 692 LYS A N 1
ATOM 5464 C CA . LYS A 1 692 ? 34.875 -2.943 -1.362 1 72 692 LYS A CA 1
ATOM 5465 C C . LYS A 1 692 ? 34.25 -2.414 -0.086 1 72 692 LYS A C 1
ATOM 5467 O O . LYS A 1 692 ? 34.062 -1.203 0.078 1 72 692 LYS A O 1
ATOM 5472 N N . PRO A 1 693 ? 33.75 -3.385 0.683 1 74.88 693 PRO A N 1
ATOM 5473 C CA . PRO A 1 693 ? 33.125 -2.969 1.938 1 74.88 693 PRO A CA 1
ATOM 5474 C C . PRO A 1 693 ? 34.031 -2.154 2.826 1 74.88 693 PRO A C 1
ATOM 5476 O O . PRO A 1 693 ? 35.25 -2.428 2.879 1 74.88 693 PRO A O 1
ATOM 5479 N N . THR A 1 694 ? 33.406 -1.097 3.334 1 81.56 694 THR A N 1
ATOM 5480 C CA . THR A 1 694 ? 34.188 -0.265 4.266 1 81.56 694 THR A CA 1
ATOM 5481 C C . THR A 1 694 ? 33.812 -0.613 5.707 1 81.56 694 THR A C 1
ATOM 5483 O O . THR A 1 694 ? 32.844 -1.314 5.965 1 81.56 694 THR A O 1
ATOM 5486 N N . GLU A 1 695 ? 34.656 -0.325 6.629 1 81.44 695 GLU A N 1
ATOM 5487 C CA . GLU A 1 695 ? 34.406 -0.615 8.039 1 81.44 695 GLU A CA 1
ATOM 5488 C C . GLU A 1 695 ? 33.656 0.519 8.727 1 81.44 695 GLU A C 1
ATOM 5490 O O . GLU A 1 695 ? 33.656 0.622 9.953 1 81.44 695 GLU A O 1
ATOM 5495 N N . GLU A 1 696 ? 33.031 1.313 7.98 1 90.38 696 GLU A N 1
ATOM 5496 C CA . GLU A 1 696 ? 32.281 2.424 8.547 1 90.38 696 GLU A CA 1
ATOM 5497 C C . GLU A 1 696 ? 31.062 1.925 9.312 1 90.38 696 GLU A C 1
ATOM 5499 O O . GLU A 1 696 ? 30.406 0.974 8.883 1 90.38 696 GLU A O 1
ATOM 5504 N N . LEU A 1 697 ? 30.891 2.568 10.406 1 89.06 697 LEU A N 1
ATOM 5505 C CA . LEU A 1 697 ? 29.719 2.232 11.227 1 89.06 697 LEU A CA 1
ATOM 5506 C C . LEU A 1 697 ? 28.562 3.168 10.922 1 89.06 697 LEU A C 1
ATOM 5508 O O . LEU A 1 697 ? 28.766 4.359 10.672 1 89.06 697 LEU A O 1
ATOM 5512 N N . MET A 1 698 ? 27.422 2.576 10.898 1 89.5 698 MET A N 1
ATOM 5513 C CA . MET A 1 698 ? 26.234 3.371 10.602 1 89.5 698 MET A CA 1
ATOM 5514 C C . MET A 1 698 ? 25.125 3.117 11.625 1 89.5 698 MET A C 1
ATOM 5516 O O . MET A 1 698 ? 25.125 2.072 12.281 1 89.5 698 MET A O 1
ATOM 5520 N N . GLY A 1 699 ? 24.234 4.031 11.82 1 86.75 699 GLY A N 1
ATOM 5521 C CA . GLY A 1 699 ? 23.062 3.883 12.656 1 86.75 699 GLY A CA 1
ATOM 5522 C C . GLY A 1 699 ? 23.391 3.547 14.102 1 86.75 699 GLY A C 1
ATOM 5523 O O . GLY A 1 699 ? 24.203 4.219 14.727 1 86.75 699 GLY A O 1
ATOM 5524 N N . LEU A 1 700 ? 22.812 2.512 14.562 1 81.94 700 LEU A N 1
ATOM 5525 C CA . LEU A 1 700 ? 22.922 2.121 15.961 1 81.94 700 LEU A CA 1
ATOM 5526 C C . LEU A 1 700 ? 24.312 1.546 16.25 1 81.94 700 LEU A C 1
ATOM 5528 O O . LEU A 1 700 ? 24.812 1.64 17.375 1 81.94 700 LEU A O 1
ATOM 5532 N N . GLU A 1 701 ? 24.922 0.953 15.227 1 84.25 701 GLU A N 1
ATOM 5533 C CA . GLU A 1 701 ? 26.266 0.445 15.406 1 84.25 701 GLU A CA 1
ATOM 5534 C C . GLU A 1 701 ? 27.234 1.557 15.836 1 84.25 701 GLU A C 1
ATOM 5536 O O . GLU A 1 701 ? 28.125 1.333 16.641 1 84.25 701 GLU A O 1
ATOM 5541 N N . TYR A 1 702 ? 26.953 2.684 15.273 1 87.56 702 TYR A N 1
ATOM 5542 C CA . TYR A 1 702 ? 27.781 3.834 15.617 1 87.56 702 TYR A CA 1
ATOM 5543 C C . TYR A 1 702 ? 27.516 4.297 17.047 1 87.56 702 TYR A C 1
ATOM 5545 O O . TYR A 1 702 ? 28.438 4.605 17.797 1 87.56 702 TYR A O 1
ATOM 5553 N N . LEU A 1 703 ? 26.297 4.359 17.359 1 83.75 703 LEU A N 1
ATOM 5554 C CA . LEU A 1 703 ? 25.906 4.766 18.703 1 83.75 703 LEU A CA 1
ATOM 5555 C C . LEU A 1 703 ? 26.5 3.828 19.75 1 83.75 703 LEU A C 1
ATOM 5557 O O . LEU A 1 703 ? 26.984 4.281 20.797 1 83.75 703 LEU A O 1
ATOM 5561 N N . TYR A 1 704 ? 26.5 2.541 19.5 1 83.75 704 TYR A N 1
ATOM 5562 C CA . TYR A 1 704 ? 26.953 1.551 20.469 1 83.75 704 TYR A CA 1
ATOM 5563 C C . TYR A 1 704 ? 28.469 1.527 20.562 1 83.75 704 TYR A C 1
ATOM 5565 O O . TYR A 1 704 ? 29.031 1.067 21.562 1 83.75 704 TYR A O 1
ATOM 5573 N N . GLN A 1 705 ? 29.031 1.934 19.531 1 82.19 705 GLN A N 1
ATOM 5574 C CA . GLN A 1 705 ? 30.484 2.092 19.641 1 82.19 705 GLN A CA 1
ATOM 5575 C C . GLN A 1 705 ? 30.844 3.193 20.625 1 82.19 705 GLN A C 1
ATOM 5577 O O . GLN A 1 705 ? 31.875 3.123 21.281 1 82.19 705 GLN A O 1
ATOM 5582 N N . GLN A 1 706 ? 29.938 4.148 20.625 1 78.75 706 GLN A N 1
ATOM 5583 C CA . GLN A 1 706 ? 30.172 5.258 21.531 1 78.75 706 GLN A CA 1
ATOM 5584 C C . GLN A 1 706 ? 29.719 4.906 22.953 1 78.75 706 GLN A C 1
ATOM 5586 O O . GLN A 1 706 ? 30.266 5.422 23.938 1 78.75 706 GLN A O 1
ATOM 5591 N N . THR A 1 707 ? 28.672 4.004 22.766 1 75.56 707 THR A N 1
ATOM 5592 C CA . THR A 1 707 ? 28.109 3.635 24.062 1 75.56 707 THR A CA 1
ATOM 5593 C C . THR A 1 707 ? 28.453 2.186 24.406 1 75.56 707 THR A C 1
ATOM 5595 O O . THR A 1 707 ? 28.938 1.437 23.547 1 75.56 707 THR A O 1
ATOM 5598 N N . GLU A 1 708 ? 28.609 1.728 25.469 1 65.81 708 GLU A N 1
ATOM 5599 C CA . GLU A 1 708 ? 28.938 0.369 25.906 1 65.81 708 GLU A CA 1
ATOM 5600 C C . GLU A 1 708 ? 27.828 -0.606 25.531 1 65.81 708 GLU A C 1
ATOM 5602 O O . GLU A 1 708 ? 27.656 -1.646 26.172 1 65.81 708 GLU A O 1
ATOM 5607 N N . GLY A 1 709 ? 27.062 -0.206 24.391 1 69.19 709 GLY A N 1
ATOM 5608 C CA . GLY A 1 709 ? 26.031 -1.139 23.969 1 69.19 709 GLY A CA 1
ATOM 5609 C C . GLY A 1 709 ? 26.5 -2.139 22.938 1 69.19 709 GLY A C 1
ATOM 5610 O O . GLY A 1 709 ? 27.531 -1.925 22.281 1 69.19 709 GLY A O 1
ATOM 5611 N N . VAL A 1 710 ? 25.969 -3.418 22.969 1 66.31 710 VAL A N 1
ATOM 5612 C CA . VAL A 1 710 ? 26.375 -4.441 22.016 1 66.31 710 VAL A CA 1
ATOM 5613 C C . VAL A 1 710 ? 25.203 -4.762 21.078 1 66.31 710 VAL A C 1
ATOM 5615 O O . VAL A 1 710 ? 24.094 -5.059 21.531 1 66.31 710 VAL A O 1
ATOM 5618 N N . LEU A 1 711 ? 25.484 -4.406 19.781 1 71.75 711 LEU A N 1
ATOM 5619 C CA . LEU A 1 711 ? 24.531 -4.832 18.766 1 71.75 711 LEU A CA 1
ATOM 5620 C C . LEU A 1 711 ? 24.766 -6.281 18.375 1 71.75 711 LEU A C 1
ATOM 5622 O O . LEU A 1 711 ? 25.906 -6.68 18.125 1 71.75 711 LEU A O 1
ATOM 5626 N N . LEU A 1 712 ? 23.734 -7.035 18.516 1 66.12 712 LEU A N 1
ATOM 5627 C CA . LEU A 1 712 ? 23.859 -8.438 18.109 1 66.12 712 LEU A CA 1
ATOM 5628 C C . LEU A 1 712 ? 24.25 -8.547 16.641 1 66.12 712 LEU A C 1
ATOM 5630 O O . LEU A 1 712 ? 23.766 -7.789 15.805 1 66.12 712 LEU A O 1
ATOM 5634 N N . ASP A 1 713 ? 25.219 -9.438 16.453 1 70.19 713 ASP A N 1
ATOM 5635 C CA . ASP A 1 713 ? 25.594 -9.742 15.07 1 70.19 713 ASP A CA 1
ATOM 5636 C C . ASP A 1 713 ? 24.375 -10.164 14.25 1 70.19 713 ASP A C 1
ATOM 5638 O O . ASP A 1 713 ? 23.531 -10.93 14.727 1 70.19 713 ASP A O 1
ATOM 5642 N N . PHE A 1 714 ? 24.312 -9.641 13.141 1 70.88 714 PHE A N 1
ATOM 5643 C CA . PHE A 1 714 ? 23.141 -9.883 12.305 1 70.88 714 PHE A CA 1
ATOM 5644 C C . PHE A 1 714 ? 23 -11.359 11.969 1 70.88 714 PHE A C 1
ATOM 5646 O O . PHE A 1 714 ? 21.891 -11.875 11.844 1 70.88 714 PHE A O 1
ATOM 5653 N N . LYS A 1 715 ? 24.156 -12 11.812 1 70.31 715 LYS A N 1
ATOM 5654 C CA . LYS A 1 715 ? 24.109 -13.43 11.531 1 70.31 715 LYS A CA 1
ATOM 5655 C C . LYS A 1 715 ? 23.453 -14.195 12.688 1 70.31 715 LYS A C 1
ATOM 5657 O O . LYS A 1 715 ? 22.688 -15.133 12.461 1 70.31 715 LYS A O 1
ATOM 5662 N N . LEU A 1 716 ? 23.781 -13.648 13.836 1 69.94 716 LEU A N 1
ATOM 5663 C CA . LEU A 1 716 ? 23.156 -14.25 15.008 1 69.94 716 LEU A CA 1
ATOM 5664 C C . LEU A 1 716 ? 21.688 -13.891 15.086 1 69.94 716 LEU A C 1
ATOM 5666 O O . LEU A 1 716 ? 20.859 -14.711 15.5 1 69.94 716 LEU A O 1
ATOM 5670 N N . GLY A 1 717 ? 21.453 -12.695 14.617 1 67.75 717 GLY A N 1
ATOM 5671 C CA . GLY A 1 717 ? 20.062 -12.281 14.57 1 67.75 717 GLY A CA 1
ATOM 5672 C C . GLY A 1 717 ? 19.219 -13.125 13.625 1 67.75 717 GLY A C 1
ATOM 5673 O O . GLY A 1 717 ? 18.094 -13.492 13.953 1 67.75 717 GLY A O 1
ATOM 5674 N N . VAL A 1 718 ? 19.828 -13.461 12.5 1 70.94 718 VAL A N 1
ATOM 5675 C CA . VAL A 1 718 ? 19.156 -14.312 11.523 1 70.94 718 VAL A CA 1
ATOM 5676 C C . VAL A 1 718 ? 18.891 -15.695 12.133 1 70.94 718 VAL A C 1
ATOM 5678 O O . VAL A 1 718 ? 17.781 -16.219 12.062 1 70.94 718 VAL A O 1
ATOM 5681 N N . ARG A 1 719 ? 19.922 -16.203 12.781 1 70.5 719 ARG A N 1
ATOM 5682 C CA . ARG A 1 719 ? 19.812 -17.531 13.383 1 70.5 719 ARG A CA 1
ATOM 5683 C C . ARG A 1 719 ? 18.75 -17.547 14.492 1 70.5 719 ARG A C 1
ATOM 5685 O O . ARG A 1 719 ? 18 -18.516 14.633 1 70.5 719 ARG A O 1
ATOM 5692 N N . GLU A 1 720 ? 18.703 -16.453 15.141 1 70.5 720 GLU A N 1
ATOM 5693 C CA . GLU A 1 720 ? 17.734 -16.359 16.234 1 70.5 720 GLU A CA 1
ATOM 5694 C C . GLU A 1 720 ? 16.312 -16.312 15.711 1 70.5 720 GLU A C 1
ATOM 5696 O O . GLU A 1 720 ? 15.414 -16.953 16.281 1 70.5 720 GLU A O 1
ATOM 5701 N N . LEU A 1 721 ? 16.219 -15.617 14.727 1 69.56 721 LEU A N 1
ATOM 5702 C CA . LEU A 1 721 ? 14.883 -15.5 14.164 1 69.56 721 LEU A CA 1
ATOM 5703 C C . LEU A 1 721 ? 14.453 -16.812 13.508 1 69.56 721 LEU A C 1
ATOM 5705 O O . LEU A 1 721 ? 13.266 -17.141 13.508 1 69.56 721 LEU A O 1
ATOM 5709 N N . GLU A 1 722 ? 15.43 -17.5 12.961 1 69.94 722 GLU A N 1
ATOM 5710 C CA . GLU A 1 722 ? 15.125 -18.766 12.312 1 69.94 722 GLU A CA 1
ATOM 5711 C C . GLU A 1 722 ? 14.844 -19.859 13.352 1 69.94 722 GLU A C 1
ATOM 5713 O O . GLU A 1 722 ? 14.094 -20.797 13.078 1 69.94 722 GLU A O 1
ATOM 5718 N N . SER A 1 723 ? 15.531 -19.688 14.484 1 65.81 723 SER A N 1
ATOM 5719 C CA . SER A 1 723 ? 15.453 -20.766 15.461 1 65.81 723 SER A CA 1
ATOM 5720 C C . SER A 1 723 ? 14.516 -20.406 16.609 1 65.81 723 SER A C 1
ATOM 5722 O O . SER A 1 723 ? 13.914 -21.297 17.219 1 65.81 723 SER A O 1
ATOM 5724 N N . SER A 1 724 ? 14.594 -18.969 17.078 1 55.78 724 SER A N 1
ATOM 5725 C CA . SER A 1 724 ? 13.945 -18.625 18.344 1 55.78 724 SER A CA 1
ATOM 5726 C C . SER A 1 724 ? 12.531 -18.109 18.125 1 55.78 724 SER A C 1
ATOM 5728 O O . SER A 1 724 ? 12.242 -17.516 17.094 1 55.78 724 SER A O 1
ATOM 5730 N N . GLU A 1 725 ? 11.594 -18.672 18.906 1 45.84 725 GLU A N 1
ATOM 5731 C CA . GLU A 1 725 ? 10.227 -18.156 19.016 1 45.84 725 GLU A CA 1
ATOM 5732 C C . GLU A 1 725 ? 10.211 -16.703 19.469 1 45.84 725 GLU A C 1
ATOM 5734 O O . GLU A 1 725 ? 10.211 -16.438 20.672 1 45.84 725 GLU A O 1
ATOM 5739 N N . VAL A 1 726 ? 10.836 -15.898 18.922 1 40.31 726 VAL A N 1
ATOM 5740 C CA . VAL A 1 726 ? 10.891 -14.523 19.406 1 40.31 726 VAL A CA 1
ATOM 5741 C C . VAL A 1 726 ? 9.516 -13.875 19.297 1 40.31 726 VAL A C 1
ATOM 5743 O O . VAL A 1 726 ? 8.914 -13.844 18.234 1 40.31 726 VAL A O 1
ATOM 5746 N N . SER A 1 727 ? 8.805 -13.922 20.391 1 38.41 727 SER A N 1
ATOM 5747 C CA . SER A 1 727 ? 7.547 -13.188 20.5 1 38.41 727 SER A CA 1
ATOM 5748 C C . SER A 1 727 ? 7.758 -11.695 20.266 1 38.41 727 SER A C 1
ATOM 5750 O O . SER A 1 727 ? 8.539 -11.055 20.969 1 38.41 727 SER A O 1
ATOM 5752 N N . LEU A 1 728 ? 7.734 -11.328 19.188 1 36.47 728 LEU A N 1
ATOM 5753 C CA . LEU A 1 728 ? 7.715 -9.875 19.016 1 36.47 728 LEU A CA 1
ATOM 5754 C C . LEU A 1 728 ? 6.523 -9.258 19.734 1 36.47 728 LEU A C 1
ATOM 5756 O O . LEU A 1 728 ? 5.371 -9.594 19.438 1 36.47 728 LEU A O 1
ATOM 5760 N N . ASP A 1 729 ? 6.625 -9.023 20.969 1 31.64 729 ASP A N 1
ATOM 5761 C CA . ASP A 1 729 ? 5.598 -8.281 21.688 1 31.64 729 ASP A CA 1
ATOM 5762 C C . ASP A 1 729 ? 5.332 -6.926 21.031 1 31.64 729 ASP A C 1
ATOM 5764 O O . ASP A 1 729 ? 6.117 -5.988 21.203 1 31.64 729 ASP A O 1
ATOM 5768 N N . ILE A 1 730 ? 4.898 -6.98 19.938 1 33.31 730 ILE A N 1
ATOM 5769 C CA . ILE A 1 730 ? 4.512 -5.66 19.453 1 33.31 730 ILE A CA 1
ATOM 5770 C C . ILE A 1 730 ? 3.307 -5.152 20.25 1 33.31 730 ILE A C 1
ATOM 5772 O O . ILE A 1 730 ? 2.262 -5.805 20.281 1 33.31 730 ILE A O 1
ATOM 5776 N N . PRO A 1 731 ? 3.447 -4.355 21.219 1 28.55 731 PRO A N 1
ATOM 5777 C CA . PRO A 1 731 ? 2.221 -3.83 21.812 1 28.55 731 PRO A CA 1
ATOM 5778 C C . PRO A 1 731 ? 1.177 -3.422 20.781 1 28.55 731 PRO A C 1
ATOM 5780 O O . PRO A 1 731 ? 1.516 -2.807 19.766 1 28.55 731 PRO A O 1
ATOM 5783 N N . VAL A 1 732 ? 0.277 -4.258 20.594 1 30.72 732 VAL A N 1
ATOM 5784 C CA . VAL A 1 732 ? -0.897 -3.996 19.766 1 30.72 732 VAL A CA 1
ATOM 5785 C C . VAL A 1 732 ? -1.415 -2.584 20.047 1 30.72 732 VAL A C 1
ATOM 5787 O O . VAL A 1 732 ? -2.504 -2.219 19.594 1 30.72 732 VAL A O 1
ATOM 5790 N N . GLY A 1 733 ? -0.98 -1.979 21.109 1 29.23 733 GLY A N 1
ATOM 5791 C CA . GLY A 1 733 ? -1.819 -0.865 21.516 1 29.23 733 GLY A CA 1
ATOM 5792 C C . GLY A 1 733 ? -1.998 0.18 20.438 1 29.23 733 GLY A C 1
ATOM 5793 O O . GLY A 1 733 ? -2.561 1.249 20.688 1 29.23 733 GLY A O 1
ATOM 5794 N N . GLY A 1 734 ? -0.98 0.242 19.562 1 26.78 734 GLY A N 1
ATOM 5795 C CA . GLY A 1 734 ? -1.235 1.539 18.953 1 26.78 734 GLY A CA 1
ATOM 5796 C C . GLY A 1 734 ? -2.521 1.581 18.156 1 26.78 734 GLY A C 1
ATOM 5797 O O . GLY A 1 734 ? -2.818 0.653 17.391 1 26.78 734 GLY A O 1
ATOM 5798 N N . ALA A 1 735 ? -3.598 1.984 18.703 1 28.16 735 ALA A N 1
ATOM 5799 C CA . ALA A 1 735 ? -4.777 2.455 17.984 1 28.16 735 ALA A CA 1
ATOM 5800 C C . ALA A 1 735 ? -4.426 2.834 16.547 1 28.16 735 ALA A C 1
ATOM 5802 O O . ALA A 1 735 ? -3.34 3.354 16.281 1 28.16 735 ALA A O 1
ATOM 5803 N N . GLU A 1 736 ? -4.672 1.973 15.602 1 29 736 GLU A N 1
ATOM 5804 C CA . GLU A 1 736 ? -4.578 2.533 14.25 1 29 736 GLU A CA 1
ATOM 5805 C C . GLU A 1 736 ? -4.551 4.059 14.289 1 29 736 GLU A C 1
ATOM 5807 O O . GLU A 1 736 ? -5.289 4.68 15.055 1 29 736 GLU A O 1
ATOM 5812 N N . PRO A 1 737 ? -3.445 4.656 14.078 1 27.62 737 PRO A N 1
ATOM 5813 C CA . PRO A 1 737 ? -3.689 6.102 14.07 1 27.62 737 PRO A CA 1
ATOM 5814 C C . PRO A 1 737 ? -5.09 6.457 13.57 1 27.62 737 PRO A C 1
ATOM 5816 O O . PRO A 1 737 ? -5.496 6.023 12.492 1 27.62 737 PRO A O 1
ATOM 5819 N N . GLU A 1 738 ? -6.176 6.273 14.328 1 27.14 738 GLU A N 1
ATOM 5820 C CA . GLU A 1 738 ? -7.297 7.156 14.016 1 27.14 738 GLU A CA 1
ATOM 5821 C C . GLU A 1 738 ? -6.859 8.312 13.125 1 27.14 738 GLU A C 1
ATOM 5823 O O . GLU A 1 738 ? -5.781 8.883 13.328 1 27.14 738 GLU A O 1
ATOM 5828 N N . ASP A 1 739 ? -7.07 8.117 11.875 1 26.53 739 ASP A N 1
ATOM 5829 C CA . ASP A 1 739 ? -6.91 9.398 11.188 1 26.53 739 ASP A CA 1
ATOM 5830 C C . ASP A 1 739 ? -7.082 10.562 12.156 1 26.53 739 ASP A C 1
ATOM 5832 O O . ASP A 1 739 ? -8.18 10.805 12.664 1 26.53 739 ASP A O 1
ATOM 5836 N N . PHE A 1 740 ? -6.277 10.68 13.133 1 26.12 740 PHE A N 1
ATOM 5837 C CA . PHE A 1 740 ? -6.148 11.883 13.945 1 26.12 740 PHE A CA 1
ATOM 5838 C C . PHE A 1 740 ? -6.484 13.125 13.125 1 26.12 740 PHE A C 1
ATOM 5840 O O . PHE A 1 740 ? -5.652 13.609 12.352 1 26.12 740 PHE A O 1
ATOM 5847 N N . THR A 1 741 ? -7.594 13.07 12.484 1 25.81 741 THR A N 1
ATOM 5848 C CA . THR A 1 741 ? -7.906 14.492 12.375 1 25.81 741 THR A CA 1
ATOM 5849 C C . THR A 1 741 ? -7.5 15.234 13.641 1 25.81 741 THR A C 1
ATOM 5851 O O . THR A 1 741 ? -7.957 14.898 14.734 1 25.81 741 THR A O 1
ATOM 5854 N N . PRO A 1 742 ? -6.254 15.586 13.719 1 27.05 742 PRO A N 1
ATOM 5855 C CA . PRO A 1 742 ? -5.977 16.391 14.906 1 27.05 742 PRO A CA 1
ATOM 5856 C C . PRO A 1 742 ? -7.207 17.141 15.414 1 27.05 742 PRO A C 1
ATOM 5858 O O . PRO A 1 742 ? -7.938 17.75 14.617 1 27.05 742 PRO A O 1
ATOM 5861 N N . PRO A 1 743 ? -8 16.547 16.25 1 25.67 743 PRO A N 1
ATOM 5862 C CA . PRO A 1 743 ? -8.867 17.609 16.766 1 25.67 743 PRO A CA 1
ATOM 5863 C C . PRO A 1 743 ? -8.195 18.984 16.75 1 25.67 743 PRO A C 1
ATOM 5865 O O . PRO A 1 743 ? -6.969 19.062 16.875 1 25.67 743 PRO A O 1
ATOM 5868 N N . ASN A 1 744 ? -8.688 19.812 15.945 1 25.41 744 ASN A N 1
ATOM 5869 C CA . ASN A 1 744 ? -8.219 21.188 16.125 1 25.41 744 ASN A CA 1
ATOM 5870 C C . ASN A 1 744 ? -7.992 21.5 17.609 1 25.41 744 ASN A C 1
ATOM 5872 O O . ASN A 1 744 ? -8.859 22.094 18.25 1 25.41 744 ASN A O 1
ATOM 5876 N N . PHE A 1 745 ? -7.793 20.453 18.406 1 23.83 745 PHE A N 1
ATOM 5877 C CA . PHE A 1 745 ? -7.496 20.984 19.734 1 23.83 745 PHE A CA 1
ATOM 5878 C C . PHE A 1 745 ? -6.367 22.016 19.656 1 23.83 745 PHE A C 1
ATOM 5880 O O . PHE A 1 745 ? -5.328 21.75 19.047 1 23.83 745 PHE A O 1
ATOM 5887 N N . HIS A 1 746 ? -6.738 23.219 19.672 1 24.38 746 HIS A N 1
ATOM 5888 C CA . HIS A 1 746 ? -5.762 24.219 20.078 1 24.38 746 HIS A CA 1
ATOM 5889 C C . HIS A 1 746 ? -4.852 23.672 21.188 1 24.38 746 HIS A C 1
ATOM 5891 O O . HIS A 1 746 ? -5.336 23.188 22.203 1 24.38 746 HIS A O 1
ATOM 5897 N N . ARG A 1 747 ? -3.879 22.922 20.812 1 26.17 747 ARG A N 1
ATOM 5898 C CA . ARG A 1 747 ? -2.893 22.703 21.875 1 26.17 747 ARG A CA 1
ATOM 5899 C C . ARG A 1 747 ? -2.934 23.812 22.906 1 26.17 747 ARG A C 1
ATOM 5901 O O . ARG A 1 747 ? -2.766 24.984 22.578 1 26.17 747 ARG A O 1
ATOM 5908 N N . LYS A 1 748 ? -3.697 23.562 23.953 1 25.55 748 LYS A N 1
ATOM 5909 C CA . LYS A 1 748 ? -3.42 24.406 25.109 1 25.55 748 LYS A CA 1
ATOM 5910 C C . LYS A 1 748 ? -1.924 24.672 25.25 1 25.55 748 LYS A C 1
ATOM 5912 O O . LYS A 1 748 ? -1.123 23.734 25.328 1 25.55 748 LYS A O 1
ATOM 5917 N N . ARG A 1 749 ? -1.494 25.688 24.672 1 23.25 749 ARG A N 1
ATOM 5918 C CA . ARG A 1 749 ? -0.184 26.141 25.109 1 23.25 749 ARG A CA 1
ATOM 5919 C C . ARG A 1 749 ? -0.058 26.047 26.625 1 23.25 749 ARG A C 1
ATOM 5921 O O . ARG A 1 749 ? -0.824 26.656 27.375 1 23.25 749 ARG A O 1
ATOM 5928 N N . VAL A 1 750 ? 0.05 24.875 27.219 1 23.58 750 VAL A N 1
ATOM 5929 C CA . VAL A 1 750 ? 0.432 24.969 28.625 1 23.58 750 VAL A CA 1
ATOM 5930 C C . VAL A 1 750 ? 1.287 26.219 28.859 1 23.58 750 VAL A C 1
ATOM 5932 O O . VAL A 1 750 ? 2.277 26.438 28.156 1 23.58 750 VAL A O 1
ATOM 5935 N N . PRO A 1 751 ? 0.622 27.219 29.328 1 22.92 751 PRO A N 1
ATOM 5936 C CA . PRO A 1 751 ? 1.486 28.375 29.609 1 22.92 751 PRO A CA 1
ATOM 5937 C C . PRO A 1 751 ? 2.826 27.969 30.219 1 22.92 751 PRO A C 1
ATOM 5939 O O . PRO A 1 751 ? 2.9 27 30.969 1 22.92 751 PRO A O 1
ATOM 5942 N N . SER A 1 752 ? 3.854 28.047 29.453 1 22.47 752 SER A N 1
ATOM 5943 C CA . SER A 1 752 ? 5.16 27.875 30.078 1 22.47 752 SER A CA 1
ATOM 5944 C C . SER A 1 752 ? 5.156 28.391 31.516 1 22.47 752 SER A C 1
ATOM 5946 O O . SER A 1 752 ? 4.535 29.422 31.812 1 22.47 752 SER A O 1
ATOM 5948 N N . PRO A 1 753 ? 5.141 27.516 32.531 1 24.12 753 PRO A N 1
ATOM 5949 C CA . PRO A 1 753 ? 5.195 28.078 33.875 1 24.12 753 PRO A CA 1
ATOM 5950 C C . PRO A 1 753 ? 5.898 29.438 33.906 1 24.12 753 PRO A C 1
ATOM 5952 O O . PRO A 1 753 ? 6.723 29.734 33.031 1 24.12 753 PRO A O 1
ATOM 5955 N N . PRO A 1 754 ? 5.211 30.453 34.375 1 20.22 754 PRO A N 1
ATOM 5956 C CA . PRO A 1 754 ? 5.965 31.719 34.469 1 20.22 754 PRO A CA 1
ATOM 5957 C C . PRO A 1 754 ? 7.414 31.5 34.906 1 20.22 754 PRO A C 1
ATOM 5959 O O . PRO A 1 754 ? 7.707 30.562 35.656 1 20.22 754 PRO A O 1
ATOM 5962 N N . SER A 1 755 ? 8.289 31.594 33.969 1 20.36 755 SER A N 1
ATOM 5963 C CA . SER A 1 755 ? 9.688 31.672 34.375 1 20.36 755 SER A CA 1
ATOM 5964 C C . SER A 1 755 ? 9.836 32.406 35.688 1 20.36 755 SER A C 1
ATOM 5966 O O . SER A 1 755 ? 9.484 33.562 35.812 1 20.36 755 SER A O 1
ATOM 5968 N N . SER A 1 756 ? 9.305 31.75 36.844 1 19.12 756 SER A N 1
ATOM 5969 C CA . SER A 1 756 ? 9.734 32.406 38.094 1 19.12 756 SER A CA 1
ATOM 5970 C C . SER A 1 756 ? 11.141 32.969 37.938 1 19.12 756 SER A C 1
ATOM 5972 O O . SER A 1 756 ? 12.047 32.281 37.469 1 19.12 756 SER A O 1
ATOM 5974 N N . THR A 1 757 ? 11.094 34.281 37.75 1 20.98 757 THR A N 1
ATOM 5975 C CA . THR A 1 757 ? 12.25 35.156 37.906 1 20.98 757 THR A CA 1
ATOM 5976 C C . THR A 1 757 ? 13.07 34.75 39.125 1 20.98 757 THR A C 1
ATOM 5978 O O . THR A 1 757 ? 12.664 35 40.25 1 20.98 757 THR A O 1
ATOM 5981 N N . LEU A 1 758 ? 13.359 33.406 39.25 1 19 758 LEU A N 1
ATOM 5982 C CA . LEU A 1 758 ? 14.312 33.25 40.344 1 19 758 LEU A CA 1
ATOM 5983 C C . LEU A 1 758 ? 15.344 34.375 40.344 1 19 758 LEU A C 1
ATOM 5985 O O . LEU A 1 758 ? 15.953 34.656 39.312 1 19 758 LEU A O 1
ATOM 5989 N N . SER A 1 759 ? 15.055 35.312 41.219 1 18.48 759 SER A N 1
ATOM 5990 C CA . SER A 1 759 ? 15.914 36.406 41.656 1 18.48 759 SER A CA 1
ATOM 5991 C C . SER A 1 759 ? 17.359 35.938 41.781 1 18.48 759 SER A C 1
ATOM 5993 O O . SER A 1 759 ? 17.656 35 42.531 1 18.48 759 SER A O 1
ATOM 5995 N N . SER A 1 760 ? 18 35.812 40.562 1 20.38 760 SER A N 1
ATOM 5996 C CA . SER A 1 760 ? 19.453 35.719 40.656 1 20.38 760 SER A CA 1
ATOM 5997 C C . SER A 1 760 ? 19.984 36.562 41.812 1 20.38 760 SER A C 1
ATOM 5999 O O . SER A 1 760 ? 19.719 37.781 41.875 1 20.38 760 SER A O 1
ATOM 6001 N N . LEU A 1 761 ? 19.953 36 43.062 1 18.55 761 LEU A N 1
ATOM 6002 C CA . LEU A 1 761 ? 20.703 36.656 44.125 1 18.55 761 LEU A CA 1
ATOM 6003 C C . LEU A 1 761 ? 21.984 37.281 43.625 1 18.55 761 LEU A C 1
ATOM 6005 O O . LEU A 1 761 ? 22.625 36.75 42.719 1 18.55 761 LEU A O 1
ATOM 6009 N N . SER A 1 762 ? 22.047 38.562 43.875 1 19.23 762 SER A N 1
ATOM 6010 C CA . SER A 1 762 ? 23.078 39.594 43.656 1 19.23 762 SER A CA 1
ATOM 6011 C C . SER A 1 762 ? 24.453 39.062 44.062 1 19.23 762 SER A C 1
ATOM 6013 O O . SER A 1 762 ? 24.797 39.062 45.25 1 19.23 762 SER A O 1
ATOM 6015 N N . VAL A 1 763 ? 24.734 37.75 43.75 1 20.92 763 VAL A N 1
ATOM 6016 C CA . VAL A 1 763 ? 26.047 37.531 44.344 1 20.92 763 VAL A CA 1
ATOM 6017 C C . VAL A 1 763 ? 26.953 38.719 44.031 1 20.92 763 VAL A C 1
ATOM 6019 O O . VAL A 1 763 ? 27 39.156 42.875 1 20.92 763 VAL A O 1
ATOM 6022 N N . VAL A 1 764 ? 27.328 39.406 45.094 1 20.05 764 VAL A N 1
ATOM 6023 C CA . VAL A 1 764 ? 28.203 40.562 45.312 1 20.05 764 VAL A CA 1
ATOM 6024 C C . VAL A 1 764 ? 29.438 40.438 44.406 1 20.05 764 VAL A C 1
ATOM 6026 O O . VAL A 1 764 ? 30.031 39.375 44.281 1 20.05 764 VAL A O 1
ATOM 6029 N N . PRO A 1 765 ? 29.391 41.344 43.406 1 21.72 765 PRO A N 1
ATOM 6030 C CA . PRO A 1 765 ? 30.5 41.531 42.469 1 21.72 765 PRO A CA 1
ATOM 6031 C C . PRO A 1 765 ? 31.875 41.469 43.156 1 21.72 765 PRO A C 1
ATOM 6033 O O . PRO A 1 765 ? 32.125 42.25 44.062 1 21.72 765 PRO A O 1
ATOM 6036 N N . PRO A 1 766 ? 32.312 40.219 43.562 1 20.98 766 PRO A N 1
ATOM 6037 C CA . PRO A 1 766 ? 33.438 40.469 44.438 1 20.98 766 PRO A CA 1
ATOM 6038 C C . PRO A 1 766 ? 34.344 41.594 43.938 1 20.98 766 PRO A C 1
ATOM 6040 O O . PRO A 1 766 ? 34.312 41.938 42.75 1 20.98 766 PRO A O 1
ATOM 6043 N N . PRO A 1 767 ? 34.969 42.312 44.875 1 18.92 767 PRO A N 1
ATOM 6044 C CA . PRO A 1 767 ? 35.719 43.562 44.75 1 18.92 767 PRO A CA 1
ATOM 6045 C C . PRO A 1 767 ? 36.75 43.531 43.625 1 18.92 767 PRO A C 1
ATOM 6047 O O . PRO A 1 767 ? 37.125 42.469 43.156 1 18.92 767 PRO A O 1
ATOM 6050 N N . SER A 1 768 ? 36.781 44.625 42.906 1 19.59 768 SER A N 1
ATOM 6051 C CA . SER A 1 768 ? 37.625 45.188 41.875 1 19.59 768 SER A CA 1
ATOM 6052 C C . SER A 1 768 ? 39.094 45 42.25 1 19.59 768 SER A C 1
ATOM 6054 O O . SER A 1 768 ? 39.969 45.625 41.625 1 19.59 768 SER A O 1
ATOM 6056 N N . LEU A 1 769 ? 39.438 43.844 42.938 1 18.2 769 LEU A N 1
ATOM 6057 C CA . LEU A 1 769 ? 40.781 44.062 43.5 1 18.2 769 LEU A CA 1
ATOM 6058 C C . LEU A 1 769 ? 41.75 44.5 42.406 1 18.2 769 LEU A C 1
ATOM 6060 O O . LEU A 1 769 ? 41.844 43.844 41.344 1 18.2 769 LEU A O 1
ATOM 6064 N N . ARG A 1 770 ? 42.125 45.75 42.469 1 19.39 770 ARG A N 1
ATOM 6065 C CA . ARG A 1 770 ? 43.125 46.625 41.875 1 19.39 770 ARG A CA 1
ATOM 6066 C C . ARG A 1 770 ? 44.5 45.969 41.875 1 19.39 770 ARG A C 1
ATOM 6068 O O . ARG A 1 770 ? 45.5 46.656 41.75 1 19.39 770 ARG A O 1
ATOM 6075 N N . VAL A 1 771 ? 44.531 44.625 41.719 1 18.34 771 VAL A N 1
ATOM 6076 C CA . VAL A 1 771 ? 45.938 44.375 42 1 18.34 771 VAL A CA 1
ATOM 6077 C C . VAL A 1 771 ? 46.812 45.25 41.125 1 18.34 771 VAL A C 1
ATOM 6079 O O . VAL A 1 771 ? 46.531 45.375 39.906 1 18.34 771 VAL A O 1
ATOM 6082 N N . ASP A 1 772 ? 47.594 45.969 41.812 1 18.23 772 ASP A N 1
ATOM 6083 C CA . ASP A 1 772 ? 48.656 46.969 41.594 1 18.23 772 ASP A CA 1
ATOM 6084 C C . ASP A 1 772 ? 49.781 46.406 40.75 1 18.23 772 ASP A C 1
ATOM 6086 O O . ASP A 1 772 ? 50.844 47.062 40.625 1 18.23 772 ASP A O 1
ATOM 6090 N N . LEU A 1 773 ? 49.469 45.406 39.969 1 18.59 773 LEU A N 1
ATOM 6091 C CA . LEU A 1 773 ? 50.781 45.031 39.5 1 18.59 773 LEU A CA 1
ATOM 6092 C C . LEU A 1 773 ? 51.531 46.25 38.969 1 18.59 773 LEU A C 1
ATOM 6094 O O . LEU A 1 773 ? 51.062 46.938 38.062 1 18.59 773 LEU A O 1
ATOM 6098 N N . SER A 1 774 ? 52.531 46.719 39.75 1 17.23 774 SER A N 1
ATOM 6099 C CA . SER A 1 774 ? 53.562 47.75 39.812 1 17.23 774 SER A CA 1
ATOM 6100 C C . SER A 1 774 ? 54.312 47.875 38.469 1 17.23 774 SER A C 1
ATOM 6102 O O . SER A 1 774 ? 54.094 47.062 37.562 1 17.23 774 SER A O 1
ATOM 6104 N N . SER A 1 775 ? 55.656 48 38.594 1 17.52 775 SER A N 1
ATOM 6105 C CA . SER A 1 775 ? 56.656 48.969 38.281 1 17.52 775 SER A CA 1
ATOM 6106 C C . SER A 1 775 ? 57.406 48.625 36.969 1 17.52 775 SER A C 1
ATOM 6108 O O . SER A 1 775 ? 58.125 49.438 36.406 1 17.52 775 SER A O 1
ATOM 6110 N N . GLN A 1 776 ? 57.375 47.375 36.438 1 18.73 776 GLN A N 1
ATOM 6111 C CA . GLN A 1 776 ? 58.75 47.406 35.938 1 18.73 776 GLN A CA 1
ATOM 6112 C C . GLN A 1 776 ? 58.969 48.531 34.969 1 18.73 776 GLN A C 1
ATOM 6114 O O . GLN A 1 776 ? 58.031 49 34.344 1 18.73 776 GLN A O 1
ATOM 6119 N N . PRO A 1 777 ? 60.344 48.938 34.844 1 18.83 777 PRO A N 1
ATOM 6120 C CA . PRO A 1 777 ? 61.188 50 34.344 1 18.83 777 PRO A CA 1
ATOM 6121 C C . PRO A 1 777 ? 61.062 50.188 32.844 1 18.83 777 PRO A C 1
ATOM 6123 O O . PRO A 1 777 ? 60.594 49.281 32.125 1 18.83 777 PRO A O 1
ATOM 6126 N N . SER A 1 778 ? 61.281 51.469 32.438 1 18.81 778 SER A N 1
ATOM 6127 C CA . SER A 1 778 ? 61.406 52.375 31.297 1 18.81 778 SER A CA 1
ATOM 6128 C C . SER A 1 778 ? 62.531 51.906 30.359 1 18.81 778 SER A C 1
ATOM 6130 O O . SER A 1 778 ? 62.75 52.531 29.312 1 18.81 778 SER A O 1
ATOM 6132 N N . ILE A 1 779 ? 63.062 50.719 30.359 1 18.98 779 ILE A N 1
ATOM 6133 C CA . ILE A 1 779 ? 64.375 50.875 29.781 1 18.98 779 ILE A CA 1
ATOM 6134 C C . ILE A 1 779 ? 64.312 51.469 28.375 1 18.98 779 ILE A C 1
ATOM 6136 O O . ILE A 1 779 ? 63.5 51 27.547 1 18.98 779 ILE A O 1
ATOM 6140 N N . SER A 1 780 ? 65 52.75 28.266 1 18.69 780 SER A N 1
ATOM 6141 C CA . SER A 1 780 ? 65.375 53.844 27.391 1 18.69 780 SER A CA 1
ATOM 6142 C C . SER A 1 780 ? 66.25 53.312 26.234 1 18.69 780 SER A C 1
ATOM 6144 O O . SER A 1 780 ? 66.688 54.094 25.391 1 18.69 780 SER A O 1
ATOM 6146 N N . VAL A 1 781 ? 66.25 52.156 25.75 1 20.98 781 VAL A N 1
ATOM 6147 C CA . VAL A 1 781 ? 67.5 52.125 24.938 1 20.98 781 VAL A CA 1
ATOM 6148 C C . VAL A 1 781 ? 67.438 53.25 23.906 1 20.98 781 VAL A C 1
ATOM 6150 O O . VAL A 1 781 ? 66.375 53.531 23.328 1 20.98 781 VAL A O 1
ATOM 6153 N N . HIS A 1 782 ? 68.688 54.125 23.688 1 19.44 782 HIS A N 1
ATOM 6154 C CA . HIS A 1 782 ? 69.562 55.188 23.125 1 19.44 782 HIS A CA 1
ATOM 6155 C C . HIS A 1 782 ? 69.688 55 21.609 1 19.44 782 HIS A C 1
ATOM 6157 O O . HIS A 1 782 ? 70.25 55.875 20.938 1 19.44 782 HIS A O 1
ATOM 6163 N N . VAL A 1 783 ? 69.312 54.406 20.656 1 24.38 783 VAL A N 1
ATOM 6164 C CA . VAL A 1 783 ? 70.25 54.719 19.609 1 24.38 783 VAL A CA 1
ATOM 6165 C C . VAL A 1 783 ? 70.375 56.25 19.438 1 24.38 783 VAL A C 1
ATOM 6167 O O . VAL A 1 783 ? 69.438 56.969 19.812 1 24.38 783 VAL A O 1
ATOM 6170 N N . SER A 1 784 ? 71.75 56.875 18.828 1 20.72 784 SER A N 1
ATOM 6171 C CA . SER A 1 784 ? 72.688 57.844 18.297 1 20.72 784 SER A CA 1
ATOM 6172 C C . SER A 1 784 ? 72.062 58.719 17.234 1 20.72 784 SER A C 1
ATOM 6174 O O . SER A 1 784 ? 72.25 59.938 17.219 1 20.72 784 SER A O 1
ATOM 6176 N N . ASN A 1 785 ? 71.688 59.125 16.047 1 21.42 785 ASN A N 1
ATOM 6177 C CA . ASN A 1 785 ? 71.688 60.562 15.867 1 21.42 785 ASN A CA 1
ATOM 6178 C C . ASN A 1 785 ? 70.5 61.188 16.625 1 21.42 785 ASN A C 1
ATOM 6180 O O . ASN A 1 785 ? 69.438 60.625 16.703 1 21.42 785 ASN A O 1
ATOM 6184 N N . MET B 1 1 ? -3.502 -37.719 60.219 1 17.55 1 MET B N 1
ATOM 6185 C CA . MET B 1 1 ? -4.527 -38.5 59.531 1 17.55 1 MET B CA 1
ATOM 6186 C C . MET B 1 1 ? -5.355 -37.594 58.625 1 17.55 1 MET B C 1
ATOM 6188 O O . MET B 1 1 ? -6.477 -37.219 58.969 1 17.55 1 MET B O 1
ATOM 6192 N N . ILE B 1 2 ? -4.84 -36.562 58.188 1 19.45 2 ILE B N 1
ATOM 6193 C CA . ILE B 1 2 ? -5.074 -35.156 57.906 1 19.45 2 ILE B CA 1
ATOM 6194 C C . ILE B 1 2 ? -5.957 -35.031 56.656 1 19.45 2 ILE B C 1
ATOM 6196 O O . ILE B 1 2 ? -5.562 -35.438 55.562 1 19.45 2 ILE B O 1
ATOM 6200 N N . GLU B 1 3 ? -7.141 -34.938 56.938 1 17.59 3 GLU B N 1
ATOM 6201 C CA . GLU B 1 3 ? -8.344 -35.406 56.25 1 17.59 3 GLU B CA 1
ATOM 6202 C C . GLU B 1 3 ? -8.602 -34.688 54.969 1 17.59 3 GLU B C 1
ATOM 6204 O O . GLU B 1 3 ? -8.32 -33.469 54.844 1 17.59 3 GLU B O 1
ATOM 6209 N N . ARG B 1 4 ? -8.969 -35.344 53.875 1 17.38 4 ARG B N 1
ATOM 6210 C CA . ARG B 1 4 ? -8.969 -35.594 52.438 1 17.38 4 ARG B CA 1
ATOM 6211 C C . ARG B 1 4 ? -10.039 -34.75 51.719 1 17.38 4 ARG B C 1
ATOM 6213 O O . ARG B 1 4 ? -10.016 -34.625 50.5 1 17.38 4 ARG B O 1
ATOM 6220 N N . GLN B 1 5 ? -10.906 -33.969 52.438 1 16.86 5 GLN B N 1
ATOM 6221 C CA . GLN B 1 5 ? -12.289 -34.156 52 1 16.86 5 GLN B CA 1
ATOM 6222 C C . GLN B 1 5 ? -12.633 -33.25 50.844 1 16.86 5 GLN B C 1
ATOM 6224 O O . GLN B 1 5 ? -12.414 -32.031 50.875 1 16.86 5 GLN B O 1
ATOM 6229 N N . TYR B 1 6 ? -12.75 -33.719 49.562 1 17.88 6 TYR B N 1
ATOM 6230 C CA . TYR B 1 6 ? -12.891 -33.469 48.156 1 17.88 6 TYR B CA 1
ATOM 6231 C C . TYR B 1 6 ? -14.219 -32.812 47.844 1 17.88 6 TYR B C 1
ATOM 6233 O O . TYR B 1 6 ? -14.594 -32.688 46.656 1 17.88 6 TYR B O 1
ATOM 6241 N N . ASP B 1 7 ? -14.773 -32.031 48.75 1 16.53 7 ASP B N 1
ATOM 6242 C CA . ASP B 1 7 ? -16.234 -31.984 48.688 1 16.53 7 ASP B CA 1
ATOM 6243 C C . ASP B 1 7 ? -16.719 -31.359 47.375 1 16.53 7 ASP B C 1
ATOM 6245 O O . ASP B 1 7 ? -16.141 -30.375 46.906 1 16.53 7 ASP B O 1
ATOM 6249 N N . ALA B 1 8 ? -17.578 -32.125 46.656 1 16.36 8 ALA B N 1
ATOM 6250 C CA . ALA B 1 8 ? -18.328 -32.344 45.406 1 16.36 8 ALA B CA 1
ATOM 6251 C C . ALA B 1 8 ? -19.375 -31.234 45.219 1 16.36 8 ALA B C 1
ATOM 6253 O O . ALA B 1 8 ? -20.438 -31.266 45.812 1 16.36 8 ALA B O 1
ATOM 6254 N N . ARG B 1 9 ? -19.062 -30.047 45.375 1 16.97 9 ARG B N 1
ATOM 6255 C CA . ARG B 1 9 ? -19.953 -28.891 45.375 1 16.97 9 ARG B CA 1
ATOM 6256 C C . ARG B 1 9 ? -20.969 -28.969 44.25 1 16.97 9 ARG B C 1
ATOM 6258 O O . ARG B 1 9 ? -20.609 -29.297 43.125 1 16.97 9 ARG B O 1
ATOM 6265 N N . THR B 1 10 ? -22.312 -28.641 44.438 1 16.12 10 THR B N 1
ATOM 6266 C CA . THR B 1 10 ? -23.703 -29.094 44.25 1 16.12 10 THR B CA 1
ATOM 6267 C C . THR B 1 10 ? -24.172 -28.781 42.844 1 16.12 10 THR B C 1
ATOM 6269 O O . THR B 1 10 ? -23.719 -27.812 42.219 1 16.12 10 THR B O 1
ATOM 6272 N N . PRO B 1 11 ? -25.203 -29.609 42.219 1 16.62 11 PRO B N 1
ATOM 6273 C CA . PRO B 1 11 ? -25.938 -30.109 41.062 1 16.62 11 PRO B CA 1
ATOM 6274 C C . PRO B 1 11 ? -26.984 -29.109 40.562 1 16.62 11 PRO B C 1
ATOM 6276 O O . PRO B 1 11 ? -27.766 -29.438 39.656 1 16.62 11 PRO B O 1
ATOM 6279 N N . TRP B 1 12 ? -26.844 -27.781 40.688 1 15.88 12 TRP B N 1
ATOM 6280 C CA . TRP B 1 12 ? -28.156 -27.156 40.562 1 15.88 12 TRP B CA 1
ATOM 6281 C C . TRP B 1 12 ? -28.969 -27.828 39.438 1 15.88 12 TRP B C 1
ATOM 6283 O O . TRP B 1 12 ? -28.406 -28.344 38.5 1 15.88 12 TRP B O 1
ATOM 6293 N N . ASN B 1 13 ? -30.406 -27.953 39.562 1 15.44 13 ASN B N 1
ATOM 6294 C CA . ASN B 1 13 ? -31.703 -28.562 39.281 1 15.44 13 ASN B CA 1
ATOM 6295 C C . ASN B 1 13 ? -32.094 -28.375 37.812 1 15.44 13 ASN B C 1
ATOM 6297 O O . ASN B 1 13 ? -31.703 -27.391 37.188 1 15.44 13 ASN B O 1
ATOM 6301 N N . SER B 1 14 ? -33 -29.375 37.219 1 15.91 14 SER B N 1
ATOM 6302 C CA . SER B 1 14 ? -33.531 -30.156 36.125 1 15.91 14 SER B CA 1
ATOM 6303 C C . SER B 1 14 ? -34.656 -29.422 35.438 1 15.91 14 SER B C 1
ATOM 6305 O O . SER B 1 14 ? -35.062 -29.797 34.312 1 15.91 14 SER B O 1
ATOM 6307 N N . THR B 1 15 ? -35.438 -28.547 36.156 1 15.97 15 THR B N 1
ATOM 6308 C CA . THR B 1 15 ? -36.875 -28.781 35.906 1 15.97 15 THR B CA 1
ATOM 6309 C C . THR B 1 15 ? -37.188 -28.656 34.438 1 15.97 15 THR B C 1
ATOM 6311 O O . THR B 1 15 ? -36.531 -27.891 33.719 1 15.97 15 THR B O 1
ATOM 6314 N N . LEU B 1 16 ? -38.406 -29.422 34 1 15.84 16 LEU B N 1
ATOM 6315 C CA . LEU B 1 16 ? -39.188 -30.172 33.031 1 15.84 16 LEU B CA 1
ATOM 6316 C C . LEU B 1 16 ? -40.031 -29.25 32.156 1 15.84 16 LEU B C 1
ATOM 6318 O O . LEU B 1 16 ? -40.562 -29.656 31.125 1 15.84 16 LEU B O 1
ATOM 6322 N N . ASP B 1 17 ? -40.438 -28.078 32.625 1 16.11 17 ASP B N 1
ATOM 6323 C CA . ASP B 1 17 ? -41.844 -27.922 32.312 1 16.11 17 ASP B CA 1
ATOM 6324 C C . ASP B 1 17 ? -42.125 -28.266 30.859 1 16.11 17 ASP B C 1
ATOM 6326 O O . ASP B 1 17 ? -41.219 -28.172 30.016 1 16.11 17 ASP B O 1
ATOM 6330 N N . PRO B 1 18 ? -43.5 -28.391 30.641 1 16.75 18 PRO B N 1
ATOM 6331 C CA . PRO B 1 18 ? -44.406 -29.172 29.766 1 16.75 18 PRO B CA 1
ATOM 6332 C C . PRO B 1 18 ? -44.25 -28.812 28.297 1 16.75 18 PRO B C 1
ATOM 6334 O O . PRO B 1 18 ? -43.594 -27.828 27.953 1 16.75 18 PRO B O 1
ATOM 6337 N N . PRO B 1 19 ? -45.406 -29.25 27.531 1 17.08 19 PRO B N 1
ATOM 6338 C CA . PRO B 1 19 ? -45.75 -29.891 26.266 1 17.08 19 PRO B CA 1
ATOM 6339 C C . PRO B 1 19 ? -45.969 -28.875 25.141 1 17.08 19 PRO B C 1
ATOM 6341 O O . PRO B 1 19 ? -46.219 -29.266 24 1 17.08 19 PRO B O 1
ATOM 6344 N N . PHE B 1 20 ? -45.5 -27.812 25.141 1 16.44 20 PHE B N 1
ATOM 6345 C CA . PHE B 1 20 ? -46.281 -26.875 24.328 1 16.44 20 PHE B CA 1
ATOM 6346 C C . PHE B 1 20 ? -46.719 -27.531 23.031 1 16.44 20 PHE B C 1
ATOM 6348 O O . PHE B 1 20 ? -45.906 -28.125 22.312 1 16.44 20 PHE B O 1
ATOM 6355 N N . PRO B 1 21 ? -48 -27.844 23.047 1 16.42 21 PRO B N 1
ATOM 6356 C CA . PRO B 1 21 ? -48.75 -28.641 22.078 1 16.42 21 PRO B CA 1
ATOM 6357 C C . PRO B 1 21 ? -48.281 -28.406 20.641 1 16.42 21 PRO B C 1
ATOM 6359 O O . PRO B 1 21 ? -47.625 -27.406 20.344 1 16.42 21 PRO B O 1
ATOM 6362 N N . SER B 1 22 ? -48.5 -29.547 19.75 1 15.51 22 SER B N 1
ATOM 6363 C CA . SER B 1 22 ? -48.344 -30.203 18.453 1 15.51 22 SER B CA 1
ATOM 6364 C C . SER B 1 22 ? -49.062 -29.422 17.344 1 15.51 22 SER B C 1
ATOM 6366 O O . SER B 1 22 ? -48.938 -29.781 16.172 1 15.51 22 SER B O 1
ATOM 6368 N N . SER B 1 23 ? -49.969 -28.516 17.859 1 15.73 23 SER B N 1
ATOM 6369 C CA . SER B 1 23 ? -51.094 -28.516 16.953 1 15.73 23 SER B CA 1
ATOM 6370 C C . SER B 1 23 ? -50.656 -28.391 15.508 1 15.73 23 SER B C 1
ATOM 6372 O O . SER B 1 23 ? -49.625 -27.766 15.219 1 15.73 23 SER B O 1
ATOM 6374 N N . ALA B 1 24 ? -51.344 -29.312 14.656 1 15.85 24 ALA B N 1
ATOM 6375 C CA . ALA B 1 24 ? -51.531 -29.906 13.336 1 15.85 24 ALA B CA 1
ATOM 6376 C C . ALA B 1 24 ? -51.781 -28.812 12.289 1 15.85 24 ALA B C 1
ATOM 6378 O O . ALA B 1 24 ? -52.812 -28.141 12.289 1 15.85 24 ALA B O 1
ATOM 6379 N N . LEU B 1 25 ? -51.094 -27.828 12.43 1 14.96 25 LEU B N 1
ATOM 6380 C CA . LEU B 1 25 ? -51.5 -26.922 11.375 1 14.96 25 LEU B CA 1
ATOM 6381 C C . LEU B 1 25 ? -51.844 -27.688 10.102 1 14.96 25 LEU B C 1
ATOM 6383 O O . LEU B 1 25 ? -50.969 -28.266 9.453 1 14.96 25 LEU B O 1
ATOM 6387 N N . ALA B 1 26 ? -53.031 -28.391 10.164 1 15.98 26 ALA B N 1
ATOM 6388 C CA . ALA B 1 26 ? -54 -29.062 9.305 1 15.98 26 ALA B CA 1
ATOM 6389 C C . ALA B 1 26 ? -53.781 -28.672 7.844 1 15.98 26 ALA B C 1
ATOM 6391 O O . ALA B 1 26 ? -53.031 -27.75 7.539 1 15.98 26 ALA B O 1
ATOM 6392 N N . MET B 1 27 ? -55.062 -28.859 7.016 1 14.52 27 MET B N 1
ATOM 6393 C CA . MET B 1 27 ? -55.781 -29.422 5.883 1 14.52 27 MET B CA 1
ATOM 6394 C C . MET B 1 27 ? -55.812 -28.453 4.711 1 14.52 27 MET B C 1
ATOM 6396 O O . MET B 1 27 ? -56.188 -28.812 3.598 1 14.52 27 MET B O 1
ATOM 6400 N N . ILE B 1 28 ? -55.75 -27.141 4.949 1 15.01 28 ILE B N 1
ATOM 6401 C CA . ILE B 1 28 ? -56.562 -26.5 3.916 1 15.01 28 ILE B CA 1
ATOM 6402 C C . ILE B 1 28 ? -56.094 -26.953 2.537 1 15.01 28 ILE B C 1
ATOM 6404 O O . ILE B 1 28 ? -54.969 -26.656 2.137 1 15.01 28 ILE B O 1
ATOM 6408 N N . GLU B 1 29 ? -56.469 -28.219 1.976 1 15.11 29 GLU B N 1
ATOM 6409 C CA . GLU B 1 29 ? -56.812 -28.984 0.778 1 15.11 29 GLU B CA 1
ATOM 6410 C C . GLU B 1 29 ? -57.312 -28.078 -0.339 1 15.11 29 GLU B C 1
ATOM 6412 O O . GLU B 1 29 ? -57.531 -28.531 -1.462 1 15.11 29 GLU B O 1
ATOM 6417 N N . ARG B 1 30 ? -57.75 -26.75 -0.086 1 15.27 30 ARG B N 1
ATOM 6418 C CA . ARG B 1 30 ? -58.812 -26.516 -1.061 1 15.27 30 ARG B CA 1
ATOM 6419 C C . ARG B 1 30 ? -58.438 -27.047 -2.432 1 15.27 30 ARG B C 1
ATOM 6421 O O . ARG B 1 30 ? -57.312 -26.891 -2.879 1 15.27 30 ARG B O 1
ATOM 6428 N N . GLN B 1 31 ? -59.25 -27.969 -2.98 1 14.47 31 GLN B N 1
ATOM 6429 C CA . GLN B 1 31 ? -59.656 -28.672 -4.184 1 14.47 31 GLN B CA 1
ATOM 6430 C C . GLN B 1 31 ? -59.75 -27.719 -5.375 1 14.47 31 GLN B C 1
ATOM 6432 O O . GLN B 1 31 ? -60.5 -26.75 -5.348 1 14.47 31 GLN B O 1
ATOM 6437 N N . TYR B 1 32 ? -58.719 -27.141 -5.867 1 14.84 32 TYR B N 1
ATOM 6438 C CA . TYR B 1 32 ? -58.969 -26.578 -7.18 1 14.84 32 TYR B CA 1
ATOM 6439 C C . TYR B 1 32 ? -59.844 -27.5 -8.008 1 14.84 32 TYR B C 1
ATOM 6441 O O . TYR B 1 32 ? -59.375 -28.5 -8.547 1 14.84 32 TYR B O 1
ATOM 6449 N N . ASP B 1 33 ? -61.156 -27.5 -7.547 1 14.16 33 ASP B N 1
ATOM 6450 C CA . ASP B 1 33 ? -62.219 -28.172 -8.289 1 14.16 33 ASP B CA 1
ATOM 6451 C C . ASP B 1 33 ? -62.312 -27.656 -9.727 1 14.16 33 ASP B C 1
ATOM 6453 O O . ASP B 1 33 ? -62 -26.5 -9.992 1 14.16 33 ASP B O 1
ATOM 6457 N N . ALA B 1 34 ? -62.688 -28.5 -10.57 1 15.16 34 ALA B N 1
ATOM 6458 C CA . ALA B 1 34 ? -63.5 -28.172 -11.734 1 15.16 34 ALA B CA 1
ATOM 6459 C C . ALA B 1 34 ? -64.875 -27.594 -11.305 1 15.16 34 ALA B C 1
ATOM 6461 O O . ALA B 1 34 ? -65.562 -26.984 -12.117 1 15.16 34 ALA B O 1
ATOM 6462 N N . ARG B 1 35 ? -65.688 -27.078 -10.586 1 16.78 35 ARG B N 1
ATOM 6463 C CA . ARG B 1 35 ? -66.938 -27.797 -10.945 1 16.78 35 ARG B CA 1
ATOM 6464 C C . ARG B 1 35 ? -67.125 -27.828 -12.453 1 16.78 35 ARG B C 1
ATOM 6466 O O . ARG B 1 35 ? -66.375 -27.156 -13.195 1 16.78 35 ARG B O 1
ATOM 6473 N N . THR B 1 36 ? -68.375 -27.547 -12.883 1 15.99 36 THR B N 1
ATOM 6474 C CA . THR B 1 36 ? -69.312 -28.391 -13.602 1 15.99 36 THR B CA 1
ATOM 6475 C C . THR B 1 36 ? -69.062 -28.344 -15.109 1 15.99 36 THR B C 1
ATOM 6477 O O . THR B 1 36 ? -68.875 -29.375 -15.75 1 15.99 36 THR B O 1
ATOM 6480 N N . PRO B 1 37 ? -70.188 -28.219 -15.922 1 15.73 37 PRO B N 1
ATOM 6481 C CA . PRO B 1 37 ? -71.062 -28.906 -16.906 1 15.73 37 PRO B CA 1
ATOM 6482 C C . PRO B 1 37 ? -70.688 -28.5 -18.344 1 15.73 37 PRO B C 1
ATOM 6484 O O . PRO B 1 37 ? -70.188 -29.312 -19.125 1 15.73 37 PRO B O 1
ATOM 6487 N N . ARG B 1 38 ? -71.875 -27.875 -19.062 1 15.12 38 ARG B N 1
ATOM 6488 C CA . ARG B 1 38 ? -72.688 -28.172 -20.219 1 15.12 38 ARG B CA 1
ATOM 6489 C C . ARG B 1 38 ? -72.125 -27.516 -21.484 1 15.12 38 ARG B C 1
ATOM 6491 O O . ARG B 1 38 ? -71.25 -26.641 -21.391 1 15.12 38 ARG B O 1
ATOM 6498 N N . ASN B 1 39 ? -73.125 -27.016 -22.359 1 15.17 39 ASN B N 1
ATOM 6499 C CA . ASN B 1 39 ? -73.625 -27.297 -23.688 1 15.17 39 ASN B CA 1
ATOM 6500 C C . ASN B 1 39 ? -73 -26.406 -24.75 1 15.17 39 ASN B C 1
ATOM 6502 O O . ASN B 1 39 ? -72.5 -26.906 -25.75 1 15.17 39 ASN B O 1
ATOM 6506 N N . SER B 1 40 ? -73.812 -25.359 -25.312 1 14.98 40 SER B N 1
ATOM 6507 C CA . SER B 1 40 ? -74.438 -25.266 -26.656 1 14.98 40 SER B CA 1
ATOM 6508 C C . SER B 1 40 ? -73.562 -24.391 -27.562 1 14.98 40 SER B C 1
ATOM 6510 O O . SER B 1 40 ? -72.688 -23.688 -27.078 1 14.98 40 SER B O 1
ATOM 6512 N N . THR B 1 41 ? -74.25 -23.609 -28.516 1 15.23 41 THR B N 1
ATOM 6513 C CA . THR B 1 41 ? -74.375 -23.531 -29.953 1 15.23 41 THR B CA 1
ATOM 6514 C C . THR B 1 41 ? -73.562 -22.391 -30.531 1 15.23 41 THR B C 1
ATOM 6516 O O . THR B 1 41 ? -72.812 -22.578 -31.516 1 15.23 41 THR B O 1
ATOM 6519 N N . LEU B 1 42 ? -74 -21.031 -30.312 1 15.09 42 LEU B N 1
ATOM 6520 C CA . LEU B 1 42 ? -74.5 -20.406 -31.531 1 15.09 42 LEU B CA 1
ATOM 6521 C C . LEU B 1 42 ? -73.312 -19.719 -32.281 1 15.09 42 LEU B C 1
ATOM 6523 O O . LEU B 1 42 ? -72.312 -19.375 -31.672 1 15.09 42 LEU B O 1
ATOM 6527 N N . ASP B 1 43 ? -73.562 -18.969 -33.406 1 15.39 43 ASP B N 1
ATOM 6528 C CA . ASP B 1 43 ? -73.375 -18.797 -34.812 1 15.39 43 ASP B CA 1
ATOM 6529 C C . ASP B 1 43 ? -72.438 -17.594 -35.094 1 15.39 43 ASP B C 1
ATOM 6531 O O . ASP B 1 43 ? -71.5 -17.672 -35.906 1 15.39 43 ASP B O 1
ATOM 6535 N N . PRO B 1 44 ? -72.75 -16.266 -34.469 1 15.73 44 PRO B N 1
ATOM 6536 C CA . PRO B 1 44 ? -73.062 -15.492 -35.688 1 15.73 44 PRO B CA 1
ATOM 6537 C C . PRO B 1 44 ? -71.875 -14.953 -36.406 1 15.73 44 PRO B C 1
ATOM 6539 O O . PRO B 1 44 ? -70.75 -14.898 -35.812 1 15.73 44 PRO B O 1
ATOM 6542 N N . PRO B 1 45 ? -72.062 -13.75 -37.094 1 16.12 45 PRO B N 1
ATOM 6543 C CA . PRO B 1 45 ? -71.875 -13.375 -38.5 1 16.12 45 PRO B CA 1
ATOM 6544 C C . PRO B 1 45 ? -70.625 -12.602 -38.781 1 16.12 45 PRO B C 1
ATOM 6546 O O . PRO B 1 45 ? -69.812 -13.039 -39.562 1 16.12 45 PRO B O 1
ATOM 6549 N N . SER B 1 46 ? -70.75 -11.203 -38.938 1 15.41 46 SER B N 1
ATOM 6550 C CA . SER B 1 46 ? -70.688 -10.492 -40.219 1 15.41 46 SER B CA 1
ATOM 6551 C C . SER B 1 46 ? -69.375 -9.734 -40.344 1 15.41 46 SER B C 1
ATOM 6553 O O . SER B 1 46 ? -68.688 -9.477 -39.344 1 15.41 46 SER B O 1
ATOM 6555 N N . PRO B 1 47 ? -69.312 -8.742 -41.25 1 16.56 47 PRO B N 1
ATOM 6556 C CA . PRO B 1 47 ? -68.5 -8.445 -42.438 1 16.56 47 PRO B CA 1
ATOM 6557 C C . PRO B 1 47 ? -67.375 -7.492 -42.188 1 16.56 47 PRO B C 1
ATOM 6559 O O . PRO B 1 47 ? -66.188 -7.816 -42.469 1 16.56 47 PRO B O 1
ATOM 6562 N N . SER B 1 48 ? -67.562 -6.129 -42.312 1 14.97 48 SER B N 1
ATOM 6563 C CA . SER B 1 48 ? -67.312 -5.27 -43.469 1 14.97 48 SER B CA 1
ATOM 6564 C C . SER B 1 48 ? -66.188 -4.289 -43.156 1 14.97 48 SER B C 1
ATOM 6566 O O . SER B 1 48 ? -65.188 -4.203 -43.906 1 14.97 48 SER B O 1
ATOM 6568 N N . SER B 1 49 ? -66.5 -3.047 -42.625 1 14.79 49 SER B N 1
ATOM 6569 C CA . SER B 1 49 ? -66.438 -1.825 -43.438 1 14.79 49 SER B CA 1
ATOM 6570 C C . SER B 1 49 ? -65.125 -1.087 -43.188 1 14.79 49 SER B C 1
ATOM 6572 O O . SER B 1 49 ? -64.375 -1.381 -42.25 1 14.79 49 SER B O 1
ATOM 6574 N N . THR B 1 50 ? -65.125 0.308 -43.312 1 15.23 50 THR B N 1
ATOM 6575 C CA . THR B 1 50 ? -64.688 1.39 -44.219 1 15.23 50 THR B CA 1
ATOM 6576 C C . THR B 1 50 ? -63.688 2.303 -43.531 1 15.23 50 THR B C 1
ATOM 6578 O O . THR B 1 50 ? -63.125 3.197 -44.188 1 15.23 50 THR B O 1
ATOM 6581 N N . LEU B 1 51 ? -63.344 2.238 -42.219 1 14.63 51 LEU B N 1
ATOM 6582 C CA . LEU B 1 51 ? -63.188 3.6 -41.719 1 14.63 51 LEU B CA 1
ATOM 6583 C C . LEU B 1 51 ? -61.969 4.27 -42.312 1 14.63 51 LEU B C 1
ATOM 6585 O O . LEU B 1 51 ? -60.875 3.678 -42.344 1 14.63 51 LEU B O 1
ATOM 6589 N N . THR B 1 52 ? -62.094 5.574 -42.719 1 15.24 52 THR B N 1
ATOM 6590 C CA . THR B 1 52 ? -61.688 6.672 -43.625 1 15.24 52 THR B CA 1
ATOM 6591 C C . THR B 1 52 ? -60.5 7.418 -43.062 1 15.24 52 THR B C 1
ATOM 6593 O O . THR B 1 52 ? -60.625 8.18 -42.094 1 15.24 52 THR B O 1
ATOM 6596 N N . MET B 1 53 ? -59.469 6.914 -42.625 1 14.92 53 MET B N 1
ATOM 6597 C CA . MET B 1 53 ? -58.438 7.637 -41.906 1 14.92 53 MET B CA 1
ATOM 6598 C C . MET B 1 53 ? -57.844 8.734 -42.75 1 14.92 53 MET B C 1
ATOM 6600 O O . MET B 1 53 ? -57.062 8.461 -43.688 1 14.92 53 MET B O 1
ATOM 6604 N N . ILE B 1 54 ? -58.594 9.75 -42.938 1 14.56 54 ILE B N 1
ATOM 6605 C CA . ILE B 1 54 ? -58.531 10.852 -43.906 1 14.56 54 ILE B CA 1
ATOM 6606 C C . ILE B 1 54 ? -57.156 11.5 -43.844 1 14.56 54 ILE B C 1
ATOM 6608 O O . ILE B 1 54 ? -56.406 11.312 -42.875 1 14.56 54 ILE B O 1
ATOM 6612 N N . GLU B 1 55 ? -57.125 12.898 -43.875 1 15.16 55 GLU B N 1
ATOM 6613 C CA . GLU B 1 55 ? -56.844 13.953 -44.844 1 15.16 55 GLU B CA 1
ATOM 6614 C C . GLU B 1 55 ? -55.5 14.609 -44.562 1 15.16 55 GLU B C 1
ATOM 6616 O O . GLU B 1 55 ? -54.969 14.516 -43.438 1 15.16 55 GLU B O 1
ATOM 6621 N N . ARG B 1 56 ? -55.188 15.836 -45.312 1 15.17 56 ARG B N 1
ATOM 6622 C CA . ARG B 1 56 ? -54.25 16.641 -46.094 1 15.17 56 ARG B CA 1
ATOM 6623 C C . ARG B 1 56 ? -53.344 17.438 -45.219 1 15.17 56 ARG B C 1
ATOM 6625 O O . ARG B 1 56 ? -53.5 17.453 -44 1 15.17 56 ARG B O 1
ATOM 6632 N N . GLN B 1 57 ? -53.312 18.75 -45.312 1 14.48 57 GLN B N 1
ATOM 6633 C CA . GLN B 1 57 ? -52.594 19.734 -46.125 1 14.48 57 GLN B CA 1
ATOM 6634 C C . GLN B 1 57 ? -51.938 20.781 -45.219 1 14.48 57 GLN B C 1
ATOM 6636 O O . GLN B 1 57 ? -51.906 21.969 -45.562 1 14.48 57 GLN B O 1
ATOM 6641 N N . TYR B 1 58 ? -51.656 20.656 -43.906 1 14.46 58 TYR B N 1
ATOM 6642 C CA . TYR B 1 58 ? -51.594 22.031 -43.438 1 14.46 58 TYR B CA 1
ATOM 6643 C C . TYR B 1 58 ? -50.375 22.75 -44.062 1 14.46 58 TYR B C 1
ATOM 6645 O O . TYR B 1 58 ? -49.25 22.266 -43.969 1 14.46 58 TYR B O 1
ATOM 6653 N N . ASP B 1 59 ? -50.5 23.906 -44.938 1 14.99 59 ASP B N 1
ATOM 6654 C CA . ASP B 1 59 ? -49.938 24.828 -45.906 1 14.99 59 ASP B CA 1
ATOM 6655 C C . ASP B 1 59 ? -49.062 25.875 -45.219 1 14.99 59 ASP B C 1
ATOM 6657 O O . ASP B 1 59 ? -48.469 26.734 -45.875 1 14.99 59 ASP B O 1
ATOM 6661 N N . ALA B 1 60 ? -49.094 26.156 -43.969 1 15.75 60 ALA B N 1
ATOM 6662 C CA . ALA B 1 60 ? -48.969 27.609 -43.844 1 15.75 60 ALA B CA 1
ATOM 6663 C C . ALA B 1 60 ? -47.625 28.062 -44.406 1 15.75 60 ALA B C 1
ATOM 6665 O O . ALA B 1 60 ? -46.625 27.359 -44.281 1 15.75 60 ALA B O 1
ATOM 6666 N N . ARG B 1 61 ? -47.469 29.359 -44.906 1 15.53 61 ARG B N 1
ATOM 6667 C CA . ARG B 1 61 ? -47.031 30.344 -45.906 1 15.53 61 ARG B CA 1
ATOM 6668 C C . ARG B 1 61 ? -45.594 30.828 -45.594 1 15.53 61 ARG B C 1
ATOM 6670 O O . ARG B 1 61 ? -44.969 30.344 -44.625 1 15.53 61 ARG B O 1
ATOM 6677 N N . THR B 1 62 ? -45.406 32.219 -45.312 1 15.95 62 THR B N 1
ATOM 6678 C CA . THR B 1 62 ? -44.938 33.188 -46.312 1 15.95 62 THR B CA 1
ATOM 6679 C C . THR B 1 62 ? -43.469 33.469 -46.125 1 15.95 62 THR B C 1
ATOM 6681 O O . THR B 1 62 ? -42.688 33.375 -47.062 1 15.95 62 THR B O 1
ATOM 6684 N N . PRO B 1 63 ? -43 34.781 -45.5 1 16.12 63 PRO B N 1
ATOM 6685 C CA . PRO B 1 63 ? -42.312 35.812 -46.25 1 16.12 63 PRO B CA 1
ATOM 6686 C C . PRO B 1 63 ? -40.781 35.719 -46.125 1 16.12 63 PRO B C 1
ATOM 6688 O O . PRO B 1 63 ? -40.281 35.219 -45.125 1 16.12 63 PRO B O 1
ATOM 6691 N N . ARG B 1 64 ? -39.875 36.219 -47.094 1 16.38 64 ARG B N 1
ATOM 6692 C CA . ARG B 1 64 ? -38.594 36.188 -47.844 1 16.38 64 ARG B CA 1
ATOM 6693 C C . ARG B 1 64 ? -37.562 37.062 -47.156 1 16.38 64 ARG B C 1
ATOM 6695 O O . ARG B 1 64 ? -36.375 36.969 -47.5 1 16.38 64 ARG B O 1
ATOM 6702 N N . ASN B 1 65 ? -37.781 37.969 -46.156 1 16.3 65 ASN B N 1
ATOM 6703 C CA . ASN B 1 65 ? -37.094 39.219 -46.5 1 16.3 65 ASN B CA 1
ATOM 6704 C C . ASN B 1 65 ? -35.562 39.062 -46.438 1 16.3 65 ASN B C 1
ATOM 6706 O O . ASN B 1 65 ? -35.062 38.25 -45.656 1 16.3 65 ASN B O 1
ATOM 6710 N N . SER B 1 66 ? -34.625 39.875 -47.156 1 16.45 66 SER B N 1
ATOM 6711 C CA . SER B 1 66 ? -33.5 40.156 -48.031 1 16.45 66 SER B CA 1
ATOM 6712 C C . SER B 1 66 ? -32.281 40.594 -47.25 1 16.45 66 SER B C 1
ATOM 6714 O O . SER B 1 66 ? -31.156 40.406 -47.719 1 16.45 66 SER B O 1
ATOM 6716 N N . THR B 1 67 ? -32.312 41.281 -46.094 1 17.38 67 THR B N 1
ATOM 6717 C CA . THR B 1 67 ? -31.469 42.469 -46.219 1 17.38 67 THR B CA 1
ATOM 6718 C C . THR B 1 67 ? -29.984 42.094 -46.219 1 17.38 67 THR B C 1
ATOM 6720 O O . THR B 1 67 ? -29.625 41 -45.781 1 17.38 67 THR B O 1
ATOM 6723 N N . LEU B 1 68 ? -29.016 43.125 -46.062 1 16.97 68 LEU B N 1
ATOM 6724 C CA . LEU B 1 68 ? -27.828 43.719 -46.656 1 16.97 68 LEU B CA 1
ATOM 6725 C C . LEU B 1 68 ? -26.562 43.125 -46.031 1 16.97 68 LEU B C 1
ATOM 6727 O O . LEU B 1 68 ? -26.594 42.625 -44.906 1 16.97 68 LEU B O 1
ATOM 6731 N N . ASP B 1 69 ? -25.203 43.531 -46.438 1 17.17 69 ASP B N 1
ATOM 6732 C CA . ASP B 1 69 ? -23.953 43.094 -47.062 1 17.17 69 ASP B CA 1
ATOM 6733 C C . ASP B 1 69 ? -22.812 43.062 -46.031 1 17.17 69 ASP B C 1
ATOM 6735 O O . ASP B 1 69 ? -21.938 42.188 -46.125 1 17.17 69 ASP B O 1
ATOM 6739 N N . PRO B 1 70 ? -22.672 43.844 -44.875 1 19.8 70 PRO B N 1
ATOM 6740 C CA . PRO B 1 70 ? -21.391 44.562 -44.938 1 19.8 70 PRO B CA 1
ATOM 6741 C C . PRO B 1 70 ? -20.203 43.656 -44.625 1 19.8 70 PRO B C 1
ATOM 6743 O O . PRO B 1 70 ? -20.344 42.656 -43.906 1 19.8 70 PRO B O 1
ATOM 6746 N N . PRO B 1 71 ? -18.781 43.938 -44.844 1 18.75 71 PRO B N 1
ATOM 6747 C CA . PRO B 1 71 ? -17.547 43.344 -45.344 1 18.75 71 PRO B CA 1
ATOM 6748 C C . PRO B 1 71 ? -16.641 42.844 -44.219 1 18.75 71 PRO B C 1
ATOM 6750 O O . PRO B 1 71 ? -15.633 42.188 -44.469 1 18.75 71 PRO B O 1
ATOM 6753 N N . SER B 1 72 ? -16.984 42.781 -42.875 1 18.75 72 SER B N 1
ATOM 6754 C CA . SER B 1 72 ? -15.93 43.25 -41.969 1 18.75 72 SER B CA 1
ATOM 6755 C C . SER B 1 72 ? -14.742 42.281 -41.969 1 18.75 72 SER B C 1
ATOM 6757 O O . SER B 1 72 ? -14.922 41.062 -42.062 1 18.75 72 SER B O 1
ATOM 6759 N N . PRO B 1 73 ? -13.414 42.75 -41.812 1 19.66 73 PRO B N 1
ATOM 6760 C CA . PRO B 1 73 ? -12.086 42.281 -42.219 1 19.66 73 PRO B CA 1
ATOM 6761 C C . PRO B 1 73 ? -11.586 41.094 -41.375 1 19.66 73 PRO B C 1
ATOM 6763 O O . PRO B 1 73 ? -11.992 40.938 -40.25 1 19.66 73 PRO B O 1
ATOM 6766 N N . SER B 1 74 ? -11.016 39.938 -41.969 1 17.39 74 SER B N 1
ATOM 6767 C CA . SER B 1 74 ? -10.727 38.531 -41.781 1 17.39 74 SER B CA 1
ATOM 6768 C C . SER B 1 74 ? -9.492 38.312 -40.906 1 17.39 74 SER B C 1
ATOM 6770 O O . SER B 1 74 ? -8.961 37.219 -40.844 1 17.39 74 SER B O 1
ATOM 6772 N N . SER B 1 75 ? -9.047 39.344 -40.031 1 19.17 75 SER B N 1
ATOM 6773 C CA . SER B 1 75 ? -7.602 39.219 -39.844 1 19.17 75 SER B CA 1
ATOM 6774 C C . SER B 1 75 ? -7.242 38 -39.031 1 19.17 75 SER B C 1
ATOM 6776 O O . SER B 1 75 ? -7.785 37.812 -37.938 1 19.17 75 SER B O 1
ATOM 6778 N N . THR B 1 76 ? -6.742 36.875 -39.625 1 18.53 76 THR B N 1
ATOM 6779 C CA . THR B 1 76 ? -6.465 35.469 -39.344 1 18.53 76 THR B CA 1
ATOM 6780 C C . THR B 1 76 ? -5.324 35.312 -38.344 1 18.53 76 THR B C 1
ATOM 6782 O O . THR B 1 76 ? -4.801 34.219 -38.125 1 18.53 76 THR B O 1
ATOM 6785 N N . LEU B 1 77 ? -5.176 36.219 -37.312 1 18.98 77 LEU B N 1
ATOM 6786 C CA . LEU B 1 77 ? -3.855 36.125 -36.719 1 18.98 77 LEU B CA 1
ATOM 6787 C C . LEU B 1 77 ? -3.67 34.781 -36.031 1 18.98 77 LEU B C 1
ATOM 6789 O O . LEU B 1 77 ? -4.484 34.375 -35.188 1 18.98 77 LEU B O 1
ATOM 6793 N N . THR B 1 78 ? -2.965 33.781 -36.688 1 18.59 78 THR B N 1
ATOM 6794 C CA . THR B 1 78 ? -2.602 32.375 -36.531 1 18.59 78 THR B CA 1
ATOM 6795 C C . THR B 1 78 ? -1.773 32.188 -35.25 1 18.59 78 THR B C 1
ATOM 6797 O O . THR B 1 78 ? -0.634 32.656 -35.188 1 18.59 78 THR B O 1
ATOM 6800 N N . ARG B 1 79 ? -2.289 32.406 -34.062 1 20.78 79 ARG B N 1
ATOM 6801 C CA . ARG B 1 79 ? -1.451 32.344 -32.875 1 20.78 79 ARG B CA 1
ATOM 6802 C C . ARG B 1 79 ? -0.804 30.969 -32.75 1 20.78 79 ARG B C 1
ATOM 6804 O O . ARG B 1 79 ? -1.495 29.953 -32.75 1 20.78 79 ARG B O 1
ATOM 6811 N N . PRO B 1 80 ? 0.559 30.766 -33.156 1 20.78 80 PRO B N 1
ATOM 6812 C CA . PRO B 1 80 ? 1.309 29.516 -33.25 1 20.78 80 PRO B CA 1
ATOM 6813 C C . PRO B 1 80 ? 1.317 28.734 -31.938 1 20.78 80 PRO B C 1
ATOM 6815 O O . PRO B 1 80 ? 1.485 29.328 -30.859 1 20.78 80 PRO B O 1
ATOM 6818 N N . SER B 1 81 ? 0.419 27.812 -31.781 1 20.55 81 SER B N 1
ATOM 6819 C CA . SER B 1 81 ? 0.151 26.891 -30.688 1 20.55 81 SER B CA 1
ATOM 6820 C C . SER B 1 81 ? 1.406 26.109 -30.297 1 20.55 81 SER B C 1
ATOM 6822 O O . SER B 1 81 ? 1.917 25.312 -31.078 1 20.55 81 SER B O 1
ATOM 6824 N N . SER B 1 82 ? 2.395 26.844 -29.672 1 22.39 82 SER B N 1
ATOM 6825 C CA . SER B 1 82 ? 3.684 26.281 -29.281 1 22.39 82 SER B CA 1
ATOM 6826 C C . SER B 1 82 ? 3.506 25.016 -28.438 1 22.39 82 SER B C 1
ATOM 6828 O O . SER B 1 82 ? 3.113 25.094 -27.281 1 22.39 82 SER B O 1
ATOM 6830 N N . SER B 1 83 ? 2.928 23.953 -29.062 1 22.34 83 SER B N 1
ATOM 6831 C CA . SER B 1 83 ? 2.676 22.625 -28.516 1 22.34 83 SER B CA 1
ATOM 6832 C C . SER B 1 83 ? 3.951 22 -27.969 1 22.34 83 SER B C 1
ATOM 6834 O O . SER B 1 83 ? 4.891 21.719 -28.703 1 22.34 83 SER B O 1
ATOM 6836 N N . SER B 1 84 ? 4.457 22.531 -26.906 1 24.53 84 SER B N 1
ATOM 6837 C CA . SER B 1 84 ? 5.648 21.875 -26.375 1 24.53 84 SER B CA 1
ATOM 6838 C C . SER B 1 84 ? 5.402 20.391 -26.109 1 24.53 84 SER B C 1
ATOM 6840 O O . SER B 1 84 ? 4.641 20.031 -25.219 1 24.53 84 SER B O 1
ATOM 6842 N N . THR B 1 85 ? 5.098 19.625 -27.172 1 25.42 85 THR B N 1
ATOM 6843 C CA . THR B 1 85 ? 4.789 18.203 -27.141 1 25.42 85 THR B CA 1
ATOM 6844 C C . THR B 1 85 ? 5.949 17.406 -26.562 1 25.42 85 THR B C 1
ATOM 6846 O O . THR B 1 85 ? 7.074 17.484 -27.062 1 25.42 85 THR B O 1
ATOM 6849 N N . LEU B 1 86 ? 6 17.359 -25.312 1 27.48 86 LEU B N 1
ATOM 6850 C CA . LEU B 1 86 ? 6.965 16.375 -24.844 1 27.48 86 LEU B CA 1
ATOM 6851 C C . LEU B 1 86 ? 6.734 15.023 -25.5 1 27.48 86 LEU B C 1
ATOM 6853 O O . LEU B 1 86 ? 5.613 14.508 -25.5 1 27.48 86 LEU B O 1
ATOM 6857 N N . VAL B 1 87 ? 7.332 14.82 -26.719 1 25.42 87 VAL B N 1
ATOM 6858 C CA . VAL B 1 87 ? 7.305 13.625 -27.562 1 25.42 87 VAL B CA 1
ATOM 6859 C C . VAL B 1 87 ? 7.59 12.391 -26.703 1 25.42 87 VAL B C 1
ATOM 6861 O O . VAL B 1 87 ? 8.648 12.289 -26.078 1 25.42 87 VAL B O 1
ATOM 6864 N N . ASP B 1 88 ? 6.535 11.984 -26.172 1 26.22 88 ASP B N 1
ATOM 6865 C CA . ASP B 1 88 ? 6.582 10.703 -25.484 1 26.22 88 ASP B CA 1
ATOM 6866 C C . ASP B 1 88 ? 7.066 9.594 -26.422 1 26.22 88 ASP B C 1
ATOM 6868 O O . ASP B 1 88 ? 6.426 9.305 -27.438 1 26.22 88 ASP B O 1
ATOM 6872 N N . ASP B 1 89 ? 8.414 9.602 -26.562 1 25.55 89 ASP B N 1
ATOM 6873 C CA . ASP B 1 89 ? 9.086 8.648 -27.438 1 25.55 89 ASP B CA 1
ATOM 6874 C C . ASP B 1 89 ? 8.703 7.215 -27.078 1 25.55 89 ASP B C 1
ATOM 6876 O O . ASP B 1 89 ? 9.352 6.262 -27.516 1 25.55 89 ASP B O 1
ATOM 6880 N N . ARG B 1 90 ? 7.879 7.027 -26.234 1 29.05 90 ARG B N 1
ATOM 6881 C CA . ARG B 1 90 ? 7.609 5.637 -25.875 1 29.05 90 ARG B CA 1
ATOM 6882 C C . ARG B 1 90 ? 7.059 4.863 -27.078 1 29.05 90 ARG B C 1
ATOM 6884 O O . ARG B 1 90 ? 6.715 3.684 -26.953 1 29.05 90 ARG B O 1
ATOM 6891 N N . PRO B 1 91 ? 6.57 5.758 -28.141 1 25.09 91 PRO B N 1
ATOM 6892 C CA . PRO B 1 91 ? 6.098 4.871 -29.203 1 25.09 91 PRO B CA 1
ATOM 6893 C C . PRO B 1 91 ? 7.184 3.914 -29.688 1 25.09 91 PRO B C 1
ATOM 6895 O O . PRO B 1 91 ? 6.875 2.863 -30.266 1 25.09 91 PRO B O 1
ATOM 6898 N N . LEU B 1 92 ? 8.391 4.543 -29.766 1 26.38 92 LEU B N 1
ATOM 6899 C CA . LEU B 1 92 ? 9.375 3.814 -30.562 1 26.38 92 LEU B CA 1
ATOM 6900 C C . LEU B 1 92 ? 9.773 2.514 -29.875 1 26.38 92 LEU B C 1
ATOM 6902 O O . LEU B 1 92 ? 10.43 1.663 -30.469 1 26.38 92 LEU B O 1
ATOM 6906 N N . LEU B 1 93 ? 9.586 2.596 -28.547 1 24.77 93 LEU B N 1
ATOM 6907 C CA . LEU B 1 93 ? 10.273 1.416 -28.047 1 24.77 93 LEU B CA 1
ATOM 6908 C C . LEU B 1 93 ? 9.539 0.142 -28.438 1 24.77 93 LEU B C 1
ATOM 6910 O O . LEU B 1 93 ? 10.102 -0.951 -28.391 1 24.77 93 LEU B O 1
ATOM 6914 N N . ALA B 1 94 ? 8.219 0.252 -28.531 1 27.27 94 ALA B N 1
ATOM 6915 C CA . ALA B 1 94 ? 7.605 -1.009 -28.953 1 27.27 94 ALA B CA 1
ATOM 6916 C C . ALA B 1 94 ? 8 -1.374 -30.375 1 27.27 94 ALA B C 1
ATOM 6918 O O . ALA B 1 94 ? 7.922 -2.539 -30.766 1 27.27 94 ALA B O 1
ATOM 6919 N N . GLU B 1 95 ? 8.117 -0.222 -31.203 1 28.3 95 GLU B N 1
ATOM 6920 C CA . GLU B 1 95 ? 8.32 -0.659 -32.562 1 28.3 95 GLU B CA 1
ATOM 6921 C C . GLU B 1 95 ? 9.609 -1.46 -32.719 1 28.3 95 GLU B C 1
ATOM 6923 O O . GLU B 1 95 ? 9.719 -2.322 -33.594 1 28.3 95 GLU B O 1
ATOM 6928 N N . GLU B 1 96 ? 10.656 -0.873 -32.031 1 28.27 96 GLU B N 1
ATOM 6929 C CA . GLU B 1 96 ? 11.945 -1.438 -32.438 1 28.27 96 GLU B CA 1
ATOM 6930 C C . GLU B 1 96 ? 12.062 -2.896 -32 1 28.27 96 GLU B C 1
ATOM 6932 O O . GLU B 1 96 ? 13.047 -3.566 -32.344 1 28.27 96 GLU B O 1
ATOM 6937 N N . ILE B 1 97 ? 11.383 -3.209 -30.984 1 28.61 97 ILE B N 1
ATOM 6938 C CA . ILE B 1 97 ? 11.758 -4.609 -30.812 1 28.61 97 ILE B CA 1
ATOM 6939 C C . ILE B 1 97 ? 11.297 -5.418 -32.031 1 28.61 97 ILE B C 1
ATOM 6941 O O . ILE B 1 97 ? 10.133 -5.82 -32.094 1 28.61 97 ILE B O 1
ATOM 6945 N N . GLY B 1 98 ? 11.305 -4.781 -33.156 1 27.12 98 GLY B N 1
ATOM 6946 C CA . GLY B 1 98 ? 11.297 -5.621 -34.344 1 27.12 98 GLY B CA 1
ATOM 6947 C C . GLY B 1 98 ? 12.148 -6.867 -34.219 1 27.12 98 GLY B C 1
ATOM 6948 O O . GLY B 1 98 ? 13.367 -6.777 -34.031 1 27.12 98 GLY B O 1
ATOM 6949 N N . LEU B 1 99 ? 11.516 -7.828 -33.562 1 28.97 99 LEU B N 1
ATOM 6950 C CA . LEU B 1 99 ? 12.078 -9.172 -33.531 1 28.97 99 LEU B CA 1
ATOM 6951 C C . LEU B 1 99 ? 12.789 -9.477 -34.844 1 28.97 99 LEU B C 1
ATOM 6953 O O . LEU B 1 99 ? 12.227 -9.266 -35.938 1 28.97 99 LEU B O 1
ATOM 6957 N N . GLU B 1 100 ? 14.055 -9.172 -34.844 1 28.44 100 GLU B N 1
ATOM 6958 C CA . GLU B 1 100 ? 14.906 -9.727 -35.875 1 28.44 100 GLU B CA 1
ATOM 6959 C C . GLU B 1 100 ? 14.359 -11.055 -36.406 1 28.44 100 GLU B C 1
ATOM 6961 O O . GLU B 1 100 ? 13.672 -11.766 -35.688 1 28.44 100 GLU B O 1
ATOM 6966 N N . ASP B 1 101 ? 14.383 -11.25 -37.719 1 29.73 101 ASP B N 1
ATOM 6967 C CA . ASP B 1 101 ? 14.148 -12.352 -38.656 1 29.73 101 ASP B CA 1
ATOM 6968 C C . ASP B 1 101 ? 14.695 -13.664 -38.094 1 29.73 101 ASP B C 1
ATOM 6970 O O . ASP B 1 101 ? 15.68 -13.672 -37.344 1 29.73 101 ASP B O 1
ATOM 6974 N N . GLY B 1 102 ? 13.844 -14.758 -38.156 1 30.19 102 GLY B N 1
ATOM 6975 C CA . GLY B 1 102 ? 13.969 -16.188 -37.938 1 30.19 102 GLY B CA 1
ATOM 6976 C C . GLY B 1 102 ? 15.297 -16.766 -38.406 1 30.19 102 GLY B C 1
ATOM 6977 O O . GLY B 1 102 ? 15.766 -16.438 -39.5 1 30.19 102 GLY B O 1
ATOM 6978 N N . SER B 1 103 ? 16.141 -16.906 -37.469 1 34.16 103 SER B N 1
ATOM 6979 C CA . SER B 1 103 ? 17.188 -17.828 -37.875 1 34.16 103 SER B CA 1
ATOM 6980 C C . SER B 1 103 ? 16.609 -19 -38.656 1 34.16 103 SER B C 1
ATOM 6982 O O . SER B 1 103 ? 15.5 -19.453 -38.406 1 34.16 103 SER B O 1
ATOM 6984 N N . PRO B 1 104 ? 17.062 -19.484 -39.812 1 37.25 104 PRO B N 1
ATOM 6985 C CA . PRO B 1 104 ? 16.547 -20.469 -40.781 1 37.25 104 PRO B CA 1
ATOM 6986 C C . PRO B 1 104 ? 16.031 -21.734 -40.094 1 37.25 104 PRO B C 1
ATOM 6988 O O . PRO B 1 104 ? 15.203 -22.453 -40.656 1 37.25 104 PRO B O 1
ATOM 6991 N N . GLY B 1 105 ? 16.828 -22.484 -39.156 1 39.41 105 GLY B N 1
ATOM 6992 C CA . GLY B 1 105 ? 16.688 -23.922 -38.938 1 39.41 105 GLY B CA 1
ATOM 6993 C C . GLY B 1 105 ? 15.531 -24.266 -38.031 1 39.41 105 GLY B C 1
ATOM 6994 O O . GLY B 1 105 ? 15.516 -25.344 -37.406 1 39.41 105 GLY B O 1
ATOM 6995 N N . ALA B 1 106 ? 14.828 -23.375 -37.344 1 48.03 106 ALA B N 1
ATOM 6996 C CA . ALA B 1 106 ? 13.922 -23.734 -36.25 1 48.03 106 ALA B CA 1
ATOM 6997 C C . ALA B 1 106 ? 12.773 -24.609 -36.75 1 48.03 106 ALA B C 1
ATOM 6999 O O . ALA B 1 106 ? 12.281 -24.406 -37.875 1 48.03 106 ALA B O 1
ATOM 7000 N N . GLU B 1 107 ? 12.555 -25.75 -36.219 1 58.56 107 GLU B N 1
ATOM 7001 C CA . GLU B 1 107 ? 11.438 -26.656 -36.5 1 58.56 107 GLU B CA 1
ATOM 7002 C C . GLU B 1 107 ? 10.117 -25.891 -36.562 1 58.56 107 GLU B C 1
ATOM 7004 O O . GLU B 1 107 ? 9.906 -24.938 -35.812 1 58.56 107 GLU B O 1
ATOM 7009 N N . PRO B 1 108 ? 9.383 -26 -37.594 1 71.12 108 PRO B N 1
ATOM 7010 C CA . PRO B 1 108 ? 8.102 -25.312 -37.812 1 71.12 108 PRO B CA 1
ATOM 7011 C C . PRO B 1 108 ? 7.152 -25.453 -36.625 1 71.12 108 PRO B C 1
ATOM 7013 O O . PRO B 1 108 ? 6.996 -26.562 -36.062 1 71.12 108 PRO B O 1
ATOM 7016 N N . VAL B 1 109 ? 6.758 -24.359 -35.844 1 86.81 109 VAL B N 1
ATOM 7017 C CA . VAL B 1 109 ? 5.836 -24.328 -34.688 1 86.81 109 VAL B CA 1
ATOM 7018 C C . VAL B 1 109 ? 4.41 -24.578 -35.188 1 86.81 109 VAL B C 1
ATOM 7020 O O . VAL B 1 109 ? 3.965 -23.953 -36.156 1 86.81 109 VAL B O 1
ATOM 7023 N N . CYS B 1 110 ? 3.777 -25.625 -34.719 1 91.31 110 CYS B N 1
ATOM 7024 C CA . CYS B 1 110 ? 2.414 -26.031 -35.031 1 91.31 110 CYS B CA 1
ATOM 7025 C C . CYS B 1 110 ? 1.401 -25.219 -34.25 1 91.31 110 CYS B C 1
ATOM 7027 O O . CYS B 1 110 ? 0.848 -25.703 -33.25 1 91.31 110 CYS B O 1
ATOM 7029 N N . LEU B 1 111 ? 1.145 -23.969 -34.656 1 93.38 111 LEU B N 1
ATOM 7030 C CA . LEU B 1 111 ? 0.195 -23.062 -34 1 93.38 111 LEU B CA 1
ATOM 7031 C C . LEU B 1 111 ? -0.607 -22.281 -35.031 1 93.38 111 LEU B C 1
ATOM 7033 O O . LEU B 1 111 ? -0.154 -22.094 -36.156 1 93.38 111 LEU B O 1
ATOM 7037 N N . PRO B 1 112 ? -1.808 -21.922 -34.688 1 90 112 PRO B N 1
ATOM 7038 C CA . PRO B 1 112 ? -2.535 -21.016 -35.594 1 90 112 PRO B CA 1
ATOM 7039 C C . PRO B 1 112 ? -1.781 -19.719 -35.844 1 90 112 PRO B C 1
ATOM 7041 O O . PRO B 1 112 ? -1.055 -19.234 -34.969 1 90 112 PRO B O 1
ATOM 7044 N N . ALA B 1 113 ? -2.02 -19.109 -36.969 1 86.44 113 ALA B N 1
ATOM 7045 C CA . ALA B 1 113 ? -1.298 -17.922 -37.406 1 86.44 113 ALA B CA 1
ATOM 7046 C C . ALA B 1 113 ? -1.487 -16.766 -36.406 1 86.44 113 ALA B C 1
ATOM 7048 O O . ALA B 1 113 ? -0.544 -16.031 -36.125 1 86.44 113 ALA B O 1
ATOM 7049 N N . GLY B 1 114 ? -2.646 -16.641 -35.938 1 89.25 114 GLY B N 1
ATOM 7050 C CA . GLY B 1 114 ? -2.908 -15.562 -34.969 1 89.25 114 GLY B CA 1
ATOM 7051 C C . GLY B 1 114 ? -2.119 -15.703 -33.688 1 89.25 114 GLY B C 1
ATOM 7052 O O . GLY B 1 114 ? -1.712 -14.703 -33.094 1 89.25 114 GLY B O 1
ATOM 7053 N N . TRP B 1 115 ? -1.859 -16.922 -33.281 1 92.44 115 TRP B N 1
ATOM 7054 C CA . TRP B 1 115 ? -1.146 -17.172 -32.062 1 92.44 115 TRP B CA 1
ATOM 7055 C C . TRP B 1 115 ? 0.346 -16.906 -32.219 1 92.44 115 TRP B C 1
ATOM 7057 O O . TRP B 1 115 ? 1.009 -16.469 -31.266 1 92.44 115 TRP B O 1
ATOM 7067 N N . ILE B 1 116 ? 0.862 -17.141 -33.375 1 90.06 116 ILE B N 1
ATOM 7068 C CA . ILE B 1 116 ? 2.281 -16.938 -33.625 1 90.06 116 ILE B CA 1
ATOM 7069 C C . ILE B 1 116 ? 2.621 -15.445 -33.5 1 90.06 116 ILE B C 1
ATOM 7071 O O . ILE B 1 116 ? 3.701 -15.094 -33.031 1 90.06 116 ILE B O 1
ATOM 7075 N N . HIS B 1 117 ? 1.676 -14.633 -33.75 1 86.62 117 HIS B N 1
ATOM 7076 C CA . HIS B 1 117 ? 1.902 -13.188 -33.719 1 86.62 117 HIS B CA 1
ATOM 7077 C C . HIS B 1 117 ? 1.823 -12.664 -32.281 1 86.62 117 HIS B C 1
ATOM 7079 O O . HIS B 1 117 ? 2.432 -11.641 -31.969 1 86.62 117 HIS B O 1
ATOM 7085 N N . THR B 1 118 ? 1.15 -13.352 -31.5 1 87.31 118 THR B N 1
ATOM 7086 C CA . THR B 1 118 ? 0.863 -12.797 -30.188 1 87.31 118 THR B CA 1
ATOM 7087 C C . THR B 1 118 ? 1.717 -13.469 -29.109 1 87.31 118 THR B C 1
ATOM 7089 O O . THR B 1 118 ? 2.061 -12.852 -28.109 1 87.31 118 THR B O 1
ATOM 7092 N N . LEU B 1 119 ? 2.137 -14.648 -29.312 1 92.75 119 LEU B N 1
ATOM 7093 C CA . LEU B 1 119 ? 2.883 -15.406 -28.312 1 92.75 119 LEU B CA 1
ATOM 7094 C C . LEU B 1 119 ? 4.383 -15.195 -28.484 1 92.75 119 LEU B C 1
ATOM 7096 O O . LEU B 1 119 ? 4.891 -15.18 -29.609 1 92.75 119 LEU B O 1
ATOM 7100 N N . PRO B 1 120 ? 5.078 -14.992 -27.375 1 91.62 120 PRO B N 1
ATOM 7101 C CA . PRO B 1 120 ? 6.539 -15.016 -27.484 1 91.62 120 PRO B CA 1
ATOM 7102 C C . PRO B 1 120 ? 7.074 -16.344 -28.016 1 91.62 120 PRO B C 1
ATOM 7104 O O . PRO B 1 120 ? 6.422 -17.375 -27.859 1 91.62 120 PRO B O 1
ATOM 7107 N N . GLU B 1 121 ? 8.18 -16.375 -28.516 1 90.88 121 GLU B N 1
ATOM 7108 C CA . GLU B 1 121 ? 8.773 -17.547 -29.156 1 90.88 121 GLU B CA 1
ATOM 7109 C C . GLU B 1 121 ? 8.93 -18.703 -28.156 1 90.88 121 GLU B C 1
ATOM 7111 O O . GLU B 1 121 ? 8.711 -19.859 -28.5 1 90.88 121 GLU B O 1
ATOM 7116 N N . VAL B 1 122 ? 9.273 -18.359 -27 1 92.81 122 VAL B N 1
ATOM 7117 C CA . VAL B 1 122 ? 9.508 -19.375 -25.969 1 92.81 122 VAL B CA 1
ATOM 7118 C C . VAL B 1 122 ? 8.211 -20.141 -25.703 1 92.81 122 VAL B C 1
ATOM 7120 O O . VAL B 1 122 ? 8.234 -21.344 -25.438 1 92.81 122 VAL B O 1
ATOM 7123 N N . ASP B 1 123 ? 7.109 -19.484 -25.766 1 95.19 123 ASP B N 1
ATOM 7124 C CA . ASP B 1 123 ? 5.824 -20.109 -25.453 1 95.19 123 ASP B CA 1
ATOM 7125 C C . ASP B 1 123 ? 5.258 -20.828 -26.672 1 95.19 123 ASP B C 1
ATOM 7127 O O . ASP B 1 123 ? 4.492 -21.781 -26.531 1 95.19 123 ASP B O 1
ATOM 7131 N N . GLN B 1 124 ? 5.656 -20.375 -27.875 1 94.81 124 GLN B N 1
ATOM 7132 C CA . GLN B 1 124 ? 5.23 -21.062 -29.094 1 94.81 124 GLN B CA 1
ATOM 7133 C C . GLN B 1 124 ? 5.742 -22.5 -29.125 1 94.81 124 GLN B C 1
ATOM 7135 O O . GLN B 1 124 ? 5.004 -23.422 -29.484 1 94.81 124 GLN B O 1
ATOM 7140 N N . ARG B 1 125 ? 6.891 -22.688 -28.656 1 93.19 125 ARG B N 1
ATOM 7141 C CA . ARG B 1 125 ? 7.566 -23.984 -28.734 1 93.19 125 ARG B CA 1
ATOM 7142 C C . ARG B 1 125 ? 6.875 -25.016 -27.844 1 93.19 125 ARG B C 1
ATOM 7144 O O . ARG B 1 125 ? 6.465 -26.078 -28.312 1 93.19 125 ARG B O 1
ATOM 7151 N N . TRP B 1 126 ? 6.66 -24.703 -26.594 1 94.75 126 TRP B N 1
ATOM 7152 C CA . TRP B 1 126 ? 6.129 -25.719 -25.703 1 94.75 126 TRP B CA 1
ATOM 7153 C C . TRP B 1 126 ? 4.625 -25.875 -25.891 1 94.75 126 TRP B C 1
ATOM 7155 O O . TRP B 1 126 ? 4.086 -26.984 -25.734 1 94.75 126 TRP B O 1
ATOM 7165 N N . ILE B 1 127 ? 3.893 -24.844 -26.266 1 95.5 127 ILE B N 1
ATOM 7166 C CA . ILE B 1 127 ? 2.451 -24.938 -26.484 1 95.5 127 ILE B CA 1
ATOM 7167 C C . ILE B 1 127 ? 2.162 -25.781 -27.719 1 95.5 127 ILE B C 1
ATOM 7169 O O . ILE B 1 127 ? 1.221 -26.578 -27.734 1 95.5 127 ILE B O 1
ATOM 7173 N N . SER B 1 128 ? 2.979 -25.562 -28.75 1 94.12 128 SER B N 1
ATOM 7174 C CA . SER B 1 128 ? 2.84 -26.359 -29.969 1 94.12 128 SER B CA 1
ATOM 7175 C C . SER B 1 128 ? 2.994 -27.844 -29.672 1 94.12 128 SER B C 1
ATOM 7177 O O . SER B 1 128 ? 2.188 -28.656 -30.141 1 94.12 128 SER B O 1
ATOM 7179 N N . LYS B 1 129 ? 3.918 -28.188 -28.875 1 91.31 129 LYS B N 1
ATOM 7180 C CA . LYS B 1 129 ? 4.203 -29.578 -28.531 1 91.31 129 LYS B CA 1
ATOM 7181 C C . LYS B 1 129 ? 3.133 -30.156 -27.609 1 91.31 129 LYS B C 1
ATOM 7183 O O . LYS B 1 129 ? 2.762 -31.328 -27.734 1 91.31 129 LYS B O 1
ATOM 7188 N N . ALA B 1 130 ? 2.584 -29.359 -26.781 1 93.12 130 ALA B N 1
ATOM 7189 C CA . ALA B 1 130 ? 1.685 -29.844 -25.734 1 93.12 130 ALA B CA 1
ATOM 7190 C C . ALA B 1 130 ? 0.252 -29.938 -26.25 1 93.12 130 ALA B C 1
ATOM 7192 O O . ALA B 1 130 ? -0.482 -30.859 -25.875 1 93.12 130 ALA B O 1
ATOM 7193 N N . LEU B 1 131 ? -0.144 -29.031 -27.156 1 93.5 131 LEU B N 1
ATOM 7194 C CA . LEU B 1 131 ? -1.581 -28.906 -27.375 1 93.5 131 LEU B CA 1
ATOM 7195 C C . LEU B 1 131 ? -1.927 -29.125 -28.844 1 93.5 131 LEU B C 1
ATOM 7197 O O . LEU B 1 131 ? -3.082 -29.391 -29.188 1 93.5 131 LEU B O 1
ATOM 7201 N N . PHE B 1 132 ? -0.967 -29.031 -29.734 1 93.44 132 PHE B N 1
ATOM 7202 C CA . PHE B 1 132 ? -1.34 -29.016 -31.156 1 93.44 132 PHE B CA 1
ATOM 7203 C C . PHE B 1 132 ? -0.674 -30.156 -31.906 1 93.44 132 PHE B C 1
ATOM 7205 O O . PHE B 1 132 ? 0.355 -30.672 -31.469 1 93.44 132 PHE B O 1
ATOM 7212 N N . LYS B 1 133 ? -1.37 -30.547 -32.938 1 90.5 133 LYS B N 1
ATOM 7213 C CA . LYS B 1 133 ? -0.868 -31.516 -33.906 1 90.5 133 LYS B CA 1
ATOM 7214 C C . LYS B 1 133 ? -1.223 -31.109 -35.312 1 90.5 133 LYS B C 1
ATOM 7216 O O . LYS B 1 133 ? -2.18 -30.359 -35.531 1 90.5 133 LYS B O 1
ATOM 7221 N N . TRP B 1 134 ? -0.375 -31.531 -36.188 1 89.62 134 TRP B N 1
ATOM 7222 C CA . TRP B 1 134 ? -0.67 -31.281 -37.594 1 89.62 134 TRP B CA 1
ATOM 7223 C C . TRP B 1 134 ? -1.747 -32.219 -38.125 1 89.62 134 TRP B C 1
ATOM 7225 O O . TRP B 1 134 ? -1.677 -33.438 -37.875 1 89.62 134 TRP B O 1
ATOM 7235 N N . ASN B 1 135 ? -2.703 -31.641 -38.625 1 85.81 135 ASN B N 1
ATOM 7236 C CA . ASN B 1 135 ? -3.725 -32.5 -39.219 1 85.81 135 ASN B CA 1
ATOM 7237 C C . ASN B 1 135 ? -3.307 -32.969 -40.594 1 85.81 135 ASN B C 1
ATOM 7239 O O . ASN B 1 135 ? -2.236 -32.625 -41.094 1 85.81 135 ASN B O 1
ATOM 7243 N N . SER B 1 136 ? -4.18 -33.844 -41.219 1 85.25 136 SER B N 1
ATOM 7244 C CA . SER B 1 136 ? -3.896 -34.438 -42.5 1 85.25 136 SER B CA 1
ATOM 7245 C C . SER B 1 136 ? -3.785 -33.375 -43.594 1 85.25 136 SER B C 1
ATOM 7247 O O . SER B 1 136 ? -3.107 -33.594 -44.594 1 85.25 136 SER B O 1
ATOM 7249 N N . ARG B 1 137 ? -4.395 -32.25 -43.469 1 87.44 137 ARG B N 1
ATOM 7250 C CA . ARG B 1 137 ? -4.383 -31.172 -44.469 1 87.44 137 ARG B CA 1
ATOM 7251 C C . ARG B 1 137 ? -3.244 -30.203 -44.219 1 87.44 137 ARG B C 1
ATOM 7253 O O . ARG B 1 137 ? -3.127 -29.172 -44.906 1 87.44 137 ARG B O 1
ATOM 7260 N N . GLY B 1 138 ? -2.496 -30.391 -43.156 1 82 138 GLY B N 1
ATOM 7261 C CA . GLY B 1 138 ? -1.358 -29.531 -42.844 1 82 138 GLY B CA 1
ATOM 7262 C C . GLY B 1 138 ? -1.719 -28.328 -42 1 82 138 GLY B C 1
ATOM 7263 O O . GLY B 1 138 ? -1.012 -27.328 -42 1 82 138 GLY B O 1
ATOM 7264 N N . HIS B 1 139 ? -2.896 -28.297 -41.438 1 86.81 139 HIS B N 1
ATOM 7265 C CA . HIS B 1 139 ? -3.289 -27.203 -40.562 1 86.81 139 HIS B CA 1
ATOM 7266 C C . HIS B 1 139 ? -3.16 -27.609 -39.094 1 86.81 139 HIS B C 1
ATOM 7268 O O . HIS B 1 139 ? -3.346 -28.766 -38.75 1 86.81 139 HIS B O 1
ATOM 7274 N N . PRO B 1 140 ? -2.758 -26.578 -38.312 1 90.44 140 PRO B N 1
ATOM 7275 C CA . PRO B 1 140 ? -2.668 -26.891 -36.875 1 90.44 140 PRO B CA 1
ATOM 7276 C C . PRO B 1 140 ? -4.035 -27.109 -36.219 1 90.44 140 PRO B C 1
ATOM 7278 O O . PRO B 1 140 ? -4.973 -26.359 -36.469 1 90.44 140 PRO B O 1
ATOM 7281 N N . GLU B 1 141 ? -4.125 -28.188 -35.562 1 88.69 141 GLU B N 1
ATOM 7282 C CA . GLU B 1 141 ? -5.367 -28.516 -34.875 1 88.69 141 GLU B CA 1
ATOM 7283 C C . GLU B 1 141 ? -5.121 -28.797 -33.406 1 88.69 141 GLU B C 1
ATOM 7285 O O . GLU B 1 141 ? -4.148 -29.469 -33.062 1 88.69 141 GLU B O 1
ATOM 7290 N N . LEU B 1 142 ? -6.012 -28.172 -32.625 1 90.12 142 LEU B N 1
ATOM 7291 C CA . LEU B 1 142 ? -5.938 -28.438 -31.203 1 90.12 142 LEU B CA 1
ATOM 7292 C C . LEU B 1 142 ? -6.391 -29.859 -30.891 1 90.12 142 LEU B C 1
ATOM 7294 O O . LEU B 1 142 ? -7.473 -30.281 -31.297 1 90.12 142 LEU B O 1
ATOM 7298 N N . GLY B 1 143 ? -5.523 -30.609 -30.234 1 85.38 143 GLY B N 1
ATOM 7299 C CA . GLY B 1 143 ? -5.863 -31.969 -29.844 1 85.38 143 GLY B CA 1
ATOM 7300 C C . GLY B 1 143 ? -6.754 -32.031 -28.625 1 85.38 143 GLY B C 1
ATOM 7301 O O . GLY B 1 143 ? -6.273 -32.25 -27.5 1 85.38 143 GLY B O 1
ATOM 7302 N N . PHE B 1 144 ? -8.039 -31.984 -28.812 1 84.44 144 PHE B N 1
ATOM 7303 C CA . PHE B 1 144 ? -8.984 -31.922 -27.703 1 84.44 144 PHE B CA 1
ATOM 7304 C C . PHE B 1 144 ? -8.961 -33.219 -26.906 1 84.44 144 PHE B C 1
ATOM 7306 O O . PHE B 1 144 ? -9.375 -33.25 -25.734 1 84.44 144 PHE B O 1
ATOM 7313 N N . ASN B 1 145 ? -8.43 -34.25 -27.453 1 80.81 145 ASN B N 1
ATOM 7314 C CA . ASN B 1 145 ? -8.328 -35.5 -26.719 1 80.81 145 ASN B CA 1
ATOM 7315 C C . ASN B 1 145 ? -7.316 -35.406 -25.578 1 80.81 145 ASN B C 1
ATOM 7317 O O . ASN B 1 145 ? -7.418 -36.156 -24.594 1 80.81 145 ASN B O 1
ATOM 7321 N N . ARG B 1 146 ? -6.547 -34.469 -25.781 1 82.69 146 ARG B N 1
ATOM 7322 C CA . ARG B 1 146 ? -5.488 -34.344 -24.797 1 82.69 146 ARG B CA 1
ATOM 7323 C C . ARG B 1 146 ? -5.852 -33.281 -23.75 1 82.69 146 ARG B C 1
ATOM 7325 O O . ARG B 1 146 ? -5.176 -33.156 -22.734 1 82.69 146 ARG B O 1
ATOM 7332 N N . VAL B 1 147 ? -6.938 -32.562 -24.062 1 89.44 147 VAL B N 1
ATOM 7333 C CA . VAL B 1 147 ? -7.277 -31.453 -23.188 1 89.44 147 VAL B CA 1
ATOM 7334 C C . VAL B 1 147 ? -8.117 -31.953 -22.016 1 89.44 147 VAL B C 1
ATOM 7336 O O . VAL B 1 147 ? -9.312 -32.219 -22.172 1 89.44 147 VAL B O 1
ATOM 7339 N N . ASP B 1 148 ? -7.5 -32.062 -20.844 1 86.88 148 ASP B N 1
ATOM 7340 C CA . ASP B 1 148 ? -8.18 -32.594 -19.656 1 86.88 148 ASP B CA 1
ATOM 7341 C C . ASP B 1 148 ? -8.102 -31.594 -18.5 1 86.88 148 ASP B C 1
ATOM 7343 O O . ASP B 1 148 ? -8.594 -31.875 -17.406 1 86.88 148 ASP B O 1
ATOM 7347 N N . LYS B 1 149 ? -7.457 -30.516 -18.797 1 91.69 149 LYS B N 1
ATOM 7348 C CA . LYS B 1 149 ? -7.289 -29.516 -17.734 1 91.69 149 LYS B CA 1
ATOM 7349 C C . LYS B 1 149 ? -7.422 -28.109 -18.281 1 91.69 149 LYS B C 1
ATOM 7351 O O . LYS B 1 149 ? -7.293 -27.891 -19.5 1 91.69 149 LYS B O 1
ATOM 7356 N N . LEU B 1 150 ? -7.656 -27.188 -17.422 1 94.75 150 LEU B N 1
ATOM 7357 C CA . LEU B 1 150 ? -7.812 -25.797 -17.797 1 94.75 150 LEU B CA 1
ATOM 7358 C C . LEU B 1 150 ? -6.453 -25.109 -17.891 1 94.75 150 LEU B C 1
ATOM 7360 O O . LEU B 1 150 ? -6.199 -24.359 -18.844 1 94.75 150 LEU B O 1
ATOM 7364 N N . TRP B 1 151 ? -5.586 -25.391 -16.891 1 96.56 151 TRP B N 1
ATOM 7365 C CA . TRP B 1 151 ? -4.289 -24.734 -16.812 1 96.56 151 TRP B CA 1
ATOM 7366 C C . TRP B 1 151 ? -3.186 -25.625 -17.375 1 96.56 151 TRP B C 1
ATOM 7368 O O . TRP B 1 151 ? -3.1 -26.797 -17.047 1 96.56 151 TRP B O 1
ATOM 7378 N N . TRP B 1 152 ? -2.416 -25.062 -18.234 1 96.56 152 TRP B N 1
ATOM 7379 C CA . TRP B 1 152 ? -1.254 -25.734 -18.812 1 96.56 152 TRP B CA 1
ATOM 7380 C C . TRP B 1 152 ? 0.031 -24.984 -18.469 1 96.56 152 TRP B C 1
ATOM 7382 O O . TRP B 1 152 ? 0.076 -23.75 -18.531 1 96.56 152 TRP B O 1
ATOM 7392 N N . PHE B 1 153 ? 1.003 -25.672 -18.078 1 96 153 PHE B N 1
ATOM 7393 C CA . PHE B 1 153 ? 2.248 -25.094 -17.594 1 96 153 PHE B CA 1
ATOM 7394 C C . PHE B 1 153 ? 3.424 -25.531 -18.453 1 96 153 PHE B C 1
ATOM 7396 O O . PHE B 1 153 ? 3.434 -26.656 -18.969 1 96 153 PHE B O 1
ATOM 7403 N N . PRO B 1 154 ? 4.41 -24.609 -18.641 1 96.12 154 PRO B N 1
ATOM 7404 C CA . PRO B 1 154 ? 5.645 -25.047 -19.297 1 96.12 154 PRO B CA 1
ATOM 7405 C C . PRO B 1 154 ? 6.422 -26.078 -18.469 1 96.12 154 PRO B C 1
ATOM 7407 O O . PRO B 1 154 ? 6.199 -26.188 -17.266 1 96.12 154 PRO B O 1
ATOM 7410 N N . PRO B 1 155 ? 7.242 -26.797 -19.156 1 93.44 155 PRO B N 1
ATOM 7411 C CA . PRO B 1 155 ? 8.07 -27.75 -18.406 1 93.44 155 PRO B CA 1
ATOM 7412 C C . PRO B 1 155 ? 8.992 -27.047 -17.406 1 93.44 155 PRO B C 1
ATOM 7414 O O . PRO B 1 155 ? 9.477 -25.953 -17.672 1 93.44 155 PRO B O 1
ATOM 7417 N N . GLN B 1 156 ? 9.195 -27.719 -16.312 1 93.44 156 GLN B N 1
ATOM 7418 C CA . GLN B 1 156 ? 10.094 -27.156 -15.312 1 93.44 156 GLN B CA 1
ATOM 7419 C C . GLN B 1 156 ? 11.555 -27.359 -15.711 1 93.44 156 GLN B C 1
ATOM 7421 O O . GLN B 1 156 ? 11.867 -28.203 -16.562 1 93.44 156 GLN B O 1
ATOM 7426 N N . VAL B 1 157 ? 12.391 -26.531 -15.141 1 93 157 VAL B N 1
ATOM 7427 C CA . VAL B 1 157 ? 13.828 -26.656 -15.383 1 93 157 VAL B CA 1
ATOM 7428 C C . VAL B 1 157 ? 14.32 -28 -14.875 1 93 157 VAL B C 1
ATOM 7430 O O . VAL B 1 157 ? 14.031 -28.391 -13.734 1 93 157 VAL B O 1
ATOM 7433 N N . PRO B 1 158 ? 14.922 -28.719 -15.742 1 89.5 158 PRO B N 1
ATOM 7434 C CA . PRO B 1 158 ? 15.43 -30.016 -15.297 1 89.5 158 PRO B CA 1
ATOM 7435 C C . PRO B 1 158 ? 16.469 -29.891 -14.172 1 89.5 158 PRO B C 1
ATOM 7437 O O . PRO B 1 158 ? 17.188 -28.891 -14.102 1 89.5 158 PRO B O 1
ATOM 7440 N N . LEU B 1 159 ? 16.5 -30.922 -13.375 1 89.44 159 LEU B N 1
ATOM 7441 C CA . LEU B 1 159 ? 17.438 -30.938 -12.258 1 89.44 159 LEU B CA 1
ATOM 7442 C C . LEU B 1 159 ? 18.875 -31.094 -12.75 1 89.44 159 LEU B C 1
ATOM 7444 O O . LEU B 1 159 ? 19.797 -30.5 -12.195 1 89.44 159 LEU B O 1
ATOM 7448 N N . LYS B 1 160 ? 18.922 -31.891 -13.781 1 82.5 160 LYS B N 1
ATOM 7449 C CA . LYS B 1 160 ? 20.25 -32.062 -14.375 1 82.5 160 LYS B CA 1
ATOM 7450 C C . LYS B 1 160 ? 20.422 -31.172 -15.602 1 82.5 160 LYS B C 1
ATOM 7452 O O . LYS B 1 160 ? 19.5 -31.016 -16.406 1 82.5 160 LYS B O 1
ATOM 7457 N N . THR B 1 161 ? 21.594 -30.5 -15.547 1 76.12 161 THR B N 1
ATOM 7458 C CA . THR B 1 161 ? 21.859 -29.547 -16.625 1 76.12 161 THR B CA 1
ATOM 7459 C C . THR B 1 161 ? 22.016 -30.266 -17.953 1 76.12 161 THR B C 1
ATOM 7461 O O . THR B 1 161 ? 22.719 -31.281 -18.047 1 76.12 161 THR B O 1
ATOM 7464 N N . SER B 1 162 ? 21.188 -29.891 -18.797 1 74.31 162 SER B N 1
ATOM 7465 C CA . SER B 1 162 ? 21.281 -30.422 -20.156 1 74.31 162 SER B CA 1
ATOM 7466 C C . SER B 1 162 ? 22.375 -29.734 -20.938 1 74.31 162 SER B C 1
ATOM 7468 O O . SER B 1 162 ? 22.938 -28.734 -20.484 1 74.31 162 SER B O 1
ATOM 7470 N N . SER B 1 163 ? 22.719 -30.312 -22.047 1 75.19 163 SER B N 1
ATOM 7471 C CA . SER B 1 163 ? 23.75 -29.75 -22.922 1 75.19 163 SER B CA 1
ATOM 7472 C C . SER B 1 163 ? 23.312 -28.422 -23.516 1 75.19 163 SER B C 1
ATOM 7474 O O . SER B 1 163 ? 24.156 -27.547 -23.766 1 75.19 163 SER B O 1
ATOM 7476 N N . SER B 1 164 ? 22.047 -28.344 -23.656 1 81.94 164 SER B N 1
ATOM 7477 C CA . SER B 1 164 ? 21.531 -27.078 -24.188 1 81.94 164 SER B CA 1
ATOM 7478 C C . SER B 1 164 ? 20.266 -26.656 -23.438 1 81.94 164 SER B C 1
ATOM 7480 O O . SER B 1 164 ? 19.156 -27.062 -23.812 1 81.94 164 SER B O 1
ATOM 7482 N N . PRO B 1 165 ? 20.547 -25.875 -22.453 1 88.44 165 PRO B N 1
ATOM 7483 C CA . PRO B 1 165 ? 19.375 -25.438 -21.703 1 88.44 165 PRO B CA 1
ATOM 7484 C C . PRO B 1 165 ? 18.328 -24.75 -22.594 1 88.44 165 PRO B C 1
ATOM 7486 O O . PRO B 1 165 ? 18.656 -23.797 -23.312 1 88.44 165 PRO B O 1
ATOM 7489 N N . ALA B 1 166 ? 17.109 -25.25 -22.625 1 89.5 166 ALA B N 1
ATOM 7490 C CA . ALA B 1 166 ? 16.016 -24.719 -23.422 1 89.5 166 ALA B CA 1
ATOM 7491 C C . ALA B 1 166 ? 15.406 -23.484 -22.766 1 89.5 166 ALA B C 1
ATOM 7493 O O . ALA B 1 166 ? 14.953 -23.562 -21.609 1 89.5 166 ALA B O 1
ATOM 7494 N N . LEU B 1 167 ? 15.266 -22.391 -23.406 1 92.19 167 LEU B N 1
ATOM 7495 C CA . LEU B 1 167 ? 14.781 -21.125 -22.875 1 92.19 167 LEU B CA 1
ATOM 7496 C C . LEU B 1 167 ? 13.352 -21.266 -22.359 1 92.19 167 LEU B C 1
ATOM 7498 O O . LEU B 1 167 ? 12.953 -20.562 -21.422 1 92.19 167 LEU B O 1
ATOM 7502 N N . GLU B 1 168 ? 12.562 -22.172 -22.922 1 92.5 168 GLU B N 1
ATOM 7503 C CA . GLU B 1 168 ? 11.156 -22.344 -22.562 1 92.5 168 GLU B CA 1
ATOM 7504 C C . GLU B 1 168 ? 11.008 -22.859 -21.125 1 92.5 168 GLU B C 1
ATOM 7506 O O . GLU B 1 168 ? 9.992 -22.594 -20.469 1 92.5 168 GLU B O 1
ATOM 7511 N N . ASN B 1 169 ? 12.031 -23.531 -20.656 1 93.56 169 ASN B N 1
ATOM 7512 C CA . ASN B 1 169 ? 11.992 -24.062 -19.297 1 93.56 169 ASN B CA 1
ATOM 7513 C C . ASN B 1 169 ? 12.148 -22.953 -18.266 1 93.56 169 ASN B C 1
ATOM 7515 O O . ASN B 1 169 ? 11.711 -23.094 -17.109 1 93.56 169 ASN B O 1
ATOM 7519 N N . TYR B 1 170 ? 12.758 -21.891 -18.719 1 94.94 170 TYR B N 1
ATOM 7520 C CA . TYR B 1 170 ? 13.094 -20.812 -17.781 1 94.94 170 TYR B CA 1
ATOM 7521 C C . TYR B 1 170 ? 12.125 -19.656 -17.922 1 94.94 170 TYR B C 1
ATOM 7523 O O . TYR B 1 170 ? 11.703 -19.062 -16.922 1 94.94 170 TYR B O 1
ATOM 7531 N N . PHE B 1 171 ? 11.719 -19.344 -19.156 1 95.81 171 PHE B N 1
ATOM 7532 C CA . PHE B 1 171 ? 10.984 -18.109 -19.406 1 95.81 171 PHE B CA 1
ATOM 7533 C C . PHE B 1 171 ? 9.586 -18.406 -19.938 1 95.81 171 PHE B C 1
ATOM 7535 O O . PHE B 1 171 ? 8.859 -17.5 -20.328 1 95.81 171 PHE B O 1
ATOM 7542 N N . GLY B 1 172 ? 9.195 -19.688 -19.969 1 95.75 172 GLY B N 1
ATOM 7543 C CA . GLY B 1 172 ? 7.848 -20.031 -20.391 1 95.75 172 GLY B CA 1
ATOM 7544 C C . GLY B 1 172 ? 6.777 -19.531 -19.438 1 95.75 172 GLY B C 1
ATOM 7545 O O . GLY B 1 172 ? 7.031 -19.391 -18.234 1 95.75 172 GLY B O 1
ATOM 7546 N N . HIS B 1 173 ? 5.539 -19.312 -19.984 1 96.44 173 HIS B N 1
ATOM 7547 C CA . HIS B 1 173 ? 4.418 -18.828 -19.188 1 96.44 173 HIS B CA 1
ATOM 7548 C C . HIS B 1 173 ? 3.254 -19.812 -19.219 1 96.44 173 HIS B C 1
ATOM 7550 O O . HIS B 1 173 ? 3.041 -20.5 -20.203 1 96.44 173 HIS B O 1
ATOM 7556 N N . PRO B 1 174 ? 2.473 -19.844 -18.109 1 97.12 174 PRO B N 1
ATOM 7557 C CA . PRO B 1 174 ? 1.288 -20.703 -18.094 1 97.12 174 PRO B CA 1
ATOM 7558 C C . PRO B 1 174 ? 0.219 -20.25 -19.094 1 97.12 174 PRO B C 1
ATOM 7560 O O . PRO B 1 174 ? 0.198 -19.094 -19.484 1 97.12 174 PRO B O 1
ATOM 7563 N N . LEU B 1 175 ? -0.564 -21.203 -19.484 1 97.44 175 LEU B N 1
ATOM 7564 C CA . LEU B 1 175 ? -1.658 -20.938 -20.422 1 97.44 175 LEU B CA 1
ATOM 7565 C C . LEU B 1 175 ? -2.99 -21.406 -19.828 1 97.44 175 LEU B C 1
ATOM 7567 O O . LEU B 1 175 ? -3.115 -22.547 -19.375 1 97.44 175 LEU B O 1
ATOM 7571 N N . LEU B 1 176 ? -3.945 -20.531 -19.766 1 97.44 176 LEU B N 1
ATOM 7572 C CA . LEU B 1 176 ? -5.316 -20.859 -19.391 1 97.44 176 LEU B CA 1
ATOM 7573 C C . LEU B 1 176 ? -6.18 -21.094 -20.625 1 97.44 176 LEU B C 1
ATOM 7575 O O . LEU B 1 176 ? -6.359 -20.172 -21.438 1 97.44 176 LEU B O 1
ATOM 7579 N N . LEU B 1 177 ? -6.613 -22.266 -20.781 1 96.44 177 LEU B N 1
ATOM 7580 C CA . LEU B 1 177 ? -7.551 -22.562 -21.859 1 96.44 177 LEU B CA 1
ATOM 7581 C C . LEU B 1 177 ? -8.992 -22.344 -21.406 1 96.44 177 LEU B C 1
ATOM 7583 O O . LEU B 1 177 ? -9.562 -23.188 -20.734 1 96.44 177 LEU B O 1
ATOM 7587 N N . TRP B 1 178 ? -9.594 -21.188 -21.828 1 96.75 178 TRP B N 1
ATOM 7588 C CA . TRP B 1 178 ? -10.945 -20.812 -21.406 1 96.75 178 TRP B CA 1
ATOM 7589 C C . TRP B 1 178 ? -11.945 -21.047 -22.531 1 96.75 178 TRP B C 1
ATOM 7591 O O . TRP B 1 178 ? -12.25 -20.141 -23.297 1 96.75 178 TRP B O 1
ATOM 7601 N N . MET B 1 179 ? -12.469 -22.266 -22.594 1 95.5 179 MET B N 1
ATOM 7602 C CA . MET B 1 179 ? -13.453 -22.672 -23.594 1 95.5 179 MET B CA 1
ATOM 7603 C C . MET B 1 179 ? -14.633 -23.375 -22.922 1 95.5 179 MET B C 1
ATOM 7605 O O . MET B 1 179 ? -14.844 -24.578 -23.125 1 95.5 179 MET B O 1
ATOM 7609 N N . PRO B 1 180 ? -15.445 -22.562 -22.234 1 94.69 180 PRO B N 1
ATOM 7610 C CA . PRO B 1 180 ? -16.531 -23.141 -21.438 1 94.69 180 PRO B CA 1
ATOM 7611 C C . PRO B 1 180 ? -17.469 -24 -22.266 1 94.69 180 PRO B C 1
ATOM 7613 O O . PRO B 1 180 ? -17.906 -25.078 -21.828 1 94.69 180 PRO B O 1
ATOM 7616 N N . ARG B 1 181 ? -17.875 -23.594 -23.438 1 93.56 181 ARG B N 1
ATOM 7617 C CA . ARG B 1 181 ? -18.812 -24.375 -24.25 1 93.56 181 ARG B CA 1
ATOM 7618 C C . ARG B 1 181 ? -18.203 -25.703 -24.641 1 93.56 181 ARG B C 1
ATOM 7620 O O . ARG B 1 181 ? -18.859 -26.75 -24.547 1 93.56 181 ARG B O 1
ATOM 7627 N N . LYS B 1 182 ? -16.969 -25.672 -25.062 1 91.38 182 LYS B N 1
ATOM 7628 C CA . LYS B 1 182 ? -16.328 -26.891 -25.547 1 91.38 182 LYS B CA 1
ATOM 7629 C C . LYS B 1 182 ? -15.906 -27.781 -24.375 1 91.38 182 LYS B C 1
ATOM 7631 O O . LYS B 1 182 ? -16.047 -29 -24.453 1 91.38 182 LYS B O 1
ATOM 7636 N N . LEU B 1 183 ? -15.391 -27.234 -23.359 1 92.75 183 LEU B N 1
ATOM 7637 C CA . LEU B 1 183 ? -14.789 -28.016 -22.281 1 92.75 183 LEU B CA 1
ATOM 7638 C C . LEU B 1 183 ? -15.852 -28.516 -21.312 1 92.75 183 LEU B C 1
ATOM 7640 O O . LEU B 1 183 ? -15.773 -29.656 -20.828 1 92.75 183 LEU B O 1
ATOM 7644 N N . TRP B 1 184 ? -16.891 -27.688 -21 1 92 184 TRP B N 1
ATOM 7645 C CA . TRP B 1 184 ? -17.906 -28.062 -20.016 1 92 184 TRP B CA 1
ATOM 7646 C C . TRP B 1 184 ? -19.234 -28.344 -20.688 1 92 184 TRP B C 1
ATOM 7648 O O . TRP B 1 184 ? -20.203 -28.719 -20.031 1 92 184 TRP B O 1
ATOM 7658 N N . GLN B 1 185 ? -19.359 -28.031 -21.922 1 89.56 185 GLN B N 1
ATOM 7659 C CA . GLN B 1 185 ? -20.578 -28.25 -22.703 1 89.56 185 GLN B CA 1
ATOM 7660 C C . GLN B 1 185 ? -21.734 -27.438 -22.141 1 89.56 185 GLN B C 1
ATOM 7662 O O . GLN B 1 185 ? -22.844 -27.953 -21.984 1 89.56 185 GLN B O 1
ATOM 7667 N N . VAL B 1 186 ? -21.406 -26.266 -21.781 1 92.25 186 VAL B N 1
ATOM 7668 C CA . VAL B 1 186 ? -22.438 -25.359 -21.266 1 92.25 186 VAL B CA 1
ATOM 7669 C C . VAL B 1 186 ? -23.125 -24.656 -22.422 1 92.25 186 VAL B C 1
ATOM 7671 O O . VAL B 1 186 ? -22.531 -24.422 -23.469 1 92.25 186 VAL B O 1
ATOM 7674 N N . LYS B 1 187 ? -24.375 -24.344 -22.188 1 93.56 187 LYS B N 1
ATOM 7675 C CA . LYS B 1 187 ? -25.141 -23.594 -23.172 1 93.56 187 LYS B CA 1
ATOM 7676 C C . LYS B 1 187 ? -25.125 -22.094 -22.875 1 93.56 187 LYS B C 1
ATOM 7678 O O . LYS B 1 187 ? -25.5 -21.672 -21.781 1 93.56 187 LYS B O 1
ATOM 7683 N N . LEU B 1 188 ? -24.672 -21.375 -23.828 1 95.69 188 LEU B N 1
ATOM 7684 C CA . LEU B 1 188 ? -24.594 -19.922 -23.703 1 95.69 188 LEU B CA 1
ATOM 7685 C C . LEU B 1 188 ? -25.531 -19.234 -24.688 1 95.69 188 LEU B C 1
ATOM 7687 O O . LEU B 1 188 ? -25.719 -19.719 -25.812 1 95.69 188 LEU B O 1
ATOM 7691 N N . THR B 1 189 ? -26.125 -18.156 -24.25 1 96 189 THR B N 1
ATOM 7692 C CA . THR B 1 189 ? -27.094 -17.438 -25.078 1 96 189 THR B CA 1
ATOM 7693 C C . THR B 1 189 ? -26.547 -16.062 -25.469 1 96 189 THR B C 1
ATOM 7695 O O . THR B 1 189 ? -25.656 -15.523 -24.797 1 96 189 THR B O 1
ATOM 7698 N N . CYS B 1 190 ? -27.031 -15.586 -26.516 1 95.31 190 CYS B N 1
ATOM 7699 C CA . CYS B 1 190 ? -26.625 -14.273 -27 1 95.31 190 CYS B CA 1
ATOM 7700 C C . CYS B 1 190 ? -27.094 -13.172 -26.062 1 95.31 190 CYS B C 1
ATOM 7702 O O . CYS B 1 190 ? -28.266 -13.117 -25.688 1 95.31 190 CYS B O 1
ATOM 7704 N N . PRO B 1 191 ? -26.234 -12.258 -25.641 1 90.31 191 PRO B N 1
ATOM 7705 C CA . PRO B 1 191 ? -26.578 -11.219 -24.656 1 90.31 191 PRO B CA 1
ATOM 7706 C C . PRO B 1 191 ? -27.344 -10.055 -25.297 1 90.31 191 PRO B C 1
ATOM 7708 O O . PRO B 1 191 ? -27.891 -9.203 -24.578 1 90.31 191 PRO B O 1
ATOM 7711 N N . HIS B 1 192 ? -27.453 -10.016 -26.562 1 87.56 192 HIS B N 1
ATOM 7712 C CA . HIS B 1 192 ? -28.156 -8.938 -27.234 1 87.56 192 HIS B CA 1
ATOM 7713 C C . HIS B 1 192 ? -29.672 -9.109 -27.094 1 87.56 192 HIS B C 1
ATOM 7715 O O . HIS B 1 192 ? -30.219 -10.172 -27.391 1 87.56 192 HIS B O 1
ATOM 7721 N N . PRO B 1 193 ? -30.281 -8.047 -26.656 1 85.81 193 PRO B N 1
ATOM 7722 C CA . PRO B 1 193 ? -31.719 -8.156 -26.391 1 85.81 193 PRO B CA 1
ATOM 7723 C C . PRO B 1 193 ? -32.531 -8.5 -27.641 1 85.81 193 PRO B C 1
ATOM 7725 O O . PRO B 1 193 ? -33.531 -9.188 -27.547 1 85.81 193 PRO B O 1
ATOM 7728 N N . GLU B 1 194 ? -32.031 -8.141 -28.75 1 86.75 194 GLU B N 1
ATOM 7729 C CA . GLU B 1 194 ? -32.781 -8.359 -30 1 86.75 194 GLU B CA 1
ATOM 7730 C C . GLU B 1 194 ? -32.812 -9.844 -30.359 1 86.75 194 GLU B C 1
ATOM 7732 O O . GLU B 1 194 ? -33.656 -10.281 -31.109 1 86.75 194 GLU B O 1
ATOM 7737 N N . CYS B 1 195 ? -31.922 -10.609 -29.812 1 91.75 195 CYS B N 1
ATOM 7738 C CA . CYS B 1 195 ? -31.766 -12 -30.234 1 91.75 195 CYS B CA 1
ATOM 7739 C C . CYS B 1 195 ? -32.562 -12.93 -29.328 1 91.75 195 CYS B C 1
ATOM 7741 O O . CYS B 1 195 ? -32.562 -14.148 -29.531 1 91.75 195 CYS B O 1
ATOM 7743 N N . ASN B 1 196 ? -33.438 -12.461 -28.406 1 88.19 196 ASN B N 1
ATOM 7744 C CA . ASN B 1 196 ? -34.312 -13.227 -27.531 1 88.19 196 ASN B CA 1
ATOM 7745 C C . ASN B 1 196 ? -33.594 -14.469 -26.984 1 88.19 196 ASN B C 1
ATOM 7747 O O . ASN B 1 196 ? -34.125 -15.586 -27.125 1 88.19 196 ASN B O 1
ATOM 7751 N N . LYS B 1 197 ? -32.406 -14.438 -26.531 1 89.5 197 LYS B N 1
ATOM 7752 C CA . LYS B 1 197 ? -31.641 -15.469 -25.844 1 89.5 197 LYS B CA 1
ATOM 7753 C C . LYS B 1 197 ? -31.391 -16.656 -26.781 1 89.5 197 LYS B C 1
ATOM 7755 O O . LYS B 1 197 ? -31.547 -17.812 -26.375 1 89.5 197 LYS B O 1
ATOM 7760 N N . GLU B 1 198 ? -30.969 -16.312 -27.922 1 92.88 198 GLU B N 1
ATOM 7761 C CA . GLU B 1 198 ? -30.562 -17.328 -28.891 1 92.88 198 GLU B CA 1
ATOM 7762 C C . GLU B 1 198 ? -29.297 -18.062 -28.438 1 92.88 198 GLU B C 1
ATOM 7764 O O . GLU B 1 198 ? -28.375 -17.438 -27.906 1 92.88 198 GLU B O 1
ATOM 7769 N N . LEU B 1 199 ? -29.359 -19.406 -28.688 1 95 199 LEU B N 1
ATOM 7770 C CA . LEU B 1 199 ? -28.188 -20.219 -28.312 1 95 199 LEU B CA 1
ATOM 7771 C C . LEU B 1 199 ? -27.016 -19.922 -29.25 1 95 199 LEU B C 1
ATOM 7773 O O . LEU B 1 199 ? -27.188 -19.875 -30.469 1 95 199 LEU B O 1
ATOM 7777 N N . LEU B 1 200 ? -25.891 -19.812 -28.688 1 96 200 LEU B N 1
ATOM 7778 C CA . LEU B 1 200 ? -24.688 -19.516 -29.453 1 96 200 LEU B CA 1
ATOM 7779 C C . LEU B 1 200 ? -24.031 -20.797 -29.953 1 96 200 LEU B C 1
ATOM 7781 O O . LEU B 1 200 ? -24.078 -21.828 -29.281 1 96 200 LEU B O 1
ATOM 7785 N N . SER B 1 201 ? -23.422 -20.719 -31.078 1 94.25 201 SER B N 1
ATOM 7786 C CA . SER B 1 201 ? -22.719 -21.844 -31.672 1 94.25 201 SER B CA 1
ATOM 7787 C C . SER B 1 201 ? -21.203 -21.609 -31.656 1 94.25 201 SER B C 1
ATOM 7789 O O . SER B 1 201 ? -20.75 -20.469 -31.531 1 94.25 201 SER B O 1
ATOM 7791 N N . SER B 1 202 ? -20.5 -22.719 -31.797 1 93.06 202 SER B N 1
ATOM 7792 C CA . SER B 1 202 ? -19.047 -22.641 -31.75 1 93.06 202 SER B CA 1
ATOM 7793 C C . SER B 1 202 ? -18.5 -22.062 -33.062 1 93.06 202 SER B C 1
ATOM 7795 O O . SER B 1 202 ? -18.922 -22.469 -34.156 1 93.06 202 SER B O 1
ATOM 7797 N N . ALA B 1 203 ? -17.656 -21.047 -32.938 1 92.06 203 ALA B N 1
ATOM 7798 C CA . ALA B 1 203 ? -16.953 -20.469 -34.094 1 92.06 203 ALA B CA 1
ATOM 7799 C C . ALA B 1 203 ? -15.469 -20.797 -34.062 1 92.06 203 ALA B C 1
ATOM 7801 O O . ALA B 1 203 ? -14.656 -20.141 -34.688 1 92.06 203 ALA B O 1
ATOM 7802 N N . GLY B 1 204 ? -15.078 -21.719 -33.219 1 88.12 204 GLY B N 1
ATOM 7803 C CA . GLY B 1 204 ? -13.695 -22.172 -33.188 1 88.12 204 GLY B CA 1
ATOM 7804 C C . GLY B 1 204 ? -12.852 -21.422 -32.188 1 88.12 204 GLY B C 1
ATOM 7805 O O . GLY B 1 204 ? -13.383 -20.766 -31.281 1 88.12 204 GLY B O 1
ATOM 7806 N N . LEU B 1 205 ? -11.523 -21.688 -32.281 1 91 205 LEU B N 1
ATOM 7807 C CA . LEU B 1 205 ? -10.547 -21.062 -31.406 1 91 205 LEU B CA 1
ATOM 7808 C C . LEU B 1 205 ? -10.328 -19.594 -31.781 1 91 205 LEU B C 1
ATOM 7810 O O . LEU B 1 205 ? -10.164 -19.281 -32.969 1 91 205 LEU B O 1
ATOM 7814 N N . HIS B 1 206 ? -10.383 -18.734 -30.75 1 92.12 206 HIS B N 1
ATOM 7815 C CA . HIS B 1 206 ? -10.141 -17.328 -31.016 1 92.12 206 HIS B CA 1
ATOM 7816 C C . HIS B 1 206 ? -8.711 -17.094 -31.484 1 92.12 206 HIS B C 1
ATOM 7818 O O . HIS B 1 206 ? -7.773 -17.688 -30.938 1 92.12 206 HIS B O 1
ATOM 7824 N N . GLN B 1 207 ? -8.492 -16.172 -32.312 1 87.25 207 GLN B N 1
ATOM 7825 C CA . GLN B 1 207 ? -7.207 -15.977 -32.969 1 87.25 207 GLN B CA 1
ATOM 7826 C C . GLN B 1 207 ? -6.246 -15.18 -32.094 1 87.25 207 GLN B C 1
ATOM 7828 O O . GLN B 1 207 ? -5.027 -15.281 -32.25 1 87.25 207 GLN B O 1
ATOM 7833 N N . LYS B 1 208 ? -6.777 -14.438 -31.297 1 88.5 208 LYS B N 1
ATOM 7834 C CA . LYS B 1 208 ? -5.922 -13.586 -30.469 1 88.5 208 LYS B CA 1
ATOM 7835 C C . LYS B 1 208 ? -5.797 -14.141 -29.047 1 88.5 208 LYS B C 1
ATOM 7837 O O . LYS B 1 208 ? -6.805 -14.453 -28.406 1 88.5 208 LYS B O 1
ATOM 7842 N N . ILE B 1 209 ? -4.574 -14.344 -28.672 1 92.75 209 ILE B N 1
ATOM 7843 C CA . ILE B 1 209 ? -4.289 -14.742 -27.312 1 92.75 209 ILE B CA 1
ATOM 7844 C C . ILE B 1 209 ? -3.994 -13.516 -26.453 1 92.75 209 ILE B C 1
ATOM 7846 O O . ILE B 1 209 ? -3.35 -12.57 -26.922 1 92.75 209 ILE B O 1
ATOM 7850 N N . ARG B 1 210 ? -4.484 -13.539 -25.234 1 93.25 210 ARG B N 1
ATOM 7851 C CA . ARG B 1 210 ? -4.32 -12.375 -24.375 1 93.25 210 ARG B CA 1
ATOM 7852 C C . ARG B 1 210 ? -3.287 -12.648 -23.281 1 93.25 210 ARG B C 1
ATOM 7854 O O . ARG B 1 210 ? -3.291 -13.711 -22.672 1 93.25 210 ARG B O 1
ATOM 7861 N N . GLN B 1 211 ? -2.383 -11.711 -23.109 1 94 211 GLN B N 1
ATOM 7862 C CA . GLN B 1 211 ? -1.413 -11.781 -22.016 1 94 211 GLN B CA 1
ATOM 7863 C C . GLN B 1 211 ? -1.972 -11.156 -20.75 1 94 211 GLN B C 1
ATOM 7865 O O . GLN B 1 211 ? -2.479 -10.031 -20.766 1 94 211 GLN B O 1
ATOM 7870 N N . VAL B 1 212 ? -1.936 -11.898 -19.641 1 96.31 212 VAL B N 1
ATOM 7871 C CA . VAL B 1 212 ? -2.469 -11.43 -18.359 1 96.31 212 VAL B CA 1
ATOM 7872 C C . VAL B 1 212 ? -1.324 -11.195 -17.375 1 96.31 212 VAL B C 1
ATOM 7874 O O . VAL B 1 212 ? -0.471 -12.07 -17.188 1 96.31 212 VAL B O 1
ATOM 7877 N N . VAL B 1 213 ? -1.342 -10.062 -16.766 1 95.5 213 VAL B N 1
ATOM 7878 C CA . VAL B 1 213 ? -0.302 -9.711 -15.805 1 95.5 213 VAL B CA 1
ATOM 7879 C C . VAL B 1 213 ? -0.798 -9.984 -14.383 1 95.5 213 VAL B C 1
ATOM 7881 O O . VAL B 1 213 ? -1.874 -9.523 -14 1 95.5 213 VAL B O 1
ATOM 7884 N N . ALA B 1 214 ? -0.109 -10.844 -13.656 1 94.5 214 ALA B N 1
ATOM 7885 C CA . ALA B 1 214 ? -0.357 -11.086 -12.242 1 94.5 214 ALA B CA 1
ATOM 7886 C C . ALA B 1 214 ? 0.749 -10.484 -11.375 1 94.5 214 ALA B C 1
ATOM 7888 O O . ALA B 1 214 ? 1.529 -9.656 -11.844 1 94.5 214 ALA B O 1
ATOM 7889 N N . VAL B 1 215 ? 0.66 -10.922 -10.047 1 90.19 215 VAL B N 1
ATOM 7890 C CA . VAL B 1 215 ? 1.686 -10.383 -9.156 1 90.19 215 VAL B CA 1
ATOM 7891 C C . VAL B 1 215 ? 3 -11.125 -9.375 1 90.19 215 VAL B C 1
ATOM 7893 O O . VAL B 1 215 ? 3.135 -12.289 -8.992 1 90.19 215 VAL B O 1
ATOM 7896 N N . GLY B 1 216 ? 3.861 -10.789 -10.141 1 87.5 216 GLY B N 1
ATOM 7897 C CA . GLY B 1 216 ? 5.184 -11.359 -10.352 1 87.5 216 GLY B CA 1
ATOM 7898 C C . GLY B 1 216 ? 5.207 -12.422 -11.438 1 87.5 216 GLY B C 1
ATOM 7899 O O . GLY B 1 216 ? 6.199 -13.141 -11.586 1 87.5 216 GLY B O 1
ATOM 7900 N N . LYS B 1 217 ? 4.027 -12.719 -11.984 1 91.44 217 LYS B N 1
ATOM 7901 C CA . LYS B 1 217 ? 3.963 -13.68 -13.078 1 91.44 217 LYS B CA 1
ATOM 7902 C C . LYS B 1 217 ? 3.016 -13.211 -14.172 1 91.44 217 LYS B C 1
ATOM 7904 O O . LYS B 1 217 ? 2.227 -12.281 -13.961 1 91.44 217 LYS B O 1
ATOM 7909 N N . MET B 1 218 ? 3.256 -13.758 -15.336 1 94.38 218 MET B N 1
ATOM 7910 C CA . MET B 1 218 ? 2.377 -13.531 -16.484 1 94.38 218 MET B CA 1
ATOM 7911 C C . MET B 1 218 ? 1.879 -14.852 -17.047 1 94.38 218 MET B C 1
ATOM 7913 O O . MET B 1 218 ? 2.533 -15.891 -16.906 1 94.38 218 MET B O 1
ATOM 7917 N N . TYR B 1 219 ? 0.708 -14.836 -17.562 1 96.69 219 TYR B N 1
ATOM 7918 C CA . TYR B 1 219 ? 0.185 -16.016 -18.25 1 96.69 219 TYR B CA 1
ATOM 7919 C C . TYR B 1 219 ? -0.698 -15.602 -19.422 1 96.69 219 TYR B C 1
ATOM 7921 O O . TYR B 1 219 ? -0.963 -14.422 -19.641 1 96.69 219 TYR B O 1
ATOM 7929 N N . PHE B 1 220 ? -1.025 -16.594 -20.203 1 96.5 220 PHE B N 1
ATOM 7930 C CA . PHE B 1 220 ? -1.82 -16.328 -21.391 1 96.5 220 PHE B CA 1
ATOM 7931 C C . PHE B 1 220 ? -3.197 -16.969 -21.281 1 96.5 220 PHE B C 1
ATOM 7933 O O . PHE B 1 220 ? -3.355 -18 -20.609 1 96.5 220 PHE B O 1
ATOM 7940 N N . VAL B 1 221 ? -4.172 -16.328 -21.891 1 96.69 221 VAL B N 1
ATOM 7941 C CA . VAL B 1 221 ? -5.531 -16.859 -21.922 1 96.69 221 VAL B CA 1
ATOM 7942 C C . VAL B 1 221 ? -5.941 -17.125 -23.375 1 96.69 221 VAL B C 1
ATOM 7944 O O . VAL B 1 221 ? -5.914 -16.219 -24.203 1 96.69 221 VAL B O 1
ATOM 7947 N N . ALA B 1 222 ? -6.156 -18.359 -23.672 1 95.94 222 ALA B N 1
ATOM 7948 C CA . ALA B 1 222 ? -6.742 -18.75 -24.953 1 95.94 222 ALA B CA 1
ATOM 7949 C C . ALA B 1 222 ? -8.242 -19 -24.812 1 95.94 222 ALA B C 1
ATOM 7951 O O . ALA B 1 222 ? -8.68 -19.688 -23.891 1 95.94 222 ALA B O 1
ATOM 7952 N N . SER B 1 223 ? -9.008 -18.422 -25.719 1 94.81 223 SER B N 1
ATOM 7953 C CA . SER B 1 223 ? -10.461 -18.484 -25.594 1 94.81 223 SER B CA 1
ATOM 7954 C C . SER B 1 223 ? -11.102 -18.984 -26.891 1 94.81 223 SER B C 1
ATOM 7956 O O . SER B 1 223 ? -10.422 -19.141 -27.906 1 94.81 223 SER B O 1
ATOM 7958 N N . GLU B 1 224 ? -12.352 -19.281 -26.812 1 95.38 224 GLU B N 1
ATOM 7959 C CA . GLU B 1 224 ? -13.125 -19.688 -27.984 1 95.38 224 GLU B CA 1
ATOM 7960 C C . GLU B 1 224 ? -14.031 -18.562 -28.469 1 95.38 224 GLU B C 1
ATOM 7962 O O . GLU B 1 224 ? -14.383 -17.672 -27.688 1 95.38 224 GLU B O 1
ATOM 7967 N N . SER B 1 225 ? -14.258 -18.562 -29.703 1 94.62 225 SER B N 1
ATOM 7968 C CA . SER B 1 225 ? -15.203 -17.641 -30.312 1 94.62 225 SER B CA 1
ATOM 7969 C C . SER B 1 225 ? -16.562 -18.297 -30.516 1 94.62 225 SER B C 1
ATOM 7971 O O . SER B 1 225 ? -16.641 -19.469 -30.891 1 94.62 225 SER B O 1
ATOM 7973 N N . LEU B 1 226 ? -17.594 -17.547 -30.188 1 96 226 LEU B N 1
ATOM 7974 C CA . LEU B 1 226 ? -18.969 -18.016 -30.359 1 96 226 LEU B CA 1
ATOM 7975 C C . LEU B 1 226 ? -19.734 -17.109 -31.312 1 96 226 LEU B C 1
ATOM 7977 O O . LEU B 1 226 ? -19.484 -15.898 -31.375 1 96 226 LEU B O 1
ATOM 7981 N N . ALA B 1 227 ? -20.625 -17.734 -32.062 1 95.31 227 ALA B N 1
ATOM 7982 C CA . ALA B 1 227 ? -21.375 -16.969 -33.062 1 95.31 227 ALA B CA 1
ATOM 7983 C C . ALA B 1 227 ? -22.875 -17.109 -32.844 1 95.31 227 ALA B C 1
ATOM 7985 O O . ALA B 1 227 ? -23.359 -18.188 -32.469 1 95.31 227 ALA B O 1
ATOM 7986 N N . CYS B 1 228 ? -23.5 -16.047 -33 1 94.56 228 CYS B N 1
ATOM 7987 C CA . CYS B 1 228 ? -24.953 -16.047 -32.938 1 94.56 228 CYS B CA 1
ATOM 7988 C C . CYS B 1 228 ? -25.562 -16.156 -34.344 1 94.56 228 CYS B C 1
ATOM 7990 O O . CYS B 1 228 ? -25.156 -15.438 -35.25 1 94.56 228 CYS B O 1
ATOM 7992 N N . ARG B 1 229 ? -26.531 -16.891 -34.5 1 91.56 229 ARG B N 1
ATOM 7993 C CA . ARG B 1 229 ? -27.141 -17.125 -35.812 1 91.56 229 ARG B CA 1
ATOM 7994 C C . ARG B 1 229 ? -28.094 -15.992 -36.188 1 91.56 229 ARG B C 1
ATOM 7996 O O . ARG B 1 229 ? -28.328 -15.727 -37.344 1 91.56 229 ARG B O 1
ATOM 8003 N N . ARG B 1 230 ? -28.578 -15.375 -35.25 1 91.88 230 ARG B N 1
ATOM 8004 C CA . ARG B 1 230 ? -29.578 -14.344 -35.469 1 91.88 230 ARG B CA 1
ATOM 8005 C C . ARG B 1 230 ? -28.922 -13.008 -35.812 1 91.88 230 ARG B C 1
ATOM 8007 O O . ARG B 1 230 ? -29.188 -12.414 -36.844 1 91.88 230 ARG B O 1
ATOM 8014 N N . CYS B 1 231 ? -28.094 -12.484 -34.906 1 92.06 231 CYS B N 1
ATOM 8015 C CA . CYS B 1 231 ? -27.469 -11.188 -35.125 1 92.06 231 CYS B CA 1
ATOM 8016 C C . CYS B 1 231 ? -26.156 -11.344 -35.906 1 92.06 231 CYS B C 1
ATOM 8018 O O . CYS B 1 231 ? -25.594 -10.359 -36.375 1 92.06 231 CYS B O 1
ATOM 8020 N N . LYS B 1 232 ? -25.562 -12.438 -36.031 1 89.19 232 LYS B N 1
ATOM 8021 C CA . LYS B 1 232 ? -24.375 -12.781 -36.812 1 89.19 232 LYS B CA 1
ATOM 8022 C C . LYS B 1 232 ? -23.125 -12.172 -36.188 1 89.19 232 LYS B C 1
ATOM 8024 O O . LYS B 1 232 ? -22.078 -12.094 -36.844 1 89.19 232 LYS B O 1
ATOM 8029 N N . ARG B 1 233 ? -23.281 -11.75 -35 1 90.31 233 ARG B N 1
ATOM 8030 C CA . ARG B 1 233 ? -22.109 -11.227 -34.281 1 90.31 233 ARG B CA 1
ATOM 8031 C C . ARG B 1 233 ? -21.328 -12.352 -33.625 1 90.31 233 ARG B C 1
ATOM 8033 O O . ARG B 1 233 ? -21.875 -13.414 -33.344 1 90.31 233 ARG B O 1
ATOM 8040 N N . THR B 1 234 ? -20 -12.086 -33.531 1 91.25 234 THR B N 1
ATOM 8041 C CA . THR B 1 234 ? -19.109 -13.031 -32.844 1 91.25 234 THR B CA 1
ATOM 8042 C C . THR B 1 234 ? -18.734 -12.523 -31.469 1 91.25 234 THR B C 1
ATOM 8044 O O . THR B 1 234 ? -18.375 -11.352 -31.297 1 91.25 234 THR B O 1
ATOM 8047 N N . LEU B 1 235 ? -18.922 -13.359 -30.547 1 92.06 235 LEU B N 1
ATOM 8048 C CA . LEU B 1 235 ? -18.562 -13.039 -29.156 1 92.06 235 LEU B CA 1
ATOM 8049 C C . LEU B 1 235 ? -17.422 -13.914 -28.672 1 92.06 235 LEU B C 1
ATOM 8051 O O . LEU B 1 235 ? -17.266 -15.047 -29.125 1 92.06 235 LEU B O 1
ATOM 8055 N N . ILE B 1 236 ? -16.625 -13.367 -27.844 1 92.81 236 ILE B N 1
ATOM 8056 C CA . ILE B 1 236 ? -15.516 -14.117 -27.266 1 92.81 236 ILE B CA 1
ATOM 8057 C C . ILE B 1 236 ? -15.922 -14.664 -25.906 1 92.81 236 ILE B C 1
ATOM 8059 O O . ILE B 1 236 ? -16.594 -13.984 -25.141 1 92.81 236 ILE B O 1
ATOM 8063 N N . SER B 1 237 ? -15.484 -15.797 -25.531 1 94 237 SER B N 1
ATOM 8064 C CA . SER B 1 237 ? -15.945 -16.516 -24.344 1 94 237 SER B CA 1
ATOM 8065 C C . SER B 1 237 ? -15.531 -15.781 -23.078 1 94 237 SER B C 1
ATOM 8067 O O . SER B 1 237 ? -16.109 -16.016 -22 1 94 237 SER B O 1
ATOM 8069 N N . TRP B 1 238 ? -14.508 -14.914 -23.109 1 92.31 238 TRP B N 1
ATOM 8070 C CA . TRP B 1 238 ? -14.062 -14.266 -21.891 1 92.31 238 TRP B CA 1
ATOM 8071 C C . TRP B 1 238 ? -14.867 -13 -21.625 1 92.31 238 TRP B C 1
ATOM 8073 O O . TRP B 1 238 ? -14.719 -12.375 -20.562 1 92.31 238 TRP B O 1
ATOM 8083 N N . SER B 1 239 ? -15.734 -12.617 -22.562 1 90.5 239 SER B N 1
ATOM 8084 C CA . SER B 1 239 ? -16.547 -11.422 -22.328 1 90.5 239 SER B CA 1
ATOM 8085 C C . SER B 1 239 ? -17.375 -11.555 -21.062 1 90.5 239 SER B C 1
ATOM 8087 O O . SER B 1 239 ? -17.875 -12.633 -20.75 1 90.5 239 SER B O 1
ATOM 8089 N N . HIS B 1 240 ? -17.5 -10.43 -20.422 1 90.06 240 HIS B N 1
ATOM 8090 C CA . HIS B 1 240 ? -18.219 -10.445 -19.141 1 90.06 240 HIS B CA 1
ATOM 8091 C C . HIS B 1 240 ? -19.656 -10.938 -19.312 1 90.06 240 HIS B C 1
ATOM 8093 O O . HIS B 1 240 ? -20.188 -11.609 -18.438 1 90.06 240 HIS B O 1
ATOM 8099 N N . ASP B 1 241 ? -20.266 -10.625 -20.438 1 89.31 241 ASP B N 1
ATOM 8100 C CA . ASP B 1 241 ? -21.625 -11.039 -20.719 1 89.31 241 ASP B CA 1
ATOM 8101 C C . ASP B 1 241 ? -21.75 -12.562 -20.766 1 89.31 241 ASP B C 1
ATOM 8103 O O . ASP B 1 241 ? -22.75 -13.125 -20.312 1 89.31 241 ASP B O 1
ATOM 8107 N N . LEU B 1 242 ? -20.812 -13.188 -21.281 1 92.94 242 LEU B N 1
ATOM 8108 C CA . LEU B 1 242 ? -20.844 -14.641 -21.406 1 92.94 242 LEU B CA 1
ATOM 8109 C C . LEU B 1 242 ? -20.422 -15.305 -20.094 1 92.94 242 LEU B C 1
ATOM 8111 O O . LEU B 1 242 ? -21.016 -16.281 -19.656 1 92.94 242 LEU B O 1
ATOM 8115 N N . VAL B 1 243 ? -19.391 -14.758 -19.469 1 93.69 243 VAL B N 1
ATOM 8116 C CA . VAL B 1 243 ? -18.891 -15.32 -18.219 1 93.69 243 VAL B CA 1
ATOM 8117 C C . VAL B 1 243 ? -19.969 -15.25 -17.156 1 93.69 243 VAL B C 1
ATOM 8119 O O . VAL B 1 243 ? -20.109 -16.172 -16.344 1 93.69 243 VAL B O 1
ATOM 8122 N N . SER B 1 244 ? -20.797 -14.195 -17.219 1 90.5 244 SER B N 1
ATOM 8123 C CA . SER B 1 244 ? -21.812 -13.992 -16.203 1 90.5 244 SER B CA 1
ATOM 8124 C C . SER B 1 244 ? -22.953 -14.992 -16.359 1 90.5 244 SER B C 1
ATOM 8126 O O . SER B 1 244 ? -23.781 -15.156 -15.445 1 90.5 244 SER B O 1
ATOM 8128 N N . GLN B 1 245 ? -23.047 -15.672 -17.516 1 93.62 245 GLN B N 1
ATOM 8129 C CA . GLN B 1 245 ? -24.094 -16.656 -17.75 1 93.62 245 GLN B CA 1
ATOM 8130 C C . GLN B 1 245 ? -23.734 -18 -17.125 1 93.62 245 GLN B C 1
ATOM 8132 O O . GLN B 1 245 ? -24.609 -18.859 -16.953 1 93.62 245 GLN B O 1
ATOM 8137 N N . LEU B 1 246 ? -22.516 -18.172 -16.812 1 94.44 246 LEU B N 1
ATOM 8138 C CA . LEU B 1 246 ? -22.078 -19.438 -16.234 1 94.44 246 LEU B CA 1
ATOM 8139 C C . LEU B 1 246 ? -22.531 -19.562 -14.781 1 94.44 246 LEU B C 1
ATOM 8141 O O . LEU B 1 246 ? -22.828 -18.562 -14.125 1 94.44 246 LEU B O 1
ATOM 8145 N N . ASP B 1 247 ? -22.672 -20.828 -14.359 1 91.62 247 ASP B N 1
ATOM 8146 C CA . ASP B 1 247 ? -22.891 -21.016 -12.93 1 91.62 247 ASP B CA 1
ATOM 8147 C C . ASP B 1 247 ? -21.703 -20.5 -12.117 1 91.62 247 ASP B C 1
ATOM 8149 O O . ASP B 1 247 ? -20.594 -20.375 -12.641 1 91.62 247 ASP B O 1
ATOM 8153 N N . ILE B 1 248 ? -21.875 -20.219 -10.93 1 90.75 248 ILE B N 1
ATOM 8154 C CA . ILE B 1 248 ? -20.906 -19.516 -10.117 1 90.75 248 ILE B CA 1
ATOM 8155 C C . ILE B 1 248 ? -19.641 -20.375 -9.961 1 90.75 248 ILE B C 1
ATOM 8157 O O . ILE B 1 248 ? -18.531 -19.844 -9.859 1 90.75 248 ILE B O 1
ATOM 8161 N N . GLY B 1 249 ? -19.828 -21.672 -9.906 1 90.5 249 GLY B N 1
ATOM 8162 C CA . GLY B 1 249 ? -18.688 -22.547 -9.781 1 90.5 249 GLY B CA 1
ATOM 8163 C C . GLY B 1 249 ? -17.734 -22.438 -10.961 1 90.5 249 GLY B C 1
ATOM 8164 O O . GLY B 1 249 ? -16.516 -22.516 -10.781 1 90.5 249 GLY B O 1
ATOM 8165 N N . HIS B 1 250 ? -18.266 -22.297 -12.141 1 94 250 HIS B N 1
ATOM 8166 C CA . HIS B 1 250 ? -17.453 -22.125 -13.344 1 94 250 HIS B CA 1
ATOM 8167 C C . HIS B 1 250 ? -16.953 -20.703 -13.461 1 94 250 HIS B C 1
ATOM 8169 O O . HIS B 1 250 ? -15.805 -20.469 -13.859 1 94 250 HIS B O 1
ATOM 8175 N N . ARG B 1 251 ? -17.75 -19.781 -13.062 1 93.12 251 ARG B N 1
ATOM 8176 C CA . ARG B 1 251 ? -17.438 -18.359 -13.188 1 93.12 251 ARG B CA 1
ATOM 8177 C C . ARG B 1 251 ? -16.203 -18 -12.375 1 93.12 251 ARG B C 1
ATOM 8179 O O . ARG B 1 251 ? -15.359 -17.219 -12.828 1 93.12 251 ARG B O 1
ATOM 8186 N N . VAL B 1 252 ? -16.094 -18.578 -11.258 1 92.31 252 VAL B N 1
ATOM 8187 C CA . VAL B 1 252 ? -15.039 -18.219 -10.328 1 92.31 252 VAL B CA 1
ATOM 8188 C C . VAL B 1 252 ? -13.695 -18.734 -10.844 1 92.31 252 VAL B C 1
ATOM 8190 O O . VAL B 1 252 ? -12.641 -18.312 -10.383 1 92.31 252 VAL B O 1
ATOM 8193 N N . GLN B 1 253 ? -13.703 -19.594 -11.828 1 94.31 253 GLN B N 1
ATOM 8194 C CA . GLN B 1 253 ? -12.469 -20.156 -12.367 1 94.31 253 GLN B CA 1
ATOM 8195 C C . GLN B 1 253 ? -11.828 -19.203 -13.375 1 94.31 253 GLN B C 1
ATOM 8197 O O . GLN B 1 253 ? -10.672 -19.406 -13.773 1 94.31 253 GLN B O 1
ATOM 8202 N N . PHE B 1 254 ? -12.609 -18.203 -13.781 1 95.06 254 PHE B N 1
ATOM 8203 C CA . PHE B 1 254 ? -12.039 -17.188 -14.656 1 95.06 254 PHE B CA 1
ATOM 8204 C C . PHE B 1 254 ? -11.273 -16.156 -13.852 1 95.06 254 PHE B C 1
ATOM 8206 O O . PHE B 1 254 ? -11.875 -15.242 -13.273 1 95.06 254 PHE B O 1
ATOM 8213 N N . PRO B 1 255 ? -9.953 -16.078 -13.875 1 93.25 255 PRO B N 1
ATOM 8214 C CA . PRO B 1 255 ? -9.164 -15.359 -12.875 1 93.25 255 PRO B CA 1
ATOM 8215 C C . PRO B 1 255 ? -8.758 -13.969 -13.344 1 93.25 255 PRO B C 1
ATOM 8217 O O . PRO B 1 255 ? -7.895 -13.336 -12.719 1 93.25 255 PRO B O 1
ATOM 8220 N N . CYS B 1 256 ? -9.273 -13.438 -14.422 1 93.88 256 CYS B N 1
ATOM 8221 C CA . CYS B 1 256 ? -8.656 -12.203 -14.914 1 93.88 256 CYS B CA 1
ATOM 8222 C C . CYS B 1 256 ? -9.719 -11.219 -15.383 1 93.88 256 CYS B C 1
ATOM 8224 O O . CYS B 1 256 ? -10.898 -11.57 -15.5 1 93.88 256 CYS B O 1
ATOM 8226 N N . ILE B 1 257 ? -9.328 -10.039 -15.453 1 92.19 257 ILE B N 1
ATOM 8227 C CA . ILE B 1 257 ? -10.102 -8.914 -15.977 1 92.19 257 ILE B CA 1
ATOM 8228 C C . ILE B 1 257 ? -9.461 -8.406 -17.266 1 92.19 257 ILE B C 1
ATOM 8230 O O . ILE B 1 257 ? -8.289 -8.008 -17.281 1 92.19 257 ILE B O 1
ATOM 8234 N N . LEU B 1 258 ? -10.211 -8.484 -18.328 1 90.5 258 LEU B N 1
ATOM 8235 C CA . LEU B 1 258 ? -9.656 -8.133 -19.625 1 90.5 258 LEU B CA 1
ATOM 8236 C C . LEU B 1 258 ? -10.297 -6.859 -20.172 1 90.5 258 LEU B C 1
ATOM 8238 O O . LEU B 1 258 ? -11.523 -6.742 -20.203 1 90.5 258 LEU B O 1
ATOM 8242 N N . THR B 1 259 ? -9.445 -5.934 -20.453 1 84.75 259 THR B N 1
ATOM 8243 C CA . THR B 1 259 ? -9.859 -4.77 -21.234 1 84.75 259 THR B CA 1
ATOM 8244 C C . THR B 1 259 ? -9.43 -4.922 -22.703 1 84.75 259 THR B C 1
ATOM 8246 O O . THR B 1 259 ? -8.922 -5.969 -23.094 1 84.75 259 THR B O 1
ATOM 8249 N N . SER B 1 260 ? -9.75 -3.949 -23.453 1 78.75 260 SER B N 1
ATOM 8250 C CA . SER B 1 260 ? -9.383 -4.031 -24.875 1 78.75 260 SER B CA 1
ATOM 8251 C C . SER B 1 260 ? -7.875 -4.121 -25.047 1 78.75 260 SER B C 1
ATOM 8253 O O . SER B 1 260 ? -7.387 -4.848 -25.922 1 78.75 260 SER B O 1
ATOM 8255 N N . LYS B 1 261 ? -7.156 -3.477 -24.078 1 77.06 261 LYS B N 1
ATOM 8256 C CA . LYS B 1 261 ? -5.715 -3.373 -24.281 1 77.06 261 LYS B CA 1
ATOM 8257 C C . LYS B 1 261 ? -4.953 -4.172 -23.219 1 77.06 261 LYS B C 1
ATOM 8259 O O . LYS B 1 261 ? -3.811 -4.574 -23.453 1 77.06 261 LYS B O 1
ATOM 8264 N N . LEU B 1 262 ? -5.59 -4.246 -22.156 1 87.25 262 LEU B N 1
ATOM 8265 C CA . LEU B 1 262 ? -4.824 -4.801 -21.047 1 87.25 262 LEU B CA 1
ATOM 8266 C C . LEU B 1 262 ? -5.605 -5.91 -20.344 1 87.25 262 LEU B C 1
ATOM 8268 O O . LEU B 1 262 ? -6.84 -5.918 -20.375 1 87.25 262 LEU B O 1
ATOM 8272 N N . ALA B 1 263 ? -4.875 -6.906 -19.875 1 92.56 263 ALA B N 1
ATOM 8273 C CA . ALA B 1 263 ? -5.445 -7.973 -19.062 1 92.56 263 ALA B CA 1
ATOM 8274 C C . ALA B 1 263 ? -4.645 -8.156 -17.766 1 92.56 263 ALA B C 1
ATOM 8276 O O . ALA B 1 263 ? -3.416 -8.242 -17.797 1 92.56 263 ALA B O 1
ATOM 8277 N N . CYS B 1 264 ? -5.352 -8.109 -16.688 1 94.38 264 CYS B N 1
ATOM 8278 C CA . CYS B 1 264 ? -4.711 -8.305 -15.391 1 94.38 264 CYS B CA 1
ATOM 8279 C C . CYS B 1 264 ? -5.43 -9.383 -14.586 1 94.38 264 CYS B C 1
ATOM 8281 O O . CYS B 1 264 ? -6.637 -9.57 -14.734 1 94.38 264 CYS B O 1
ATOM 8283 N N . ASP B 1 265 ? -4.613 -10.07 -13.852 1 95.38 265 ASP B N 1
ATOM 8284 C CA . ASP B 1 265 ? -5.191 -11.023 -12.914 1 95.38 265 ASP B CA 1
ATOM 8285 C C . ASP B 1 265 ? -5.984 -10.312 -11.82 1 95.38 265 ASP B C 1
ATOM 8287 O O . ASP B 1 265 ? -5.641 -9.195 -11.43 1 95.38 265 ASP B O 1
ATOM 8291 N N . VAL B 1 266 ? -7.004 -10.945 -11.297 1 91.56 266 VAL B N 1
ATOM 8292 C CA . VAL B 1 266 ? -7.867 -10.375 -10.266 1 91.56 266 VAL B CA 1
ATOM 8293 C C . VAL B 1 266 ? -7.039 -10.047 -9.023 1 91.56 266 VAL B C 1
ATOM 8295 O O . VAL B 1 266 ? -7.371 -9.133 -8.273 1 91.56 266 VAL B O 1
ATOM 8298 N N . GLU B 1 267 ? -5.953 -10.758 -8.828 1 90.75 267 GLU B N 1
ATOM 8299 C CA . GLU B 1 267 ? -5.098 -10.5 -7.672 1 90.75 267 GLU B CA 1
ATOM 8300 C C . GLU B 1 267 ? -4.547 -9.078 -7.699 1 90.75 267 GLU B C 1
ATOM 8302 O O . GLU B 1 267 ? -4.363 -8.453 -6.652 1 90.75 267 GLU B O 1
ATOM 8307 N N . VAL B 1 268 ? -4.266 -8.57 -8.875 1 90.75 268 VAL B N 1
ATOM 8308 C CA . VAL B 1 268 ? -3.756 -7.211 -9.016 1 90.75 268 VAL B CA 1
ATOM 8309 C C . VAL B 1 268 ? -4.855 -6.211 -8.672 1 90.75 268 VAL B C 1
ATOM 8311 O O . VAL B 1 268 ? -4.605 -5.219 -7.977 1 90.75 268 VAL B O 1
ATOM 8314 N N . ALA B 1 269 ? -6.039 -6.488 -9.133 1 86.38 269 ALA B N 1
ATOM 8315 C CA . ALA B 1 269 ? -7.172 -5.629 -8.805 1 86.38 269 ALA B CA 1
ATOM 8316 C C . ALA B 1 269 ? -7.449 -5.629 -7.305 1 86.38 269 ALA B C 1
ATOM 8318 O O . ALA B 1 269 ? -7.793 -4.594 -6.73 1 86.38 269 ALA B O 1
ATOM 8319 N N . SER B 1 270 ? -7.285 -6.766 -6.738 1 83.44 270 SER B N 1
ATOM 8320 C CA . SER B 1 270 ? -7.535 -6.887 -5.305 1 83.44 270 SER B CA 1
ATOM 8321 C C . SER B 1 270 ? -6.539 -6.059 -4.5 1 83.44 270 SER B C 1
ATOM 8323 O O . SER B 1 270 ? -6.871 -5.555 -3.426 1 83.44 270 SER B O 1
ATOM 8325 N N . LEU B 1 271 ? -5.344 -5.977 -5.016 1 82.88 271 LEU B N 1
ATOM 8326 C CA . LEU B 1 271 ? -4.328 -5.176 -4.34 1 82.88 271 LEU B CA 1
ATOM 8327 C C . LEU B 1 271 ? -4.695 -3.695 -4.371 1 82.88 271 LEU B C 1
ATOM 8329 O O . LEU B 1 271 ? -4.254 -2.922 -3.521 1 82.88 271 LEU B O 1
ATOM 8333 N N . MET B 1 272 ? -5.441 -3.357 -5.309 1 79.88 272 MET B N 1
ATOM 8334 C CA . MET B 1 272 ? -5.809 -1.95 -5.445 1 79.88 272 MET B CA 1
ATOM 8335 C C . MET B 1 272 ? -7.016 -1.615 -4.578 1 79.88 272 MET B C 1
ATOM 8337 O O . MET B 1 272 ? -7.312 -0.441 -4.348 1 79.88 272 MET B O 1
ATOM 8341 N N . ARG B 1 273 ? -7.562 -2.783 -4.094 1 73.06 273 ARG B N 1
ATOM 8342 C CA . ARG B 1 273 ? -8.727 -2.598 -3.236 1 73.06 273 ARG B CA 1
ATOM 8343 C C . ARG B 1 273 ? -8.312 -2.209 -1.821 1 73.06 273 ARG B C 1
ATOM 8345 O O . ARG B 1 273 ? -7.41 -2.818 -1.244 1 73.06 273 ARG B O 1
ATOM 8352 N N . GLN B 1 274 ? -7.988 -0.967 -1.486 1 58.72 274 GLN B N 1
ATOM 8353 C CA . GLN B 1 274 ? -7.652 -0.684 -0.095 1 58.72 274 GLN B CA 1
ATOM 8354 C C . GLN B 1 274 ? -8.867 -0.182 0.676 1 58.72 274 GLN B C 1
ATOM 8356 O O . GLN B 1 274 ? -9.633 0.642 0.172 1 58.72 274 GLN B O 1
ATOM 8361 N N . ARG B 1 275 ? -8.906 -1.045 1.743 1 51.38 275 ARG B N 1
ATOM 8362 C CA . ARG B 1 275 ? -9.953 -0.639 2.68 1 51.38 275 ARG B CA 1
ATOM 8363 C C . ARG B 1 275 ? -9.828 0.838 3.035 1 51.38 275 ARG B C 1
ATOM 8365 O O . ARG B 1 275 ? -8.82 1.257 3.619 1 51.38 275 ARG B O 1
ATOM 8372 N N . GLY B 1 276 ? -10.648 1.656 2.498 1 50.31 276 GLY B N 1
ATOM 8373 C CA . GLY B 1 276 ? -10.75 3.062 2.85 1 50.31 276 GLY B CA 1
ATOM 8374 C C . GLY B 1 276 ? -9.969 3.971 1.923 1 50.31 276 GLY B C 1
ATOM 8375 O O . GLY B 1 276 ? -10.273 5.16 1.802 1 50.31 276 GLY B O 1
ATOM 8376 N N . MET B 1 277 ? -8.711 3.357 1.51 1 51.28 277 MET B N 1
ATOM 8377 C CA . MET B 1 277 ? -7.941 4.246 0.641 1 51.28 277 MET B CA 1
ATOM 8378 C C . MET B 1 277 ? -7.512 3.521 -0.632 1 51.28 277 MET B C 1
ATOM 8380 O O . MET B 1 277 ? -7.129 2.352 -0.588 1 51.28 277 MET B O 1
ATOM 8384 N N . VAL B 1 278 ? -8.109 3.92 -1.739 1 53.12 278 VAL B N 1
ATOM 8385 C CA . VAL B 1 278 ? -7.539 3.398 -2.979 1 53.12 278 VAL B CA 1
ATOM 8386 C C . VAL B 1 278 ? -6.023 3.553 -2.959 1 53.12 278 VAL B C 1
ATOM 8388 O O . VAL B 1 278 ? -5.504 4.625 -2.633 1 53.12 278 VAL B O 1
ATOM 8391 N N . SER B 1 279 ? -5.402 2.316 -2.854 1 59.81 279 SER B N 1
ATOM 8392 C CA . SER B 1 279 ? -3.953 2.414 -2.971 1 59.81 279 SER B CA 1
ATOM 8393 C C . SER B 1 279 ? -3.551 3.158 -4.242 1 59.81 279 SER B C 1
ATOM 8395 O O . SER B 1 279 ? -4.266 3.119 -5.242 1 59.81 279 SER B O 1
ATOM 8397 N N . SER B 1 280 ? -2.586 3.936 -4.09 1 65.19 280 SER B N 1
ATOM 8398 C CA . SER B 1 280 ? -2.043 4.645 -5.246 1 65.19 280 SER B CA 1
ATOM 8399 C C . SER B 1 280 ? -1.662 3.674 -6.359 1 65.19 280 SER B C 1
ATOM 8401 O O . SER B 1 280 ? -0.98 2.676 -6.117 1 65.19 280 SER B O 1
ATOM 8403 N N . SER B 1 281 ? -2.473 3.744 -7.508 1 75.44 281 SER B N 1
ATOM 8404 C CA . SER B 1 281 ? -2.16 2.938 -8.68 1 75.44 281 SER B CA 1
ATOM 8405 C C . SER B 1 281 ? -0.678 3.025 -9.031 1 75.44 281 SER B C 1
ATOM 8407 O O . SER B 1 281 ? -0.106 2.076 -9.578 1 75.44 281 SER B O 1
ATOM 8409 N N . ILE B 1 282 ? -0.086 4.105 -8.617 1 76 282 ILE B N 1
ATOM 8410 C CA . ILE B 1 282 ? 1.335 4.277 -8.898 1 76 282 ILE B CA 1
ATOM 8411 C C . ILE B 1 282 ? 2.156 3.371 -7.984 1 76 282 ILE B C 1
ATOM 8413 O O . ILE B 1 282 ? 3.127 2.75 -8.422 1 76 282 ILE B O 1
ATOM 8417 N N . GLN B 1 283 ? 1.672 3.318 -6.805 1 77.88 283 GLN B N 1
ATOM 8418 C CA . GLN B 1 283 ? 2.383 2.457 -5.863 1 77.88 283 GLN B CA 1
ATOM 8419 C C . GLN B 1 283 ? 2.285 0.992 -6.281 1 77.88 283 GLN B C 1
ATOM 8421 O O . GLN B 1 283 ? 3.262 0.247 -6.184 1 77.88 283 GLN B O 1
ATOM 8426 N N . ILE B 1 284 ? 1.133 0.607 -6.742 1 84.06 284 ILE B N 1
ATOM 8427 C CA . ILE B 1 284 ? 0.933 -0.779 -7.152 1 84.06 284 ILE B CA 1
ATOM 8428 C C . ILE B 1 284 ? 1.749 -1.068 -8.414 1 84.06 284 ILE B C 1
ATOM 8430 O O . ILE B 1 284 ? 2.318 -2.152 -8.555 1 84.06 284 ILE B O 1
ATOM 8434 N N . GLN B 1 285 ? 1.764 -0.115 -9.273 1 86.38 285 GLN B N 1
ATOM 8435 C CA . GLN B 1 285 ? 2.568 -0.289 -10.484 1 86.38 285 GLN B CA 1
ATOM 8436 C C . GLN B 1 285 ? 4.039 -0.503 -10.133 1 86.38 285 GLN B C 1
ATOM 8438 O O . GLN B 1 285 ? 4.707 -1.349 -10.734 1 86.38 285 GLN B O 1
ATOM 8443 N N . ARG B 1 286 ? 4.512 0.269 -9.195 1 81.69 286 ARG B N 1
ATOM 8444 C CA . ARG B 1 286 ? 5.906 0.14 -8.789 1 81.69 286 ARG B CA 1
ATOM 8445 C C . ARG B 1 286 ? 6.168 -1.223 -8.156 1 81.69 286 ARG B C 1
ATOM 8447 O O . ARG B 1 286 ? 7.207 -1.838 -8.398 1 81.69 286 ARG B O 1
ATOM 8454 N N . LYS B 1 287 ? 5.27 -1.631 -7.371 1 84.06 287 LYS B N 1
ATOM 8455 C CA . LYS B 1 287 ? 5.414 -2.936 -6.73 1 84.06 287 LYS B CA 1
ATOM 8456 C C . LYS B 1 287 ? 5.406 -4.059 -7.766 1 84.06 287 LYS B C 1
ATOM 8458 O O . LYS B 1 287 ? 6.184 -5.012 -7.664 1 84.06 287 LYS B O 1
ATOM 8463 N N . LEU B 1 288 ? 4.527 -3.885 -8.727 1 89.56 288 LEU B N 1
ATOM 8464 C CA . LEU B 1 288 ? 4.473 -4.871 -9.805 1 89.56 288 LEU B CA 1
ATOM 8465 C C . LEU B 1 288 ? 5.773 -4.875 -10.602 1 89.56 288 LEU B C 1
ATOM 8467 O O . LEU B 1 288 ? 6.316 -5.938 -10.914 1 89.56 288 LEU B O 1
ATOM 8471 N N . GLN B 1 289 ? 6.234 -3.717 -10.859 1 88.44 289 GLN B N 1
ATOM 8472 C CA . GLN B 1 289 ? 7.469 -3.602 -11.633 1 88.44 289 GLN B CA 1
ATOM 8473 C C . GLN B 1 289 ? 8.641 -4.242 -10.898 1 88.44 289 GLN B C 1
ATOM 8475 O O . GLN B 1 289 ? 9.43 -4.977 -11.492 1 88.44 289 GLN B O 1
ATOM 8480 N N . GLU B 1 290 ? 8.734 -3.957 -9.664 1 84.06 290 GLU B N 1
ATOM 8481 C CA . GLU B 1 290 ? 9.82 -4.516 -8.859 1 84.06 290 GLU B CA 1
ATOM 8482 C C . GLU B 1 290 ? 9.758 -6.039 -8.828 1 84.06 290 GLU B C 1
ATOM 8484 O O . GLU B 1 290 ? 10.773 -6.711 -8.977 1 84.06 290 GLU B O 1
ATOM 8489 N N . ARG B 1 291 ? 8.602 -6.516 -8.633 1 89.5 291 ARG B N 1
ATOM 8490 C CA . ARG B 1 291 ? 8.445 -7.965 -8.539 1 89.5 291 ARG B CA 1
ATOM 8491 C C . ARG B 1 291 ? 8.75 -8.633 -9.875 1 89.5 291 ARG B C 1
ATOM 8493 O O . ARG B 1 291 ? 9.422 -9.672 -9.922 1 89.5 291 ARG B O 1
ATOM 8500 N N . HIS B 1 292 ? 8.305 -8.078 -10.93 1 91.75 292 HIS B N 1
ATOM 8501 C CA . HIS B 1 292 ? 8.555 -8.648 -12.242 1 91.75 292 HIS B CA 1
ATOM 8502 C C . HIS B 1 292 ? 10.031 -8.562 -12.609 1 91.75 292 HIS B C 1
ATOM 8504 O O . HIS B 1 292 ? 10.578 -9.477 -13.227 1 91.75 292 HIS B O 1
ATOM 8510 N N . ASP B 1 293 ? 10.648 -7.465 -12.188 1 88.19 293 ASP B N 1
ATOM 8511 C CA . ASP B 1 293 ? 12.086 -7.324 -12.414 1 88.19 293 ASP B CA 1
ATOM 8512 C C . ASP B 1 293 ? 12.867 -8.391 -11.648 1 88.19 293 ASP B C 1
ATOM 8514 O O . ASP B 1 293 ? 13.797 -9 -12.195 1 88.19 293 ASP B O 1
ATOM 8518 N N . GLU B 1 294 ? 12.477 -8.531 -10.469 1 89.06 294 GLU B N 1
ATOM 8519 C CA . GLU B 1 294 ? 13.164 -9.5 -9.633 1 89.06 294 GLU B CA 1
ATOM 8520 C C . GLU B 1 294 ? 13.016 -10.914 -10.188 1 89.06 294 GLU B C 1
ATOM 8522 O O . GLU B 1 294 ? 14 -11.664 -10.266 1 89.06 294 GLU B O 1
ATOM 8527 N N . VAL B 1 295 ? 11.828 -11.281 -10.578 1 92.88 295 VAL B N 1
ATOM 8528 C CA . VAL B 1 295 ? 11.578 -12.617 -11.109 1 92.88 295 VAL B CA 1
ATOM 8529 C C . VAL B 1 295 ? 12.336 -12.797 -12.422 1 92.88 295 VAL B C 1
ATOM 8531 O O . VAL B 1 295 ? 12.922 -13.852 -12.664 1 92.88 295 VAL B O 1
ATOM 8534 N N . TRP B 1 296 ? 12.305 -11.789 -13.227 1 92 296 TRP B N 1
ATOM 8535 C CA . TRP B 1 296 ? 13.023 -11.852 -14.5 1 92 296 TRP B CA 1
ATOM 8536 C C . TRP B 1 296 ? 14.516 -12.039 -14.273 1 92 296 TRP B C 1
ATOM 8538 O O . TRP B 1 296 ? 15.156 -12.852 -14.945 1 92 296 TRP B O 1
ATOM 8548 N N . MET B 1 297 ? 15.07 -11.32 -13.359 1 91.06 297 MET B N 1
ATOM 8549 C CA . MET B 1 297 ? 16.5 -11.438 -13.055 1 91.06 297 MET B CA 1
ATOM 8550 C C . MET B 1 297 ? 16.812 -12.805 -12.477 1 91.06 297 MET B C 1
ATOM 8552 O O . MET B 1 297 ? 17.875 -13.383 -12.766 1 91.06 297 MET B O 1
ATOM 8556 N N . GLN B 1 298 ? 15.93 -13.312 -11.656 1 93.06 298 GLN B N 1
ATOM 8557 C CA . GLN B 1 298 ? 16.141 -14.641 -11.086 1 93.06 298 GLN B CA 1
ATOM 8558 C C . GLN B 1 298 ? 16.188 -15.703 -12.18 1 93.06 298 GLN B C 1
ATOM 8560 O O . GLN B 1 298 ? 17.094 -16.547 -12.18 1 93.06 298 GLN B O 1
ATOM 8565 N N . LYS B 1 299 ? 15.273 -15.617 -13.109 1 94.19 299 LYS B N 1
ATOM 8566 C CA . LYS B 1 299 ? 15.258 -16.562 -14.227 1 94.19 299 LYS B CA 1
ATOM 8567 C C . LYS B 1 299 ? 16.5 -16.406 -15.094 1 94.19 299 LYS B C 1
ATOM 8569 O O . LYS B 1 299 ? 17.062 -17.391 -15.562 1 94.19 299 LYS B O 1
ATOM 8574 N N . THR B 1 300 ? 16.875 -15.18 -15.305 1 92.38 300 THR B N 1
ATOM 8575 C CA . THR B 1 300 ? 18.047 -14.898 -16.125 1 92.38 300 THR B CA 1
ATOM 8576 C C . THR B 1 300 ? 19.312 -15.484 -15.484 1 92.38 300 THR B C 1
ATOM 8578 O O . THR B 1 300 ? 20.125 -16.109 -16.172 1 92.38 300 THR B O 1
ATOM 8581 N N . VAL B 1 301 ? 19.391 -15.281 -14.172 1 92.81 301 VAL B N 1
ATOM 8582 C CA . VAL B 1 301 ? 20.547 -15.789 -13.445 1 92.81 301 VAL B CA 1
ATOM 8583 C C . VAL B 1 301 ? 20.578 -17.312 -13.508 1 92.81 301 VAL B C 1
ATOM 8585 O O . VAL B 1 301 ? 21.625 -17.922 -13.734 1 92.81 301 VAL B O 1
ATOM 8588 N N . GLN B 1 302 ? 19.484 -17.922 -13.336 1 93.12 302 GLN B N 1
ATOM 8589 C CA . GLN B 1 302 ? 19.391 -19.375 -13.391 1 93.12 302 GLN B CA 1
ATOM 8590 C C . GLN B 1 302 ? 19.797 -19.906 -14.766 1 93.12 302 GLN B C 1
ATOM 8592 O O . GLN B 1 302 ? 20.547 -20.875 -14.867 1 93.12 302 GLN B O 1
ATOM 8597 N N . TYR B 1 303 ? 19.297 -19.328 -15.859 1 92.94 303 TYR B N 1
ATOM 8598 C CA . TYR B 1 303 ? 19.594 -19.734 -17.234 1 92.94 303 TYR B CA 1
ATOM 8599 C C . TYR B 1 303 ? 21.062 -19.578 -17.547 1 92.94 303 TYR B C 1
ATOM 8601 O O . TYR B 1 303 ? 21.703 -20.5 -18.062 1 92.94 303 TYR B O 1
ATOM 8609 N N . LEU B 1 304 ? 21.578 -18.375 -17.156 1 89.94 304 LEU B N 1
ATOM 8610 C CA . LEU B 1 304 ? 22.969 -18.094 -17.484 1 89.94 304 LEU B CA 1
ATOM 8611 C C . LEU B 1 304 ? 23.906 -19 -16.688 1 89.94 304 LEU B C 1
ATOM 8613 O O . LEU B 1 304 ? 24.953 -19.406 -17.188 1 89.94 304 LEU B O 1
ATOM 8617 N N . GLN B 1 305 ? 23.531 -19.25 -15.453 1 90 305 GLN B N 1
ATOM 8618 C CA . GLN B 1 305 ? 24.344 -20.156 -14.656 1 90 305 GLN B CA 1
ATOM 8619 C C . GLN B 1 305 ? 24.344 -21.562 -15.266 1 90 305 GLN B C 1
ATOM 8621 O O . GLN B 1 305 ? 25.375 -22.234 -15.281 1 90 305 GLN B O 1
ATOM 8626 N N . ASP B 1 306 ? 23.234 -22.047 -15.688 1 89.88 306 ASP B N 1
ATOM 8627 C CA . ASP B 1 306 ? 23.141 -23.359 -16.328 1 89.88 306 ASP B CA 1
ATOM 8628 C C . ASP B 1 306 ? 23.922 -23.391 -17.641 1 89.88 306 ASP B C 1
ATOM 8630 O O . ASP B 1 306 ? 24.516 -24.406 -18 1 89.88 306 ASP B O 1
ATOM 8634 N N . CYS B 1 307 ? 23.812 -22.266 -18.375 1 88.06 307 CYS B N 1
ATOM 8635 C CA . CYS B 1 307 ? 24.594 -22.172 -19.609 1 88.06 307 CYS B CA 1
ATOM 8636 C C . CYS B 1 307 ? 26.078 -22.281 -19.312 1 88.06 307 CYS B C 1
ATOM 8638 O O . CYS B 1 307 ? 26.812 -22.969 -20.031 1 88.06 307 CYS B O 1
ATOM 8640 N N . LYS B 1 308 ? 26.484 -21.594 -18.281 1 85.44 308 LYS B N 1
ATOM 8641 C CA . LYS B 1 308 ? 27.891 -21.656 -17.891 1 85.44 308 LYS B CA 1
ATOM 8642 C C . LYS B 1 308 ? 28.297 -23.062 -17.484 1 85.44 308 LYS B C 1
ATOM 8644 O O . LYS B 1 308 ? 29.359 -23.547 -17.859 1 85.44 308 LYS B O 1
ATOM 8649 N N . ALA B 1 309 ? 27.469 -23.656 -16.672 1 84.44 309 ALA B N 1
ATOM 8650 C CA . ALA B 1 309 ? 27.734 -25.016 -16.234 1 84.44 309 ALA B CA 1
ATOM 8651 C C . ALA B 1 309 ? 27.797 -25.984 -17.406 1 84.44 309 ALA B C 1
ATOM 8653 O O . ALA B 1 309 ? 28.609 -26.906 -17.422 1 84.44 309 ALA B O 1
ATOM 8654 N N . SER B 1 310 ? 26.906 -25.812 -18.344 1 84.19 310 SER B N 1
ATOM 8655 C CA . SER B 1 310 ? 26.875 -26.641 -19.547 1 84.19 310 SER B CA 1
ATOM 8656 C C . SER B 1 310 ? 28.156 -26.469 -20.375 1 84.19 310 SER B C 1
ATOM 8658 O O . SER B 1 310 ? 28.672 -27.422 -20.938 1 84.19 310 SER B O 1
ATOM 8660 N N . ALA B 1 311 ? 28.516 -25.234 -20.438 1 81.25 311 ALA B N 1
ATOM 8661 C CA . ALA B 1 311 ? 29.734 -24.953 -21.188 1 81.25 311 ALA B CA 1
ATOM 8662 C C . ALA B 1 311 ? 30.953 -25.641 -20.562 1 81.25 311 ALA B C 1
ATOM 8664 O O . ALA B 1 311 ? 31.812 -26.172 -21.281 1 81.25 311 ALA B O 1
ATOM 8665 N N . VAL B 1 312 ? 31 -25.641 -19.297 1 77.44 312 VAL B N 1
ATOM 8666 C CA . VAL B 1 312 ? 32.125 -26.25 -18.578 1 77.44 312 VAL B CA 1
ATOM 8667 C C . VAL B 1 312 ? 32.062 -27.766 -18.719 1 77.44 312 VAL B C 1
ATOM 8669 O O . VAL B 1 312 ? 33.094 -28.406 -18.969 1 77.44 312 VAL B O 1
ATOM 8672 N N . THR B 1 313 ? 30.922 -28.281 -18.516 1 74.25 313 THR B N 1
ATOM 8673 C CA . THR B 1 313 ? 30.766 -29.734 -18.547 1 74.25 313 THR B CA 1
ATOM 8674 C C . THR B 1 313 ? 31.031 -30.297 -19.938 1 74.25 313 THR B C 1
ATOM 8676 O O . THR B 1 313 ? 31.609 -31.375 -20.078 1 74.25 313 THR B O 1
ATOM 8679 N N . TRP B 1 314 ? 30.609 -29.609 -20.938 1 68.38 314 TRP B N 1
ATOM 8680 C CA . TRP B 1 314 ? 30.703 -30.172 -22.281 1 68.38 314 TRP B CA 1
ATOM 8681 C C . TRP B 1 314 ? 31.891 -29.594 -23.031 1 68.38 314 TRP B C 1
ATOM 8683 O O . TRP B 1 314 ? 32.031 -29.812 -24.234 1 68.38 314 TRP B O 1
ATOM 8693 N N . GLY B 1 315 ? 32.875 -29.047 -22.156 1 63.03 315 GLY B N 1
ATOM 8694 C CA . GLY B 1 315 ? 34.188 -28.656 -22.656 1 63.03 315 GLY B CA 1
ATOM 8695 C C . GLY B 1 315 ? 34.125 -27.609 -23.734 1 63.03 315 GLY B C 1
ATOM 8696 O O . GLY B 1 315 ? 35 -27.547 -24.609 1 63.03 315 GLY B O 1
ATOM 8697 N N . ARG B 1 316 ? 32.969 -27 -23.922 1 57.12 316 ARG B N 1
ATOM 8698 C CA . ARG B 1 316 ? 32.906 -26 -24.984 1 57.12 316 ARG B CA 1
ATOM 8699 C C . ARG B 1 316 ? 33.688 -24.75 -24.625 1 57.12 316 ARG B C 1
ATOM 8701 O O . ARG B 1 316 ? 33.594 -24.266 -23.5 1 57.12 316 ARG B O 1
ATOM 8708 N N . ILE B 1 317 ? 34.969 -24.672 -25.125 1 50.81 317 ILE B N 1
ATOM 8709 C CA . ILE B 1 317 ? 35.844 -23.5 -24.906 1 50.81 317 ILE B CA 1
ATOM 8710 C C . ILE B 1 317 ? 35 -22.234 -24.938 1 50.81 317 ILE B C 1
ATOM 8712 O O . ILE B 1 317 ? 35.188 -21.344 -24.094 1 50.81 317 ILE B O 1
ATOM 8716 N N . LEU B 1 318 ? 34.375 -21.969 -26.188 1 48.81 318 LEU B N 1
ATOM 8717 C CA . LEU B 1 318 ? 33.594 -20.75 -26.344 1 48.81 318 LEU B CA 1
ATOM 8718 C C . LEU B 1 318 ? 32.125 -21.016 -25.984 1 48.81 318 LEU B C 1
ATOM 8720 O O . LEU B 1 318 ? 31.562 -22.031 -26.359 1 48.81 318 LEU B O 1
ATOM 8724 N N . PRO B 1 319 ? 31.672 -20.656 -24.844 1 51.47 319 PRO B N 1
ATOM 8725 C CA . PRO B 1 319 ? 30.25 -20.859 -24.547 1 51.47 319 PRO B CA 1
ATOM 8726 C C . PRO B 1 319 ? 29.359 -20.844 -25.781 1 51.47 319 PRO B C 1
ATOM 8728 O O . PRO B 1 319 ? 29.484 -19.953 -26.625 1 51.47 319 PRO B O 1
ATOM 8731 N N . GLY B 1 320 ? 29.25 -21.938 -26.578 1 54.28 320 GLY B N 1
ATOM 8732 C CA . GLY B 1 320 ? 28.391 -22 -27.75 1 54.28 320 GLY B CA 1
ATOM 8733 C C . GLY B 1 320 ? 27.219 -21.047 -27.672 1 54.28 320 GLY B C 1
ATOM 8734 O O . GLY B 1 320 ? 26.906 -20.516 -26.609 1 54.28 320 GLY B O 1
ATOM 8735 N N . PRO B 1 321 ? 26.719 -20.609 -28.906 1 65 321 PRO B N 1
ATOM 8736 C CA . PRO B 1 321 ? 25.75 -19.531 -28.969 1 65 321 PRO B CA 1
ATOM 8737 C C . PRO B 1 321 ? 24.453 -19.859 -28.219 1 65 321 PRO B C 1
ATOM 8739 O O . PRO B 1 321 ? 23.766 -20.828 -28.547 1 65 321 PRO B O 1
ATOM 8742 N N . PHE B 1 322 ? 24.484 -19.781 -26.891 1 80.56 322 PHE B N 1
ATOM 8743 C CA . PHE B 1 322 ? 23.219 -19.891 -26.188 1 80.56 322 PHE B CA 1
ATOM 8744 C C . PHE B 1 322 ? 22.25 -18.797 -26.641 1 80.56 322 PHE B C 1
ATOM 8746 O O . PHE B 1 322 ? 22.688 -17.719 -27.078 1 80.56 322 PHE B O 1
ATOM 8753 N N . GLU B 1 323 ? 21.062 -19.234 -26.734 1 85.94 323 GLU B N 1
ATOM 8754 C CA . GLU B 1 323 ? 20.047 -18.25 -27.094 1 85.94 323 GLU B CA 1
ATOM 8755 C C . GLU B 1 323 ? 20.047 -17.078 -26.125 1 85.94 323 GLU B C 1
ATOM 8757 O O . GLU B 1 323 ? 20.188 -17.266 -24.922 1 85.94 323 GLU B O 1
ATOM 8762 N N . PRO B 1 324 ? 19.922 -15.891 -26.656 1 87.31 324 PRO B N 1
ATOM 8763 C CA . PRO B 1 324 ? 19.891 -14.727 -25.766 1 87.31 324 PRO B CA 1
ATOM 8764 C C . PRO B 1 324 ? 18.656 -14.688 -24.891 1 87.31 324 PRO B C 1
ATOM 8766 O O . PRO B 1 324 ? 17.594 -15.195 -25.281 1 87.31 324 PRO B O 1
ATOM 8769 N N . VAL B 1 325 ? 18.859 -14.133 -23.766 1 89.75 325 VAL B N 1
ATOM 8770 C CA . VAL B 1 325 ? 17.766 -13.984 -22.812 1 89.75 325 VAL B CA 1
ATOM 8771 C C . VAL B 1 325 ? 16.688 -13.078 -23.406 1 89.75 325 VAL B C 1
ATOM 8773 O O . VAL B 1 325 ? 16.984 -12.031 -23.969 1 89.75 325 VAL B O 1
ATOM 8776 N N . PRO B 1 326 ? 15.484 -13.562 -23.328 1 90.38 326 PRO B N 1
ATOM 8777 C CA . PRO B 1 326 ? 14.406 -12.703 -23.828 1 90.38 326 PRO B CA 1
ATOM 8778 C C . PRO B 1 326 ? 14.211 -11.453 -22.969 1 90.38 326 PRO B C 1
ATOM 8780 O O . PRO B 1 326 ? 14.492 -11.469 -21.781 1 90.38 326 PRO B O 1
ATOM 8783 N N . ALA B 1 327 ? 13.719 -10.406 -23.562 1 87.69 327 ALA B N 1
ATOM 8784 C CA . ALA B 1 327 ? 13.438 -9.164 -22.844 1 87.69 327 ALA B CA 1
ATOM 8785 C C . ALA B 1 327 ? 12.25 -9.336 -21.891 1 87.69 327 ALA B C 1
ATOM 8787 O O . ALA B 1 327 ? 11.359 -10.148 -22.156 1 87.69 327 ALA B O 1
ATOM 8788 N N . MET B 1 328 ? 12.281 -8.68 -20.844 1 88.06 328 MET B N 1
ATOM 8789 C CA . MET B 1 328 ? 11.172 -8.727 -19.891 1 88.06 328 MET B CA 1
ATOM 8790 C C . MET B 1 328 ? 9.93 -8.062 -20.469 1 88.06 328 MET B C 1
ATOM 8792 O O . MET B 1 328 ? 10 -6.938 -20.984 1 88.06 328 MET B O 1
ATOM 8796 N N . PRO B 1 329 ? 8.836 -8.727 -20.359 1 85.88 329 PRO B N 1
ATOM 8797 C CA . PRO B 1 329 ? 7.605 -8.062 -20.812 1 85.88 329 PRO B CA 1
ATOM 8798 C C . PRO B 1 329 ? 7.273 -6.824 -19.984 1 85.88 329 PRO B C 1
ATOM 8800 O O . PRO B 1 329 ? 7.488 -6.809 -18.766 1 85.88 329 PRO B O 1
ATOM 8803 N N . PRO B 1 330 ? 6.707 -5.84 -20.578 1 86.75 330 PRO B N 1
ATOM 8804 C CA . PRO B 1 330 ? 6.395 -4.602 -19.859 1 86.75 330 PRO B CA 1
ATOM 8805 C C . PRO B 1 330 ? 5.211 -4.758 -18.906 1 86.75 330 PRO B C 1
ATOM 8807 O O . PRO B 1 330 ? 4.266 -5.492 -19.203 1 86.75 330 PRO B O 1
ATOM 8810 N N . VAL B 1 331 ? 5.316 -4.105 -17.828 1 90.5 331 VAL B N 1
ATOM 8811 C CA . VAL B 1 331 ? 4.223 -4.035 -16.859 1 90.5 331 VAL B CA 1
ATOM 8812 C C . VAL B 1 331 ? 3.309 -2.863 -17.203 1 90.5 331 VAL B C 1
ATOM 8814 O O . VAL B 1 331 ? 3.77 -1.828 -17.688 1 90.5 331 VAL B O 1
ATOM 8817 N N . PRO B 1 332 ? 2.037 -3.094 -17 1 89.19 332 PRO B N 1
ATOM 8818 C CA . PRO B 1 332 ? 1.112 -2 -17.312 1 89.19 332 PRO B CA 1
ATOM 8819 C C . PRO B 1 332 ? 1.389 -0.743 -16.484 1 89.19 332 PRO B C 1
ATOM 8821 O O . PRO B 1 332 ? 1.781 -0.837 -15.32 1 89.19 332 PRO B O 1
ATOM 8824 N N . LYS B 1 333 ? 1.152 0.386 -17.094 1 86.69 333 LYS B N 1
ATOM 8825 C CA . LYS B 1 333 ? 1.287 1.665 -16.406 1 86.69 333 LYS B CA 1
ATOM 8826 C C . LYS B 1 333 ? 0.107 1.91 -15.469 1 86.69 333 LYS B C 1
ATOM 8828 O O . LYS B 1 333 ? -0.89 1.187 -15.516 1 86.69 333 LYS B O 1
ATOM 8833 N N . HIS B 1 334 ? 0.245 2.896 -14.68 1 82.06 334 HIS B N 1
ATOM 8834 C CA . HIS B 1 334 ? -0.764 3.156 -13.656 1 82.06 334 HIS B CA 1
ATOM 8835 C C . HIS B 1 334 ? -2.119 3.459 -14.289 1 82.06 334 HIS B C 1
ATOM 8837 O O . HIS B 1 334 ? -3.16 3.104 -13.734 1 82.06 334 HIS B O 1
ATOM 8843 N N . GLN B 1 335 ? -2.164 3.98 -15.5 1 76.56 335 GLN B N 1
ATOM 8844 C CA . GLN B 1 335 ? -3.428 4.277 -16.172 1 76.56 335 GLN B CA 1
ATOM 8845 C C . GLN B 1 335 ? -4.152 2.998 -16.578 1 76.56 335 GLN B C 1
ATOM 8847 O O . GLN B 1 335 ? -5.375 2.906 -16.453 1 76.56 335 GLN B O 1
ATOM 8852 N N . GLY B 1 336 ? -3.354 2.131 -17.094 1 83.44 336 GLY B N 1
ATOM 8853 C CA . GLY B 1 336 ? -3.932 0.846 -17.438 1 83.44 336 GLY B CA 1
ATOM 8854 C C . GLY B 1 336 ? -4.492 0.091 -16.25 1 83.44 336 GLY B C 1
ATOM 8855 O O . GLY B 1 336 ? -5.562 -0.515 -16.344 1 83.44 336 GLY B O 1
ATOM 8856 N N . LEU B 1 337 ? -3.805 0.184 -15.172 1 85 337 LEU B N 1
ATOM 8857 C CA . LEU B 1 337 ? -4.254 -0.486 -13.953 1 85 337 LEU B CA 1
ATOM 8858 C C . LEU B 1 337 ? -5.547 0.135 -13.438 1 85 337 LEU B C 1
ATOM 8860 O O . LEU B 1 337 ? -6.418 -0.572 -12.922 1 85 337 LEU B O 1
ATOM 8864 N N . MET B 1 338 ? -5.688 1.389 -13.602 1 79.5 338 MET B N 1
ATOM 8865 C CA . MET B 1 338 ? -6.91 2.064 -13.164 1 79.5 338 MET B CA 1
ATOM 8866 C C . MET B 1 338 ? -8.102 1.631 -14.016 1 79.5 338 MET B C 1
ATOM 8868 O O . MET B 1 338 ? -9.219 1.513 -13.508 1 79.5 338 MET B O 1
ATOM 8872 N N . GLN B 1 339 ? -7.844 1.379 -15.242 1 80.19 339 GLN B N 1
ATOM 8873 C CA . GLN B 1 339 ? -8.906 0.888 -16.109 1 80.19 339 GLN B CA 1
ATOM 8874 C C . GLN B 1 339 ? -9.359 -0.51 -15.695 1 80.19 339 GLN B C 1
ATOM 8876 O O . GLN B 1 339 ? -10.547 -0.814 -15.711 1 80.19 339 GLN B O 1
ATOM 8881 N N . VAL B 1 340 ? -8.398 -1.262 -15.406 1 87.12 340 VAL B N 1
ATOM 8882 C CA . VAL B 1 340 ? -8.703 -2.615 -14.953 1 87.12 340 VAL B CA 1
ATOM 8883 C C . VAL B 1 340 ? -9.5 -2.557 -13.656 1 87.12 340 VAL B C 1
ATOM 8885 O O . VAL B 1 340 ? -10.477 -3.293 -13.484 1 87.12 340 VAL B O 1
ATOM 8888 N N . TYR B 1 341 ? -9.109 -1.684 -12.828 1 83.31 341 TYR B N 1
ATOM 8889 C CA . TYR B 1 341 ? -9.805 -1.557 -11.547 1 83.31 341 TYR B CA 1
ATOM 8890 C C . TYR B 1 341 ? -11.219 -1.025 -11.75 1 83.31 341 TYR B C 1
ATOM 8892 O O . TYR B 1 341 ? -12.164 -1.478 -11.094 1 83.31 341 TYR B O 1
ATOM 8900 N N . ALA B 1 342 ? -11.328 -0.068 -12.586 1 80.56 342 ALA B N 1
ATOM 8901 C CA . ALA B 1 342 ? -12.656 0.456 -12.914 1 80.56 342 ALA B CA 1
ATOM 8902 C C . ALA B 1 342 ? -13.57 -0.647 -13.438 1 80.56 342 ALA B C 1
ATOM 8904 O O . ALA B 1 342 ? -14.742 -0.718 -13.07 1 80.56 342 ALA B O 1
ATOM 8905 N N . LEU B 1 343 ? -13.039 -1.444 -14.234 1 86.31 343 LEU B N 1
ATOM 8906 C CA . LEU B 1 343 ? -13.82 -2.547 -14.789 1 86.31 343 LEU B CA 1
ATOM 8907 C C . LEU B 1 343 ? -14.211 -3.537 -13.695 1 86.31 343 LEU B C 1
ATOM 8909 O O . LEU B 1 343 ? -15.328 -4.062 -13.695 1 86.31 343 LEU B O 1
ATOM 8913 N N . ASP B 1 344 ? -13.336 -3.789 -12.828 1 85.88 344 ASP B N 1
ATOM 8914 C CA . ASP B 1 344 ? -13.633 -4.664 -11.695 1 85.88 344 ASP B CA 1
ATOM 8915 C C . ASP B 1 344 ? -14.812 -4.133 -10.891 1 85.88 344 ASP B C 1
ATOM 8917 O O . ASP B 1 344 ? -15.719 -4.895 -10.523 1 85.88 344 ASP B O 1
ATOM 8921 N N . VAL B 1 345 ? -14.805 -2.875 -10.656 1 83.44 345 VAL B N 1
ATOM 8922 C CA . VAL B 1 345 ? -15.859 -2.248 -9.867 1 83.44 345 VAL B CA 1
ATOM 8923 C C . VAL B 1 345 ? -17.172 -2.262 -10.656 1 83.44 345 VAL B C 1
ATOM 8925 O O . VAL B 1 345 ? -18.219 -2.586 -10.109 1 83.44 345 VAL B O 1
ATOM 8928 N N . LEU B 1 346 ? -17.078 -1.961 -11.945 1 85 346 LEU B N 1
ATOM 8929 C CA . LEU B 1 346 ? -18.281 -1.902 -12.781 1 85 346 LEU B CA 1
ATOM 8930 C C . LEU B 1 346 ? -18.938 -3.271 -12.875 1 85 346 LEU B C 1
ATOM 8932 O O . LEU B 1 346 ? -20.172 -3.365 -12.906 1 85 346 LEU B O 1
ATOM 8936 N N . GLN B 1 347 ? -18.156 -4.238 -12.883 1 84.38 347 GLN B N 1
ATOM 8937 C CA . GLN B 1 347 ? -18.688 -5.594 -12.969 1 84.38 347 GLN B CA 1
ATOM 8938 C C . GLN B 1 347 ? -19.422 -5.984 -11.695 1 84.38 347 GLN B C 1
ATOM 8940 O O . GLN B 1 347 ? -20.25 -6.891 -11.703 1 84.38 347 GLN B O 1
ATOM 8945 N N . ARG B 1 348 ? -19.172 -5.289 -10.625 1 82.06 348 ARG B N 1
ATOM 8946 C CA . ARG B 1 348 ? -19.797 -5.605 -9.344 1 82.06 348 ARG B CA 1
ATOM 8947 C C . ARG B 1 348 ? -20.75 -4.5 -8.914 1 82.06 348 ARG B C 1
ATOM 8949 O O . ARG B 1 348 ? -21.188 -4.465 -7.758 1 82.06 348 ARG B O 1
ATOM 8956 N N . LEU B 1 349 ? -21.047 -3.623 -9.742 1 82.75 349 LEU B N 1
ATOM 8957 C CA . LEU B 1 349 ? -21.75 -2.404 -9.375 1 82.75 349 LEU B CA 1
ATOM 8958 C C . LEU B 1 349 ? -23.125 -2.727 -8.812 1 82.75 349 LEU B C 1
ATOM 8960 O O . LEU B 1 349 ? -23.562 -2.105 -7.84 1 82.75 349 LEU B O 1
ATOM 8964 N N . ASP B 1 350 ? -23.781 -3.697 -9.391 1 79.5 350 ASP B N 1
ATOM 8965 C CA . ASP B 1 350 ? -25.125 -4.051 -8.914 1 79.5 350 ASP B CA 1
ATOM 8966 C C . ASP B 1 350 ? -25.062 -4.605 -7.496 1 79.5 350 ASP B C 1
ATOM 8968 O O . ASP B 1 350 ? -25.922 -4.297 -6.668 1 79.5 350 ASP B O 1
ATOM 8972 N N . GLU B 1 351 ? -24.141 -5.316 -7.285 1 79.81 351 GLU B N 1
ATOM 8973 C CA . GLU B 1 351 ? -23.969 -5.867 -5.945 1 79.81 351 GLU B CA 1
ATOM 8974 C C . GLU B 1 351 ? -23.625 -4.777 -4.941 1 79.81 351 GLU B C 1
ATOM 8976 O O . GLU B 1 351 ? -24.078 -4.805 -3.797 1 79.81 351 GLU B O 1
ATOM 8981 N N . ILE B 1 352 ? -22.797 -3.854 -5.348 1 81.88 352 ILE B N 1
ATOM 8982 C CA . ILE B 1 352 ? -22.375 -2.754 -4.492 1 81.88 352 ILE B CA 1
ATOM 8983 C C . ILE B 1 352 ? -23.578 -1.89 -4.117 1 81.88 352 ILE B C 1
ATOM 8985 O O . ILE B 1 352 ? -23.766 -1.556 -2.945 1 81.88 352 ILE B O 1
ATOM 8989 N N . LYS B 1 353 ? -24.391 -1.617 -5.078 1 84.19 353 LYS B N 1
ATOM 8990 C CA . LYS B 1 353 ? -25.562 -0.791 -4.836 1 84.19 353 LYS B CA 1
ATOM 8991 C C . LYS B 1 353 ? -26.547 -1.486 -3.889 1 84.19 353 LYS B C 1
ATOM 8993 O O . LYS B 1 353 ? -27.078 -0.862 -2.969 1 84.19 353 LYS B O 1
ATOM 8998 N N . THR B 1 354 ? -26.656 -2.717 -4.117 1 84 354 THR B N 1
ATOM 8999 C CA . THR B 1 354 ? -27.594 -3.482 -3.295 1 84 354 THR B CA 1
ATOM 9000 C C . THR B 1 354 ? -27.094 -3.572 -1.856 1 84 354 THR B C 1
ATOM 9002 O O . THR B 1 354 ? -27.891 -3.564 -0.915 1 84 354 THR B O 1
ATOM 9005 N N . THR B 1 355 ? -25.891 -3.656 -1.724 1 81.44 355 THR B N 1
ATOM 9006 C CA . THR B 1 355 ? -25.312 -3.73 -0.384 1 81.44 355 THR B CA 1
ATOM 9007 C C . THR B 1 355 ? -25.531 -2.42 0.367 1 81.44 355 THR B C 1
ATOM 9009 O O . THR B 1 355 ? -25.844 -2.424 1.559 1 81.44 355 THR B O 1
ATOM 9012 N N . ILE B 1 356 ? -25.344 -1.317 -0.269 1 85.12 356 ILE B N 1
ATOM 9013 C CA . ILE B 1 356 ? -25.516 -0.01 0.357 1 85.12 356 ILE B CA 1
ATOM 9014 C C . ILE B 1 356 ? -26.969 0.195 0.744 1 85.12 356 ILE B C 1
ATOM 9016 O O . ILE B 1 356 ? -27.266 0.679 1.838 1 85.12 356 ILE B O 1
ATOM 9020 N N . THR B 1 357 ? -27.859 -0.293 -0.135 1 88.81 357 THR B N 1
ATOM 9021 C CA . THR B 1 357 ? -29.281 -0.041 0.077 1 88.81 357 THR B CA 1
ATOM 9022 C C . THR B 1 357 ? -29.891 -1.088 1.01 1 88.81 357 THR B C 1
ATOM 9024 O O . THR B 1 357 ? -31.094 -1.103 1.236 1 88.81 357 THR B O 1
ATOM 9027 N N . SER B 1 358 ? -29.047 -1.938 1.499 1 86.88 358 SER B N 1
ATOM 9028 C CA . SER B 1 358 ? -29.531 -2.928 2.457 1 86.88 358 SER B CA 1
ATOM 9029 C C . SER B 1 358 ? -29.141 -2.553 3.883 1 86.88 358 SER B C 1
ATOM 9031 O O . SER B 1 358 ? -29.328 -3.348 4.809 1 86.88 358 SER B O 1
ATOM 9033 N N . ARG B 1 359 ? -28.781 -1.387 4.016 1 87.19 359 ARG B N 1
ATOM 9034 C CA . ARG B 1 359 ? -28.344 -0.934 5.336 1 87.19 359 ARG B CA 1
ATOM 9035 C C . ARG B 1 359 ? -29.375 0.01 5.949 1 87.19 359 ARG B C 1
ATOM 9037 O O . ARG B 1 359 ? -29.984 0.824 5.246 1 87.19 359 ARG B O 1
ATOM 9044 N N . TYR B 1 360 ? -29.5 -0.156 7.234 1 91.69 360 TYR B N 1
ATOM 9045 C CA . TYR B 1 360 ? -30.469 0.637 7.988 1 91.69 360 TYR B CA 1
ATOM 9046 C C . TYR B 1 360 ? -29.844 1.166 9.273 1 91.69 360 TYR B C 1
ATOM 9048 O O . TYR B 1 360 ? -28.703 0.848 9.594 1 91.69 360 TYR B O 1
ATOM 9056 N N . GLY B 1 361 ? -30.547 2.131 9.961 1 92.88 361 GLY B N 1
ATOM 9057 C CA . GLY B 1 361 ? -30.078 2.676 11.227 1 92.88 361 GLY B CA 1
ATOM 9058 C C . GLY B 1 361 ? -31.188 3.254 12.078 1 92.88 361 GLY B C 1
ATOM 9059 O O . GLY B 1 361 ? -32.219 3.656 11.562 1 92.88 361 GLY B O 1
ATOM 9060 N N . ARG B 1 362 ? -30.922 3.201 13.367 1 94.25 362 ARG B N 1
ATOM 9061 C CA . ARG B 1 362 ? -31.844 3.812 14.32 1 94.25 362 ARG B CA 1
ATOM 9062 C C . ARG B 1 362 ? -31.531 5.289 14.523 1 94.25 362 ARG B C 1
ATOM 9064 O O . ARG B 1 362 ? -32.406 6.09 14.812 1 94.25 362 ARG B O 1
ATOM 9071 N N . ILE B 1 363 ? -30.281 5.508 14.461 1 95.25 363 ILE B N 1
ATOM 9072 C CA . ILE B 1 363 ? -29.781 6.875 14.57 1 95.25 363 ILE B CA 1
ATOM 9073 C C . ILE B 1 363 ? -29.078 7.27 13.281 1 95.25 363 ILE B C 1
ATOM 9075 O O . ILE B 1 363 ? -28.094 6.625 12.875 1 95.25 363 ILE B O 1
ATOM 9079 N N . LEU B 1 364 ? -29.578 8.367 12.648 1 95.5 364 LEU B N 1
ATOM 9080 C CA . LEU B 1 364 ? -29 8.797 11.383 1 95.5 364 LEU B CA 1
ATOM 9081 C C . LEU B 1 364 ? -28.312 10.148 11.531 1 95.5 364 LEU B C 1
ATOM 9083 O O . LEU B 1 364 ? -28.672 10.938 12.406 1 95.5 364 LEU B O 1
ATOM 9087 N N . LYS B 1 365 ? -27.375 10.289 10.773 1 95 365 LYS B N 1
ATOM 9088 C CA . LYS B 1 365 ? -26.656 11.562 10.664 1 95 365 LYS B CA 1
ATOM 9089 C C . LYS B 1 365 ? -26.578 12.023 9.203 1 95 365 LYS B C 1
ATOM 9091 O O . LYS B 1 365 ? -26.312 11.219 8.312 1 95 365 LYS B O 1
ATOM 9096 N N . MET B 1 366 ? -26.891 13.242 8.984 1 92.5 366 MET B N 1
ATOM 9097 C CA . MET B 1 366 ? -26.891 13.773 7.625 1 92.5 366 MET B CA 1
ATOM 9098 C C . MET B 1 366 ? -26.062 15.047 7.535 1 92.5 366 MET B C 1
ATOM 9100 O O . MET B 1 366 ? -26.156 15.922 8.398 1 92.5 366 MET B O 1
ATOM 9104 N N . ASP B 1 367 ? -25.156 15.102 6.59 1 88.31 367 ASP B N 1
ATOM 9105 C CA . ASP B 1 367 ? -24.297 16.266 6.387 1 88.31 367 ASP B CA 1
ATOM 9106 C C . ASP B 1 367 ? -24.016 16.5 4.902 1 88.31 367 ASP B C 1
ATOM 9108 O O . ASP B 1 367 ? -23.969 15.539 4.129 1 88.31 367 ASP B O 1
ATOM 9112 N N . SER B 1 368 ? -24.031 17.766 4.539 1 83.44 368 SER B N 1
ATOM 9113 C CA . SER B 1 368 ? -23.703 18.141 3.17 1 83.44 368 SER B CA 1
ATOM 9114 C C . SER B 1 368 ? -22.375 18.891 3.111 1 83.44 368 SER B C 1
ATOM 9116 O O . SER B 1 368 ? -22.125 19.797 3.91 1 83.44 368 SER B O 1
ATOM 9118 N N . THR B 1 369 ? -21.438 18.422 2.324 1 78.88 369 THR B N 1
ATOM 9119 C CA . THR B 1 369 ? -20.125 19.047 2.236 1 78.88 369 THR B CA 1
ATOM 9120 C C . THR B 1 369 ? -19.797 19.422 0.793 1 78.88 369 THR B C 1
ATOM 9122 O O . THR B 1 369 ? -20.25 18.766 -0.142 1 78.88 369 THR B O 1
ATOM 9125 N N . THR B 1 370 ? -18.984 20.469 0.625 1 72.12 370 THR B N 1
ATOM 9126 C CA . THR B 1 370 ? -18.531 20.906 -0.694 1 72.12 370 THR B CA 1
ATOM 9127 C C . THR B 1 370 ? -17.172 20.281 -1.031 1 72.12 370 THR B C 1
ATOM 9129 O O . THR B 1 370 ? -16.812 20.172 -2.205 1 72.12 370 THR B O 1
ATOM 9132 N N . ASN B 1 371 ? -16.359 20.109 -0.074 1 61.44 371 ASN B N 1
ATOM 9133 C CA . ASN B 1 371 ? -14.992 19.656 -0.267 1 61.44 371 ASN B CA 1
ATOM 9134 C C . ASN B 1 371 ? -14.93 18.359 -1.077 1 61.44 371 ASN B C 1
ATOM 9136 O O . ASN B 1 371 ? -14.062 18.219 -1.939 1 61.44 371 ASN B O 1
ATOM 9140 N N . GLY B 1 372 ? -15.727 17.453 -0.959 1 59.16 372 GLY B N 1
ATOM 9141 C CA . GLY B 1 372 ? -15.703 16.203 -1.691 1 59.16 372 GLY B CA 1
ATOM 9142 C C . GLY B 1 372 ? -16.141 16.344 -3.139 1 59.16 372 GLY B C 1
ATOM 9143 O O . GLY B 1 372 ? -15.641 15.633 -4.016 1 59.16 372 GLY B O 1
ATOM 9144 N N . ALA B 1 373 ? -16.859 17.359 -3.371 1 60.44 373 ALA B N 1
ATOM 9145 C CA . ALA B 1 373 ? -17.438 17.562 -4.695 1 60.44 373 ALA B CA 1
ATOM 9146 C C . ALA B 1 373 ? -16.422 18.188 -5.652 1 60.44 373 ALA B C 1
ATOM 9148 O O . ALA B 1 373 ? -16.469 17.938 -6.859 1 60.44 373 ALA B O 1
ATOM 9149 N N . ARG B 1 374 ? -15.484 18.891 -5.051 1 57.53 374 ARG B N 1
ATOM 9150 C CA . ARG B 1 374 ? -14.539 19.641 -5.883 1 57.53 374 ARG B CA 1
ATOM 9151 C C . ARG B 1 374 ? -13.578 18.703 -6.602 1 57.53 374 ARG B C 1
ATOM 9153 O O . ARG B 1 374 ? -13.086 19.016 -7.68 1 57.53 374 ARG B O 1
ATOM 9160 N N . LYS B 1 375 ? -13.172 17.734 -6.027 1 54.25 375 LYS B N 1
ATOM 9161 C CA . LYS B 1 375 ? -12.258 16.828 -6.707 1 54.25 375 LYS B CA 1
ATOM 9162 C C . LYS B 1 375 ? -12.938 16.141 -7.895 1 54.25 375 LYS B C 1
ATOM 9164 O O . LYS B 1 375 ? -12.297 15.398 -8.633 1 54.25 375 LYS B O 1
ATOM 9169 N N . LEU B 1 376 ? -14.078 16.438 -7.992 1 51.59 376 LEU B N 1
ATOM 9170 C CA . LEU B 1 376 ? -14.812 15.797 -9.07 1 51.59 376 LEU B CA 1
ATOM 9171 C C . LEU B 1 376 ? -14.352 16.312 -10.43 1 51.59 376 LEU B C 1
ATOM 9173 O O . LEU B 1 376 ? -14.68 17.422 -10.82 1 51.59 376 LEU B O 1
ATOM 9177 N N . ALA B 1 377 ? -13.195 16.172 -10.758 1 46.69 377 ALA B N 1
ATOM 9178 C CA . ALA B 1 377 ? -12.336 16.609 -11.852 1 46.69 377 ALA B CA 1
ATOM 9179 C C . ALA B 1 377 ? -13.102 16.656 -13.172 1 46.69 377 ALA B C 1
ATOM 9181 O O . ALA B 1 377 ? -12.711 17.375 -14.094 1 46.69 377 ALA B O 1
ATOM 9182 N N . GLY B 1 378 ? -14.195 15.938 -13.359 1 46.94 378 GLY B N 1
ATOM 9183 C CA . GLY B 1 378 ? -14.688 15.891 -14.727 1 46.94 378 GLY B CA 1
ATOM 9184 C C . GLY B 1 378 ? -15.531 17.094 -15.109 1 46.94 378 GLY B C 1
ATOM 9185 O O . GLY B 1 378 ? -15.414 18.156 -14.492 1 46.94 378 GLY B O 1
ATOM 9186 N N . LYS B 1 379 ? -16.203 17.047 -16.219 1 47.97 379 LYS B N 1
ATOM 9187 C CA . LYS B 1 379 ? -17.172 18.016 -16.734 1 47.97 379 LYS B CA 1
ATOM 9188 C C . LYS B 1 379 ? -18.141 18.453 -15.656 1 47.97 379 LYS B C 1
ATOM 9190 O O . LYS B 1 379 ? -18.625 19.594 -15.672 1 47.97 379 LYS B O 1
ATOM 9195 N N . SER B 1 380 ? -18.328 17.531 -14.773 1 48.12 380 SER B N 1
ATOM 9196 C CA . SER B 1 380 ? -19.375 17.781 -13.789 1 48.12 380 SER B CA 1
ATOM 9197 C C . SER B 1 380 ? -18.844 18.656 -12.641 1 48.12 380 SER B C 1
ATOM 9199 O O . SER B 1 380 ? -19.578 18.953 -11.703 1 48.12 380 SER B O 1
ATOM 9201 N N . TYR B 1 381 ? -17.516 18.859 -12.672 1 50.34 381 TYR B N 1
ATOM 9202 C CA . TYR B 1 381 ? -16.859 19.719 -11.68 1 50.34 381 TYR B CA 1
ATOM 9203 C C . TYR B 1 381 ? -17.641 21.016 -11.469 1 50.34 381 TYR B C 1
ATOM 9205 O O . TYR B 1 381 ? -17.797 21.484 -10.344 1 50.34 381 TYR B O 1
ATOM 9213 N N . SER B 1 382 ? -17.984 21.422 -12.672 1 51.5 382 SER B N 1
ATOM 9214 C CA . SER B 1 382 ? -18.578 22.75 -12.578 1 51.5 382 SER B CA 1
ATOM 9215 C C . SER B 1 382 ? -20 22.672 -12.008 1 51.5 382 SER B C 1
ATOM 9217 O O . SER B 1 382 ? -20.531 23.688 -11.531 1 51.5 382 SER B O 1
ATOM 9219 N N . THR B 1 383 ? -20.484 21.391 -11.984 1 55.75 383 THR B N 1
ATOM 9220 C CA . THR B 1 383 ? -21.906 21.406 -11.656 1 55.75 383 THR B CA 1
ATOM 9221 C C . THR B 1 383 ? -22.141 20.812 -10.266 1 55.75 383 THR B C 1
ATOM 9223 O O . THR B 1 383 ? -23.078 21.219 -9.57 1 55.75 383 THR B O 1
ATOM 9226 N N . ALA B 1 384 ? -21.234 19.781 -9.859 1 58.34 384 ALA B N 1
ATOM 9227 C CA . ALA B 1 384 ? -21.484 19.188 -8.555 1 58.34 384 ALA B CA 1
ATOM 9228 C C . ALA B 1 384 ? -20.812 20 -7.445 1 58.34 384 ALA B C 1
ATOM 9230 O O . ALA B 1 384 ? -19.578 20.094 -7.391 1 58.34 384 ALA B O 1
ATOM 9231 N N . THR B 1 385 ? -21.734 20.578 -6.707 1 65.56 385 THR B N 1
ATOM 9232 C CA . THR B 1 385 ? -21.188 21.516 -5.73 1 65.56 385 THR B CA 1
ATOM 9233 C C . THR B 1 385 ? -21.281 20.938 -4.32 1 65.56 385 THR B C 1
ATOM 9235 O O . THR B 1 385 ? -20.469 21.281 -3.455 1 65.56 385 THR B O 1
ATOM 9238 N N . TRP B 1 386 ? -22.266 19.875 -4.234 1 81.75 386 TRP B N 1
ATOM 9239 C CA . TRP B 1 386 ? -22.453 19.422 -2.857 1 81.75 386 TRP B CA 1
ATOM 9240 C C . TRP B 1 386 ? -22.562 17.906 -2.787 1 81.75 386 TRP B C 1
ATOM 9242 O O . TRP B 1 386 ? -23.156 17.281 -3.662 1 81.75 386 TRP B O 1
ATOM 9252 N N . ALA B 1 387 ? -21.969 17.328 -1.805 1 85.94 387 ALA B N 1
ATOM 9253 C CA . ALA B 1 387 ? -22.141 15.922 -1.464 1 85.94 387 ALA B CA 1
ATOM 9254 C C . ALA B 1 387 ? -22.859 15.758 -0.132 1 85.94 387 ALA B C 1
ATOM 9256 O O . ALA B 1 387 ? -22.391 16.234 0.901 1 85.94 387 ALA B O 1
ATOM 9257 N N . THR B 1 388 ? -24.031 15.18 -0.191 1 89.69 388 THR B N 1
ATOM 9258 C CA . THR B 1 388 ? -24.797 14.914 1.02 1 89.69 388 THR B CA 1
ATOM 9259 C C . THR B 1 388 ? -24.719 13.438 1.399 1 89.69 388 THR B C 1
ATOM 9261 O O . THR B 1 388 ? -25 12.562 0.578 1 89.69 388 THR B O 1
ATOM 9264 N N . ASN B 1 389 ? -24.359 13.195 2.596 1 91.5 389 ASN B N 1
ATOM 9265 C CA . ASN B 1 389 ? -24.188 11.828 3.082 1 91.5 389 ASN B CA 1
ATOM 9266 C C . ASN B 1 389 ? -25.047 11.555 4.309 1 91.5 389 ASN B C 1
ATOM 9268 O O . ASN B 1 389 ? -25.234 12.43 5.152 1 91.5 389 ASN B O 1
ATOM 9272 N N . VAL B 1 390 ? -25.562 10.406 4.34 1 93.56 390 VAL B N 1
ATOM 9273 C CA . VAL B 1 390 ? -26.312 9.93 5.492 1 93.56 390 VAL B CA 1
ATOM 9274 C C . VAL B 1 390 ? -25.625 8.703 6.082 1 93.56 390 VAL B C 1
ATOM 9276 O O . VAL B 1 390 ? -25.344 7.734 5.371 1 93.56 390 VAL B O 1
ATOM 9279 N N . VAL B 1 391 ? -25.312 8.758 7.324 1 93 391 VAL B N 1
ATOM 9280 C CA . VAL B 1 391 ? -24.609 7.668 7.996 1 93 391 VAL B CA 1
ATOM 9281 C C . VAL B 1 391 ? -25.438 7.18 9.188 1 93 391 VAL B C 1
ATOM 9283 O O . VAL B 1 391 ? -26.234 7.93 9.742 1 93 391 VAL B O 1
ATOM 9286 N N . ASN B 1 392 ? -25.266 5.902 9.5 1 91.69 392 ASN B N 1
ATOM 9287 C CA . ASN B 1 392 ? -26 5.352 10.633 1 91.69 392 ASN B CA 1
ATOM 9288 C C . ASN B 1 392 ? -25.141 5.344 11.898 1 91.69 392 ASN B C 1
ATOM 9290 O O . ASN B 1 392 ? -24.062 5.945 11.93 1 91.69 392 ASN B O 1
ATOM 9294 N N . GLU B 1 393 ? -25.609 4.727 12.961 1 89.5 393 GLU B N 1
ATOM 9295 C CA . GLU B 1 393 ? -24.969 4.758 14.273 1 89.5 393 GLU B CA 1
ATOM 9296 C C . GLU B 1 393 ? -23.641 3.998 14.266 1 89.5 393 GLU B C 1
ATOM 9298 O O . GLU B 1 393 ? -22.781 4.234 15.109 1 89.5 393 GLU B O 1
ATOM 9303 N N . HIS B 1 394 ? -23.531 3.166 13.305 1 83.12 394 HIS B N 1
ATOM 9304 C CA . HIS B 1 394 ? -22.297 2.379 13.227 1 83.12 394 HIS B CA 1
ATOM 9305 C C . HIS B 1 394 ? -21.281 3.043 12.312 1 83.12 394 HIS B C 1
ATOM 9307 O O . HIS B 1 394 ? -20.203 2.484 12.062 1 83.12 394 HIS B O 1
ATOM 9313 N N . GLY B 1 395 ? -21.641 4.188 11.852 1 83.56 395 GLY B N 1
ATOM 9314 C CA . GLY B 1 395 ? -20.719 4.883 10.961 1 83.56 395 GLY B CA 1
ATOM 9315 C C . GLY B 1 395 ? -20.781 4.375 9.531 1 83.56 395 GLY B C 1
ATOM 9316 O O . GLY B 1 395 ? -19.922 4.707 8.711 1 83.56 395 GLY B O 1
ATOM 9317 N N . GLN B 1 396 ? -21.812 3.615 9.211 1 86.25 396 GLN B N 1
ATOM 9318 C CA . GLN B 1 396 ? -21.984 3.094 7.855 1 86.25 396 GLN B CA 1
ATOM 9319 C C . GLN B 1 396 ? -22.75 4.086 6.98 1 86.25 396 GLN B C 1
ATOM 9321 O O . GLN B 1 396 ? -23.688 4.73 7.438 1 86.25 396 GLN B O 1
ATOM 9326 N N . VAL B 1 397 ? -22.344 4.207 5.836 1 89 397 VAL B N 1
ATOM 9327 C CA . VAL B 1 397 ? -23.031 5.109 4.914 1 89 397 VAL B CA 1
ATOM 9328 C C . VAL B 1 397 ? -24.25 4.414 4.312 1 89 397 VAL B C 1
ATOM 9330 O O . VAL B 1 397 ? -24.125 3.334 3.727 1 89 397 VAL B O 1
ATOM 9333 N N . ILE B 1 398 ? -25.344 5.016 4.508 1 91.81 398 ILE B N 1
ATOM 9334 C CA . ILE B 1 398 ? -26.562 4.395 3.996 1 91.81 398 ILE B CA 1
ATOM 9335 C C . ILE B 1 398 ? -27 5.094 2.709 1 91.81 398 ILE B C 1
ATOM 9337 O O . ILE B 1 398 ? -27.781 4.539 1.927 1 91.81 398 ILE B O 1
ATOM 9341 N N . MET B 1 399 ? -26.484 6.383 2.6 1 92.25 399 MET B N 1
ATOM 9342 C CA . MET B 1 399 ? -26.812 7.113 1.377 1 92.25 399 MET B CA 1
ATOM 9343 C C . MET B 1 399 ? -25.797 8.203 1.106 1 92.25 399 MET B C 1
ATOM 9345 O O . MET B 1 399 ? -25.266 8.82 2.041 1 92.25 399 MET B O 1
ATOM 9349 N N . SER B 1 400 ? -25.453 8.383 -0.123 1 90.81 400 SER B N 1
ATOM 9350 C CA . SER B 1 400 ? -24.562 9.453 -0.572 1 90.81 400 SER B CA 1
ATOM 9351 C C . SER B 1 400 ? -25.016 10.008 -1.921 1 90.81 400 SER B C 1
ATOM 9353 O O . SER B 1 400 ? -25.078 9.273 -2.908 1 90.81 400 SER B O 1
ATOM 9355 N N . VAL B 1 401 ? -25.328 11.297 -1.957 1 90.56 401 VAL B N 1
ATOM 9356 C CA . VAL B 1 401 ? -25.797 11.883 -3.205 1 90.56 401 VAL B CA 1
ATOM 9357 C C . VAL B 1 401 ? -25 13.156 -3.514 1 90.56 401 VAL B C 1
ATOM 9359 O O . VAL B 1 401 ? -24.5 13.82 -2.604 1 90.56 401 VAL B O 1
ATOM 9362 N N . LEU B 1 402 ? -24.875 13.414 -4.773 1 85.56 402 LEU B N 1
ATOM 9363 C CA . LEU B 1 402 ? -24.297 14.664 -5.242 1 85.56 402 LEU B CA 1
ATOM 9364 C C . LEU B 1 402 ? -25.375 15.586 -5.82 1 85.56 402 LEU B C 1
ATOM 9366 O O . LEU B 1 402 ? -26.266 15.125 -6.527 1 85.56 402 LEU B O 1
ATOM 9370 N N . THR B 1 403 ? -25.297 16.844 -5.402 1 85.31 403 THR B N 1
ATOM 9371 C CA . THR B 1 403 ? -26.281 17.797 -5.863 1 85.31 403 THR B CA 1
ATOM 9372 C C . THR B 1 403 ? -25.609 19.062 -6.387 1 85.31 403 THR B C 1
ATOM 9374 O O . THR B 1 403 ? -24.438 19.328 -6.094 1 85.31 403 THR B O 1
ATOM 9377 N N . ALA B 1 404 ? -26.297 19.766 -7.27 1 77.25 404 ALA B N 1
ATOM 9378 C CA . ALA B 1 404 ? -25.797 21.031 -7.824 1 77.25 404 ALA B CA 1
ATOM 9379 C C . ALA B 1 404 ? -25.906 22.156 -6.801 1 77.25 404 ALA B C 1
ATOM 9381 O O . ALA B 1 404 ? -25.109 23.109 -6.832 1 77.25 404 ALA B O 1
ATOM 9382 N N . SER B 1 405 ? -26.922 22.125 -6.016 1 71.75 405 SER B N 1
ATOM 9383 C CA . SER B 1 405 ? -27.125 23.141 -4.996 1 71.75 405 SER B CA 1
ATOM 9384 C C . SER B 1 405 ? -27.219 22.531 -3.604 1 71.75 405 SER B C 1
ATOM 9386 O O . SER B 1 405 ? -27.453 21.328 -3.467 1 71.75 405 SER B O 1
ATOM 9388 N N . SER B 1 406 ? -26.859 23.5 -2.734 1 64.62 406 SER B N 1
ATOM 9389 C CA . SER B 1 406 ? -26.891 23.016 -1.354 1 64.62 406 SER B CA 1
ATOM 9390 C C . SER B 1 406 ? -28.312 22.672 -0.923 1 64.62 406 SER B C 1
ATOM 9392 O O . SER B 1 406 ? -29.234 23.484 -1.107 1 64.62 406 SER B O 1
ATOM 9394 N N . ARG B 1 407 ? -28.578 21.578 -0.415 1 64.06 407 ARG B N 1
ATOM 9395 C CA . ARG B 1 407 ? -29.734 21.094 0.318 1 64.06 407 ARG B CA 1
ATOM 9396 C C . ARG B 1 407 ? -31 21.188 -0.536 1 64.06 407 ARG B C 1
ATOM 9398 O O . ARG B 1 407 ? -32.094 20.891 -0.061 1 64.06 407 ARG B O 1
ATOM 9405 N N . SER B 1 408 ? -30.781 21.859 -1.804 1 70.44 408 SER B N 1
ATOM 9406 C CA . SER B 1 408 ? -31.938 21.844 -2.699 1 70.44 408 SER B CA 1
ATOM 9407 C C . SER B 1 408 ? -31.953 20.578 -3.547 1 70.44 408 SER B C 1
ATOM 9409 O O . SER B 1 408 ? -30.891 20.047 -3.906 1 70.44 408 SER B O 1
ATOM 9411 N N . GLY B 1 409 ? -33.062 19.938 -3.572 1 81.06 409 GLY B N 1
ATOM 9412 C CA . GLY B 1 409 ? -33.219 18.766 -4.434 1 81.06 409 GLY B CA 1
ATOM 9413 C C . GLY B 1 409 ? -33.031 17.453 -3.707 1 81.06 409 GLY B C 1
ATOM 9414 O O . GLY B 1 409 ? -32.75 16.438 -4.336 1 81.06 409 GLY B O 1
ATOM 9415 N N . LEU B 1 410 ? -33.062 17.5 -2.369 1 90 410 LEU B N 1
ATOM 9416 C CA . LEU B 1 410 ? -32.812 16.281 -1.6 1 90 410 LEU B CA 1
ATOM 9417 C C . LEU B 1 410 ? -34.125 15.492 -1.429 1 90 410 LEU B C 1
ATOM 9419 O O . LEU B 1 410 ? -34.125 14.391 -0.87 1 90 410 LEU B O 1
ATOM 9423 N N . GLY B 1 411 ? -35.188 16.062 -1.919 1 89.38 411 GLY B N 1
ATOM 9424 C CA . GLY B 1 411 ? -36.5 15.469 -1.76 1 89.38 411 GLY B CA 1
ATOM 9425 C C . GLY B 1 411 ? -36.562 14.023 -2.225 1 89.38 411 GLY B C 1
ATOM 9426 O O . GLY B 1 411 ? -36.875 13.125 -1.443 1 89.38 411 GLY B O 1
ATOM 9427 N N . PRO B 1 412 ? -36.188 13.797 -3.426 1 90.69 412 PRO B N 1
ATOM 9428 C CA . PRO B 1 412 ? -36.25 12.422 -3.938 1 90.69 412 PRO B CA 1
ATOM 9429 C C . PRO B 1 412 ? -35.375 11.469 -3.139 1 90.69 412 PRO B C 1
ATOM 9431 O O . PRO B 1 412 ? -35.688 10.289 -3 1 90.69 412 PRO B O 1
ATOM 9434 N N . MET B 1 413 ? -34.25 11.945 -2.68 1 93.06 413 MET B N 1
ATOM 9435 C CA . MET B 1 413 ? -33.375 11.094 -1.886 1 93.06 413 MET B CA 1
ATOM 9436 C C . MET B 1 413 ? -34.062 10.656 -0.594 1 93.06 413 MET B C 1
ATOM 9438 O O . MET B 1 413 ? -34 9.484 -0.231 1 93.06 413 MET B O 1
ATOM 9442 N N . VAL B 1 414 ? -34.688 11.586 0.064 1 94.19 414 VAL B N 1
ATOM 9443 C CA . VAL B 1 414 ? -35.344 11.305 1.329 1 94.19 414 VAL B CA 1
ATOM 9444 C C . VAL B 1 414 ? -36.531 10.391 1.087 1 94.19 414 VAL B C 1
ATOM 9446 O O . VAL B 1 414 ? -36.781 9.453 1.856 1 94.19 414 VAL B O 1
ATOM 9449 N N . GLU B 1 415 ? -37.25 10.641 0.036 1 93.31 415 GLU B N 1
ATOM 9450 C CA . GLU B 1 415 ? -38.375 9.773 -0.317 1 93.31 415 GLU B CA 1
ATOM 9451 C C . GLU B 1 415 ? -37.906 8.344 -0.562 1 93.31 415 GLU B C 1
ATOM 9453 O O . GLU B 1 415 ? -38.594 7.391 -0.17 1 93.31 415 GLU B O 1
ATOM 9458 N N . GLY B 1 416 ? -36.844 8.289 -1.265 1 93 416 GLY B N 1
ATOM 9459 C CA . GLY B 1 416 ? -36.281 6.973 -1.498 1 93 416 GLY B CA 1
ATOM 9460 C C . GLY B 1 416 ? -35.906 6.258 -0.219 1 93 416 GLY B C 1
ATOM 9461 O O . GLY B 1 416 ? -36.156 5.059 -0.07 1 93 416 GLY B O 1
ATOM 9462 N N . LEU B 1 417 ? -35.312 6.984 0.669 1 93.88 417 LEU B N 1
ATOM 9463 C CA . LEU B 1 417 ? -34.906 6.41 1.946 1 93.88 417 LEU B CA 1
ATOM 9464 C C . LEU B 1 417 ? -36.125 5.949 2.75 1 93.88 417 LEU B C 1
ATOM 9466 O O . LEU B 1 417 ? -36.094 4.863 3.334 1 93.88 417 LEU B O 1
ATOM 9470 N N . ILE B 1 418 ? -37.125 6.746 2.771 1 94.88 418 ILE B N 1
ATOM 9471 C CA . ILE B 1 418 ? -38.344 6.426 3.502 1 94.88 418 ILE B CA 1
ATOM 9472 C C . ILE B 1 418 ? -39 5.18 2.904 1 94.88 418 ILE B C 1
ATOM 9474 O O . ILE B 1 418 ? -39.406 4.277 3.637 1 94.88 418 ILE B O 1
ATOM 9478 N N . ASN B 1 419 ? -39.062 5.137 1.622 1 93.62 419 ASN B N 1
ATOM 9479 C CA . ASN B 1 419 ? -39.625 3.979 0.941 1 93.62 419 ASN B CA 1
ATOM 9480 C C . ASN B 1 419 ? -38.844 2.707 1.24 1 93.62 419 ASN B C 1
ATOM 9482 O O . ASN B 1 419 ? -39.406 1.63 1.376 1 93.62 419 ASN B O 1
ATOM 9486 N N . ARG B 1 420 ? -37.562 2.857 1.285 1 93.06 420 ARG B N 1
ATOM 9487 C CA . ARG B 1 420 ? -36.719 1.716 1.599 1 93.06 420 ARG B CA 1
ATOM 9488 C C . ARG B 1 420 ? -37.094 1.114 2.951 1 93.06 420 ARG B C 1
ATOM 9490 O O . ARG B 1 420 ? -37.219 -0.105 3.078 1 93.06 420 ARG B O 1
ATOM 9497 N N . TYR B 1 421 ? -37.156 1.964 3.953 1 93.62 421 TYR B N 1
ATOM 9498 C CA . TYR B 1 421 ? -37.531 1.499 5.289 1 93.62 421 TYR B CA 1
ATOM 9499 C C . TYR B 1 421 ? -38.906 0.858 5.297 1 93.62 421 TYR B C 1
ATOM 9501 O O . TYR B 1 421 ? -39.094 -0.194 5.906 1 93.62 421 TYR B O 1
ATOM 9509 N N . ARG B 1 422 ? -39.812 1.395 4.59 1 91.56 422 ARG B N 1
ATOM 9510 C CA . ARG B 1 422 ? -41.188 0.909 4.523 1 91.56 422 ARG B CA 1
ATOM 9511 C C . ARG B 1 422 ? -41.25 -0.461 3.857 1 91.56 422 ARG B C 1
ATOM 9513 O O . ARG B 1 422 ? -41.875 -1.386 4.387 1 91.56 422 ARG B O 1
ATOM 9520 N N . MET B 1 423 ? -40.594 -0.572 2.781 1 89.69 423 MET B N 1
ATOM 9521 C CA . MET B 1 423 ? -40.625 -1.811 2.008 1 89.69 423 MET B CA 1
ATOM 9522 C C . MET B 1 423 ? -39.938 -2.941 2.766 1 89.69 423 MET B C 1
ATOM 9524 O O . MET B 1 423 ? -40.344 -4.102 2.654 1 89.69 423 MET B O 1
ATOM 9528 N N . ALA B 1 424 ? -38.938 -2.609 3.488 1 89.25 424 ALA B N 1
ATOM 9529 C CA . ALA B 1 424 ? -38.219 -3.623 4.23 1 89.25 424 ALA B CA 1
ATOM 9530 C C . ALA B 1 424 ? -38.906 -3.967 5.543 1 89.25 424 ALA B C 1
ATOM 9532 O O . ALA B 1 424 ? -38.562 -4.949 6.199 1 89.25 424 ALA B O 1
ATOM 9533 N N . GLY B 1 425 ? -39.781 -3.148 5.969 1 88.94 425 GLY B N 1
ATOM 9534 C CA . GLY B 1 425 ? -40.469 -3.365 7.23 1 88.94 425 GLY B CA 1
ATOM 9535 C C . GLY B 1 425 ? -39.625 -2.988 8.438 1 88.94 425 GLY B C 1
ATOM 9536 O O . GLY B 1 425 ? -39.75 -3.598 9.508 1 88.94 425 GLY B O 1
ATOM 9537 N N . VAL B 1 426 ? -38.719 -2.137 8.227 1 91.62 426 VAL B N 1
ATOM 9538 C CA . VAL B 1 426 ? -37.844 -1.668 9.312 1 91.62 426 VAL B CA 1
ATOM 9539 C C . VAL B 1 426 ? -38.438 -0.399 9.922 1 91.62 426 VAL B C 1
ATOM 9541 O O . VAL B 1 426 ? -38.969 0.45 9.203 1 91.62 426 VAL B O 1
ATOM 9544 N N . ALA B 1 427 ? -38.312 -0.35 11.172 1 93.44 427 ALA B N 1
ATOM 9545 C CA . ALA B 1 427 ? -38.844 0.821 11.867 1 93.44 427 ALA B CA 1
ATOM 9546 C C . ALA B 1 427 ? -38.094 2.082 11.484 1 93.44 427 ALA B C 1
ATOM 9548 O O . ALA B 1 427 ? -36.875 2.033 11.266 1 93.44 427 ALA B O 1
ATOM 9549 N N . PRO B 1 428 ? -38.781 3.207 11.359 1 95.06 428 PRO B N 1
ATOM 9550 C CA . PRO B 1 428 ? -38.125 4.473 11.086 1 95.06 428 PRO B CA 1
ATOM 9551 C C . PRO B 1 428 ? -37.062 4.824 12.148 1 95.06 428 PRO B C 1
ATOM 9553 O O . PRO B 1 428 ? -37.156 4.328 13.273 1 95.06 428 PRO B O 1
ATOM 9556 N N . PRO B 1 429 ? -36.125 5.648 11.75 1 95.94 429 PRO B N 1
ATOM 9557 C CA . PRO B 1 429 ? -35.125 6.07 12.727 1 95.94 429 PRO B CA 1
ATOM 9558 C C . PRO B 1 429 ? -35.688 6.883 13.875 1 95.94 429 PRO B C 1
ATOM 9560 O O . PRO B 1 429 ? -36.75 7.516 13.711 1 95.94 429 PRO B O 1
ATOM 9563 N N . GLU B 1 430 ? -35 6.871 14.922 1 95.25 430 GLU B N 1
ATOM 9564 C CA . GLU B 1 430 ? -35.438 7.594 16.109 1 95.25 430 GLU B CA 1
ATOM 9565 C C . GLU B 1 430 ? -34.938 9.031 16.094 1 95.25 430 GLU B C 1
ATOM 9567 O O . GLU B 1 430 ? -35.656 9.945 16.531 1 95.25 430 GLU B O 1
ATOM 9572 N N . VAL B 1 431 ? -33.75 9.094 15.656 1 95.62 431 VAL B N 1
ATOM 9573 C CA . VAL B 1 431 ? -33.125 10.406 15.719 1 95.62 431 VAL B CA 1
ATOM 9574 C C . VAL B 1 431 ? -32.344 10.68 14.43 1 95.62 431 VAL B C 1
ATOM 9576 O O . VAL B 1 431 ? -31.797 9.758 13.82 1 95.62 431 VAL B O 1
ATOM 9579 N N . LEU B 1 432 ? -32.375 11.945 13.977 1 95.5 432 LEU B N 1
ATOM 9580 C CA . LEU B 1 432 ? -31.562 12.445 12.867 1 95.5 432 LEU B CA 1
ATOM 9581 C C . LEU B 1 432 ? -30.734 13.656 13.297 1 95.5 432 LEU B C 1
ATOM 9583 O O . LEU B 1 432 ? -31.297 14.688 13.68 1 95.5 432 LEU B O 1
ATOM 9587 N N . TYR B 1 433 ? -29.469 13.5 13.297 1 95.25 433 TYR B N 1
ATOM 9588 C CA . TYR B 1 433 ? -28.594 14.625 13.602 1 95.25 433 TYR B CA 1
ATOM 9589 C C . TYR B 1 433 ? -28.266 15.414 12.344 1 95.25 433 TYR B C 1
ATOM 9591 O O . TYR B 1 433 ? -27.938 14.844 11.305 1 95.25 433 TYR B O 1
ATOM 9599 N N . VAL B 1 434 ? -28.328 16.781 12.422 1 93.25 434 VAL B N 1
ATOM 9600 C CA . VAL B 1 434 ? -28.047 17.656 11.289 1 93.25 434 VAL B CA 1
ATOM 9601 C C . VAL B 1 434 ? -27.188 18.844 11.75 1 93.25 434 VAL B C 1
ATOM 9603 O O . VAL B 1 434 ? -27.062 19.094 12.945 1 93.25 434 VAL B O 1
ATOM 9606 N N . ASP B 1 435 ? -26.656 19.562 10.789 1 88.94 435 ASP B N 1
ATOM 9607 C CA . ASP B 1 435 ? -25.828 20.734 11.094 1 88.94 435 ASP B CA 1
ATOM 9608 C C . ASP B 1 435 ? -26.672 22.016 11.07 1 88.94 435 ASP B C 1
ATOM 9610 O O . ASP B 1 435 ? -26.297 23.016 11.672 1 88.94 435 ASP B O 1
ATOM 9614 N N . GLN B 1 436 ? -27.766 21.891 10.32 1 87.56 436 GLN B N 1
ATOM 9615 C CA . GLN B 1 436 ? -28.656 23.047 10.18 1 87.56 436 GLN B CA 1
ATOM 9616 C C . GLN B 1 436 ? -30.094 22.594 9.938 1 87.56 436 GLN B C 1
ATOM 9618 O O . GLN B 1 436 ? -30.359 21.406 9.75 1 87.56 436 GLN B O 1
ATOM 9623 N N . ASP B 1 437 ? -31.062 23.516 10.117 1 87.44 437 ASP B N 1
ATOM 9624 C CA . ASP B 1 437 ? -32.469 23.297 9.852 1 87.44 437 ASP B CA 1
ATOM 9625 C C . ASP B 1 437 ? -33.062 22.281 10.82 1 87.44 437 ASP B C 1
ATOM 9627 O O . ASP B 1 437 ? -33.812 21.391 10.414 1 87.44 437 ASP B O 1
ATOM 9631 N N . CYS B 1 438 ? -32.625 22.344 12.039 1 90 438 CYS B N 1
ATOM 9632 C CA . CYS B 1 438 ? -33.031 21.375 13.062 1 90 438 CYS B CA 1
ATOM 9633 C C . CYS B 1 438 ? -34.438 21.672 13.547 1 90 438 CYS B C 1
ATOM 9635 O O . CYS B 1 438 ? -35.125 20.766 14.047 1 90 438 CYS B O 1
ATOM 9637 N N . CYS B 1 439 ? -34.844 22.938 13.508 1 88.31 439 CYS B N 1
ATOM 9638 C CA . CYS B 1 439 ? -36.188 23.266 14.031 1 88.31 439 CYS B CA 1
ATOM 9639 C C . CYS B 1 439 ? -36.906 24.234 13.125 1 88.31 439 CYS B C 1
ATOM 9641 O O . CYS B 1 439 ? -36.344 24.719 12.141 1 88.31 439 CYS B O 1
ATOM 9643 N N . GLY B 1 440 ? -38.219 24.344 13.391 1 83.81 440 GLY B N 1
ATOM 9644 C CA . GLY B 1 440 ? -39.031 25.219 12.586 1 83.81 440 GLY B CA 1
ATOM 9645 C C . GLY B 1 440 ? -39.656 24.516 11.391 1 83.81 440 GLY B C 1
ATOM 9646 O O . GLY B 1 440 ? -39.562 23.297 11.266 1 83.81 440 GLY B O 1
ATOM 9647 N N . ASN B 1 441 ? -40.438 25.25 10.688 1 84.69 441 ASN B N 1
ATOM 9648 C CA . ASN B 1 441 ? -41.094 24.719 9.5 1 84.69 441 ASN B CA 1
ATOM 9649 C C . ASN B 1 441 ? -40.25 24.938 8.242 1 84.69 441 ASN B C 1
ATOM 9651 O O . ASN B 1 441 ? -40.625 25.734 7.383 1 84.69 441 ASN B O 1
ATOM 9655 N N . THR B 1 442 ? -39.219 24.172 8.141 1 86.25 442 THR B N 1
ATOM 9656 C CA . THR B 1 442 ? -38.312 24.297 7.004 1 86.25 442 THR B CA 1
ATOM 9657 C C . THR B 1 442 ? -38.625 23.234 5.953 1 86.25 442 THR B C 1
ATOM 9659 O O . THR B 1 442 ? -39.188 22.188 6.273 1 86.25 442 THR B O 1
ATOM 9662 N N . PRO B 1 443 ? -38.312 23.547 4.746 1 85.44 443 PRO B N 1
ATOM 9663 C CA . PRO B 1 443 ? -38.5 22.547 3.699 1 85.44 443 PRO B CA 1
ATOM 9664 C C . PRO B 1 443 ? -37.781 21.234 4 1 85.44 443 PRO B C 1
ATOM 9666 O O . PRO B 1 443 ? -38.25 20.156 3.652 1 85.44 443 PRO B O 1
ATOM 9669 N N . PHE B 1 444 ? -36.75 21.328 4.664 1 87.56 444 PHE B N 1
ATOM 9670 C CA . PHE B 1 444 ? -35.969 20.156 5.027 1 87.56 444 PHE B CA 1
ATOM 9671 C C . PHE B 1 444 ? -36.781 19.234 5.961 1 87.56 444 PHE B C 1
ATOM 9673 O O . PHE B 1 444 ? -36.844 18.031 5.75 1 87.56 444 PHE B O 1
ATOM 9680 N N . ARG B 1 445 ? -37.406 19.75 6.906 1 88.12 445 ARG B N 1
ATOM 9681 C CA . ARG B 1 445 ? -38.156 18.969 7.879 1 88.12 445 ARG B CA 1
ATOM 9682 C C . ARG B 1 445 ? -39.406 18.359 7.238 1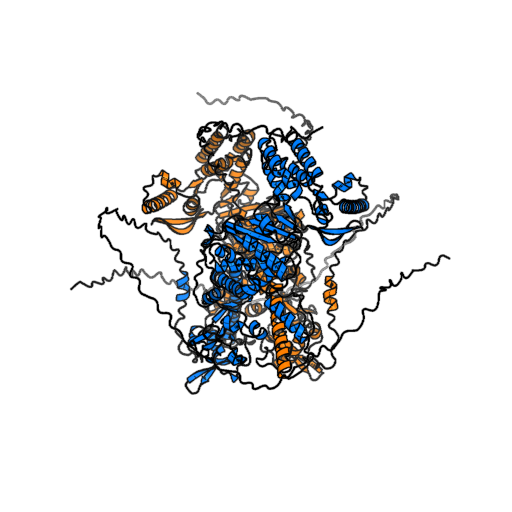 88.12 445 ARG B C 1
ATOM 9684 O O . ARG B 1 445 ? -39.812 17.25 7.605 1 88.12 445 ARG B O 1
ATOM 9691 N N . ARG B 1 446 ? -39.906 19.047 6.316 1 89 446 ARG B N 1
ATOM 9692 C CA . ARG B 1 446 ? -41.094 18.562 5.629 1 89 446 ARG B CA 1
ATOM 9693 C C . ARG B 1 446 ? -40.812 17.312 4.82 1 89 446 ARG B C 1
ATOM 9695 O O . ARG B 1 446 ? -41.688 16.469 4.633 1 89 446 ARG B O 1
ATOM 9702 N N . MET B 1 447 ? -39.625 17.25 4.438 1 91.19 447 MET B N 1
ATOM 9703 C CA . MET B 1 447 ? -39.25 16.078 3.648 1 91.19 447 MET B CA 1
ATOM 9704 C C . MET B 1 447 ? -39.375 14.805 4.465 1 91.19 447 MET B C 1
ATOM 9706 O O . MET B 1 447 ? -39.562 13.727 3.91 1 91.19 447 MET B O 1
ATOM 9710 N N . PHE B 1 448 ? -39.281 14.945 5.777 1 92.5 448 PHE B N 1
ATOM 9711 C CA . PHE B 1 448 ? -39.312 13.773 6.645 1 92.5 448 PHE B CA 1
ATOM 9712 C C . PHE B 1 448 ? -40.656 13.656 7.355 1 92.5 448 PHE B C 1
ATOM 9714 O O . PHE B 1 448 ? -40.75 13.039 8.414 1 92.5 448 PHE B O 1
ATOM 9721 N N . GLU B 1 449 ? -41.594 14.164 6.84 1 88.56 449 GLU B N 1
ATOM 9722 C CA . GLU B 1 449 ? -42.906 14.242 7.488 1 88.56 449 GLU B CA 1
ATOM 9723 C C . GLU B 1 449 ? -43.5 12.852 7.723 1 88.56 449 GLU B C 1
ATOM 9725 O O . GLU B 1 449 ? -44.219 12.633 8.695 1 88.56 449 GLU B O 1
ATOM 9730 N N . GLU B 1 450 ? -43.156 11.945 6.906 1 92.06 450 GLU B N 1
ATOM 9731 C CA . GLU B 1 450 ? -43.688 10.586 7.051 1 92.06 450 GLU B CA 1
ATOM 9732 C C . GLU B 1 450 ? -43.062 9.891 8.273 1 92.06 450 GLU B C 1
ATOM 9734 O O . GLU B 1 450 ? -43.656 8.953 8.805 1 92.06 450 GLU B O 1
ATOM 9739 N N . TRP B 1 451 ? -41.906 10.312 8.656 1 94.31 451 TRP B N 1
ATOM 9740 C CA . TRP B 1 451 ? -41.25 9.797 9.867 1 94.31 451 TRP B CA 1
ATOM 9741 C C . TRP B 1 451 ? -41.656 10.633 11.086 1 94.31 451 TRP B C 1
ATOM 9743 O O . TRP B 1 451 ? -40.812 11.344 11.648 1 94.31 451 TRP B O 1
ATOM 9753 N N . ASN B 1 452 ? -42.844 10.359 11.484 1 86.88 452 ASN B N 1
ATOM 9754 C CA . ASN B 1 452 ? -43.469 11.219 12.477 1 86.88 452 ASN B CA 1
ATOM 9755 C C . ASN B 1 452 ? -42.812 11.078 13.852 1 86.88 452 ASN B C 1
ATOM 9757 O O . ASN B 1 452 ? -42.906 11.992 14.672 1 86.88 452 ASN B O 1
ATOM 9761 N N . HIS B 1 453 ? -42.219 10.055 14.102 1 87.75 453 HIS B N 1
ATOM 9762 C CA . HIS B 1 453 ? -41.656 9.836 15.43 1 87.75 453 HIS B CA 1
ATOM 9763 C C . HIS B 1 453 ? -40.156 10.148 15.461 1 87.75 453 HIS B C 1
ATOM 9765 O O . HIS B 1 453 ? -39.5 10.047 16.5 1 87.75 453 HIS B O 1
ATOM 9771 N N . MET B 1 454 ? -39.625 10.539 14.32 1 93.31 454 MET B N 1
ATOM 9772 C CA . MET B 1 454 ? -38.219 10.875 14.266 1 93.31 454 MET B CA 1
ATOM 9773 C C . MET B 1 454 ? -37.969 12.289 14.766 1 93.31 454 MET B C 1
ATOM 9775 O O . MET B 1 454 ? -38.719 13.211 14.422 1 93.31 454 MET B O 1
ATOM 9779 N N . THR B 1 455 ? -37 12.438 15.617 1 92.81 455 THR B N 1
ATOM 9780 C CA . THR B 1 455 ? -36.625 13.758 16.125 1 92.81 455 THR B CA 1
ATOM 9781 C C . THR B 1 455 ? -35.375 14.266 15.43 1 92.81 455 THR B C 1
ATOM 9783 O O . THR B 1 455 ? -34.406 13.523 15.297 1 92.81 455 THR B O 1
ATOM 9786 N N . VAL B 1 456 ? -35.438 15.453 14.977 1 93.75 456 VAL B N 1
ATOM 9787 C CA . VAL B 1 456 ? -34.25 16.062 14.359 1 93.75 456 VAL B CA 1
ATOM 9788 C C . VAL B 1 456 ? -33.469 16.859 15.398 1 93.75 456 VAL B C 1
ATOM 9790 O O . VAL B 1 456 ? -34.031 17.719 16.094 1 93.75 456 VAL B O 1
ATOM 9793 N N . LEU B 1 457 ? -32.281 16.5 15.57 1 94.75 457 LEU B N 1
ATOM 9794 C CA . LEU B 1 457 ? -31.422 17.141 16.562 1 94.75 457 LEU B CA 1
ATOM 9795 C C . LEU B 1 457 ? -30.266 17.875 15.891 1 94.75 457 LEU B C 1
ATOM 9797 O O . LEU B 1 457 ? -29.859 17.516 14.781 1 94.75 457 LEU B O 1
ATOM 9801 N N . LEU B 1 458 ? -29.828 18.859 16.547 1 94.88 458 LEU B N 1
ATOM 9802 C CA . LEU B 1 458 ? -28.672 19.609 16.078 1 94.88 458 LEU B CA 1
ATOM 9803 C C . LEU B 1 458 ? -27.391 19.047 16.672 1 94.88 458 LEU B C 1
ATOM 9805 O O . LEU B 1 458 ? -27.344 18.688 17.859 1 94.88 458 LEU B O 1
ATOM 9809 N N . ASP B 1 459 ? -26.375 18.969 15.812 1 93.19 459 ASP B N 1
ATOM 9810 C CA . ASP B 1 459 ? -25.062 18.531 16.297 1 93.19 459 ASP B CA 1
ATOM 9811 C C . ASP B 1 459 ? -24.469 19.547 17.25 1 93.19 459 ASP B C 1
ATOM 9813 O O . ASP B 1 459 ? -24.406 20.734 16.953 1 93.19 459 ASP B O 1
ATOM 9817 N N . ILE B 1 460 ? -23.984 19.125 18.312 1 92.44 460 ILE B N 1
ATOM 9818 C CA . ILE B 1 460 ? -23.5 19.984 19.391 1 92.44 460 ILE B CA 1
ATOM 9819 C C . ILE B 1 460 ? -22.25 20.734 18.938 1 92.44 460 ILE B C 1
ATOM 9821 O O . ILE B 1 460 ? -22.094 21.906 19.234 1 92.44 460 ILE B O 1
ATOM 9825 N N . TRP B 1 461 ? -21.469 20.047 18.25 1 90.94 461 TRP B N 1
ATOM 9826 C CA . TRP B 1 461 ? -20.234 20.688 17.812 1 90.94 461 TRP B CA 1
ATOM 9827 C C . TRP B 1 461 ? -20.531 21.859 16.875 1 90.94 461 TRP B C 1
ATOM 9829 O O . TRP B 1 461 ? -19.891 22.906 16.969 1 90.94 461 TRP B O 1
ATOM 9839 N N . HIS B 1 462 ? -21.453 21.719 16 1 90.12 462 HIS B N 1
ATOM 9840 C CA . HIS B 1 462 ? -21.812 22.781 15.086 1 90.12 462 HIS B CA 1
ATOM 9841 C C . HIS B 1 462 ? -22.422 23.969 15.828 1 90.12 462 HIS B C 1
ATOM 9843 O O . HIS B 1 462 ? -22.172 25.125 15.477 1 90.12 462 HIS B O 1
ATOM 9849 N N . PHE B 1 463 ? -23.219 23.719 16.828 1 93.88 463 PHE B N 1
ATOM 9850 C CA . PHE B 1 463 ? -23.75 24.766 17.703 1 93.88 463 PHE B CA 1
ATOM 9851 C C . PHE B 1 463 ? -22.625 25.531 18.375 1 93.88 463 PHE B C 1
ATOM 9853 O O . PHE B 1 463 ? -22.609 26.766 18.344 1 93.88 463 PHE B O 1
ATOM 9860 N N . MET B 1 464 ? -21.625 24.812 18.844 1 93.19 464 MET B N 1
ATOM 9861 C CA . MET B 1 464 ? -20.5 25.422 19.531 1 93.19 464 MET B CA 1
ATOM 9862 C C . MET B 1 464 ? -19.656 26.266 18.578 1 93.19 464 MET B C 1
ATOM 9864 O O . MET B 1 464 ? -19.156 27.328 18.938 1 93.19 464 MET B O 1
ATOM 9868 N N . ARG B 1 465 ? -19.531 25.766 17.422 1 90.88 465 ARG B N 1
ATOM 9869 C CA . ARG B 1 465 ? -18.75 26.469 16.422 1 90.88 465 ARG B CA 1
ATOM 9870 C C . ARG B 1 465 ? -19.375 27.812 16.078 1 90.88 465 ARG B C 1
ATOM 9872 O O . ARG B 1 465 ? -18.672 28.781 15.766 1 90.88 465 ARG B O 1
ATOM 9879 N N . ARG B 1 466 ? -20.641 27.906 16.141 1 92.81 466 ARG B N 1
ATOM 9880 C CA . ARG B 1 466 ? -21.328 29.172 15.891 1 92.81 466 ARG B CA 1
ATOM 9881 C C . ARG B 1 466 ? -21.016 30.188 16.969 1 92.81 466 ARG B C 1
ATOM 9883 O O . ARG B 1 466 ? -20.875 31.391 16.688 1 92.81 466 ARG B O 1
ATOM 9890 N N . PHE B 1 467 ? -20.875 29.719 18.156 1 93.06 467 PHE B N 1
ATOM 9891 C CA . PHE B 1 467 ? -20.484 30.594 19.25 1 93.06 467 PHE B CA 1
ATOM 9892 C C . PHE B 1 467 ? -19.016 31.016 19.125 1 93.06 467 PHE B C 1
ATOM 9894 O O . PHE B 1 467 ? -18.641 32.125 19.531 1 93.06 467 PHE B O 1
ATOM 9901 N N . ALA B 1 468 ? -18.25 30.094 18.594 1 92.44 468 ALA B N 1
ATOM 9902 C CA . ALA B 1 468 ? -16.828 30.391 18.391 1 92.44 468 ALA B CA 1
ATOM 9903 C C . ALA B 1 468 ? -16.641 31.594 17.469 1 92.44 468 ALA B C 1
ATOM 9905 O O . ALA B 1 468 ? -15.68 32.344 17.609 1 92.44 468 ALA B O 1
ATOM 9906 N N . ALA B 1 469 ? -17.562 31.75 16.516 1 90.31 469 ALA B N 1
ATOM 9907 C CA . ALA B 1 469 ? -17.5 32.875 15.578 1 90.31 469 ALA B CA 1
ATOM 9908 C C . ALA B 1 469 ? -17.656 34.188 16.297 1 90.31 469 ALA B C 1
ATOM 9910 O O . ALA B 1 469 ? -17.281 35.25 15.773 1 90.31 469 ALA B O 1
ATOM 9911 N N . GLY B 1 470 ? -18.188 34.156 17.484 1 89.88 470 GLY B N 1
ATOM 9912 C CA . GLY B 1 470 ? -18.359 35.344 18.297 1 89.88 470 GLY B CA 1
ATOM 9913 C C . GLY B 1 470 ? -17.094 35.75 19.031 1 89.88 470 GLY B C 1
ATOM 9914 O O . GLY B 1 470 ? -17.031 36.844 19.609 1 89.88 470 GLY B O 1
ATOM 9915 N N . CYS B 1 471 ? -16.141 34.906 18.906 1 89.38 471 CYS B N 1
ATOM 9916 C CA . CYS B 1 471 ? -14.852 35.219 19.516 1 89.38 471 CYS B CA 1
ATOM 9917 C C . CYS B 1 471 ? -13.969 36.031 18.594 1 89.38 471 CYS B C 1
ATOM 9919 O O . CYS B 1 471 ? -14.148 36 17.375 1 89.38 471 CYS B O 1
ATOM 9921 N N . SER B 1 472 ? -13.078 36.75 19.172 1 82 472 SER B N 1
ATOM 9922 C CA . SER B 1 472 ? -12.227 37.625 18.375 1 82 472 SER B CA 1
ATOM 9923 C C . SER B 1 472 ? -11.242 36.844 17.516 1 82 472 SER B C 1
ATOM 9925 O O . SER B 1 472 ? -11.031 37.156 16.344 1 82 472 SER B O 1
ATOM 9927 N N . THR B 1 473 ? -10.602 35.969 18.109 1 78.31 473 THR B N 1
ATOM 9928 C CA . THR B 1 473 ? -9.68 35.125 17.375 1 78.31 473 THR B CA 1
ATOM 9929 C C . THR B 1 473 ? -9.602 33.719 17.984 1 78.31 473 THR B C 1
ATOM 9931 O O . THR B 1 473 ? -9.789 33.562 19.188 1 78.31 473 THR B O 1
ATOM 9934 N N . HIS B 1 474 ? -9.406 32.781 17.141 1 81.06 474 HIS B N 1
ATOM 9935 C CA . HIS B 1 474 ? -9.281 31.422 17.594 1 81.06 474 HIS B CA 1
ATOM 9936 C C . HIS B 1 474 ? -7.922 31.172 18.234 1 81.06 474 HIS B C 1
ATOM 9938 O O . HIS B 1 474 ? -7.738 30.172 18.938 1 81.06 474 HIS B O 1
ATOM 9944 N N . SER B 1 475 ? -7.039 32.125 18.047 1 74.12 475 SER B N 1
ATOM 9945 C CA . SER B 1 475 ? -5.695 32 18.609 1 74.12 475 SER B CA 1
ATOM 9946 C C . SER B 1 475 ? -5.605 32.625 19.984 1 74.12 475 SER B C 1
ATOM 9948 O O . SER B 1 475 ? -4.562 32.562 20.641 1 74.12 475 SER B O 1
ATOM 9950 N N . HIS B 1 476 ? -6.73 33.219 20.422 1 81 476 HIS B N 1
ATOM 9951 C CA . HIS B 1 476 ? -6.777 33.844 21.75 1 81 476 HIS B CA 1
ATOM 9952 C C . HIS B 1 476 ? -6.469 32.812 22.844 1 81 476 HIS B C 1
ATOM 9954 O O . HIS B 1 476 ? -6.918 31.672 22.766 1 81 476 HIS B O 1
ATOM 9960 N N . GLN B 1 477 ? -5.762 33.125 23.797 1 80.81 477 GLN B N 1
ATOM 9961 C CA . GLN B 1 477 ? -5.27 32.25 24.859 1 80.81 477 GLN B CA 1
ATOM 9962 C C . GLN B 1 477 ? -6.426 31.578 25.594 1 80.81 477 GLN B C 1
ATOM 9964 O O . GLN B 1 477 ? -6.301 30.438 26.062 1 80.81 477 GLN B O 1
ATOM 9969 N N . LEU B 1 478 ? -7.496 32.312 25.734 1 88.88 478 LEU B N 1
ATOM 9970 C CA . LEU B 1 478 ? -8.617 31.812 26.531 1 88.88 478 LEU B CA 1
ATOM 9971 C C . LEU B 1 478 ? -9.641 31.094 25.641 1 88.88 478 LEU B C 1
ATOM 9973 O O . LEU B 1 478 ? -10.664 30.625 26.141 1 88.88 478 LEU B O 1
ATOM 9977 N N . PHE B 1 479 ? -9.406 31.016 24.438 1 90.88 479 PHE B N 1
ATOM 9978 C CA . PHE B 1 479 ? -10.359 30.438 23.484 1 90.88 479 PHE B CA 1
ATOM 9979 C C . PHE B 1 479 ? -10.633 28.984 23.812 1 90.88 479 PHE B C 1
ATOM 9981 O O . PHE B 1 479 ? -11.789 28.562 23.906 1 90.88 479 PHE B O 1
ATOM 9988 N N . ALA B 1 480 ? -9.641 28.234 24.047 1 89.19 480 ALA B N 1
ATOM 9989 C CA . ALA B 1 480 ? -9.789 26.797 24.328 1 89.19 480 ALA B CA 1
ATOM 9990 C C . ALA B 1 480 ? -10.586 26.578 25.609 1 89.19 480 ALA B C 1
ATOM 9992 O O . ALA B 1 480 ? -11.422 25.688 25.688 1 89.19 480 ALA B O 1
ATOM 9993 N N . THR B 1 481 ? -10.312 27.375 26.578 1 88.88 481 THR B N 1
ATOM 9994 C CA . THR B 1 481 ? -11.023 27.266 27.844 1 88.88 481 THR B CA 1
ATOM 9995 C C . THR B 1 481 ? -12.5 27.625 27.672 1 88.88 481 THR B C 1
ATOM 9997 O O . THR B 1 481 ? -13.375 26.969 28.234 1 88.88 481 THR B O 1
ATOM 10000 N N . PHE B 1 482 ? -12.75 28.703 26.922 1 93.31 482 PHE B N 1
ATOM 10001 C CA . PHE B 1 482 ? -14.117 29.109 26.641 1 93.31 482 PHE B CA 1
ATOM 10002 C C . PHE B 1 482 ? -14.898 27.984 25.969 1 93.31 482 PHE B C 1
ATOM 10004 O O . PHE B 1 482 ? -16.016 27.672 26.359 1 93.31 482 PHE B O 1
ATOM 10011 N N . MET B 1 483 ? -14.297 27.281 25.047 1 94 483 MET B N 1
ATOM 10012 C CA . MET B 1 483 ? -14.961 26.219 24.297 1 94 483 MET B CA 1
ATOM 10013 C C . MET B 1 483 ? -15.188 24.984 25.172 1 94 483 MET B C 1
ATOM 10015 O O . MET B 1 483 ? -16.234 24.328 25.062 1 94 483 MET B O 1
ATOM 10019 N N . THR B 1 484 ? -14.227 24.688 25.984 1 91.44 484 THR B N 1
ATOM 10020 C CA . THR B 1 484 ? -14.367 23.547 26.906 1 91.44 484 THR B CA 1
ATOM 10021 C C . THR B 1 484 ? -15.5 23.797 27.891 1 91.44 484 THR B C 1
ATOM 10023 O O . THR B 1 484 ? -16.297 22.891 28.172 1 91.44 484 THR B O 1
ATOM 10026 N N . ARG B 1 485 ? -15.547 24.984 28.312 1 93.62 485 ARG B N 1
ATOM 10027 C CA . ARG B 1 485 ? -16.609 25.328 29.266 1 93.62 485 ARG B CA 1
ATOM 10028 C C . ARG B 1 485 ? -17.969 25.375 28.578 1 93.62 485 ARG B C 1
ATOM 10030 O O . ARG B 1 485 ? -18.984 25.031 29.188 1 93.62 485 ARG B O 1
ATOM 10037 N N . LEU B 1 486 ? -17.922 25.859 27.359 1 95.06 486 LEU B N 1
ATOM 10038 C CA . LEU B 1 486 ? -19.156 25.859 26.594 1 95.06 486 LEU B CA 1
ATOM 10039 C C . LEU B 1 486 ? -19.703 24.438 26.422 1 95.06 486 LEU B C 1
ATOM 10041 O O . LEU B 1 486 ? -20.906 24.219 26.562 1 95.06 486 LEU B O 1
ATOM 10045 N N . ARG B 1 487 ? -18.875 23.531 26.141 1 94.25 487 ARG B N 1
ATOM 10046 C CA . ARG B 1 487 ? -19.266 22.125 26.047 1 94.25 487 ARG B CA 1
ATOM 10047 C C . ARG B 1 487 ? -19.812 21.625 27.375 1 94.25 487 ARG B C 1
ATOM 10049 O O . ARG B 1 487 ? -20.812 20.891 27.406 1 94.25 487 ARG B O 1
ATOM 10056 N N . GLY B 1 488 ? -19.25 22.062 28.438 1 93.81 488 GLY B N 1
ATOM 10057 C CA . GLY B 1 488 ? -19.703 21.703 29.766 1 93.81 488 GLY B CA 1
ATOM 10058 C C . GLY B 1 488 ? -21.062 22.281 30.109 1 93.81 488 GLY B C 1
ATOM 10059 O O . GLY B 1 488 ? -21.781 21.734 30.969 1 93.81 488 GLY B O 1
ATOM 10060 N N . CYS B 1 489 ? -21.344 23.391 29.453 1 96.5 489 CYS B N 1
ATOM 10061 C CA . CYS B 1 489 ? -22.656 23.984 29.672 1 96.5 489 CYS B CA 1
ATOM 10062 C C . CYS B 1 489 ? -23.75 23.109 29.062 1 96.5 489 CYS B C 1
ATOM 10064 O O . CYS B 1 489 ? -24.906 23.156 29.5 1 96.5 489 CYS B O 1
ATOM 10066 N N . ILE B 1 490 ? -23.391 22.328 28.109 1 95.62 490 ILE B N 1
ATOM 10067 C CA . ILE B 1 490 ? -24.391 21.562 27.359 1 95.62 490 ILE B CA 1
ATOM 10068 C C . ILE B 1 490 ? -24.406 20.125 27.859 1 95.62 490 ILE B C 1
ATOM 10070 O O . ILE B 1 490 ? -25.469 19.531 28.062 1 95.62 490 ILE B O 1
ATOM 10074 N N . LEU B 1 491 ? -23.172 19.562 28 1 95.12 491 LEU B N 1
ATOM 10075 C CA . LEU B 1 491 ? -23.031 18.141 28.297 1 95.12 491 LEU B CA 1
ATOM 10076 C C . LEU B 1 491 ? -22.547 17.938 29.734 1 95.12 491 LEU B C 1
ATOM 10078 O O . LEU B 1 491 ? -21.797 18.766 30.25 1 95.12 491 LEU B O 1
ATOM 10082 N N . MET B 1 492 ? -23.062 16.891 30.359 1 93.88 492 MET B N 1
ATOM 10083 C CA . MET B 1 492 ? -22.578 16.453 31.656 1 93.88 492 MET B CA 1
ATOM 10084 C C . MET B 1 492 ? -22.391 14.938 31.688 1 93.88 492 MET B C 1
ATOM 10086 O O . MET B 1 492 ? -23.031 14.211 30.938 1 93.88 492 MET B O 1
ATOM 10090 N N . CYS B 1 493 ? -21.453 14.531 32.469 1 93.12 493 CYS B N 1
ATOM 10091 C CA . CYS B 1 493 ? -21.234 13.094 32.625 1 93.12 493 CYS B CA 1
ATOM 10092 C C . CYS B 1 493 ? -22.375 12.453 33.406 1 93.12 493 CYS B C 1
ATOM 10094 O O . CYS B 1 493 ? -22.906 13.055 34.344 1 93.12 493 CYS B O 1
ATOM 10096 N N . HIS B 1 494 ? -22.75 11.328 32.969 1 93.56 494 HIS B N 1
ATOM 10097 C CA . HIS B 1 494 ? -23.734 10.57 33.719 1 93.56 494 HIS B CA 1
ATOM 10098 C C . HIS B 1 494 ? -23.234 10.328 35.156 1 93.56 494 HIS B C 1
ATOM 10100 O O . HIS B 1 494 ? -22.156 9.789 35.375 1 93.56 494 HIS B O 1
ATOM 10106 N N . PRO B 1 495 ? -24.016 10.625 36.094 1 92.19 495 PRO B N 1
ATOM 10107 C CA . PRO B 1 495 ? -23.547 10.617 37.469 1 92.19 495 PRO B CA 1
ATOM 10108 C C . PRO B 1 495 ? -23.172 9.219 37.969 1 92.19 495 PRO B C 1
ATOM 10110 O O . PRO B 1 495 ? -22.188 9.062 38.688 1 92.19 495 PRO B O 1
ATOM 10113 N N . GLU B 1 496 ? -23.922 8.289 37.562 1 92.94 496 GLU B N 1
ATOM 10114 C CA . GLU B 1 496 ? -23.625 6.93 38 1 92.94 496 GLU B CA 1
ATOM 10115 C C . GLU B 1 496 ? -22.297 6.438 37.406 1 92.94 496 GLU B C 1
ATOM 10117 O O . GLU B 1 496 ? -21.531 5.766 38.094 1 92.94 496 GLU B O 1
ATOM 10122 N N . ASP B 1 497 ? -22.125 6.742 36.156 1 93.94 497 ASP B N 1
ATOM 10123 C CA . ASP B 1 497 ? -20.891 6.316 35.531 1 93.94 497 ASP B CA 1
ATOM 10124 C C . ASP B 1 497 ? -19.672 7.039 36.125 1 93.94 497 ASP B C 1
ATOM 10126 O O . ASP B 1 497 ? -18.625 6.434 36.312 1 93.94 497 ASP B O 1
ATOM 10130 N N . LEU B 1 498 ? -19.844 8.297 36.406 1 93.69 498 LEU B N 1
ATOM 10131 C CA . LEU B 1 498 ? -18.766 9.086 37 1 93.69 498 LEU B CA 1
ATOM 10132 C C . LEU B 1 498 ? -18.391 8.562 38.375 1 93.69 498 LEU B C 1
ATOM 10134 O O . LEU B 1 498 ? -17.219 8.484 38.719 1 93.69 498 LEU B O 1
ATOM 10138 N N . LYS B 1 499 ? -19.406 8.227 39.094 1 92.69 499 LYS B N 1
ATOM 10139 C CA . LYS B 1 499 ? -19.156 7.68 40.438 1 92.69 499 LYS B CA 1
ATOM 10140 C C . LYS B 1 499 ? -18.391 6.363 40.344 1 92.69 499 LYS B C 1
ATOM 10142 O O . LYS B 1 499 ? -17.453 6.145 41.125 1 92.69 499 LYS B O 1
ATOM 10147 N N . ALA B 1 500 ? -18.828 5.59 39.469 1 94.25 500 ALA B N 1
ATOM 10148 C CA . ALA B 1 500 ? -18.156 4.301 39.312 1 94.25 500 ALA B CA 1
ATOM 10149 C C . ALA B 1 500 ? -16.688 4.488 38.906 1 94.25 500 ALA B C 1
ATOM 10151 O O . ALA B 1 500 ? -15.82 3.775 39.406 1 94.25 500 ALA B O 1
ATOM 10152 N N . LEU B 1 501 ? -16.469 5.395 38 1 94.31 501 LEU B N 1
ATOM 10153 C CA . LEU B 1 501 ? -15.094 5.66 37.562 1 94.31 501 LEU B CA 1
ATOM 10154 C C . LEU B 1 501 ? -14.258 6.223 38.719 1 94.31 501 LEU B C 1
ATOM 10156 O O . LEU B 1 501 ? -13.102 5.848 38.906 1 94.31 501 LEU B O 1
ATOM 10160 N N . CYS B 1 502 ? -14.836 7.086 39.5 1 93.12 502 CYS B N 1
ATOM 10161 C CA . CYS B 1 502 ? -14.133 7.668 40.625 1 93.12 502 CYS B CA 1
ATOM 10162 C C . CYS B 1 502 ? -13.82 6.609 41.688 1 93.12 502 CYS B C 1
ATOM 10164 O O . CYS B 1 502 ? -12.75 6.621 42.281 1 93.12 502 CYS B O 1
ATOM 10166 N N . ASP B 1 503 ? -14.734 5.746 41.906 1 92.44 503 ASP B N 1
ATOM 10167 C CA . ASP B 1 503 ? -14.508 4.652 42.844 1 92.44 503 ASP B CA 1
ATOM 10168 C C . ASP B 1 503 ? -13.367 3.752 42.375 1 92.44 503 ASP B C 1
ATOM 10170 O O . ASP B 1 503 ? -12.531 3.332 43.188 1 92.44 503 ASP B O 1
ATOM 10174 N N . ALA B 1 504 ? -13.406 3.48 41.125 1 93.44 504 ALA B N 1
ATOM 10175 C CA . ALA B 1 504 ? -12.344 2.656 40.562 1 93.44 504 ALA B CA 1
ATOM 10176 C C . ALA B 1 504 ? -10.984 3.352 40.688 1 93.44 504 ALA B C 1
ATOM 10178 O O . ALA B 1 504 ? -9.984 2.715 41.031 1 93.44 504 ALA B O 1
ATOM 10179 N N . LYS B 1 505 ? -10.992 4.609 40.406 1 91.81 505 LYS B N 1
ATOM 10180 C CA . LYS B 1 505 ? -9.75 5.383 40.469 1 91.81 505 LYS B CA 1
ATOM 10181 C C . LYS B 1 505 ? -9.266 5.496 41.906 1 91.81 505 LYS B C 1
ATOM 10183 O O . LYS B 1 505 ? -8.062 5.473 42.188 1 91.81 505 LYS B O 1
ATOM 10188 N N . ARG B 1 506 ? -10.156 5.699 42.844 1 92 506 ARG B N 1
ATOM 10189 C CA . ARG B 1 506 ? -9.828 5.727 44.25 1 92 506 ARG B CA 1
ATOM 10190 C C . ARG B 1 506 ? -9.172 4.418 44.688 1 92 506 ARG B C 1
ATOM 10192 O O . ARG B 1 506 ? -8.148 4.43 45.375 1 92 506 ARG B O 1
ATOM 10199 N N . ALA B 1 507 ? -9.734 3.414 44.219 1 91.56 507 ALA B N 1
ATOM 10200 C CA . ALA B 1 507 ? -9.195 2.1 44.562 1 91.56 507 ALA B CA 1
ATOM 10201 C C . ALA B 1 507 ? -7.801 1.91 43.969 1 91.56 507 ALA B C 1
ATOM 10203 O O . ALA B 1 507 ? -6.918 1.326 44.594 1 91.56 507 ALA B O 1
ATOM 10204 N N . GLU B 1 508 ? -7.629 2.391 42.75 1 89.75 508 GLU B N 1
ATOM 10205 C CA . GLU B 1 508 ? -6.328 2.305 42.094 1 89.75 508 GLU B CA 1
ATOM 10206 C C . GLU B 1 508 ? -5.273 3.105 42.844 1 89.75 508 GLU B C 1
ATOM 10208 O O . GLU B 1 508 ? -4.137 2.648 43.031 1 89.75 508 GLU B O 1
ATOM 10213 N N . LEU B 1 509 ? -5.711 4.305 43.281 1 88.5 509 LEU B N 1
ATOM 10214 C CA . LEU B 1 509 ? -4.789 5.176 44 1 88.5 509 LEU B CA 1
ATOM 10215 C C . LEU B 1 509 ? -4.504 4.637 45.406 1 88.5 509 LEU B C 1
ATOM 10217 O O . LEU B 1 509 ? -3.377 4.734 45.875 1 88.5 509 LEU B O 1
ATOM 10221 N N . GLU B 1 510 ? -5.438 4.074 46 1 87.75 510 GLU B N 1
ATOM 10222 C CA . GLU B 1 510 ? -5.262 3.465 47.312 1 87.75 510 GLU B CA 1
ATOM 10223 C C . GLU B 1 510 ? -4.348 2.244 47.219 1 87.75 510 GLU B C 1
ATOM 10225 O O . GLU B 1 510 ? -3.537 2.014 48.125 1 87.75 510 GLU B O 1
ATOM 10230 N N . ALA B 1 511 ? -4.508 1.545 46.188 1 86 511 ALA B N 1
ATOM 10231 C CA . ALA B 1 511 ? -3.635 0.389 46 1 86 511 ALA B CA 1
ATOM 10232 C C . ALA B 1 511 ? -2.188 0.823 45.781 1 86 511 ALA B C 1
ATOM 10234 O O . ALA B 1 511 ? -1.258 0.085 46.125 1 86 511 ALA B O 1
ATOM 10235 N N . GLY B 1 512 ? -2.041 2.006 45.25 1 80.38 512 GLY B N 1
ATOM 10236 C CA . GLY B 1 512 ? -0.706 2.553 45.062 1 80.38 512 GLY B CA 1
ATOM 10237 C C . GLY B 1 512 ? -0.16 3.232 46.312 1 80.38 512 GLY B C 1
ATOM 10238 O O . GLY B 1 512 ? 0.953 3.762 46.312 1 80.38 512 GLY B O 1
ATOM 10239 N N . GLY B 1 513 ? -0.828 3.199 47.469 1 78.75 513 GLY B N 1
ATOM 10240 C CA . GLY B 1 513 ? -0.357 3.676 48.781 1 78.75 513 GLY B CA 1
ATOM 10241 C C . GLY B 1 513 ? -0.738 5.117 49.062 1 78.75 513 GLY B C 1
ATOM 10242 O O . GLY B 1 513 ? -0.208 5.734 49.969 1 78.75 513 GLY B O 1
ATOM 10243 N N . ARG B 1 514 ? -1.492 5.723 48.188 1 79.25 514 ARG B N 1
ATOM 10244 C CA . ARG B 1 514 ? -1.877 7.113 48.375 1 79.25 514 ARG B CA 1
ATOM 10245 C C . ARG B 1 514 ? -3.281 7.211 48.969 1 79.25 514 ARG B C 1
ATOM 10247 O O . ARG B 1 514 ? -4.113 6.328 48.75 1 79.25 514 ARG B O 1
ATOM 10254 N N . ASN B 1 515 ? -3.48 7.961 49.969 1 81.25 515 ASN B N 1
ATOM 10255 C CA . ASN B 1 515 ? -4.812 8.281 50.469 1 81.25 515 ASN B CA 1
ATOM 10256 C C . ASN B 1 515 ? -5.363 9.547 49.812 1 81.25 515 ASN B C 1
ATOM 10258 O O . ASN B 1 515 ? -5.262 10.641 50.375 1 81.25 515 ASN B O 1
ATOM 10262 N N . PRO B 1 516 ? -6.043 9.406 48.594 1 82.69 516 PRO B N 1
ATOM 10263 C CA . PRO B 1 516 ? -6.395 10.594 47.812 1 82.69 516 PRO B CA 1
ATOM 10264 C C . PRO B 1 516 ? -7.672 11.266 48.312 1 82.69 516 PRO B C 1
ATOM 10266 O O . PRO B 1 516 ? -8.578 10.594 48.812 1 82.69 516 PRO B O 1
ATOM 10269 N N . SER B 1 517 ? -7.699 12.547 48.469 1 87 517 SER B N 1
ATOM 10270 C CA . SER B 1 517 ? -8.93 13.312 48.656 1 87 517 SER B CA 1
ATOM 10271 C C . SER B 1 517 ? -9.836 13.219 47.438 1 87 517 SER B C 1
ATOM 10273 O O . SER B 1 517 ? -9.422 12.719 46.375 1 87 517 SER B O 1
ATOM 10275 N N . GLU B 1 518 ? -11.078 13.523 47.719 1 86 518 GLU B N 1
ATOM 10276 C CA . GLU B 1 518 ? -12.016 13.508 46.594 1 86 518 GLU B CA 1
ATOM 10277 C C . GLU B 1 518 ? -11.516 14.375 45.438 1 86 518 GLU B C 1
ATOM 10279 O O . GLU B 1 518 ? -11.672 14.023 44.281 1 86 518 GLU B O 1
ATOM 10284 N N . ALA B 1 519 ? -10.93 15.375 45.75 1 86.38 519 ALA B N 1
ATOM 10285 C CA . ALA B 1 519 ? -10.406 16.297 44.75 1 86.38 519 ALA B CA 1
ATOM 10286 C C . ALA B 1 519 ? -9.227 15.695 44 1 86.38 519 ALA B C 1
ATOM 10288 O O . ALA B 1 519 ? -9.062 15.914 42.812 1 86.38 519 ALA B O 1
ATOM 10289 N N . ASP B 1 520 ? -8.523 14.961 44.75 1 87.62 520 ASP B N 1
ATOM 10290 C CA . ASP B 1 520 ? -7.363 14.305 44.156 1 87.62 520 ASP B CA 1
ATOM 10291 C C . ASP B 1 520 ? -7.801 13.258 43.125 1 87.62 520 ASP B C 1
ATOM 10293 O O . ASP B 1 520 ? -7.164 13.094 42.094 1 87.62 520 ASP B O 1
ATOM 10297 N N . VAL B 1 521 ? -8.844 12.617 43.5 1 89.81 521 VAL B N 1
ATOM 10298 C CA . VAL B 1 521 ? -9.359 11.578 42.625 1 89.81 521 VAL B CA 1
ATOM 10299 C C . VAL B 1 521 ? -9.828 12.195 41.312 1 89.81 521 VAL B C 1
ATOM 10301 O O . VAL B 1 521 ? -9.492 11.703 40.219 1 89.81 521 VAL B O 1
ATOM 10304 N N . LEU B 1 522 ? -10.523 13.258 41.375 1 87.94 522 LEU B N 1
ATOM 10305 C CA . LEU B 1 522 ? -11.07 13.914 40.188 1 87.94 522 LEU B CA 1
ATOM 10306 C C . LEU B 1 522 ? -9.953 14.453 39.312 1 87.94 522 LEU B C 1
ATOM 10308 O O . LEU B 1 522 ? -10.062 14.438 38.094 1 87.94 522 LEU B O 1
ATOM 10312 N N . ARG B 1 523 ? -8.93 14.812 39.938 1 85.81 523 ARG B N 1
ATOM 10313 C CA . ARG B 1 523 ? -7.801 15.359 39.188 1 85.81 523 ARG B CA 1
ATOM 10314 C C . ARG B 1 523 ? -7.027 14.258 38.5 1 85.81 523 ARG B C 1
ATOM 10316 O O . ARG B 1 523 ? -6.387 14.5 37.469 1 85.81 523 ARG B O 1
ATOM 10323 N N . SER B 1 524 ? -7.219 13.18 39.031 1 88.56 524 SER B N 1
ATOM 10324 C CA . SER B 1 524 ? -6.441 12.078 38.469 1 88.56 524 SER B CA 1
ATOM 10325 C C . SER B 1 524 ? -7.176 11.406 37.312 1 88.56 524 SER B C 1
ATOM 10327 O O . SER B 1 524 ? -6.59 10.609 36.594 1 88.56 524 SER B O 1
ATOM 10329 N N . VAL B 1 525 ? -8.406 11.727 37.156 1 89.31 525 VAL B N 1
ATOM 10330 C CA . VAL B 1 525 ? -9.18 11.141 36.062 1 89.31 525 VAL B CA 1
ATOM 10331 C C . VAL B 1 525 ? -8.836 11.844 34.75 1 89.31 525 VAL B C 1
ATOM 10333 O O . VAL B 1 525 ? -9 13.062 34.625 1 89.31 525 VAL B O 1
ATOM 10336 N N . SER B 1 526 ? -8.359 11.062 33.844 1 87.25 526 SER B N 1
ATOM 10337 C CA . SER B 1 526 ? -7.98 11.641 32.562 1 87.25 526 SER B CA 1
ATOM 10338 C C . SER B 1 526 ? -9.195 11.844 31.672 1 87.25 526 SER B C 1
ATOM 10340 O O . SER B 1 526 ? -10.25 11.234 31.891 1 87.25 526 SER B O 1
ATOM 10342 N N . ARG B 1 527 ? -9.016 12.633 30.672 1 84.12 527 ARG B N 1
ATOM 10343 C CA . ARG B 1 527 ? -10.062 12.883 29.688 1 84.12 527 ARG B CA 1
ATOM 10344 C C . ARG B 1 527 ? -10.398 11.617 28.906 1 84.12 527 ARG B C 1
ATOM 10346 O O . ARG B 1 527 ? -11.562 11.383 28.562 1 84.12 527 ARG B O 1
ATOM 10353 N N . SER B 1 528 ? -9.422 10.883 28.734 1 87.25 528 SER B N 1
ATOM 10354 C CA . SER B 1 528 ? -9.625 9.648 27.984 1 87.25 528 SER B CA 1
ATOM 10355 C C . SER B 1 528 ? -10.438 8.633 28.781 1 87.25 528 SER B C 1
ATOM 10357 O O . SER B 1 528 ? -11.273 7.922 28.219 1 87.25 528 SER B O 1
ATOM 10359 N N . GLU B 1 529 ? -10.203 8.633 30.062 1 89.81 529 GLU B N 1
ATOM 10360 C CA . GLU B 1 529 ? -10.969 7.727 30.906 1 89.81 529 GLU B CA 1
ATOM 10361 C C . GLU B 1 529 ? -12.438 8.148 30.984 1 89.81 529 GLU B C 1
ATOM 10363 O O . GLU B 1 529 ? -13.328 7.301 30.953 1 89.81 529 GLU B O 1
ATOM 10368 N N . LEU B 1 530 ? -12.555 9.43 31.031 1 90.81 530 LEU B N 1
ATOM 10369 C CA . LEU B 1 530 ? -13.922 9.945 31.062 1 90.81 530 LEU B CA 1
ATOM 10370 C C . LEU B 1 530 ? -14.664 9.586 29.781 1 90.81 530 LEU B C 1
ATOM 10372 O O . LEU B 1 530 ? -15.82 9.172 29.812 1 90.81 530 LEU B O 1
ATOM 10376 N N . ALA B 1 531 ? -14.023 9.688 28.656 1 88.38 531 ALA B N 1
ATOM 10377 C CA . ALA B 1 531 ? -14.633 9.422 27.359 1 88.38 531 ALA B CA 1
ATOM 10378 C C . ALA B 1 531 ? -14.93 7.938 27.188 1 88.38 531 ALA B C 1
ATOM 10380 O O . ALA B 1 531 ? -15.922 7.562 26.562 1 88.38 531 ALA B O 1
ATOM 10381 N N . LEU B 1 532 ? -14.188 7.188 27.812 1 91.81 532 LEU B N 1
ATOM 10382 C CA . LEU B 1 532 ? -14.281 5.742 27.609 1 91.81 532 LEU B CA 1
ATOM 10383 C C . LEU B 1 532 ? -15.312 5.133 28.562 1 91.81 532 LEU B C 1
ATOM 10385 O O . LEU B 1 532 ? -16.047 4.219 28.172 1 91.81 532 LEU B O 1
ATOM 10389 N N . HIS B 1 533 ? -15.422 5.691 29.812 1 93.31 533 HIS B N 1
ATOM 10390 C CA . HIS B 1 533 ? -16.172 4.961 30.828 1 93.31 533 HIS B CA 1
ATOM 10391 C C . HIS B 1 533 ? -17.422 5.723 31.234 1 93.31 533 HIS B C 1
ATOM 10393 O O . HIS B 1 533 ? -18.297 5.172 31.922 1 93.31 533 HIS B O 1
ATOM 10399 N N . CYS B 1 534 ? -17.469 6.906 30.781 1 93.81 534 CYS B N 1
ATOM 10400 C CA . CYS B 1 534 ? -18.609 7.688 31.234 1 93.81 534 CYS B CA 1
ATOM 10401 C C . CYS B 1 534 ? -19.484 8.117 30.062 1 93.81 534 CYS B C 1
ATOM 10403 O O . CYS B 1 534 ? -19 8.766 29.125 1 93.81 534 CYS B O 1
ATOM 10405 N N . ARG B 1 535 ? -20.766 7.82 30.125 1 92.81 535 ARG B N 1
ATOM 10406 C CA . ARG B 1 535 ? -21.734 8.352 29.172 1 92.81 535 ARG B CA 1
ATOM 10407 C C . ARG B 1 535 ? -22.016 9.828 29.453 1 92.81 535 ARG B C 1
ATOM 10409 O O . ARG B 1 535 ? -21.938 10.273 30.609 1 92.81 535 ARG B O 1
ATOM 10416 N N . ARG B 1 536 ? -22.281 10.523 28.516 1 93.81 536 ARG B N 1
ATOM 10417 C CA . ARG B 1 536 ? -22.641 11.922 28.672 1 93.81 536 ARG B CA 1
ATOM 10418 C C . ARG B 1 536 ? -24.109 12.156 28.344 1 93.81 536 ARG B C 1
ATOM 10420 O O . ARG B 1 536 ? -24.672 11.469 27.5 1 93.81 536 ARG B O 1
ATOM 10427 N N . ILE B 1 537 ? -24.703 13.086 29.109 1 93.56 537 ILE B N 1
ATOM 10428 C CA . ILE B 1 537 ? -26.109 13.438 28.891 1 93.56 537 ILE B CA 1
ATOM 10429 C C . ILE B 1 537 ? -26.25 14.961 28.828 1 93.56 537 ILE B C 1
ATOM 10431 O O . ILE B 1 537 ? -25.375 15.695 29.281 1 93.56 537 ILE B O 1
ATOM 10435 N N . THR B 1 538 ? -27.266 15.414 28.172 1 95 538 THR B N 1
ATOM 10436 C CA . THR B 1 538 ? -27.531 16.844 28.094 1 95 538 THR B CA 1
ATOM 10437 C C . THR B 1 538 ? -28.203 17.344 29.391 1 95 538 THR B C 1
ATOM 10439 O O . THR B 1 538 ? -28.875 16.578 30.062 1 95 538 THR B O 1
ATOM 10442 N N . ARG B 1 539 ? -28.016 18.578 29.75 1 94.56 539 ARG B N 1
ATOM 10443 C CA . ARG B 1 539 ? -28.422 19.141 31.047 1 94.56 539 ARG B CA 1
ATOM 10444 C C . ARG B 1 539 ? -29.875 19.594 31 1 94.56 539 ARG B C 1
ATOM 10446 O O . ARG B 1 539 ? -30.484 19.828 32.062 1 94.56 539 ARG B O 1
ATOM 10453 N N . GLY B 1 540 ? -30.5 19.703 29.969 1 93.75 540 GLY B N 1
ATOM 10454 C CA . GLY B 1 540 ? -31.828 20.266 29.844 1 93.75 540 GLY B CA 1
ATOM 10455 C C . GLY B 1 540 ? -31.844 21.672 29.281 1 93.75 540 GLY B C 1
ATOM 10456 O O . GLY B 1 540 ? -30.797 22.328 29.219 1 93.75 540 GLY B O 1
ATOM 10457 N N . ILE B 1 541 ? -32.969 22.141 28.922 1 95.31 541 ILE B N 1
ATOM 10458 C CA . ILE B 1 541 ? -33.094 23.391 28.172 1 95.31 541 ILE B CA 1
ATOM 10459 C C . ILE B 1 541 ? -32.812 24.578 29.109 1 95.31 541 ILE B C 1
ATOM 10461 O O . ILE B 1 541 ? -31.938 25.406 28.812 1 95.31 541 ILE B O 1
ATOM 10465 N N . GLU B 1 542 ? -33.406 24.609 30.203 1 95.44 542 GLU B N 1
ATOM 10466 C CA . GLU B 1 542 ? -33.312 25.75 31.109 1 95.44 542 GLU B CA 1
ATOM 10467 C C . GLU B 1 542 ? -31.906 25.859 31.688 1 95.44 542 GLU B C 1
ATOM 10469 O O . GLU B 1 542 ? -31.312 26.953 31.688 1 95.44 542 GLU B O 1
ATOM 10474 N N . GLU B 1 543 ? -31.422 24.797 32.062 1 96.06 543 GLU B N 1
ATOM 10475 C CA . GLU B 1 543 ? -30.078 24.797 32.656 1 96.06 543 GLU B CA 1
ATOM 10476 C C . GLU B 1 543 ? -29.016 25.156 31.625 1 96.06 543 GLU B C 1
ATOM 10478 O O . GLU B 1 543 ? -28.094 25.922 31.922 1 96.06 543 GLU B O 1
ATOM 10483 N N . THR B 1 544 ? -29.125 24.672 30.453 1 97 544 THR B N 1
ATOM 10484 C CA . THR B 1 544 ? -28.172 24.953 29.391 1 97 544 THR B CA 1
ATOM 10485 C C . THR B 1 544 ? -28.188 26.422 29.016 1 97 544 THR B C 1
ATOM 10487 O O . THR B 1 544 ? -27.125 27.047 28.891 1 97 544 THR B O 1
ATOM 10490 N N . GLU B 1 545 ? -29.375 26.984 28.953 1 96.31 545 GLU B N 1
ATOM 10491 C CA . GLU B 1 545 ? -29.484 28.391 28.609 1 96.31 545 GLU B CA 1
ATOM 10492 C C . GLU B 1 545 ? -28.875 29.281 29.688 1 96.31 545 GLU B C 1
ATOM 10494 O O . GLU B 1 545 ? -28.125 30.219 29.375 1 96.31 545 GLU B O 1
ATOM 10499 N N . ALA B 1 546 ? -29.156 28.922 30.859 1 96.44 546 ALA B N 1
ATOM 10500 C CA . ALA B 1 546 ? -28.641 29.703 31.984 1 96.44 546 ALA B CA 1
ATOM 10501 C C . ALA B 1 546 ? -27.125 29.625 32.031 1 96.44 546 ALA B C 1
ATOM 10503 O O . ALA B 1 546 ? -26.453 30.641 32.281 1 96.44 546 ALA B O 1
ATOM 10504 N N . ARG B 1 547 ? -26.625 28.531 31.812 1 96.69 547 ARG B N 1
ATOM 10505 C CA . ARG B 1 547 ? -25.188 28.328 31.906 1 96.69 547 ARG B CA 1
ATOM 10506 C C . ARG B 1 547 ? -24.453 29 30.75 1 96.69 547 ARG B C 1
ATOM 10508 O O . ARG B 1 547 ? -23.344 29.5 30.922 1 96.69 547 ARG B O 1
ATOM 10515 N N . ILE B 1 548 ? -25.031 29 29.578 1 96.12 548 ILE B N 1
ATOM 10516 C CA . ILE B 1 548 ? -24.406 29.641 28.438 1 96.12 548 ILE B CA 1
ATOM 10517 C C . ILE B 1 548 ? -24.344 31.156 28.656 1 96.12 548 ILE B C 1
ATOM 10519 O O . ILE B 1 548 ? -23.312 31.781 28.422 1 96.12 548 ILE B O 1
ATOM 10523 N N . HIS B 1 549 ? -25.484 31.672 29.203 1 94.25 549 HIS B N 1
ATOM 10524 C CA . HIS B 1 549 ? -25.516 33.094 29.5 1 94.25 549 HIS B CA 1
ATOM 10525 C C . HIS B 1 549 ? -24.469 33.469 30.547 1 94.25 549 HIS B C 1
ATOM 10527 O O . HIS B 1 549 ? -23.766 34.469 30.406 1 94.25 549 HIS B O 1
ATOM 10533 N N . SER B 1 550 ? -24.406 32.656 31.547 1 94.38 550 SER B N 1
ATOM 10534 C CA . SER B 1 550 ? -23.438 32.875 32.625 1 94.38 550 SER B CA 1
ATOM 10535 C C . SER B 1 550 ? -22.016 32.812 32.094 1 94.38 550 SER B C 1
ATOM 10537 O O . SER B 1 550 ? -21.141 33.562 32.531 1 94.38 550 SER B O 1
ATOM 10539 N N . LEU B 1 551 ? -21.797 31.922 31.234 1 94.69 551 LEU B N 1
ATOM 10540 C CA . LEU B 1 551 ? -20.453 31.734 30.672 1 94.69 551 LEU B CA 1
ATOM 10541 C C . LEU B 1 551 ? -20.047 32.938 29.844 1 94.69 551 LEU B C 1
ATOM 10543 O O . LEU B 1 551 ? -18.922 33.438 29.984 1 94.69 551 LEU B O 1
ATOM 10547 N N . VAL B 1 552 ? -20.938 33.375 28.984 1 93.75 552 VAL B N 1
ATOM 10548 C CA . VAL B 1 552 ? -20.641 34.5 28.125 1 93.75 552 VAL B CA 1
ATOM 10549 C C . VAL B 1 552 ? -20.375 35.75 28.953 1 93.75 552 VAL B C 1
ATOM 10551 O O . VAL B 1 552 ? -19.453 36.531 28.672 1 93.75 552 VAL B O 1
ATOM 10554 N N . GLN B 1 553 ? -21.141 35.875 30.031 1 90.19 553 GLN B N 1
ATOM 10555 C CA . GLN B 1 553 ? -20.969 37.031 30.922 1 90.19 553 GLN B CA 1
ATOM 10556 C C . GLN B 1 553 ? -19.641 36.969 31.656 1 90.19 553 GLN B C 1
ATOM 10558 O O . GLN B 1 553 ? -19 38 31.875 1 90.19 553 GLN B O 1
ATOM 10563 N N . ALA B 1 554 ? -19.266 35.781 31.938 1 91.44 554 ALA B N 1
ATOM 10564 C CA . ALA B 1 554 ? -18.016 35.594 32.656 1 91.44 554 ALA B CA 1
ATOM 10565 C C . ALA B 1 554 ? -16.812 36 31.812 1 91.44 554 ALA B C 1
ATOM 10567 O O . ALA B 1 554 ? -15.789 36.469 32.312 1 91.44 554 ALA B O 1
ATOM 10568 N N . PHE B 1 555 ? -16.938 35.844 30.5 1 92 555 PHE B N 1
ATOM 10569 C CA . PHE B 1 555 ? -15.797 36.094 29.641 1 92 555 PHE B CA 1
ATOM 10570 C C . PHE B 1 555 ? -15.883 37.469 28.984 1 92 555 PHE B C 1
ATOM 10572 O O . PHE B 1 555 ? -14.977 37.875 28.25 1 92 555 PHE B O 1
ATOM 10579 N N . ASP B 1 556 ? -17 38.219 28.969 1 86.62 556 ASP B N 1
ATOM 10580 C CA . ASP B 1 556 ? -17.156 39.531 28.375 1 86.62 556 ASP B CA 1
ATOM 10581 C C . ASP B 1 556 ? -16.516 40.625 29.266 1 86.62 556 ASP B C 1
ATOM 10583 O O . ASP B 1 556 ? -16.094 41.656 28.766 1 86.62 556 ASP B O 1
ATOM 10587 N N . GLY B 1 557 ? -15.969 40.312 30.438 1 75.62 557 GLY B N 1
ATOM 10588 C CA . GLY B 1 557 ? -15.383 41.281 31.359 1 75.62 557 GLY B CA 1
ATOM 10589 C C . GLY B 1 557 ? -13.875 41.219 31.422 1 75.62 557 GLY B C 1
ATOM 10590 O O . GLY B 1 557 ? -13.219 40.781 30.453 1 75.62 557 GLY B O 1
ATOM 10591 N N . ASP B 1 558 ? -13.383 41.75 32.312 1 78.06 558 ASP B N 1
ATOM 10592 C CA . ASP B 1 558 ? -11.938 41.812 32.531 1 78.06 558 ASP B CA 1
ATOM 10593 C C . ASP B 1 558 ? -11.32 40.406 32.562 1 78.06 558 ASP B C 1
ATOM 10595 O O . ASP B 1 558 ? -10.164 40.219 32.188 1 78.06 558 ASP B O 1
ATOM 10599 N N . ALA B 1 559 ? -12.164 39.5 32.781 1 81.31 559 ALA B N 1
ATOM 10600 C CA . ALA B 1 559 ? -11.68 38.125 32.906 1 81.31 559 ALA B CA 1
ATOM 10601 C C . ALA B 1 559 ? -11.492 37.469 31.547 1 81.31 559 ALA B C 1
ATOM 10603 O O . ALA B 1 559 ? -10.797 36.469 31.438 1 81.31 559 ALA B O 1
ATOM 10604 N N . GLY B 1 560 ? -12.078 38.062 30.562 1 87.12 560 GLY B N 1
ATOM 10605 C CA . GLY B 1 560 ? -11.977 37.469 29.219 1 87.12 560 GLY B CA 1
ATOM 10606 C C . GLY B 1 560 ? -10.914 38.125 28.375 1 87.12 560 GLY B C 1
ATOM 10607 O O . GLY B 1 560 ? -10.906 37.969 27.156 1 87.12 560 GLY B O 1
ATOM 10608 N N . ARG B 1 561 ? -10.086 38.844 29.031 1 85.56 561 ARG B N 1
ATOM 10609 C CA . ARG B 1 561 ? -9.016 39.5 28.297 1 85.56 561 ARG B CA 1
ATOM 10610 C C . ARG B 1 561 ? -7.684 38.781 28.484 1 85.56 561 ARG B C 1
ATOM 10612 O O . ARG B 1 561 ? -7.457 38.156 29.531 1 85.56 561 ARG B O 1
ATOM 10619 N N . ASP B 1 562 ? -7.02 38.75 27.422 1 78.75 562 ASP B N 1
ATOM 10620 C CA . ASP B 1 562 ? -5.715 38.094 27.531 1 78.75 562 ASP B CA 1
ATOM 10621 C C . ASP B 1 562 ? -4.699 39.031 28.219 1 78.75 562 ASP B C 1
ATOM 10623 O O . ASP B 1 562 ? -5.062 40.062 28.75 1 78.75 562 ASP B O 1
ATOM 10627 N N . SER B 1 563 ? -3.451 38.531 28.297 1 72.12 563 SER B N 1
ATOM 10628 C CA . SER B 1 563 ? -2.391 39.281 28.984 1 72.12 563 SER B CA 1
ATOM 10629 C C . SER B 1 563 ? -2.109 40.625 28.312 1 72.12 563 SER B C 1
ATOM 10631 O O . SER B 1 563 ? -1.641 41.562 28.969 1 72.12 563 SER B O 1
ATOM 10633 N N . LEU B 1 564 ? -2.492 40.688 27.062 1 69.06 564 LEU B N 1
ATOM 10634 C CA . LEU B 1 564 ? -2.232 41.938 26.312 1 69.06 564 LEU B CA 1
ATOM 10635 C C . LEU B 1 564 ? -3.467 42.812 26.281 1 69.06 564 LEU B C 1
ATOM 10637 O O . LEU B 1 564 ? -3.449 43.906 25.688 1 69.06 564 LEU B O 1
ATOM 10641 N N . GLY B 1 565 ? -4.566 42.344 27 1 74 565 GLY B N 1
ATOM 10642 C CA . GLY B 1 565 ? -5.773 43.125 27.109 1 74 565 GLY B CA 1
ATOM 10643 C C . GLY B 1 565 ? -6.758 42.906 25.984 1 74 565 GLY B C 1
ATOM 10644 O O . GLY B 1 565 ? -7.781 43.594 25.891 1 74 565 GLY B O 1
ATOM 10645 N N . ALA B 1 566 ? -6.406 42.062 25.078 1 77.06 566 ALA B N 1
ATOM 10646 C CA . ALA B 1 566 ? -7.32 41.75 23.969 1 77.06 566 ALA B CA 1
ATOM 10647 C C . ALA B 1 566 ? -8.508 40.938 24.453 1 77.06 566 ALA B C 1
ATOM 10649 O O . ALA B 1 566 ? -8.328 39.938 25.141 1 77.06 566 ALA B O 1
ATOM 10650 N N . PRO B 1 567 ? -9.656 41.438 24.203 1 86.31 567 PRO B N 1
ATOM 10651 C CA . PRO B 1 567 ? -10.828 40.656 24.656 1 86.31 567 PRO B CA 1
ATOM 10652 C C . PRO B 1 567 ? -11.07 39.406 23.844 1 86.31 567 PRO B C 1
ATOM 10654 O O . PRO B 1 567 ? -10.828 39.375 22.625 1 86.31 567 PRO B O 1
ATOM 10657 N N . LEU B 1 568 ? -11.586 38.375 24.422 1 90.06 568 LEU B N 1
ATOM 10658 C CA . LEU B 1 568 ? -11.922 37.125 23.766 1 90.06 568 LEU B CA 1
ATOM 10659 C C . LEU B 1 568 ? -13.227 37.25 22.969 1 90.06 568 LEU B C 1
ATOM 10661 O O . LEU B 1 568 ? -13.312 36.781 21.828 1 90.06 568 LEU B O 1
ATOM 10665 N N . ILE B 1 569 ? -14.164 37.906 23.672 1 91.25 569 ILE B N 1
ATOM 10666 C CA . ILE B 1 569 ? -15.508 38 23.109 1 91.25 569 ILE B CA 1
ATOM 10667 C C . ILE B 1 569 ? -15.703 39.344 22.406 1 91.25 569 ILE B C 1
ATOM 10669 O O . ILE B 1 569 ? -15.391 40.375 22.969 1 91.25 569 ILE B O 1
ATOM 10673 N N . ASN B 1 570 ? -16.125 39.25 21.203 1 87.88 570 ASN B N 1
ATOM 10674 C CA . ASN B 1 570 ? -16.688 40.406 20.516 1 87.88 570 ASN B CA 1
ATOM 10675 C C . ASN B 1 570 ? -18.172 40.562 20.812 1 87.88 570 ASN B C 1
ATOM 10677 O O . ASN B 1 570 ? -19 39.906 20.172 1 87.88 570 ASN B O 1
ATOM 10681 N N . TRP B 1 571 ? -18.469 41.469 21.594 1 87.31 571 TRP B N 1
ATOM 10682 C CA . TRP B 1 571 ? -19.812 41.531 22.156 1 87.31 571 TRP B CA 1
ATOM 10683 C C . TRP B 1 571 ? -20.844 41.781 21.062 1 87.31 571 TRP B C 1
ATOM 10685 O O . TRP B 1 571 ? -21.969 41.281 21.141 1 87.31 571 TRP B O 1
ATOM 10695 N N . ALA B 1 572 ? -20.594 42.625 20.125 1 87.75 572 ALA B N 1
ATOM 10696 C CA . ALA B 1 572 ? -21.547 42.875 19.047 1 87.75 572 ALA B CA 1
ATOM 10697 C C . ALA B 1 572 ? -21.938 41.594 18.312 1 87.75 572 ALA B C 1
ATOM 10699 O O . ALA B 1 572 ? -23.109 41.344 18.094 1 87.75 572 ALA B O 1
ATOM 10700 N N . ARG B 1 573 ? -20.984 40.812 18.016 1 91.25 573 ARG B N 1
ATOM 10701 C CA . ARG B 1 573 ? -21.219 39.562 17.297 1 91.25 573 ARG B CA 1
ATOM 10702 C C . ARG B 1 573 ? -21.875 38.531 18.203 1 91.25 573 ARG B C 1
ATOM 10704 O O . ARG B 1 573 ? -22.797 37.844 17.781 1 91.25 573 ARG B O 1
ATOM 10711 N N . MET B 1 574 ? -21.359 38.469 19.391 1 93.06 574 MET B N 1
ATOM 10712 C CA . MET B 1 574 ? -21.828 37.469 20.328 1 93.06 574 MET B CA 1
ATOM 10713 C C . MET B 1 574 ? -23.297 37.688 20.688 1 93.06 574 MET B C 1
ATOM 10715 O O . MET B 1 574 ? -24.062 36.75 20.812 1 93.06 574 MET B O 1
ATOM 10719 N N . SER B 1 575 ? -23.625 38.906 20.828 1 92.31 575 SER B N 1
ATOM 10720 C CA . SER B 1 575 ? -25.016 39.25 21.156 1 92.31 575 SER B CA 1
ATOM 10721 C C . SER B 1 575 ? -25.953 38.812 20.031 1 92.31 575 SER B C 1
ATOM 10723 O O . SER B 1 575 ? -27.047 38.312 20.297 1 92.31 575 SER B O 1
ATOM 10725 N N . ASP B 1 576 ? -25.516 39 18.859 1 93.69 576 ASP B N 1
ATOM 10726 C CA . ASP B 1 576 ? -26.312 38.562 17.719 1 93.69 576 ASP B CA 1
ATOM 10727 C C . ASP B 1 576 ? -26.422 37.031 17.672 1 93.69 576 ASP B C 1
ATOM 10729 O O . ASP B 1 576 ? -27.484 36.5 17.344 1 93.69 576 ASP B O 1
ATOM 10733 N N . ILE B 1 577 ? -25.344 36.375 18.016 1 94.38 577 ILE B N 1
ATOM 10734 C CA . ILE B 1 577 ? -25.312 34.906 18 1 94.38 577 ILE B CA 1
ATOM 10735 C C . ILE B 1 577 ? -26.219 34.375 19.094 1 94.38 577 ILE B C 1
ATOM 10737 O O . ILE B 1 577 ? -26.969 33.406 18.859 1 94.38 577 ILE B O 1
ATOM 10741 N N . ILE B 1 578 ? -26.188 34.938 20.219 1 93.62 578 ILE B N 1
ATOM 10742 C CA . ILE B 1 578 ? -27.031 34.5 21.328 1 93.62 578 ILE B CA 1
ATOM 10743 C C . ILE B 1 578 ? -28.5 34.625 20.938 1 93.62 578 ILE B C 1
ATOM 10745 O O . ILE B 1 578 ? -29.297 33.719 21.156 1 93.62 578 ILE B O 1
ATOM 10749 N N . LYS B 1 579 ? -28.812 35.688 20.297 1 92.31 579 LYS B N 1
ATOM 10750 C CA . LYS B 1 579 ? -30.188 35.938 19.891 1 92.31 579 LYS B CA 1
ATOM 10751 C C . LYS B 1 579 ? -30.656 34.906 18.859 1 92.31 579 LYS B C 1
ATOM 10753 O O . LYS B 1 579 ? -31.781 34.438 18.922 1 92.31 579 LYS B O 1
ATOM 10758 N N . SER B 1 580 ? -29.812 34.625 18.047 1 92.44 580 SER B N 1
ATOM 10759 C CA . SER B 1 580 ? -30.188 33.75 16.938 1 92.44 580 SER B CA 1
ATOM 10760 C C . SER B 1 580 ? -30.062 32.281 17.312 1 92.44 580 SER B C 1
ATOM 10762 O O . SER B 1 580 ? -30.812 31.453 16.812 1 92.44 580 SER B O 1
ATOM 10764 N N . GLN B 1 581 ? -29.109 31.938 18.188 1 93.56 581 GLN B N 1
ATOM 10765 C CA . GLN B 1 581 ? -28.766 30.531 18.406 1 93.56 581 GLN B CA 1
ATOM 10766 C C . GLN B 1 581 ? -29.484 29.969 19.625 1 93.56 581 GLN B C 1
ATOM 10768 O O . GLN B 1 581 ? -29.625 28.75 19.75 1 93.56 581 GLN B O 1
ATOM 10773 N N . MET B 1 582 ? -30 30.734 20.516 1 93.19 582 MET B N 1
ATOM 10774 C CA . MET B 1 582 ? -30.578 30.25 21.766 1 93.19 582 MET B CA 1
ATOM 10775 C C . MET B 1 582 ? -31.828 29.438 21.5 1 93.19 582 MET B C 1
ATOM 10777 O O . MET B 1 582 ? -32.188 28.562 22.297 1 93.19 582 MET B O 1
ATOM 10781 N N . LYS B 1 583 ? -32.531 29.625 20.375 1 92 583 LYS B N 1
ATOM 10782 C CA . LYS B 1 583 ? -33.719 28.844 20.016 1 92 583 LYS B CA 1
ATOM 10783 C C . LYS B 1 583 ? -33.375 27.375 19.781 1 92 583 LYS B C 1
ATOM 10785 O O . LYS B 1 583 ? -34.219 26.5 19.922 1 92 583 LYS B O 1
ATOM 10790 N N . HIS B 1 584 ? -32.156 27.141 19.453 1 95 584 HIS B N 1
ATOM 10791 C CA . HIS B 1 584 ? -31.734 25.781 19.094 1 95 584 HIS B CA 1
ATOM 10792 C C . HIS B 1 584 ? -31.297 24.984 20.312 1 95 584 HIS B C 1
ATOM 10794 O O . HIS B 1 584 ? -30.938 23.812 20.203 1 95 584 HIS B O 1
ATOM 10800 N N . VAL B 1 585 ? -31.234 25.531 21.469 1 96 585 VAL B N 1
ATOM 10801 C CA . VAL B 1 585 ? -30.859 24.797 22.672 1 96 585 VAL B CA 1
ATOM 10802 C C . VAL B 1 585 ? -31.797 23.609 22.875 1 96 585 VAL B C 1
ATOM 10804 O O . VAL B 1 585 ? -31.391 22.547 23.359 1 96 585 VAL B O 1
ATOM 10807 N N . SER B 1 586 ? -33.031 23.781 22.516 1 94.25 586 SER B N 1
ATOM 10808 C CA . SER B 1 586 ? -34 22.688 22.594 1 94.25 586 SER B CA 1
ATOM 10809 C C . SER B 1 586 ? -33.625 21.578 21.609 1 94.25 586 SER B C 1
ATOM 10811 O O . SER B 1 586 ? -33.906 20.406 21.875 1 94.25 586 SER B O 1
ATOM 10813 N N . CYS B 1 587 ? -33 21.906 20.547 1 95.12 587 CYS B N 1
ATOM 10814 C CA . CYS B 1 587 ? -32.656 20.969 19.5 1 95.12 587 CYS B CA 1
ATOM 10815 C C . CYS B 1 587 ? -31.406 20.172 19.891 1 95.12 587 CYS B C 1
ATOM 10817 O O . CYS B 1 587 ? -31.047 19.203 19.219 1 95.12 587 CYS B O 1
ATOM 10819 N N . LEU B 1 588 ? -30.719 20.516 20.953 1 95.5 588 LEU B N 1
ATOM 10820 C CA . LEU B 1 588 ? -29.484 19.859 21.391 1 95.5 588 LEU B CA 1
ATOM 10821 C C . LEU B 1 588 ? -29.781 18.734 22.375 1 95.5 588 LEU B C 1
ATOM 10823 O O . LEU B 1 588 ? -28.938 17.875 22.609 1 95.5 588 LEU B O 1
ATOM 10827 N N . GLN B 1 589 ? -30.953 18.781 22.891 1 94.56 589 GLN B N 1
ATOM 10828 C CA . GLN B 1 589 ? -31.266 17.938 24.031 1 94.56 589 GLN B CA 1
ATOM 10829 C C . GLN B 1 589 ? -31.531 16.5 23.578 1 94.56 589 GLN B C 1
ATOM 10831 O O . GLN B 1 589 ? -32.156 16.266 22.547 1 94.56 589 GLN B O 1
ATOM 10836 N N . ASP B 1 590 ? -31 15.625 24.406 1 93.69 590 ASP B N 1
ATOM 10837 C CA . ASP B 1 590 ? -31.234 14.203 24.156 1 93.69 590 ASP B CA 1
ATOM 10838 C C . ASP B 1 590 ? -32.719 13.859 24.297 1 93.69 590 ASP B C 1
ATOM 10840 O O . ASP B 1 590 ? -33.406 14.375 25.172 1 93.69 590 ASP B O 1
ATOM 10844 N N . ARG B 1 591 ? -33.094 13.031 23.406 1 90.12 591 ARG B N 1
ATOM 10845 C CA . ARG B 1 591 ? -34.469 12.531 23.516 1 90.12 591 ARG B CA 1
ATOM 10846 C C . ARG B 1 591 ? -34.562 11.445 24.594 1 90.12 591 ARG B C 1
ATOM 10848 O O . ARG B 1 591 ? -33.75 10.516 24.609 1 90.12 591 ARG B O 1
ATOM 10855 N N . PRO B 1 592 ? -35.594 11.578 25.359 1 88.44 592 PRO B N 1
ATOM 10856 C CA . PRO B 1 592 ? -35.719 10.555 26.406 1 88.44 592 PRO B CA 1
ATOM 10857 C C . PRO B 1 592 ? -36 9.164 25.844 1 88.44 592 PRO B C 1
ATOM 10859 O O . PRO B 1 592 ? -36.75 9.023 24.891 1 88.44 592 PRO B O 1
ATOM 10862 N N . GLY B 1 593 ? -35.281 8.203 26.281 1 86.88 593 GLY B N 1
ATOM 10863 C CA . GLY B 1 593 ? -35.531 6.824 25.891 1 86.88 593 GLY B CA 1
ATOM 10864 C C . GLY B 1 593 ? -34.625 6.344 24.781 1 86.88 593 GLY B C 1
ATOM 10865 O O . GLY B 1 593 ? -34.562 5.148 24.5 1 86.88 593 GLY B O 1
ATOM 10866 N N . VAL B 1 594 ? -34.062 7.23 24.125 1 91.56 594 VAL B N 1
ATOM 10867 C CA . VAL B 1 594 ? -33.156 6.836 23.047 1 91.56 594 VAL B CA 1
ATOM 10868 C C . VAL B 1 594 ? -31.781 6.539 23.609 1 91.56 594 VAL B C 1
ATOM 10870 O O . VAL B 1 594 ? -31.188 7.371 24.297 1 91.56 594 VAL B O 1
ATOM 10873 N N . LYS B 1 595 ? -31.312 5.387 23.297 1 89.81 595 LYS B N 1
ATOM 10874 C CA . LYS B 1 595 ? -29.984 4.992 23.75 1 89.81 595 LYS B CA 1
ATOM 10875 C C . LYS B 1 595 ? -28.906 5.527 22.797 1 89.81 595 LYS B C 1
ATOM 10877 O O . LYS B 1 595 ? -28.812 5.105 21.641 1 89.81 595 LYS B O 1
ATOM 10882 N N . LEU B 1 596 ? -28.094 6.371 23.375 1 92.56 596 LEU B N 1
ATOM 10883 C CA . LEU B 1 596 ? -27.094 7.02 22.531 1 92.56 596 LEU B CA 1
ATOM 10884 C C . LEU B 1 596 ? -25.703 6.434 22.797 1 92.56 596 LEU B C 1
ATOM 10886 O O . LEU B 1 596 ? -24.719 6.93 22.266 1 92.56 596 LEU B O 1
ATOM 10890 N N . TYR B 1 597 ? -25.609 5.434 23.609 1 92.31 597 TYR B N 1
ATOM 10891 C CA . TYR B 1 597 ? -24.344 4.754 23.891 1 92.31 597 TYR B CA 1
ATOM 10892 C C . TYR B 1 597 ? -24.5 3.244 23.75 1 92.31 597 TYR B C 1
ATOM 10894 O O . TYR B 1 597 ? -25.562 2.691 24.078 1 92.31 597 TYR B O 1
ATOM 10902 N N . THR B 1 598 ? -23.5 2.682 23.188 1 89.19 598 THR B N 1
ATOM 10903 C CA . THR B 1 598 ? -23.438 1.225 23.125 1 89.19 598 THR B CA 1
ATOM 10904 C C . THR B 1 598 ? -22.234 0.719 23.938 1 89.19 598 THR B C 1
ATOM 10906 O O . THR B 1 598 ? -21.141 1.278 23.844 1 89.19 598 THR B O 1
ATOM 10909 N N . GLN B 1 599 ? -22.5 -0.221 24.797 1 90.19 599 GLN B N 1
ATOM 10910 C CA . GLN B 1 599 ? -21.406 -0.816 25.562 1 90.19 599 GLN B CA 1
ATOM 10911 C C . GLN B 1 599 ? -20.562 -1.747 24.703 1 90.19 599 GLN B C 1
ATOM 10913 O O . GLN B 1 599 ? -21.094 -2.693 24.109 1 90.19 599 GLN B O 1
ATOM 10918 N N . THR B 1 600 ? -19.406 -1.501 24.5 1 86 600 THR B N 1
ATOM 10919 C CA . THR B 1 600 ? -18.516 -2.273 23.641 1 86 600 THR B CA 1
ATOM 10920 C C . THR B 1 600 ? -17.766 -3.334 24.453 1 86 600 THR B C 1
ATOM 10922 O O . THR B 1 600 ? -17.344 -4.355 23.891 1 86 600 THR B O 1
ATOM 10925 N N . GLY B 1 601 ? -17.484 -3.09 25.766 1 87.88 601 GLY B N 1
ATOM 10926 C CA . GLY B 1 601 ? -16.734 -4.035 26.578 1 87.88 601 GLY B CA 1
ATOM 10927 C C . GLY B 1 601 ? -16.641 -3.615 28.031 1 87.88 601 GLY B C 1
ATOM 10928 O O . GLY B 1 601 ? -17.484 -2.863 28.531 1 87.88 601 GLY B O 1
ATOM 10929 N N . THR B 1 602 ? -15.797 -4.359 28.734 1 90.44 602 THR B N 1
ATOM 10930 C CA . THR B 1 602 ? -15.555 -4.078 30.141 1 90.44 602 THR B CA 1
ATOM 10931 C C . THR B 1 602 ? -14.062 -4.137 30.469 1 90.44 602 THR B C 1
ATOM 10933 O O . THR B 1 602 ? -13.352 -4.996 29.938 1 90.44 602 THR B O 1
ATOM 10936 N N . ILE B 1 603 ? -13.594 -3.119 31.109 1 90.06 603 ILE B N 1
ATOM 10937 C CA . ILE B 1 603 ? -12.203 -3.084 31.547 1 90.06 603 ILE B CA 1
ATOM 10938 C C . ILE B 1 603 ? -12.125 -3.084 33.062 1 90.06 603 ILE B C 1
ATOM 10940 O O . ILE B 1 603 ? -12.93 -2.432 33.719 1 90.06 603 ILE B O 1
ATOM 10944 N N . GLU B 1 604 ? -11.242 -3.887 33.594 1 88.25 604 GLU B N 1
ATOM 10945 C CA . GLU B 1 604 ? -11.062 -3.924 35.062 1 88.25 604 GLU B CA 1
ATOM 10946 C C . GLU B 1 604 ? -10 -2.918 35.5 1 88.25 604 GLU B C 1
ATOM 10948 O O . GLU B 1 604 ? -8.875 -2.922 35 1 88.25 604 GLU B O 1
ATOM 10953 N N . LYS B 1 605 ? -10.375 -2.062 36.219 1 85.06 605 LYS B N 1
ATOM 10954 C CA . LYS B 1 605 ? -9.477 -1.061 36.781 1 85.06 605 LYS B CA 1
ATOM 10955 C C . LYS B 1 605 ? -9.609 -0.995 38.281 1 85.06 605 LYS B C 1
ATOM 10957 O O . LYS B 1 605 ? -10.703 -0.771 38.812 1 85.06 605 LYS B O 1
ATOM 10962 N N . GLY B 1 606 ? -8.5 -1.101 39.094 1 81.31 606 GLY B N 1
ATOM 10963 C CA . GLY B 1 606 ? -8.516 -1.043 40.562 1 81.31 606 GLY B CA 1
ATOM 10964 C C . GLY B 1 606 ? -9.461 -2.053 41.188 1 81.31 606 GLY B C 1
ATOM 10965 O O . GLY B 1 606 ? -10.133 -1.751 42.156 1 81.31 606 GLY B O 1
ATOM 10966 N N . GLY B 1 607 ? -9.758 -3.145 40.5 1 83.38 607 GLY B N 1
ATOM 10967 C CA . GLY B 1 607 ? -10.641 -4.176 41.031 1 83.38 607 GLY B CA 1
ATOM 10968 C C . GLY B 1 607 ? -12.094 -3.963 40.625 1 83.38 607 GLY B C 1
ATOM 10969 O O . GLY B 1 607 ? -12.961 -4.762 41 1 83.38 607 GLY B O 1
ATOM 10970 N N . HIS B 1 608 ? -12.398 -2.852 39.969 1 91.69 608 HIS B N 1
ATOM 10971 C CA . HIS B 1 608 ? -13.758 -2.561 39.531 1 91.69 608 HIS B CA 1
ATOM 10972 C C . HIS B 1 608 ? -13.922 -2.814 38.031 1 91.69 608 HIS B C 1
ATOM 10974 O O . HIS B 1 608 ? -13.008 -2.543 37.25 1 91.69 608 HIS B O 1
ATOM 10980 N N . ARG B 1 609 ? -15.039 -3.357 37.75 1 93 609 ARG B N 1
ATOM 10981 C CA . ARG B 1 609 ? -15.367 -3.576 36.344 1 93 609 ARG B CA 1
ATOM 10982 C C . ARG B 1 609 ? -16.078 -2.361 35.75 1 93 609 ARG B C 1
ATOM 10984 O O . ARG B 1 609 ? -17.172 -2.018 36.188 1 93 609 ARG B O 1
ATOM 10991 N N . LEU B 1 610 ? -15.398 -1.715 34.844 1 93.75 610 LEU B N 1
ATOM 10992 C CA . LEU B 1 610 ? -15.961 -0.522 34.219 1 93.75 610 LEU B CA 1
ATOM 10993 C C . LEU B 1 610 ? -16.359 -0.806 32.781 1 93.75 610 LEU B C 1
ATOM 10995 O O . LEU B 1 610 ? -15.57 -1.374 32.031 1 93.75 610 LEU B O 1
ATOM 10999 N N . PRO B 1 611 ? -17.531 -0.521 32.469 1 92.88 611 PRO B N 1
ATOM 11000 C CA . PRO B 1 611 ? -17.938 -0.673 31.062 1 92.88 611 PRO B CA 1
ATOM 11001 C C . PRO B 1 611 ? -17.266 0.335 30.141 1 92.88 611 PRO B C 1
ATOM 11003 O O . PRO B 1 611 ? -16.875 1.422 30.578 1 92.88 611 PRO B O 1
ATOM 11006 N N . THR B 1 612 ? -17.016 -0.046 28.938 1 93.19 612 THR B N 1
ATOM 11007 C CA . THR B 1 612 ? -16.547 0.854 27.891 1 93.19 612 THR B CA 1
ATOM 11008 C C . THR B 1 612 ? -17.688 1.197 26.938 1 93.19 612 THR B C 1
ATOM 11010 O O . THR B 1 612 ? -18.516 0.342 26.609 1 93.19 612 THR B O 1
ATOM 11013 N N . TYR B 1 613 ? -17.734 2.479 26.625 1 90.5 613 TYR B N 1
ATOM 11014 C CA . TYR B 1 613 ? -18.859 2.934 25.828 1 90.5 613 TYR B CA 1
ATOM 11015 C C . TYR B 1 613 ? -18.406 3.557 24.516 1 90.5 613 TYR B C 1
ATOM 11017 O O . TYR B 1 613 ? -17.297 4.094 24.438 1 90.5 613 TYR B O 1
ATOM 11025 N N . ARG B 1 614 ? -19.266 3.359 23.469 1 88.88 614 ARG B N 1
ATOM 11026 C CA . ARG B 1 614 ? -19.125 4.102 22.219 1 88.88 614 ARG B CA 1
ATOM 11027 C C . ARG B 1 614 ? -20.297 5.059 22.031 1 88.88 614 ARG B C 1
ATOM 11029 O O . ARG B 1 614 ? -21.469 4.668 22.172 1 88.88 614 ARG B O 1
ATOM 11036 N N . CYS B 1 615 ? -19.938 6.23 21.781 1 89.44 615 CYS B N 1
ATOM 11037 C CA . CYS B 1 615 ? -20.969 7.258 21.641 1 89.44 615 CYS B CA 1
ATOM 11038 C C . CYS B 1 615 ? -21.516 7.285 20.219 1 89.44 615 CYS B C 1
ATOM 11040 O O . CYS B 1 615 ? -20.766 7.215 19.25 1 89.44 615 CYS B O 1
ATOM 11042 N N . LEU B 1 616 ? -22.828 7.375 20.156 1 90.69 616 LEU B N 1
ATOM 11043 C CA . LEU B 1 616 ? -23.5 7.406 18.859 1 90.69 616 LEU B CA 1
ATOM 11044 C C . LEU B 1 616 ? -23.984 8.812 18.516 1 90.69 616 LEU B C 1
ATOM 11046 O O . LEU B 1 616 ? -24.516 9.047 17.438 1 90.69 616 LEU B O 1
ATOM 11050 N N . ARG B 1 617 ? -23.625 9.766 19.375 1 88.81 617 ARG B N 1
ATOM 11051 C CA . ARG B 1 617 ? -24.078 11.141 19.203 1 88.81 617 ARG B CA 1
ATOM 11052 C C . ARG B 1 617 ? -23.25 11.867 18.156 1 88.81 617 ARG B C 1
ATOM 11054 O O . ARG B 1 617 ? -22.047 11.625 18.031 1 88.81 617 ARG B O 1
ATOM 11061 N N . GLY B 1 618 ? -23.938 12.758 17.484 1 83.75 618 GLY B N 1
ATOM 11062 C CA . GLY B 1 618 ? -23.219 13.727 16.688 1 83.75 618 GLY B CA 1
ATOM 11063 C C . GLY B 1 618 ? -22.781 13.188 15.344 1 83.75 618 GLY B C 1
ATOM 11064 O O . GLY B 1 618 ? -23.125 12.055 14.984 1 83.75 618 GLY B O 1
ATOM 11065 N N . SER B 1 619 ? -22.141 14.055 14.609 1 80.19 619 SER B N 1
ATOM 11066 C CA . SER B 1 619 ? -21.781 13.75 13.227 1 80.19 619 SER B CA 1
ATOM 11067 C C . SER B 1 619 ? -20.281 13.492 13.086 1 80.19 619 SER B C 1
ATOM 11069 O O . SER B 1 619 ? -19.719 13.664 12 1 80.19 619 SER B O 1
ATOM 11071 N N . ASP B 1 620 ? -19.625 13.117 14.172 1 73.81 620 ASP B N 1
ATOM 11072 C CA . ASP B 1 620 ? -18.188 12.906 14.125 1 73.81 620 ASP B CA 1
ATOM 11073 C C . ASP B 1 620 ? -17.812 11.859 13.078 1 73.81 620 ASP B C 1
ATOM 11075 O O . ASP B 1 620 ? -16.812 12 12.383 1 73.81 620 ASP B O 1
ATOM 11079 N N . SER B 1 621 ? -18.625 10.867 13 1 73.5 621 SER B N 1
ATOM 11080 C CA . SER B 1 621 ? -18.344 9.812 12.031 1 73.5 621 SER B CA 1
ATOM 11081 C C . SER B 1 621 ? -18.375 10.352 10.602 1 73.5 621 SER B C 1
ATOM 11083 O O . SER B 1 621 ? -17.672 9.859 9.727 1 73.5 621 SER B O 1
ATOM 11085 N N . LEU B 1 622 ? -19.078 11.383 10.422 1 81.44 622 LEU B N 1
ATOM 11086 C CA . LEU B 1 622 ? -19.188 11.961 9.086 1 81.44 622 LEU B CA 1
ATOM 11087 C C . LEU B 1 622 ? -17.953 12.789 8.742 1 81.44 622 LEU B C 1
ATOM 11089 O O . LEU B 1 622 ? -17.594 12.906 7.574 1 81.44 622 LEU B O 1
ATOM 11093 N N . GLU B 1 623 ? -17.406 13.328 9.758 1 75.38 623 GLU B N 1
ATOM 11094 C CA . GLU B 1 623 ? -16.203 14.125 9.508 1 75.38 623 GLU B CA 1
ATOM 11095 C C . GLU B 1 623 ? -15.055 13.25 9.023 1 75.38 623 GLU B C 1
ATOM 11097 O O . GLU B 1 623 ? -14.312 13.633 8.109 1 75.38 623 GLU B O 1
ATOM 11102 N N . SER B 1 624 ? -14.992 12.203 9.625 1 72 624 SER B N 1
ATOM 11103 C CA . SER B 1 624 ? -13.969 11.258 9.18 1 72 624 SER B CA 1
ATOM 11104 C C . SER B 1 624 ? -14.25 10.766 7.766 1 72 624 SER B C 1
ATOM 11106 O O . SER B 1 624 ? -13.328 10.641 6.953 1 72 624 SER B O 1
ATOM 11108 N N . PHE B 1 625 ? -15.469 10.547 7.516 1 78.19 625 PHE B N 1
ATOM 11109 C CA . PHE B 1 625 ? -15.859 10.047 6.203 1 78.19 625 PHE B CA 1
ATOM 11110 C C . PHE B 1 625 ? -15.562 11.078 5.121 1 78.19 625 PHE B C 1
ATOM 11112 O O . PHE B 1 625 ? -15.109 10.734 4.031 1 78.19 625 PHE B O 1
ATOM 11119 N N . LYS B 1 626 ? -15.766 12.25 5.5 1 75.25 626 LYS B N 1
ATOM 11120 C CA . LYS B 1 626 ? -15.539 13.32 4.535 1 75.25 626 LYS B CA 1
ATOM 11121 C C . LYS B 1 626 ? -14.078 13.367 4.098 1 75.25 626 LYS B C 1
ATOM 11123 O O . LYS B 1 626 ? -13.789 13.594 2.922 1 75.25 626 LYS B O 1
ATOM 11128 N N . LEU B 1 627 ? -13.289 13.18 5.066 1 70.31 627 LEU B N 1
ATOM 11129 C CA . LEU B 1 627 ? -11.867 13.172 4.762 1 70.31 627 LEU B CA 1
ATOM 11130 C C . LEU B 1 627 ? -11.516 12.023 3.82 1 70.31 627 LEU B C 1
ATOM 11132 O O . LEU B 1 627 ? -10.688 12.18 2.922 1 70.31 627 LEU B O 1
ATOM 11136 N N . HIS B 1 628 ? -12.234 10.969 3.971 1 71.12 628 HIS B N 1
ATOM 11137 C CA . HIS B 1 628 ? -11.93 9.789 3.164 1 71.12 628 HIS B CA 1
ATOM 11138 C C . HIS B 1 628 ? -12.602 9.875 1.798 1 71.12 628 HIS B C 1
ATOM 11140 O O . HIS B 1 628 ? -12.117 9.289 0.827 1 71.12 628 HIS B O 1
ATOM 11146 N N . LEU B 1 629 ? -13.656 10.523 1.809 1 74.19 629 LEU B N 1
ATOM 11147 C CA . LEU B 1 629 ? -14.391 10.672 0.554 1 74.19 629 LEU B CA 1
ATOM 11148 C C . LEU B 1 629 ? -13.492 11.25 -0.535 1 74.19 629 LEU B C 1
ATOM 11150 O O . LEU B 1 629 ? -13.555 10.82 -1.69 1 74.19 629 LEU B O 1
ATOM 11154 N N . ASN B 1 630 ? -12.594 12.047 -0.085 1 66.69 630 ASN B N 1
ATOM 11155 C CA . ASN B 1 630 ? -11.688 12.688 -1.037 1 66.69 630 ASN B CA 1
ATOM 11156 C C . ASN B 1 630 ? -10.648 11.703 -1.567 1 66.69 630 ASN B C 1
ATOM 11158 O O . ASN B 1 630 ? -10.086 11.914 -2.643 1 66.69 630 ASN B O 1
ATOM 11162 N N . ARG B 1 631 ? -10.578 10.695 -0.88 1 65.69 631 ARG B N 1
ATOM 11163 C CA . ARG B 1 631 ? -9.516 9.758 -1.229 1 65.69 631 ARG B CA 1
ATOM 11164 C C . ARG B 1 631 ? -10.055 8.609 -2.082 1 65.69 631 ARG B C 1
ATOM 11166 O O . ARG B 1 631 ? -9.281 7.816 -2.619 1 65.69 631 ARG B O 1
ATOM 11173 N N . PHE B 1 632 ? -11.398 8.461 -2.203 1 69.5 632 PHE B N 1
ATOM 11174 C CA . PHE B 1 632 ? -11.984 7.355 -2.951 1 69.5 632 PHE B CA 1
ATOM 11175 C C . PHE B 1 632 ? -11.695 7.496 -4.441 1 69.5 632 PHE B C 1
ATOM 11177 O O . PHE B 1 632 ? -11.75 6.516 -5.184 1 69.5 632 PHE B O 1
ATOM 11184 N N . THR B 1 633 ? -11.555 8.672 -4.848 1 60.28 633 THR B N 1
ATOM 11185 C CA . THR B 1 633 ? -11.391 8.859 -6.285 1 60.28 633 THR B CA 1
ATOM 11186 C C . THR B 1 633 ? -9.938 9.203 -6.625 1 60.28 633 THR B C 1
ATOM 11188 O O . THR B 1 633 ? -9.359 10.117 -6.039 1 60.28 633 THR B O 1
ATOM 11191 N N . ALA B 1 634 ? -9.414 8.055 -7.254 1 51.5 634 ALA B N 1
ATOM 11192 C CA . ALA B 1 634 ? -8.047 8.219 -7.738 1 51.5 634 ALA B CA 1
ATOM 11193 C C . ALA B 1 634 ? -7.984 9.258 -8.859 1 51.5 634 ALA B C 1
ATOM 11195 O O . ALA B 1 634 ? -8.68 9.133 -9.867 1 51.5 634 ALA B O 1
ATOM 11196 N N . GLY B 1 635 ? -7.402 10.516 -8.703 1 50.34 635 GLY B N 1
ATOM 11197 C CA . GLY B 1 635 ? -6.949 11.477 -9.688 1 50.34 635 GLY B CA 1
ATOM 11198 C C . GLY B 1 635 ? -8.07 12.344 -10.242 1 50.34 635 GLY B C 1
ATOM 11199 O O . GLY B 1 635 ? -9.242 12.109 -9.938 1 50.34 635 GLY B O 1
ATOM 11200 N N . THR B 1 636 ? -7.984 13.523 -10.727 1 46.59 636 THR B N 1
ATOM 11201 C CA . THR B 1 636 ? -8.844 14.594 -11.227 1 46.59 636 THR B CA 1
ATOM 11202 C C . THR B 1 636 ? -9.523 14.188 -12.531 1 46.59 636 THR B C 1
ATOM 11204 O O . THR B 1 636 ? -10.5 14.805 -12.945 1 46.59 636 THR B O 1
ATOM 11207 N N . LEU B 1 637 ? -9.016 13.352 -13.336 1 45.69 637 LEU B N 1
ATOM 11208 C CA . LEU B 1 637 ? -9.453 13.344 -14.727 1 45.69 637 LEU B CA 1
ATOM 11209 C C . LEU B 1 637 ? -10.266 12.094 -15.031 1 45.69 637 LEU B C 1
ATOM 11211 O O . LEU B 1 637 ? -10.156 11.523 -16.125 1 45.69 637 LEU B O 1
ATOM 11215 N N . GLN B 1 638 ? -11.148 11.633 -14.188 1 56.53 638 GLN B N 1
ATOM 11216 C CA . GLN B 1 638 ? -11.812 10.375 -14.531 1 56.53 638 GLN B CA 1
ATOM 11217 C C . GLN B 1 638 ? -13.164 10.633 -15.188 1 56.53 638 GLN B C 1
ATOM 11219 O O . GLN B 1 638 ? -13.734 11.719 -15.047 1 56.53 638 GLN B O 1
ATOM 11224 N N . SER B 1 639 ? -13.531 9.789 -16.312 1 65.12 639 SER B N 1
ATOM 11225 C CA . SER B 1 639 ? -14.898 9.758 -16.812 1 65.12 639 SER B CA 1
ATOM 11226 C C . SER B 1 639 ? -15.906 9.68 -15.68 1 65.12 639 SER B C 1
ATOM 11228 O O . SER B 1 639 ? -15.57 9.258 -14.57 1 65.12 639 SER B O 1
ATOM 11230 N N . ASP B 1 640 ? -17.078 10.234 -15.898 1 73.69 640 ASP B N 1
ATOM 11231 C CA . ASP B 1 640 ? -18.141 10.258 -14.906 1 73.69 640 ASP B CA 1
ATOM 11232 C C . ASP B 1 640 ? -18.5 8.844 -14.445 1 73.69 640 ASP B C 1
ATOM 11234 O O . ASP B 1 640 ? -18.781 8.625 -13.266 1 73.69 640 ASP B O 1
ATOM 11238 N N . THR B 1 641 ? -18.406 8 -15.398 1 75.12 641 THR B N 1
ATOM 11239 C CA . THR B 1 641 ? -18.766 6.629 -15.07 1 75.12 641 THR B CA 1
ATOM 11240 C C . THR B 1 641 ? -17.734 6.012 -14.125 1 75.12 641 THR B C 1
ATOM 11242 O O . THR B 1 641 ? -18.094 5.309 -13.18 1 75.12 641 THR B O 1
ATOM 11245 N N . ILE B 1 642 ? -16.609 6.297 -14.391 1 72.75 642 ILE B N 1
ATOM 11246 C CA . ILE B 1 642 ? -15.539 5.758 -13.562 1 72.75 642 ILE B CA 1
ATOM 11247 C C . ILE B 1 642 ? -15.578 6.398 -12.18 1 72.75 642 ILE B C 1
ATOM 11249 O O . ILE B 1 642 ? -15.375 5.719 -11.164 1 72.75 642 ILE B O 1
ATOM 11253 N N . PHE B 1 643 ? -15.906 7.598 -12.234 1 76.94 643 PHE B N 1
ATOM 11254 C CA . PHE B 1 643 ? -16.047 8.297 -10.961 1 76.94 643 PHE B CA 1
ATOM 11255 C C . PHE B 1 643 ? -17.141 7.668 -10.117 1 76.94 643 PHE B C 1
ATOM 11257 O O . PHE B 1 643 ? -16.953 7.441 -8.914 1 76.94 643 PHE B O 1
ATOM 11264 N N . GLN B 1 644 ? -18.188 7.469 -10.742 1 80.25 644 GLN B N 1
ATOM 11265 C CA . GLN B 1 644 ? -19.328 6.84 -10.062 1 80.25 644 GLN B CA 1
ATOM 11266 C C . GLN B 1 644 ? -18.938 5.477 -9.492 1 80.25 644 GLN B C 1
ATOM 11268 O O . GLN B 1 644 ? -19.297 5.145 -8.359 1 80.25 644 GLN B O 1
ATOM 11273 N N . ALA B 1 645 ? -18.219 4.809 -10.266 1 78.81 645 ALA B N 1
ATOM 11274 C CA . ALA B 1 645 ? -17.812 3.477 -9.836 1 78.81 645 ALA B CA 1
ATOM 11275 C C . ALA B 1 645 ? -16.906 3.553 -8.617 1 78.81 645 ALA B C 1
ATOM 11277 O O . ALA B 1 645 ? -17.094 2.814 -7.645 1 78.81 645 ALA B O 1
ATOM 11278 N N . PHE B 1 646 ? -16.031 4.43 -8.625 1 78.19 646 PHE B N 1
ATOM 11279 C CA . PHE B 1 646 ? -15.078 4.559 -7.523 1 78.19 646 PHE B CA 1
ATOM 11280 C C . PHE B 1 646 ? -15.766 5.082 -6.27 1 78.19 646 PHE B C 1
ATOM 11282 O O . PHE B 1 646 ? -15.445 4.668 -5.156 1 78.19 646 PHE B O 1
ATOM 11289 N N . LEU B 1 647 ? -16.625 5.922 -6.457 1 81.19 647 LEU B N 1
ATOM 11290 C CA . LEU B 1 647 ? -17.375 6.465 -5.324 1 81.19 647 LEU B CA 1
ATOM 11291 C C . LEU B 1 647 ? -18.141 5.367 -4.605 1 81.19 647 LEU B C 1
ATOM 11293 O O . LEU B 1 647 ? -18.062 5.242 -3.381 1 81.19 647 LEU B O 1
ATOM 11297 N N . LEU B 1 648 ? -18.828 4.621 -5.387 1 83.38 648 LEU B N 1
ATOM 11298 C CA . LEU B 1 648 ? -19.656 3.58 -4.793 1 83.38 648 LEU B CA 1
ATOM 11299 C C . LEU B 1 648 ? -18.797 2.5 -4.145 1 83.38 648 LEU B C 1
ATOM 11301 O O . LEU B 1 648 ? -19.156 1.975 -3.086 1 83.38 648 LEU B O 1
ATOM 11305 N N . ASP B 1 649 ? -17.766 2.184 -4.801 1 82.62 649 ASP B N 1
ATOM 11306 C CA . ASP B 1 649 ? -16.844 1.212 -4.215 1 82.62 649 ASP B CA 1
ATOM 11307 C C . ASP B 1 649 ? -16.266 1.729 -2.9 1 82.62 649 ASP B C 1
ATOM 11309 O O . ASP B 1 649 ? -16.125 0.97 -1.94 1 82.62 649 ASP B O 1
ATOM 11313 N N . GLY B 1 650 ? -15.906 2.99 -2.93 1 79.94 650 GLY B N 1
ATOM 11314 C CA . GLY B 1 650 ? -15.391 3.611 -1.722 1 79.94 650 GLY B CA 1
ATOM 11315 C C . GLY B 1 650 ? -16.391 3.621 -0.579 1 79.94 650 GLY B C 1
ATOM 11316 O O . GLY B 1 650 ? -16.016 3.404 0.577 1 79.94 650 GLY B O 1
ATOM 11317 N N . LEU B 1 651 ? -17.609 3.811 -0.923 1 82.62 651 LEU B N 1
ATOM 11318 C CA . LEU B 1 651 ? -18.672 3.826 0.086 1 82.62 651 LEU B CA 1
ATOM 11319 C C . LEU B 1 651 ? -18.828 2.451 0.724 1 82.62 651 LEU B C 1
ATOM 11321 O O . LEU B 1 651 ? -18.984 2.34 1.941 1 82.62 651 LEU B O 1
ATOM 11325 N N . THR B 1 652 ? -18.734 1.458 -0.035 1 79.56 652 THR B N 1
ATOM 11326 C CA . THR B 1 652 ? -18.906 0.097 0.461 1 79.56 652 THR B CA 1
ATOM 11327 C C . THR B 1 652 ? -17.688 -0.334 1.282 1 79.56 652 THR B C 1
ATOM 11329 O O . THR B 1 652 ? -17.844 -0.989 2.316 1 79.56 652 THR B O 1
ATOM 11332 N N . SER B 1 653 ? -16.578 0.036 0.759 1 75.94 653 SER B N 1
ATOM 11333 C CA . SER B 1 653 ? -15.352 -0.325 1.468 1 75.94 653 SER B CA 1
ATOM 11334 C C . SER B 1 653 ? -15.289 0.337 2.84 1 75.94 653 SER B C 1
ATOM 11336 O O . SER B 1 653 ? -14.805 -0.261 3.805 1 75.94 653 SER B O 1
ATOM 11338 N N . TRP B 1 654 ? -15.711 1.509 2.877 1 75.56 654 TRP B N 1
ATOM 11339 C CA . TRP B 1 654 ? -15.758 2.232 4.145 1 75.56 654 TRP B CA 1
ATOM 11340 C C . TRP B 1 654 ? -16.656 1.516 5.148 1 75.56 654 TRP B C 1
ATOM 11342 O O . TRP B 1 654 ? -16.297 1.379 6.32 1 75.56 654 TRP B O 1
ATOM 11352 N N . THR B 1 655 ? -17.703 1.054 4.742 1 69.69 655 THR B N 1
ATOM 11353 C CA . THR B 1 655 ? -18.703 0.441 5.605 1 69.69 655 THR B CA 1
ATOM 11354 C C . THR B 1 655 ? -18.234 -0.923 6.098 1 69.69 655 THR B C 1
ATOM 11356 O O . THR B 1 655 ? -18.578 -1.339 7.211 1 69.69 655 THR B O 1
ATOM 11359 N N . ASP B 1 656 ? -17.438 -1.569 5.258 1 61.22 656 ASP B N 1
ATOM 11360 C CA . ASP B 1 656 ? -16.984 -2.912 5.605 1 61.22 656 ASP B CA 1
ATOM 11361 C C . ASP B 1 656 ? -15.859 -2.861 6.637 1 61.22 656 ASP B C 1
ATOM 11363 O O . ASP B 1 656 ? -15.742 -3.756 7.48 1 61.22 656 ASP B O 1
ATOM 11367 N N . VAL B 1 657 ? -15 -1.891 6.516 1 54.62 657 VAL B N 1
ATOM 11368 C CA . VAL B 1 657 ? -13.891 -1.775 7.449 1 54.62 657 VAL B CA 1
ATOM 11369 C C . VAL B 1 657 ? -14.422 -1.638 8.875 1 54.62 657 VAL B C 1
ATOM 11371 O O . VAL B 1 657 ? -13.82 -2.158 9.82 1 54.62 657 VAL B O 1
ATOM 11374 N N . THR B 1 658 ? -15.484 -1.018 9.062 1 50.91 658 THR B N 1
ATOM 11375 C CA . THR B 1 658 ? -16 -0.762 10.398 1 50.91 658 THR B CA 1
ATOM 11376 C C . THR B 1 658 ? -16.547 -2.045 11.023 1 50.91 658 THR B C 1
ATOM 11378 O O . THR B 1 658 ? -16.609 -2.17 12.25 1 50.91 658 THR B O 1
ATOM 11381 N N . GLN B 1 659 ? -16.938 -2.973 10.383 1 49.81 659 GLN B N 1
ATOM 11382 C CA . GLN B 1 659 ? -17.516 -4.125 11.07 1 49.81 659 GLN B CA 1
ATOM 11383 C C . GLN B 1 659 ? -16.578 -5.328 11 1 49.81 659 GLN B C 1
ATOM 11385 O O . GLN B 1 659 ? -15.703 -5.5 11.852 1 49.81 659 GLN B O 1
ATOM 11390 N N . HIS B 1 660 ? -16.625 -6.266 9.898 1 50.78 660 HIS B N 1
ATOM 11391 C CA . HIS B 1 660 ? -15.93 -7.535 9.75 1 50.78 660 HIS B CA 1
ATOM 11392 C C . HIS B 1 660 ? -15.133 -7.578 8.453 1 50.78 660 HIS B C 1
ATOM 11394 O O . HIS B 1 660 ? -15.703 -7.473 7.363 1 50.78 660 HIS B O 1
ATOM 11400 N N . PRO B 1 661 ? -13.812 -7.375 8.648 1 49.22 661 PRO B N 1
ATOM 11401 C CA . PRO B 1 661 ? -12.945 -7.375 7.469 1 49.22 661 PRO B CA 1
ATOM 11402 C C . PRO B 1 661 ? -13.242 -8.539 6.523 1 49.22 661 PRO B C 1
ATOM 11404 O O . PRO B 1 661 ? -12.336 -9.305 6.18 1 49.22 661 PRO B O 1
ATOM 11407 N N . ILE B 1 662 ? -14.531 -9.031 6.453 1 51.28 662 ILE B N 1
ATOM 11408 C CA . ILE B 1 662 ? -14.656 -10.117 5.488 1 51.28 662 ILE B CA 1
ATOM 11409 C C . ILE B 1 662 ? -14.445 -9.586 4.078 1 51.28 662 ILE B C 1
ATOM 11411 O O . ILE B 1 662 ? -14.617 -8.383 3.828 1 51.28 662 ILE B O 1
ATOM 11415 N N . GLY B 1 663 ? -14.039 -10.242 3.123 1 59.19 663 GLY B N 1
ATOM 11416 C CA . GLY B 1 663 ? -13.734 -10.023 1.717 1 59.19 663 GLY B CA 1
ATOM 11417 C C . GLY B 1 663 ? -14.781 -9.195 0.999 1 59.19 663 GLY B C 1
ATOM 11418 O O . GLY B 1 663 ? -15.922 -9.102 1.455 1 59.19 663 GLY B O 1
ATOM 11419 N N . TYR B 1 664 ? -14.508 -8.352 0.015 1 62.97 664 TYR B N 1
ATOM 11420 C CA . TYR B 1 664 ? -15.273 -7.363 -0.738 1 62.97 664 TYR B CA 1
ATOM 11421 C C . TYR B 1 664 ? -16.125 -8.039 -1.801 1 62.97 664 TYR B C 1
ATOM 11423 O O . TYR B 1 664 ? -16.922 -7.375 -2.482 1 62.97 664 TYR B O 1
ATOM 11431 N N . ASN B 1 665 ? -16.094 -9.398 -1.775 1 73.5 665 ASN B N 1
ATOM 11432 C CA . ASN B 1 665 ? -16.859 -10.039 -2.842 1 73.5 665 ASN B CA 1
ATOM 11433 C C . ASN B 1 665 ? -18.156 -10.625 -2.318 1 73.5 665 ASN B C 1
ATOM 11435 O O . ASN B 1 665 ? -18.219 -11.797 -1.935 1 73.5 665 ASN B O 1
ATOM 11439 N N . TYR B 1 666 ? -19.219 -9.938 -2.41 1 75 666 TYR B N 1
ATOM 11440 C CA . TYR B 1 666 ? -20.516 -10.297 -1.848 1 75 666 TYR B CA 1
ATOM 11441 C C . TYR B 1 666 ? -21.141 -11.469 -2.607 1 75 666 TYR B C 1
ATOM 11443 O O . TYR B 1 666 ? -21.859 -12.273 -2.029 1 75 666 TYR B O 1
ATOM 11451 N N . LEU B 1 667 ? -20.797 -11.469 -3.822 1 77.56 667 LEU B N 1
ATOM 11452 C CA . LEU B 1 667 ? -21.297 -12.586 -4.621 1 77.56 667 LEU B CA 1
ATOM 11453 C C . LEU B 1 667 ? -20.781 -13.914 -4.09 1 77.56 667 LEU B C 1
ATOM 11455 O O . LEU B 1 667 ? -21.531 -14.883 -3.994 1 77.56 667 LEU B O 1
ATOM 11459 N N . LEU B 1 668 ? -19.625 -13.898 -3.75 1 83.94 668 LEU B N 1
ATOM 11460 C CA . LEU B 1 668 ? -19.016 -15.125 -3.248 1 83.94 668 LEU B CA 1
ATOM 11461 C C . LEU B 1 668 ? -19.578 -15.5 -1.886 1 83.94 668 LEU B C 1
ATOM 11463 O O . LEU B 1 668 ? -19.844 -16.672 -1.62 1 83.94 668 LEU B O 1
ATOM 11467 N N . HIS B 1 669 ? -19.812 -14.555 -1.11 1 81.31 669 HIS B N 1
ATOM 11468 C CA . HIS B 1 669 ? -20.391 -14.805 0.205 1 81.31 669 HIS B CA 1
ATOM 11469 C C . HIS B 1 669 ? -21.797 -15.398 0.085 1 81.31 669 HIS B C 1
ATOM 11471 O O . HIS B 1 669 ? -22.125 -16.359 0.792 1 81.31 669 HIS B O 1
ATOM 11477 N N . HIS B 1 670 ? -22.453 -14.828 -0.797 1 81.88 670 HIS B N 1
ATOM 11478 C CA . HIS B 1 670 ? -23.812 -15.312 -1.023 1 81.88 670 HIS B CA 1
ATOM 11479 C C . HIS B 1 670 ? -23.797 -16.734 -1.571 1 81.88 670 HIS B C 1
ATOM 11481 O O . HIS B 1 670 ? -24.609 -17.578 -1.158 1 81.88 670 HIS B O 1
ATOM 11487 N N . ALA B 1 671 ? -22.969 -16.953 -2.453 1 86.25 671 ALA B N 1
ATOM 11488 C CA . ALA B 1 671 ? -22.875 -18.266 -3.074 1 86.25 671 ALA B CA 1
ATOM 11489 C C . ALA B 1 671 ? -22.469 -19.328 -2.055 1 86.25 671 ALA B C 1
ATOM 11491 O O . ALA B 1 671 ? -23.047 -20.422 -2.027 1 86.25 671 ALA B O 1
ATOM 11492 N N . VAL B 1 672 ? -21.531 -19.031 -1.246 1 86.38 672 VAL B N 1
ATOM 11493 C CA . VAL B 1 672 ? -21.062 -19.969 -0.237 1 86.38 672 VAL B CA 1
ATOM 11494 C C . VAL B 1 672 ? -22.203 -20.281 0.742 1 86.38 672 VAL B C 1
ATOM 11496 O O . VAL B 1 672 ? -22.453 -21.438 1.077 1 86.38 672 VAL B O 1
ATOM 11499 N N . LYS B 1 673 ? -22.844 -19.266 1.134 1 83.5 673 LYS B N 1
ATOM 11500 C CA . LYS B 1 673 ? -23.938 -19.453 2.076 1 83.5 673 LYS B CA 1
ATOM 11501 C C . LYS B 1 673 ? -25.062 -20.281 1.454 1 83.5 673 LYS B C 1
ATOM 11503 O O . LYS B 1 673 ? -25.531 -21.25 2.053 1 83.5 673 LYS B O 1
ATOM 11508 N N . SER B 1 674 ? -25.469 -19.891 0.258 1 83.75 674 SER B N 1
ATOM 11509 C CA . SER B 1 674 ? -26.578 -20.562 -0.421 1 83.75 674 SER B CA 1
ATOM 11510 C C . SER B 1 674 ? -26.25 -22.031 -0.698 1 83.75 674 SER B C 1
ATOM 11512 O O . SER B 1 674 ? -27.078 -22.906 -0.439 1 83.75 674 SER B O 1
ATOM 11514 N N . LEU B 1 675 ? -25.078 -22.281 -1.122 1 85.62 675 LEU B N 1
ATOM 11515 C CA . LEU B 1 675 ? -24.688 -23.641 -1.478 1 85.62 675 LEU B CA 1
ATOM 11516 C C . LEU B 1 675 ? -24.469 -24.484 -0.228 1 85.62 675 LEU B C 1
ATOM 11518 O O . LEU B 1 675 ? -24.734 -25.688 -0.23 1 85.62 675 LEU B O 1
ATOM 11522 N N . SER B 1 676 ? -23.922 -23.844 0.779 1 83.12 676 SER B N 1
ATOM 11523 C CA . SER B 1 676 ? -23.703 -24.562 2.027 1 83.12 676 SER B CA 1
ATOM 11524 C C . SER B 1 676 ? -25.031 -24.938 2.689 1 83.12 676 SER B C 1
ATOM 11526 O O . SER B 1 676 ? -25.156 -26.016 3.273 1 83.12 676 SER B O 1
ATOM 11528 N N . GLU B 1 677 ? -25.938 -24.062 2.613 1 78.31 677 GLU B N 1
ATOM 11529 C CA . GLU B 1 677 ? -27.25 -24.312 3.186 1 78.31 677 GLU B CA 1
ATOM 11530 C C . GLU B 1 677 ? -27.984 -25.422 2.418 1 78.31 677 GLU B C 1
ATOM 11532 O O . GLU B 1 677 ? -28.641 -26.266 3.018 1 78.31 677 GLU B O 1
ATOM 11537 N N . GLU B 1 678 ? -27.781 -25.328 1.188 1 75.44 678 GLU B N 1
ATOM 11538 C CA . GLU B 1 678 ? -28.453 -26.328 0.354 1 75.44 678 GLU B CA 1
ATOM 11539 C C . GLU B 1 678 ? -27.797 -27.688 0.486 1 75.44 678 GLU B C 1
ATOM 11541 O O . GLU B 1 678 ? -28.469 -28.719 0.458 1 75.44 678 GLU B O 1
ATOM 11546 N N . GLY B 1 679 ? -26.469 -27.625 0.591 1 64.19 679 GLY B N 1
ATOM 11547 C CA . GLY B 1 679 ? -25.75 -28.891 0.499 1 64.19 679 GLY B CA 1
ATOM 11548 C C . GLY B 1 679 ? -25.453 -29.5 1.852 1 64.19 679 GLY B C 1
ATOM 11549 O O . GLY B 1 679 ? -25.547 -30.719 2.018 1 64.19 679 GLY B O 1
ATOM 11550 N N . GLN B 1 680 ? -24.734 -28.703 2.787 1 63.44 680 GLN B N 1
ATOM 11551 C CA . GLN B 1 680 ? -24.156 -29.328 3.975 1 63.44 680 GLN B CA 1
ATOM 11552 C C . GLN B 1 680 ? -24.906 -28.891 5.238 1 63.44 680 GLN B C 1
ATOM 11554 O O . GLN B 1 680 ? -24.547 -29.312 6.34 1 63.44 680 GLN B O 1
ATOM 11559 N N . ASP B 1 681 ? -26.031 -28.219 5.137 1 56.91 681 ASP B N 1
ATOM 11560 C CA . ASP B 1 681 ? -26.797 -27.734 6.281 1 56.91 681 ASP B CA 1
ATOM 11561 C C . ASP B 1 681 ? -25.906 -26.969 7.262 1 56.91 681 ASP B C 1
ATOM 11563 O O . ASP B 1 681 ? -26.094 -27.078 8.477 1 56.91 681 ASP B O 1
ATOM 11567 N N . GLN B 1 682 ? -24.672 -26.516 6.809 1 59.88 682 GLN B N 1
ATOM 11568 C CA . GLN B 1 682 ? -23.766 -25.797 7.699 1 59.88 682 GLN B CA 1
ATOM 11569 C C . GLN B 1 682 ? -23.688 -24.312 7.328 1 59.88 682 GLN B C 1
ATOM 11571 O O . GLN B 1 682 ? -23.75 -23.953 6.152 1 59.88 682 GLN B O 1
ATOM 11576 N N . ASN B 1 683 ? -24 -23.484 8.328 1 57.66 683 ASN B N 1
ATOM 11577 C CA . ASN B 1 683 ? -23.797 -22.047 8.148 1 57.66 683 ASN B CA 1
ATOM 11578 C C . ASN B 1 683 ? -22.328 -21.656 8.281 1 57.66 683 ASN B C 1
ATOM 11580 O O . ASN B 1 683 ? -21.828 -21.469 9.391 1 57.66 683 ASN B O 1
ATOM 11584 N N . THR B 1 684 ? -21.594 -21.75 7.199 1 57.12 684 THR B N 1
ATOM 11585 C CA . THR B 1 684 ? -20.141 -21.594 7.219 1 57.12 684 THR B CA 1
ATOM 11586 C C . THR B 1 684 ? -19.766 -20.125 7.336 1 57.12 684 THR B C 1
ATOM 11588 O O . THR B 1 684 ? -18.734 -19.781 7.922 1 57.12 684 THR B O 1
ATOM 11591 N N . VAL B 1 685 ? -20.672 -19.141 6.734 1 59.72 685 VAL B N 1
ATOM 11592 C CA . VAL B 1 685 ? -20.297 -17.734 6.758 1 59.72 685 VAL B CA 1
ATOM 11593 C C . VAL B 1 685 ? -21.453 -16.891 7.262 1 59.72 685 VAL B C 1
ATOM 11595 O O . VAL B 1 685 ? -22.594 -17.062 6.809 1 59.72 685 VAL B O 1
ATOM 11598 N N . PRO B 1 686 ? -21.203 -16.125 8.328 1 58.53 686 PRO B N 1
ATOM 11599 C CA . PRO B 1 686 ? -22.266 -15.227 8.781 1 58.53 686 PRO B CA 1
ATOM 11600 C C . PRO B 1 686 ? -22.547 -14.102 7.785 1 58.53 686 PRO B C 1
ATOM 11602 O O . PRO B 1 686 ? -21.859 -13.07 7.809 1 58.53 686 PRO B O 1
ATOM 11605 N N . TYR B 1 687 ? -23.203 -14.469 6.664 1 63.69 687 TYR B N 1
ATOM 11606 C CA . TYR B 1 687 ? -23.516 -13.477 5.645 1 63.69 687 TYR B CA 1
ATOM 11607 C C . TYR B 1 687 ? -25.031 -13.312 5.496 1 63.69 687 TYR B C 1
ATOM 11609 O O . TYR B 1 687 ? -25.766 -14.297 5.492 1 63.69 687 TYR B O 1
ATOM 11617 N N . VAL B 1 688 ? -25.391 -11.977 5.766 1 61.94 688 VAL B N 1
ATOM 11618 C CA . VAL B 1 688 ? -26.781 -11.664 5.465 1 61.94 688 VAL B CA 1
ATOM 11619 C C . VAL B 1 688 ? -26.891 -11.109 4.047 1 61.94 688 VAL B C 1
ATOM 11621 O O . VAL B 1 688 ? -26.25 -10.109 3.717 1 61.94 688 VAL B O 1
ATOM 11624 N N . GLY B 1 689 ? -27.531 -11.805 3.162 1 64.69 689 GLY B N 1
ATOM 11625 C CA . GLY B 1 689 ? -27.641 -11.453 1.755 1 64.69 689 GLY B CA 1
ATOM 11626 C C . GLY B 1 689 ? -28.312 -10.109 1.529 1 64.69 689 GLY B C 1
ATOM 11627 O O . GLY B 1 689 ? -29.016 -9.602 2.408 1 64.69 689 GLY B O 1
ATOM 11628 N N . PRO B 1 690 ? -27.938 -9.516 0.402 1 65.56 690 PRO B N 1
ATOM 11629 C CA . PRO B 1 690 ? -28.547 -8.227 0.062 1 65.56 690 PRO B CA 1
ATOM 11630 C C . PRO B 1 690 ? -30.047 -8.328 -0.154 1 65.56 690 PRO B C 1
ATOM 11632 O O . PRO B 1 690 ? -30.547 -9.391 -0.551 1 65.56 690 PRO B O 1
ATOM 11635 N N . ARG B 1 691 ? -30.75 -7.301 0.348 1 68.75 691 ARG B N 1
ATOM 11636 C CA . ARG B 1 691 ? -32.188 -7.191 0.151 1 68.75 691 ARG B CA 1
ATOM 11637 C C . ARG B 1 691 ? -32.531 -6.809 -1.287 1 68.75 691 ARG B C 1
ATOM 11639 O O . ARG B 1 691 ? -31.641 -6.715 -2.131 1 68.75 691 ARG B O 1
ATOM 11646 N N . LYS B 1 692 ? -33.688 -6.801 -1.647 1 73.88 692 LYS B N 1
ATOM 11647 C CA . LYS B 1 692 ? -34.125 -6.434 -2.992 1 73.88 692 LYS B CA 1
ATOM 11648 C C . LYS B 1 692 ? -33.594 -5.062 -3.391 1 73.88 692 LYS B C 1
ATOM 11650 O O . LYS B 1 692 ? -33.562 -4.141 -2.572 1 73.88 692 LYS B O 1
ATOM 11655 N N . PRO B 1 693 ? -33.062 -5.055 -4.602 1 75.94 693 PRO B N 1
ATOM 11656 C CA . PRO B 1 693 ? -32.531 -3.771 -5.07 1 75.94 693 PRO B CA 1
ATOM 11657 C C . PRO B 1 693 ? -33.594 -2.664 -5.07 1 75.94 693 PRO B C 1
ATOM 11659 O O . PRO B 1 693 ? -34.75 -2.922 -5.371 1 75.94 693 PRO B O 1
ATOM 11662 N N . THR B 1 694 ? -33.094 -1.538 -4.59 1 82.75 694 THR B N 1
ATOM 11663 C CA . THR B 1 694 ? -33.969 -0.371 -4.594 1 82.75 694 THR B CA 1
ATOM 11664 C C . THR B 1 694 ? -33.656 0.534 -5.781 1 82.75 694 THR B C 1
ATOM 11666 O O . THR B 1 694 ? -32.625 0.371 -6.441 1 82.75 694 THR B O 1
ATOM 11669 N N . GLU B 1 695 ? -34.562 1.329 -6.176 1 82.06 695 GLU B N 1
ATOM 11670 C CA . GLU B 1 695 ? -34.375 2.238 -7.305 1 82.06 695 GLU B CA 1
ATOM 11671 C C . GLU B 1 695 ? -33.75 3.562 -6.852 1 82.06 695 GLU B C 1
ATOM 11673 O O . GLU B 1 695 ? -33.812 4.559 -7.574 1 82.06 695 GLU B O 1
ATOM 11678 N N . GLU B 1 696 ? -33.188 3.568 -5.738 1 90.88 696 GLU B N 1
ATOM 11679 C CA . GLU B 1 696 ? -32.562 4.789 -5.23 1 90.88 696 GLU B CA 1
ATOM 11680 C C . GLU B 1 696 ? -31.344 5.164 -6.051 1 90.88 696 GLU B C 1
ATOM 11682 O O . GLU B 1 696 ? -30.578 4.293 -6.473 1 90.88 696 GLU B O 1
ATOM 11687 N N . LEU B 1 697 ? -31.281 6.43 -6.27 1 89.31 697 LEU B N 1
ATOM 11688 C CA . LEU B 1 697 ? -30.125 6.945 -7.004 1 89.31 697 LEU B CA 1
ATOM 11689 C C . LEU B 1 697 ? -29.047 7.43 -6.047 1 89.31 697 LEU B C 1
ATOM 11691 O O . LEU B 1 697 ? -29.344 7.984 -4.988 1 89.31 697 LEU B O 1
ATOM 11695 N N . MET B 1 698 ? -27.844 7.16 -6.445 1 89.81 698 MET B N 1
ATOM 11696 C CA . MET B 1 698 ? -26.734 7.559 -5.598 1 89.81 698 MET B CA 1
ATOM 11697 C C . MET B 1 698 ? -25.672 8.289 -6.414 1 89.81 698 MET B C 1
ATOM 11699 O O . MET B 1 698 ? -25.578 8.117 -7.633 1 89.81 698 MET B O 1
ATOM 11703 N N . GLY B 1 699 ? -24.859 9.102 -5.801 1 87 699 GLY B N 1
ATOM 11704 C CA . GLY B 1 699 ? -23.719 9.766 -6.41 1 87 699 GLY B CA 1
ATOM 11705 C C . GLY B 1 699 ? -24.094 10.602 -7.613 1 87 699 GLY B C 1
ATOM 11706 O O . GLY B 1 699 ? -25 11.438 -7.547 1 87 699 GLY B O 1
ATOM 11707 N N . LEU B 1 700 ? -23.438 10.344 -8.68 1 82.06 700 LEU B N 1
ATOM 11708 C CA . LEU B 1 700 ? -23.594 11.141 -9.891 1 82.06 700 LEU B CA 1
ATOM 11709 C C . LEU B 1 700 ? -24.922 10.844 -10.57 1 82.06 700 LEU B C 1
ATOM 11711 O O . LEU B 1 700 ? -25.484 11.711 -11.25 1 82.06 700 LEU B O 1
ATOM 11715 N N . GLU B 1 701 ? -25.422 9.633 -10.383 1 84.62 701 GLU B N 1
ATOM 11716 C CA . GLU B 1 701 ? -26.734 9.305 -10.93 1 84.62 701 GLU B CA 1
ATOM 11717 C C . GLU B 1 701 ? -27.797 10.25 -10.406 1 84.62 701 GLU B C 1
ATOM 11719 O O . GLU B 1 701 ? -28.719 10.633 -11.148 1 84.62 701 GLU B O 1
ATOM 11724 N N . TYR B 1 702 ? -27.609 10.586 -9.18 1 87.62 702 TYR B N 1
ATOM 11725 C CA . TYR B 1 702 ? -28.562 11.508 -8.562 1 87.62 702 TYR B CA 1
ATOM 11726 C C . TYR B 1 702 ? -28.406 12.914 -9.133 1 87.62 702 TYR B C 1
ATOM 11728 O O . TYR B 1 702 ? -29.406 13.586 -9.422 1 87.62 702 TYR B O 1
ATOM 11736 N N . LEU B 1 703 ? -27.219 13.32 -9.25 1 83.75 703 LEU B N 1
ATOM 11737 C CA . LEU B 1 703 ? -26.938 14.641 -9.805 1 83.75 703 LEU B CA 1
ATOM 11738 C C . LEU B 1 703 ? -27.484 14.766 -11.219 1 83.75 703 LEU B C 1
ATOM 11740 O O . LEU B 1 703 ? -28.062 15.789 -11.578 1 83.75 703 LEU B O 1
ATOM 11744 N N . TYR B 1 704 ? -27.359 13.734 -12.016 1 84 704 TYR B N 1
ATOM 11745 C CA . TYR B 1 704 ? -27.75 13.781 -13.422 1 84 704 TYR B CA 1
ATOM 11746 C C . TYR B 1 704 ? -29.266 13.695 -13.562 1 84 704 TYR B C 1
ATOM 11748 O O . TYR B 1 704 ? -29.828 14.109 -14.578 1 84 704 TYR B O 1
ATOM 11756 N N . GLN B 1 705 ? -29.812 13.117 -12.609 1 82.56 705 GLN B N 1
ATOM 11757 C CA . GLN B 1 705 ? -31.266 13.164 -12.617 1 82.56 705 GLN B CA 1
ATOM 11758 C C . GLN B 1 705 ? -31.781 14.586 -12.438 1 82.56 705 GLN B C 1
ATOM 11760 O O . GLN B 1 705 ? -32.844 14.945 -12.961 1 82.56 705 GLN B O 1
ATOM 11765 N N . GLN B 1 706 ? -30.969 15.281 -11.656 1 79 706 GLN B N 1
ATOM 11766 C CA . GLN B 1 706 ? -31.344 16.672 -11.422 1 79 706 GLN B CA 1
ATOM 11767 C C . GLN B 1 706 ? -30.938 17.562 -12.594 1 79 706 GLN B C 1
ATOM 11769 O O . GLN B 1 706 ? -31.578 18.562 -12.867 1 79 706 GLN B O 1
ATOM 11774 N N . THR B 1 707 ? -29.781 16.922 -13.102 1 76.12 707 THR B N 1
ATOM 11775 C CA . THR B 1 707 ? -29.25 17.719 -14.211 1 76.12 707 THR B CA 1
ATOM 11776 C C . THR B 1 707 ? -29.484 17 -15.539 1 76.12 707 THR B C 1
ATOM 11778 O O . THR B 1 707 ? -29.812 15.805 -15.562 1 76.12 707 THR B O 1
ATOM 11781 N N . GLU B 1 708 ? -29.781 17.469 -16.578 1 66.31 708 GLU B N 1
ATOM 11782 C CA . GLU B 1 708 ? -30.016 16.875 -17.891 1 66.31 708 GLU B CA 1
ATOM 11783 C C . GLU B 1 708 ? -28.797 16.094 -18.375 1 66.31 708 GLU B C 1
ATOM 11785 O O . GLU B 1 708 ? -28.578 15.953 -19.578 1 66.31 708 GLU B O 1
ATOM 11790 N N . GLY B 1 709 ? -27.984 15.578 -17.328 1 69.94 709 GLY B N 1
ATOM 11791 C CA . GLY B 1 709 ? -26.844 14.773 -17.75 1 69.94 709 GLY B CA 1
ATOM 11792 C C . GLY B 1 709 ? -27.156 13.297 -17.844 1 69.94 709 GLY B C 1
ATOM 11793 O O . GLY B 1 709 ? -28.156 12.828 -17.281 1 69.94 709 GLY B O 1
ATOM 11794 N N . VAL B 1 710 ? -26.484 12.555 -18.797 1 66.69 710 VAL B N 1
ATOM 11795 C CA . VAL B 1 710 ? -26.734 11.125 -18.969 1 66.69 710 VAL B CA 1
ATOM 11796 C C . VAL B 1 710 ? -25.484 10.336 -18.547 1 66.69 710 VAL B C 1
ATOM 11798 O O . VAL B 1 710 ? -24.391 10.609 -19.031 1 66.69 710 VAL B O 1
ATOM 11801 N N . LEU B 1 711 ? -25.734 9.57 -17.453 1 72.62 711 LEU B N 1
ATOM 11802 C CA . LEU B 1 711 ? -24.672 8.641 -17.062 1 72.62 711 LEU B CA 1
ATOM 11803 C C . LEU B 1 711 ? -24.734 7.371 -17.906 1 72.62 711 LEU B C 1
ATOM 11805 O O . LEU B 1 711 ? -25.812 6.797 -18.094 1 72.62 711 LEU B O 1
ATOM 11809 N N . LEU B 1 712 ? -23.641 7.086 -18.516 1 67.12 712 LEU B N 1
ATOM 11810 C CA . LEU B 1 712 ? -23.578 5.871 -19.328 1 67.12 712 LEU B CA 1
ATOM 11811 C C . LEU B 1 712 ? -23.875 4.641 -18.469 1 67.12 712 LEU B C 1
ATOM 11813 O O . LEU B 1 712 ? -23.422 4.555 -17.328 1 67.12 712 LEU B O 1
ATOM 11817 N N . ASP B 1 713 ? -24.75 3.822 -19.062 1 70.38 713 ASP B N 1
ATOM 11818 C CA . ASP B 1 713 ? -25.016 2.545 -18.406 1 70.38 713 ASP B CA 1
ATOM 11819 C C . ASP B 1 713 ? -23.719 1.779 -18.156 1 70.38 713 ASP B C 1
ATOM 11821 O O . ASP B 1 713 ? -22.828 1.74 -19.016 1 70.38 713 ASP B O 1
ATOM 11825 N N . PHE B 1 714 ? -23.625 1.281 -17.031 1 71.19 714 PHE B N 1
ATOM 11826 C CA . PHE B 1 714 ? -22.375 0.633 -16.641 1 71.19 714 PHE B CA 1
ATOM 11827 C C . PHE B 1 714 ? -22.094 -0.565 -17.531 1 71.19 714 PHE B C 1
ATOM 11829 O O . PHE B 1 714 ? -20.922 -0.881 -17.781 1 71.19 714 PHE B O 1
ATOM 11836 N N . LYS B 1 715 ? -23.156 -1.226 -17.953 1 70.5 715 LYS B N 1
ATOM 11837 C CA . LYS B 1 715 ? -22.938 -2.357 -18.844 1 70.5 715 LYS B CA 1
ATOM 11838 C C . LYS B 1 715 ? -22.281 -1.911 -20.156 1 70.5 715 LYS B C 1
ATOM 11840 O O . LYS B 1 715 ? -21.422 -2.607 -20.688 1 70.5 715 LYS B O 1
ATOM 11845 N N . LEU B 1 716 ? -22.719 -0.73 -20.5 1 70 716 LEU B N 1
ATOM 11846 C CA . LEU B 1 716 ? -22.094 -0.159 -21.688 1 70 716 LEU B CA 1
ATOM 11847 C C . LEU B 1 716 ? -20.672 0.28 -21.406 1 70 716 LEU B C 1
ATOM 11849 O O . LEU B 1 716 ? -19.797 0.156 -22.25 1 70 716 LEU B O 1
ATOM 11853 N N . GLY B 1 717 ? -20.547 0.726 -20.188 1 68.12 717 GLY B N 1
ATOM 11854 C CA . GLY B 1 717 ? -19.203 1.098 -19.766 1 68.12 717 GLY B CA 1
ATOM 11855 C C . GLY B 1 717 ? -18.234 -0.072 -19.766 1 68.12 717 GLY B C 1
ATOM 11856 O O . GLY B 1 717 ? -17.078 0.06 -20.188 1 68.12 717 GLY B O 1
ATOM 11857 N N . VAL B 1 718 ? -18.75 -1.218 -19.312 1 71.19 718 VAL B N 1
ATOM 11858 C CA . VAL B 1 718 ? -17.938 -2.434 -19.297 1 71.19 718 VAL B CA 1
ATOM 11859 C C . VAL B 1 718 ? -17.578 -2.832 -20.734 1 71.19 718 VAL B C 1
ATOM 11861 O O . VAL B 1 718 ? -16.406 -3.107 -21.031 1 71.19 718 VAL B O 1
ATOM 11864 N N . ARG B 1 719 ? -18.547 -2.781 -21.594 1 70.69 719 ARG B N 1
ATOM 11865 C CA . ARG B 1 719 ? -18.328 -3.156 -22.984 1 70.69 719 ARG B CA 1
ATOM 11866 C C . ARG B 1 719 ? -17.344 -2.217 -23.656 1 70.69 719 ARG B C 1
ATOM 11868 O O . ARG B 1 719 ? -16.5 -2.652 -24.453 1 70.69 719 ARG B O 1
ATOM 11875 N N . GLU B 1 720 ? -17.438 -1.015 -23.25 1 70.62 720 GLU B N 1
ATOM 11876 C CA . GLU B 1 720 ? -16.547 -0.018 -23.828 1 70.62 720 GLU B CA 1
ATOM 11877 C C . GLU B 1 720 ? -15.094 -0.244 -23.391 1 70.62 720 GLU B C 1
ATOM 11879 O O . GLU B 1 720 ? -14.172 -0.128 -24.203 1 70.62 720 GLU B O 1
ATOM 11884 N N . LEU B 1 721 ? -15.039 -0.535 -22.219 1 70 721 LEU B N 1
ATOM 11885 C CA . LEU B 1 721 ? -13.688 -0.749 -21.703 1 70 721 LEU B CA 1
ATOM 11886 C C . LEU B 1 721 ? -13.094 -2.043 -22.234 1 70 721 LEU B C 1
ATOM 11888 O O . LEU B 1 721 ? -11.883 -2.139 -22.438 1 70 721 LEU B O 1
ATOM 11892 N N . GLU B 1 722 ? -13.977 -3.006 -22.469 1 70.62 722 GLU B N 1
ATOM 11893 C CA . GLU B 1 722 ? -13.508 -4.281 -23 1 70.62 722 GLU B CA 1
ATOM 11894 C C . GLU B 1 722 ? -13.164 -4.168 -24.484 1 70.62 722 GLU B C 1
ATOM 11896 O O . GLU B 1 722 ? -12.305 -4.898 -24.984 1 70.62 722 GLU B O 1
ATOM 11901 N N . SER B 1 723 ? -13.906 -3.26 -25.109 1 66.44 723 SER B N 1
ATOM 11902 C CA . SER B 1 723 ? -13.766 -3.203 -26.562 1 66.44 723 SER B CA 1
ATOM 11903 C C . SER B 1 723 ? -12.922 -2.008 -26.984 1 66.44 723 SER B C 1
ATOM 11905 O O . SER B 1 723 ? -12.25 -2.051 -28.016 1 66.44 723 SER B O 1
ATOM 11907 N N . SER B 1 724 ? -13.164 -0.723 -26.203 1 56.38 724 SER B N 1
ATOM 11908 C CA . SER B 1 724 ? -12.617 0.513 -26.75 1 56.38 724 SER B CA 1
ATOM 11909 C C . SER B 1 724 ? -11.273 0.852 -26.109 1 56.38 724 SER B C 1
ATOM 11911 O O . SER B 1 724 ? -11.031 0.5 -24.953 1 56.38 724 SER B O 1
ATOM 11913 N N . GLU B 1 725 ? -10.297 1.185 -26.953 1 45.78 725 GLU B N 1
ATOM 11914 C CA . GLU B 1 725 ? -9.016 1.741 -26.547 1 45.78 725 GLU B CA 1
ATOM 11915 C C . GLU B 1 725 ? -9.195 3.029 -25.75 1 45.78 725 GLU B C 1
ATOM 11917 O O . GLU B 1 725 ? -9.281 4.117 -26.328 1 45.78 725 GLU B O 1
ATOM 11922 N N . VAL B 1 726 ? -9.906 3.053 -24.812 1 40.84 726 VAL B N 1
ATOM 11923 C CA . VAL B 1 726 ? -10.148 4.301 -24.094 1 40.84 726 VAL B CA 1
ATOM 11924 C C . VAL B 1 726 ? -8.859 4.766 -23.422 1 40.84 726 VAL B C 1
ATOM 11926 O O . VAL B 1 726 ? -8.242 4.02 -22.656 1 40.84 726 VAL B O 1
ATOM 11929 N N . SER B 1 727 ? -8.172 5.648 -24.094 1 39.12 727 SER B N 1
ATOM 11930 C CA . SER B 1 727 ? -7.008 6.301 -23.5 1 39.12 727 SER B CA 1
ATOM 11931 C C . SER B 1 727 ? -7.379 7.043 -22.219 1 39.12 727 SER B C 1
ATOM 11933 O O . SER B 1 727 ? -8.25 7.914 -22.234 1 39.12 727 SER B O 1
ATOM 11935 N N . LEU B 1 728 ? -7.359 6.441 -21.234 1 37.06 728 LEU B N 1
ATOM 11936 C CA . LEU B 1 728 ? -7.492 7.227 -20.016 1 37.06 728 LEU B CA 1
ATOM 11937 C C . LEU B 1 728 ? -6.402 8.289 -19.922 1 37.06 728 LEU B C 1
ATOM 11939 O O . LEU B 1 728 ? -5.215 7.965 -19.906 1 37.06 728 LEU B O 1
ATOM 11943 N N . ASP B 1 729 ? -6.559 9.375 -20.547 1 32.53 729 ASP B N 1
ATOM 11944 C CA . ASP B 1 729 ? -5.637 10.5 -20.406 1 32.53 729 ASP B CA 1
ATOM 11945 C C . ASP B 1 729 ? -5.492 10.906 -18.938 1 32.53 729 ASP B C 1
ATOM 11947 O O . ASP B 1 729 ? -6.379 11.547 -18.375 1 32.53 729 ASP B O 1
ATOM 11951 N N . ILE B 1 730 ? -5.008 10.086 -18.25 1 33.75 730 ILE B N 1
ATOM 11952 C CA . ILE B 1 730 ? -4.75 10.602 -16.906 1 33.75 730 ILE B CA 1
ATOM 11953 C C . ILE B 1 730 ? -3.631 11.648 -16.969 1 33.75 730 ILE B C 1
ATOM 11955 O O . ILE B 1 730 ? -2.525 11.352 -17.422 1 33.75 730 ILE B O 1
ATOM 11959 N N . PRO B 1 731 ? -3.891 12.891 -16.984 1 28.86 731 PRO B N 1
ATOM 11960 C CA . PRO B 1 731 ? -2.75 13.805 -16.922 1 28.86 731 PRO B CA 1
ATOM 11961 C C . PRO B 1 731 ? -1.706 13.383 -15.891 1 28.86 731 PRO B C 1
ATOM 11963 O O . PRO B 1 731 ? -2.059 12.953 -14.789 1 28.86 731 PRO B O 1
ATOM 11966 N N . VAL B 1 732 ? -0.731 12.789 -16.375 1 30.98 732 VAL B N 1
ATOM 11967 C CA . VAL B 1 732 ? 0.452 12.461 -15.594 1 30.98 732 VAL B CA 1
ATOM 11968 C C . VAL B 1 732 ? 0.801 13.625 -14.672 1 30.98 732 VAL B C 1
ATOM 11970 O O . VAL B 1 732 ? 1.867 13.633 -14.047 1 30.98 732 VAL B O 1
ATOM 11973 N N . GLY B 1 733 ? 0.253 14.781 -14.938 1 29.5 733 GLY B N 1
ATOM 11974 C CA . GLY B 1 733 ? 0.951 15.898 -14.32 1 29.5 733 GLY B CA 1
ATOM 11975 C C . GLY B 1 733 ? 1.081 15.766 -12.82 1 29.5 733 GLY B C 1
ATOM 11976 O O . GLY B 1 733 ? 1.546 16.688 -12.148 1 29.5 733 GLY B O 1
ATOM 11977 N N . GLY B 1 734 ? 0.074 15.086 -12.242 1 26.8 734 GLY B N 1
ATOM 11978 C CA . GLY B 1 734 ? 0.237 15.5 -10.852 1 26.8 734 GLY B CA 1
ATOM 11979 C C . GLY B 1 734 ? 1.536 15.023 -10.234 1 26.8 734 GLY B C 1
ATOM 11980 O O . GLY B 1 734 ? 1.919 13.859 -10.406 1 26.8 734 GLY B O 1
ATOM 11981 N N . ALA B 1 735 ? 2.572 15.75 -10.258 1 28.2 735 ALA B N 1
ATOM 11982 C CA . ALA B 1 735 ? 3.717 15.602 -9.359 1 28.2 735 ALA B CA 1
ATOM 11983 C C . ALA B 1 735 ? 3.355 14.758 -8.141 1 28.2 735 ALA B C 1
ATOM 11985 O O . ALA B 1 735 ? 2.23 14.836 -7.641 1 28.2 735 ALA B O 1
ATOM 11986 N N . GLU B 1 736 ? 3.676 13.508 -8.133 1 28.86 736 GLU B N 1
ATOM 11987 C CA . GLU B 1 736 ? 3.535 12.891 -6.816 1 28.86 736 GLU B CA 1
ATOM 11988 C C . GLU B 1 736 ? 3.369 13.953 -5.73 1 28.86 736 GLU B C 1
ATOM 11990 O O . GLU B 1 736 ? 4.055 14.977 -5.742 1 28.86 736 GLU B O 1
ATOM 11995 N N . PRO B 1 737 ? 2.23 14.156 -5.219 1 27.62 737 PRO B N 1
ATOM 11996 C CA . PRO B 1 737 ? 2.338 15.141 -4.145 1 27.62 737 PRO B CA 1
ATOM 11997 C C . PRO B 1 737 ? 3.699 15.117 -3.455 1 27.62 737 PRO B C 1
ATOM 11999 O O . PRO B 1 737 ? 4.168 14.055 -3.041 1 27.62 737 PRO B O 1
ATOM 12002 N N . GLU B 1 738 ? 4.785 15.664 -4.008 1 27.03 738 GLU B N 1
ATOM 12003 C CA . GLU B 1 738 ? 5.812 16.109 -3.068 1 27.03 738 GLU B CA 1
ATOM 12004 C C . GLU B 1 738 ? 5.277 16.141 -1.641 1 27.03 738 GLU B C 1
ATOM 12006 O O . GLU B 1 738 ? 4.145 16.578 -1.408 1 27.03 738 GLU B O 1
ATOM 12011 N N . ASP B 1 739 ? 5.531 15.078 -0.939 1 26.22 739 ASP B N 1
ATOM 12012 C CA . ASP B 1 739 ? 5.25 15.375 0.462 1 26.22 739 ASP B CA 1
ATOM 12013 C C . ASP B 1 739 ? 5.262 16.875 0.721 1 26.22 739 ASP B C 1
ATOM 12015 O O . ASP B 1 739 ? 6.309 17.516 0.627 1 26.22 739 ASP B O 1
ATOM 12019 N N . PHE B 1 740 ? 4.379 17.594 0.131 1 25.73 740 PHE B N 1
ATOM 12020 C CA . PHE B 1 740 ? 4.109 18.969 0.526 1 25.73 740 PHE B CA 1
ATOM 12021 C C . PHE B 1 740 ? 4.395 19.172 2.01 1 25.73 740 PHE B C 1
ATOM 12023 O O . PHE B 1 740 ? 3.57 18.828 2.859 1 25.73 740 PHE B O 1
ATOM 12030 N N . THR B 1 741 ? 5.543 18.75 2.404 1 25.52 741 THR B N 1
ATOM 12031 C CA . THR B 1 741 ? 5.73 19.625 3.566 1 25.52 741 THR B CA 1
ATOM 12032 C C . THR B 1 741 ? 5.195 21.016 3.293 1 25.52 741 THR B C 1
ATOM 12034 O O . THR B 1 741 ? 5.617 21.672 2.336 1 25.52 741 THR B O 1
ATOM 12037 N N . PRO B 1 742 ? 3.912 21.172 3.473 1 26.88 742 PRO B N 1
ATOM 12038 C CA . PRO B 1 742 ? 3.488 22.562 3.314 1 26.88 742 PRO B CA 1
ATOM 12039 C C . PRO B 1 742 ? 4.617 23.547 3.584 1 26.88 742 PRO B C 1
ATOM 12041 O O . PRO B 1 742 ? 5.332 23.422 4.582 1 26.88 742 PRO B O 1
ATOM 12044 N N . PRO B 1 743 ? 5.422 23.859 2.605 1 25.62 743 PRO B N 1
ATOM 12045 C CA . PRO B 1 743 ? 6.152 25.031 3.107 1 25.62 743 PRO B CA 1
ATOM 12046 C C . PRO B 1 743 ? 5.34 25.844 4.105 1 25.62 743 PRO B C 1
ATOM 12048 O O . PRO B 1 743 ? 4.109 25.859 4.039 1 25.62 743 PRO B O 1
ATOM 12051 N N . ASN B 1 744 ? 5.773 25.812 5.297 1 25.02 744 ASN B N 1
ATOM 12052 C CA . ASN B 1 744 ? 5.164 26.781 6.188 1 25.02 744 ASN B CA 1
ATOM 12053 C C . ASN B 1 744 ? 4.84 28.094 5.457 1 25.02 744 ASN B C 1
ATOM 12055 O O . ASN B 1 744 ? 5.613 29.047 5.512 1 25.02 744 ASN B O 1
ATOM 12059 N N . PHE B 1 745 ? 4.707 27.984 4.105 1 23.52 745 PHE B N 1
ATOM 12060 C CA . PHE B 1 745 ? 4.309 29.297 3.627 1 23.52 745 PHE B CA 1
ATOM 12061 C C . PHE B 1 745 ? 3.074 29.797 4.371 1 23.52 745 PHE B C 1
ATOM 12063 O O . PHE B 1 745 ? 2.094 29.062 4.516 1 23.52 745 PHE B O 1
ATOM 12070 N N . HIS B 1 746 ? 3.297 30.609 5.309 1 23.95 746 HIS B N 1
ATOM 12071 C CA . HIS B 1 746 ? 2.201 31.484 5.711 1 23.95 746 HIS B CA 1
ATOM 12072 C C . HIS B 1 746 ? 1.348 31.875 4.516 1 23.95 746 HIS B C 1
ATOM 12074 O O . HIS B 1 746 ? 1.865 32.406 3.529 1 23.95 746 HIS B O 1
ATOM 12080 N N . ARG B 1 747 ? 0.533 30.984 4.055 1 25.59 747 ARG B N 1
ATOM 12081 C CA . ARG B 1 747 ? -0.447 31.531 3.125 1 25.59 747 ARG B CA 1
ATOM 12082 C C . ARG B 1 747 ? -0.647 33.031 3.355 1 25.59 747 ARG B C 1
ATOM 12084 O O . ARG B 1 747 ? -0.989 33.469 4.461 1 25.59 747 ARG B O 1
ATOM 12091 N N . LYS B 1 748 ? 0.086 33.812 2.578 1 23.94 748 LYS B N 1
ATOM 12092 C CA . LYS B 1 748 ? -0.363 35.188 2.475 1 23.94 748 LYS B CA 1
ATOM 12093 C C . LYS B 1 748 ? -1.886 35.281 2.428 1 23.94 748 LYS B C 1
ATOM 12095 O O . LYS B 1 748 ? -2.52 34.656 1.569 1 23.94 748 LYS B O 1
ATOM 12100 N N . ARG B 1 749 ? -2.494 35.312 3.537 1 22.58 749 ARG B N 1
ATOM 12101 C CA . ARG B 1 749 ? -3.873 35.812 3.473 1 22.58 749 ARG B CA 1
ATOM 12102 C C . ARG B 1 749 ? -4.023 36.906 2.436 1 22.58 749 ARG B C 1
ATOM 12104 O O . ARG B 1 749 ? -3.4 37.969 2.555 1 22.58 749 ARG B O 1
ATOM 12111 N N . VAL B 1 750 ? -3.936 36.625 1.141 1 23.47 750 VAL B N 1
ATOM 12112 C CA . VAL B 1 750 ? -4.367 37.75 0.288 1 23.47 750 VAL B CA 1
ATOM 12113 C C . VAL B 1 750 ? -5.477 38.531 0.981 1 23.47 750 VAL B C 1
ATOM 12115 O O . VAL B 1 750 ? -6.48 37.938 1.408 1 23.47 750 VAL B O 1
ATOM 12118 N N . PRO B 1 751 ? -5.094 39.562 1.585 1 22.45 751 PRO B N 1
ATOM 12119 C CA . PRO B 1 751 ? -6.188 40.375 2.152 1 22.45 751 PRO B CA 1
ATOM 12120 C C . PRO B 1 751 ? -7.395 40.469 1.221 1 22.45 751 PRO B C 1
ATOM 12122 O O . PRO B 1 751 ? -7.234 40.5 -0.002 1 22.45 751 PRO B O 1
ATOM 12125 N N . SER B 1 752 ? -8.453 39.75 1.506 1 22.03 752 SER B N 1
ATOM 12126 C CA . SER B 1 752 ? -9.688 39.969 0.773 1 22.03 752 SER B CA 1
ATOM 12127 C C . SER B 1 752 ? -9.789 41.438 0.315 1 22.03 752 SER B C 1
ATOM 12129 O O . SER B 1 752 ? -9.383 42.344 1.038 1 22.03 752 SER B O 1
ATOM 12131 N N . PRO B 1 753 ? -9.625 41.688 -1.013 1 23.52 753 PRO B N 1
ATOM 12132 C CA . PRO B 1 753 ? -9.797 43.094 -1.395 1 23.52 753 PRO B CA 1
ATOM 12133 C C . PRO B 1 753 ? -10.789 43.844 -0.491 1 23.52 753 PRO B C 1
ATOM 12135 O O . PRO B 1 753 ? -11.656 43.219 0.121 1 23.52 753 PRO B O 1
ATOM 12138 N N . PRO B 1 754 ? -10.367 44.906 0.129 1 19.91 754 PRO B N 1
ATOM 12139 C CA . PRO B 1 754 ? -11.367 45.656 0.897 1 19.91 754 PRO B CA 1
ATOM 12140 C C . PRO B 1 754 ? -12.727 45.688 0.193 1 19.91 754 PRO B C 1
ATOM 12142 O O . PRO B 1 754 ? -12.781 45.75 -1.039 1 19.91 754 PRO B O 1
ATOM 12145 N N . SER B 1 755 ? -13.633 44.844 0.628 1 20.08 755 SER B N 1
ATOM 12146 C CA . SER B 1 755 ? -15.008 45.062 0.194 1 20.08 755 SER B CA 1
ATOM 12147 C C . SER B 1 755 ? -15.281 46.562 -0.02 1 20.08 755 SER B C 1
ATOM 12149 O O . SER B 1 755 ? -15.172 47.344 0.914 1 20.08 755 SER B O 1
ATOM 12151 N N . SER B 1 756 ? -14.648 47.125 -1.122 1 18.69 756 SER B N 1
ATOM 12152 C CA . SER B 1 756 ? -15.203 48.438 -1.431 1 18.69 756 SER B CA 1
ATOM 12153 C C . SER B 1 756 ? -16.688 48.5 -1.109 1 18.69 756 SER B C 1
ATOM 12155 O O . SER B 1 756 ? -17.438 47.594 -1.426 1 18.69 756 SER B O 1
ATOM 12157 N N . THR B 1 757 ? -16.906 49.25 -0.037 1 20.33 757 THR B N 1
ATOM 12158 C CA . THR B 1 757 ? -18.203 49.812 0.344 1 20.33 757 THR B CA 1
ATOM 12159 C C . THR B 1 757 ? -18.938 50.312 -0.88 1 20.33 757 THR B C 1
ATOM 12161 O O . THR B 1 757 ? -18.609 51.406 -1.399 1 20.33 757 THR B O 1
ATOM 12164 N N . LEU B 1 758 ? -18.953 49.531 -2.006 1 18.36 758 LEU B N 1
ATOM 12165 C CA . LEU B 1 758 ? -19.922 50.125 -2.918 1 18.36 758 LEU B CA 1
ATOM 12166 C C . LEU B 1 758 ? -21.156 50.625 -2.162 1 18.36 758 LEU B C 1
ATOM 12168 O O . LEU B 1 758 ? -21.734 49.875 -1.37 1 18.36 758 LEU B O 1
ATOM 12172 N N . SER B 1 759 ? -21.156 51.906 -2.021 1 18.16 759 SER B N 1
ATOM 12173 C CA . SER B 1 759 ? -22.266 52.781 -1.614 1 18.16 759 SER B CA 1
ATOM 12174 C C . SER B 1 759 ? -23.578 52.344 -2.246 1 18.16 759 SER B C 1
ATOM 12176 O O . SER B 1 759 ? -23.672 52.188 -3.467 1 18.16 759 SER B O 1
ATOM 12178 N N . SER B 1 760 ? -24.203 51.312 -1.548 1 19.47 760 SER B N 1
ATOM 12179 C CA . SER B 1 760 ? -25.625 51.156 -1.791 1 19.47 760 SER B CA 1
ATOM 12180 C C . SER B 1 760 ? -26.281 52.5 -2.051 1 19.47 760 SER B C 1
ATOM 12182 O O . SER B 1 760 ? -26.203 53.406 -1.221 1 19.47 760 SER B O 1
ATOM 12184 N N . LEU B 1 761 ? -26.125 53.031 -3.305 1 18.23 761 LEU B N 1
ATOM 12185 C CA . LEU B 1 761 ? -27.109 54.062 -3.666 1 18.23 761 LEU B CA 1
ATOM 12186 C C . LEU B 1 761 ? -28.469 53.75 -3.043 1 18.23 761 LEU B C 1
ATOM 12188 O O . LEU B 1 761 ? -28.859 52.594 -2.949 1 18.23 761 LEU B O 1
ATOM 12192 N N . SER B 1 762 ? -28.828 54.719 -2.268 1 19.8 762 SER B N 1
ATOM 12193 C CA . SER B 1 762 ? -30.062 55.031 -1.536 1 19.8 762 SER B CA 1
ATOM 12194 C C . SER B 1 762 ? -31.297 54.781 -2.395 1 19.8 762 SER B C 1
ATOM 12196 O O . SER B 1 762 ? -31.688 55.625 -3.199 1 19.8 762 SER B O 1
ATOM 12198 N N . VAL B 1 763 ? -31.172 53.688 -3.242 1 19.48 763 VAL B N 1
ATOM 12199 C CA . VAL B 1 763 ? -32.438 53.688 -3.945 1 19.48 763 VAL B CA 1
ATOM 12200 C C . VAL B 1 763 ? -33.594 53.875 -2.945 1 19.48 763 VAL B C 1
ATOM 12202 O O . VAL B 1 763 ? -33.688 53.156 -1.953 1 19.48 763 VAL B O 1
ATOM 12205 N N . VAL B 1 764 ? -34.062 55.062 -3.072 1 20.75 764 VAL B N 1
ATOM 12206 C CA . VAL B 1 764 ? -35.219 55.719 -2.426 1 20.75 764 VAL B CA 1
ATOM 12207 C C . VAL B 1 764 ? -36.406 54.781 -2.434 1 20.75 764 VAL B C 1
ATOM 12209 O O . VAL B 1 764 ? -36.906 54.375 -3.5 1 20.75 764 VAL B O 1
ATOM 12212 N N . PRO B 1 765 ? -36.25 53.688 -1.631 1 20.75 765 PRO B N 1
ATOM 12213 C CA . PRO B 1 765 ? -37.469 52.875 -1.677 1 20.75 765 PRO B CA 1
ATOM 12214 C C . PRO B 1 765 ? -38.75 53.75 -1.71 1 20.75 765 PRO B C 1
ATOM 12216 O O . PRO B 1 765 ? -38.719 54.875 -1.215 1 20.75 765 PRO B O 1
ATOM 12219 N N . PRO B 1 766 ? -39.469 53.594 -2.771 1 21.73 766 PRO B N 1
ATOM 12220 C CA . PRO B 1 766 ? -40.625 54.438 -2.922 1 21.73 766 PRO B CA 1
ATOM 12221 C C . PRO B 1 766 ? -41.375 54.656 -1.604 1 21.73 766 PRO B C 1
ATOM 12223 O O . PRO B 1 766 ? -41.219 53.875 -0.661 1 21.73 766 PRO B O 1
ATOM 12226 N N . PRO B 1 767 ? -42.062 55.75 -1.52 1 18.98 767 PRO B N 1
ATOM 12227 C CA . PRO B 1 767 ? -42.812 56.375 -0.421 1 18.98 767 PRO B CA 1
ATOM 12228 C C . PRO B 1 767 ? -43.781 55.438 0.271 1 18.98 767 PRO B C 1
ATOM 12230 O O . PRO B 1 767 ? -44.469 54.656 -0.397 1 18.98 767 PRO B O 1
ATOM 12233 N N . SER B 1 768 ? -43.281 54.688 1.23 1 18.92 768 SER B N 1
ATOM 12234 C CA . SER B 1 768 ? -44.25 53.906 1.976 1 18.92 768 SER B CA 1
ATOM 12235 C C . SER B 1 768 ? -45.531 54.719 2.264 1 18.92 768 SER B C 1
ATOM 12237 O O . SER B 1 768 ? -45.438 55.812 2.83 1 18.92 768 SER B O 1
ATOM 12239 N N . LEU B 1 769 ? -46.469 54.656 1.282 1 18.28 769 LEU B N 1
ATOM 12240 C CA . LEU B 1 769 ? -47.719 55.344 1.543 1 18.28 769 LEU B CA 1
ATOM 12241 C C . LEU B 1 769 ? -48.219 55.031 2.943 1 18.28 769 LEU B C 1
ATOM 12243 O O . LEU B 1 769 ? -48.156 53.875 3.395 1 18.28 769 LEU B O 1
ATOM 12247 N N . ARG B 1 770 ? -48.406 56.031 3.799 1 17.75 770 ARG B N 1
ATOM 12248 C CA . ARG B 1 770 ? -49 56.344 5.109 1 17.75 770 ARG B CA 1
ATOM 12249 C C . ARG B 1 770 ? -50.406 55.75 5.234 1 17.75 770 ARG B C 1
ATOM 12251 O O . ARG B 1 770 ? -51.125 56.062 6.188 1 17.75 770 ARG B O 1
ATOM 12258 N N . VAL B 1 771 ? -50.75 54.594 4.625 1 18.77 771 VAL B N 1
ATOM 12259 C CA . VAL B 1 771 ? -52.188 54.625 4.875 1 18.77 771 VAL B CA 1
ATOM 12260 C C . VAL B 1 771 ? -52.438 54.844 6.359 1 18.77 771 VAL B C 1
ATOM 12262 O O . VAL B 1 771 ? -51.656 54.438 7.211 1 18.77 771 VAL B O 1
ATOM 12265 N N . ASP B 1 772 ? -53.562 55.531 6.582 1 17.78 772 ASP B N 1
ATOM 12266 C CA . ASP B 1 772 ? -54.406 56.25 7.57 1 17.78 772 ASP B CA 1
ATOM 12267 C C . ASP B 1 772 ? -54.781 55.281 8.703 1 17.78 772 ASP B C 1
ATOM 12269 O O . ASP B 1 772 ? -54.969 54.094 8.492 1 17.78 772 ASP B O 1
ATOM 12273 N N . LEU B 1 773 ? -54.812 55.844 9.93 1 17.72 773 LEU B N 1
ATOM 12274 C CA . LEU B 1 773 ? -54.875 55.719 11.375 1 17.72 773 LEU B CA 1
ATOM 12275 C C . LEU B 1 773 ? -56.219 55.156 11.812 1 17.72 773 LEU B C 1
ATOM 12277 O O . LEU B 1 773 ? -56.375 54.75 12.961 1 17.72 773 LEU B O 1
ATOM 12281 N N . SER B 1 774 ? -57.469 55.344 11.094 1 17.2 774 SER B N 1
ATOM 12282 C CA . SER B 1 774 ? -58.562 55.844 11.945 1 17.2 774 SER B CA 1
ATOM 12283 C C . SER B 1 774 ? -58.969 54.781 12.969 1 17.2 774 SER B C 1
ATOM 12285 O O . SER B 1 774 ? -58.938 55.031 14.172 1 17.2 774 SER B O 1
ATOM 12287 N N . SER B 1 775 ? -60.406 54.594 13.086 1 18.44 775 SER B N 1
ATOM 12288 C CA . SER B 1 775 ? -61.5 54.812 14.023 1 18.44 775 SER B CA 1
ATOM 12289 C C . SER B 1 775 ? -61.844 53.5 14.766 1 18.44 775 SER B C 1
ATOM 12291 O O . SER B 1 775 ? -61.969 52.469 14.156 1 18.44 775 SER B O 1
ATOM 12293 N N . GLN B 1 776 ? -61.406 53.531 16 1 17.14 776 GLN B N 1
ATOM 12294 C CA . GLN B 1 776 ? -61.844 52.812 17.188 1 17.14 776 GLN B CA 1
ATOM 12295 C C . GLN B 1 776 ? -63.375 52.875 17.344 1 17.14 776 GLN B C 1
ATOM 12297 O O . GLN B 1 776 ? -63.906 53.969 17.609 1 17.14 776 GLN B O 1
ATOM 12302 N N . PRO B 1 777 ? -64.312 52.312 16.516 1 18.3 777 PRO B N 1
ATOM 12303 C CA . PRO B 1 777 ? -65.625 52.344 17.094 1 18.3 777 PRO B CA 1
ATOM 12304 C C . PRO B 1 777 ? -65.75 51.562 18.406 1 18.3 777 PRO B C 1
ATOM 12306 O O . PRO B 1 777 ? -65 50.562 18.578 1 18.3 777 PRO B O 1
ATOM 12309 N N . SER B 1 778 ? -66.312 52.156 19.578 1 19.55 778 SER B N 1
ATOM 12310 C CA . SER B 1 778 ? -66.562 52 21 1 19.55 778 SER B CA 1
ATOM 12311 C C . SER B 1 778 ? -67.688 51 21.234 1 19.55 778 SER B C 1
ATOM 12313 O O . SER B 1 778 ? -68.062 50.688 22.391 1 19.55 778 SER B O 1
ATOM 12315 N N . ILE B 1 779 ? -68.25 50.125 20.422 1 19.12 779 ILE B N 1
ATOM 12316 C CA . ILE B 1 779 ? -69.562 49.688 20.797 1 19.12 779 ILE B CA 1
ATOM 12317 C C . ILE B 1 779 ? -69.562 49.094 22.203 1 19.12 779 ILE B C 1
ATOM 12319 O O . ILE B 1 779 ? -68.562 48.469 22.625 1 19.12 779 ILE B O 1
ATOM 12323 N N . SER B 1 780 ? -70.812 49.156 23.016 1 19.92 780 SER B N 1
ATOM 12324 C CA . SER B 1 780 ? -71.688 49.25 24.188 1 19.92 780 SER B CA 1
ATOM 12325 C C . SER B 1 780 ? -71.938 47.875 24.797 1 19.92 780 SER B C 1
ATOM 12327 O O . SER B 1 780 ? -72.438 47.781 25.922 1 19.92 780 SER B O 1
ATOM 12329 N N . VAL B 1 781 ? -71.625 46.719 24.391 1 22.7 781 VAL B N 1
ATOM 12330 C CA . VAL B 1 781 ? -72.688 45.844 24.906 1 22.7 781 VAL B CA 1
ATOM 12331 C C . VAL B 1 781 ? -72.688 45.906 26.422 1 22.7 781 VAL B C 1
ATOM 12333 O O . VAL B 1 781 ? -71.688 46.125 27.062 1 22.7 781 VAL B O 1
ATOM 12336 N N . HIS B 1 782 ? -74 45.75 27.25 1 22.62 782 HIS B N 1
ATOM 12337 C CA . HIS B 1 782 ? -75 45.906 28.312 1 22.62 782 HIS B CA 1
ATOM 12338 C C . HIS B 1 782 ? -74.75 44.906 29.438 1 22.62 782 HIS B C 1
ATOM 12340 O O . HIS B 1 782 ? -75.375 44.969 30.484 1 22.62 782 HIS B O 1
ATOM 12346 N N . VAL B 1 783 ? -73.812 44 29.453 1 24.12 783 VAL B N 1
ATOM 12347 C CA . VAL B 1 783 ? -74.25 43.031 30.438 1 24.12 783 VAL B CA 1
ATOM 12348 C C . VAL B 1 783 ? -74.375 43.688 31.797 1 24.12 783 VAL B C 1
ATOM 12350 O O . VAL B 1 783 ? -73.438 44.406 32.219 1 24.12 783 VAL B O 1
ATOM 12353 N N . SER B 1 784 ? -75.625 43.75 32.406 1 20.03 784 SER B N 1
ATOM 12354 C CA . SER B 1 784 ? -76.5 44.125 33.5 1 20.03 784 SER B CA 1
ATOM 12355 C C . SER B 1 784 ? -75.938 43.688 34.844 1 20.03 784 SER B C 1
ATOM 12357 O O . SER B 1 784 ? -75.438 42.562 35 1 20.03 784 SER B O 1
ATOM 12359 N N . ASN B 1 785 ? -75.438 44.656 35.562 1 17.05 785 ASN B N 1
ATOM 12360 C CA . ASN B 1 785 ? -76.062 44.906 36.875 1 17.05 785 ASN B CA 1
ATOM 12361 C C . ASN B 1 785 ? -77.438 45.5 36.719 1 17.05 785 ASN B C 1
ATOM 12363 O O . ASN B 1 785 ? -77.625 46.406 35.906 1 17.05 785 ASN B O 1
#

Solvent-accessible surface area (backbone atoms only — not comparable to full-atom values): 92582 Å² total; per-residue (Å²): 128,92,78,83,74,80,76,77,82,80,80,82,75,84,68,77,86,86,69,80,81,86,67,88,75,76,67,92,63,85,73,79,80,66,90,84,77,88,79,85,77,84,89,84,90,82,91,85,90,76,95,76,89,93,81,92,75,94,79,91,87,92,94,84,91,80,85,82,85,82,83,78,82,76,81,66,82,74,51,76,75,68,68,62,65,77,74,70,60,68,63,53,61,66,58,60,65,54,74,73,79,78,70,85,82,68,75,85,68,43,56,54,73,45,38,64,74,61,46,55,70,46,43,42,54,56,46,18,69,72,42,30,41,74,41,98,87,71,45,56,34,75,45,64,89,71,61,61,60,49,74,45,70,52,60,72,59,60,64,64,81,43,86,66,76,59,62,29,36,62,71,36,48,37,35,36,55,46,36,60,49,79,66,63,63,50,89,50,53,42,84,50,77,89,47,73,59,37,66,47,40,85,61,49,74,44,50,66,55,43,64,28,42,42,84,50,45,54,32,34,42,41,35,28,25,33,32,32,82,80,80,63,48,76,45,52,49,79,38,66,75,51,39,68,69,45,56,67,39,61,37,59,68,60,60,60,46,66,38,49,85,48,30,33,22,46,68,49,46,52,63,43,58,33,78,56,38,51,45,53,48,58,56,52,32,51,53,42,46,32,37,37,47,47,47,51,45,42,38,49,32,30,52,47,44,44,48,50,51,25,19,60,74,68,64,40,84,62,60,63,91,63,79,76,81,78,78,78,80,81,71,70,50,39,64,56,50,48,50,51,38,45,44,55,41,47,75,40,40,69,59,50,52,19,50,35,66,54,50,80,47,53,36,36,26,44,50,73,40,44,75,56,20,56,59,37,44,33,88,52,32,82,47,33,43,19,32,38,36,30,27,26,57,79,55,30,56,48,42,47,33,28,24,62,42,78,87,53,80,48,55,66,55,47,48,40,52,52,47,50,34,58,75,69,68,45,75,74,38,50,34,34,33,23,78,65,78,45,66,78,94,41,75,70,50,58,59,46,55,87,46,72,75,41,42,53,26,36,24,59,66,55,57,50,50,56,56,53,67,17,33,62,46,86,81,41,84,58,40,64,57,53,52,54,49,52,49,54,31,43,42,39,67,33,64,67,37,46,50,51,51,47,51,19,49,44,39,39,41,43,53,69,72,42,87,72,49,75,66,50,43,59,67,64,56,48,72,66,54,44,59,33,43,29,55,72,40,54,64,46,53,69,56,23,53,51,40,49,54,52,50,52,57,54,32,66,44,81,72,19,29,47,98,85,62,52,56,40,49,35,61,75,50,34,54,52,41,52,68,67,50,57,74,48,48,64,29,54,46,68,61,87,89,62,80,52,61,45,76,76,49,71,48,58,41,50,86,33,82,39,52,29,48,43,76,45,68,57,54,63,61,52,54,57,44,50,63,37,54,54,41,30,50,80,69,46,66,42,58,68,60,50,44,42,38,29,46,51,50,37,48,52,34,46,38,36,62,70,66,61,81,63,54,94,52,60,66,52,50,44,47,41,39,54,45,25,50,73,63,69,73,41,88,83,55,100,64,82,71,65,51,79,72,68,90,66,64,45,34,58,60,34,29,23,71,78,35,99,51,82,77,68,54,52,71,56,47,46,49,38,43,36,65,38,84,69,74,70,68,58,75,74,69,66,61,65,76,58,82,64,62,64,63,84,58,69,71,72,68,66,70,69,70,74,75,72,73,68,72,72,71,76,72,70,74,72,76,75,76,65,79,62,85,77,70,85,80,75,85,65,91,62,96,73,138,136,83,79,78,84,74,80,79,81,83,76,86,88,79,88,72,81,83,70,80,80,77,79,68,86,76,66,94,63,83,69,86,65,65,88,88,87,89,85,91,83,89,80,87,86,89,88,83,87,74,88,74,83,77,87,87,68,96,67,88,85,83,91,79,89,78,84,90,81,85,84,79,85,78,84,68,83,74,56,78,76,71,69,61,64,77,72,70,63,68,63,53,61,65,57,62,66,54,75,72,80,78,70,86,81,67,76,83,68,42,54,52,72,47,39,62,75,59,44,56,68,47,42,42,54,56,48,19,70,73,43,31,41,73,42,97,87,69,45,56,36,76,43,65,89,71,60,63,62,48,72,44,70,52,59,71,57,59,64,64,79,45,87,67,77,58,63,32,38,62,70,36,49,37,36,36,56,47,36,58,49,80,67,62,64,50,89,48,54,41,83,50,76,88,45,74,59,36,66,48,40,84,61,48,73,44,51,65,53,43,65,29,42,41,84,50,44,55,32,34,41,42,35,25,24,30,30,31,83,80,78,64,48,77,45,52,48,78,38,66,74,52,38,68,70,44,58,66,39,62,38,60,69,60,59,58,46,66,40,48,86,49,30,33,22,46,66,49,46,52,62,42,58,32,78,51,36,50,45,55,48,58,57,51,33,50,52,40,45,32,39,37,47,48,46,50,45,44,38,49,31,30,53,48,44,44,47,50,51,25,19,61,73,68,64,39,85,61,59,63,92,64,81,76,81,77,79,79,80,82,70,69,50,41,59,57,52,50,50,50,38,44,43,56,41,48,74,41,41,69,60,50,53,21,49,35,66,53,50,79,46,55,36,35,26,44,51,73,41,45,75,55,20,57,58,38,44,36,88,53,34,83,46,32,44,20,32,37,38,31,27,26,56,78,58,30,56,48,44,46,34,29,24,63,41,80,86,52,81,48,55,66,58,47,49,41,52,52,48,50,34,59,75,69,69,46,76,73,37,50,36,37,32,25,78,63,76,44,65,76,94,40,74,71,50,56,58,45,56,86,46,72,76,40,42,52,26,36,25,60,66,54,57,50,51,57,56,53,68,17,34,64,47,88,81,41,83,59,39,63,57,52,53,54,49,52,48,53,31,43,40,40,67,33,63,69,36,47,50,52,51,48,52,22,48,43,39,38,40,42,48,70,73,42,87,70,50,75,67,50,43,60,66,64,55,47,71,66,52,44,59,33,46,29,54,71,42,52,65,47,55,68,55,23,53,52,40,47,54,51,50,52,57,55,32,66,42,82,72,19,32,47,99,87,61,52,56,38,50,34,62,76,52,32,54,52,43,51,68,67,49,57,74,47,48,65,28,53,47,72,61,87,88,63,80,51,63,45,77,78,49,71,47,55,41,49,87,32,80,38,52,29,49,42,76,46,68,55,54,63,62,52,54,56,46,50,63,35,53,53,41,27,51,81,67,47,60,44,56,70,59,50,46,44,38,30,46,51,51,36,49,52,33,45,37,36,62,69,69,58,81,64,54,93,52,61,67,50,48,44,46,40,37,55,46,26,49,72,60,68,71,41,86,85,54,102,65,83,73,67,52,79,74,70,89,66,65,45,34,56,59,35,28,22,70,77,32,98,51,82,79,68,53,52,71,55,48,47,51,39,42,37,65,39,82,71,74,68,65,56,74,74,69,67,62,66,76,58,80,63,63,63,62,83,57,70,70,71,69,68,69,68,71,73,76,71,76,70,72,75,70,74,70,70,69,73,78,75,76,67,83,82,84,80,80,80,80,76,88,68,92,68,92,76,129

Nearest PDB structures (foldseek):
  8of0-assembly1_S  TM=3.398E-01  e=8.907E-03  Homo sapiens
  8oev-assembly1_S  TM=1.697E-01  e=1.933E-02  Homo sapiens
  8oev-assembly1_S  TM=1.697E-01  e=3.396E-02  Homo sapiens

Sequence (1570 aa):
MIERQYDARTPWNSTLDPPFPSSALAMIERQYDARTPRNSTLDPPSPSSTLTMIERQYDARTPRNSTLDPPSPSSTLTRPSSSSTLVDDRPLLAEEIGLEDGSPGAEPVCLPAGWIHTLPEVDQRWISKALFKWNSRGHPELGFNRVDKLWWFPPQVPLKTSSSPALENYFGHPLLLWMPRKLWQVKLTCPHPECNKELLSSAGLHQKIRQVVAVGKMYFVASESLACRRCKRTLISWSHDLVSQLDIGHRVQFPCILTSKLACDVEVASLMRQRGMVSSSIQIQRKLQERHDEVWMQKTVQYLQDCKASAVTWGRILPGPFEPVPAMPPVPKHQGLMQVYALDVLQRLDEIKTTITSRYGRILKMDSTTNGARKLAGKSYSTATWATNVVNEHGQVIMSVLTASSRSGLGPMVEGLINRYRMAGVAPPEVLYVDQDCCGNTPFRRMFEEWNHMTVLLDIWHFMRRFAAGCSTHSHQLFATFMTRLRGCILMCHPEDLKALCDAKRAELEAGGRNPSEADVLRSVSRSELALHCRRITRGIEETEARIHSLVQAFDGDAGRDSLGAPLINWARMSDIIKSQMKHVSCLQDRPGVKLYTQTGTIEKGGHRLPTYRCLRGSDSLESFKLHLNRFTAGTLQSDTIFQAFLLDGLTSWTDVTQHPIGYNYLLHHAVKSLSEEGQDQNTVPYVGPRKPTEELMGLEYLYQQTEGVLLDFKLGVRELESSEVSLDIPVGGAEPEDFTPPNFHRKRVPSPPSSTLSSLSVVPPPSLRVDLSSQPSISVHVSNMIERQYDARTPWNSTLDPPFPSSALAMIERQYDARTPRNSTLDPPSPSSTLTMIERQYDARTPRNSTLDPPSPSSTLTRPSSSSTLVDDRPLLAEEIGLEDGSPGAEPVCLPAGWIHTLPEVDQRWISKALFKWNSRGHPELGFNRVDKLWWFPPQVPLKTSSSPALENYFGHPLLLWMPRKLWQVKLTCPHPECNKELLSSAGLHQKIRQVVAVGKMYFVASESLACRRCKRTLISWSHDLVSQLDIGHRVQFPCILTSKLACDVEVASLMRQRGMVSSSIQIQRKLQERHDEVWMQKTVQYLQDCKASAVTWGRILPGPFEPVPAMPPVPKHQGLMQVYALDVLQRLDEIKTTITSRYGRILKMDSTTNGARKLAGKSYSTATWATNVVNEHGQVIMSVLTASSRSGLGPMVEGLINRYRMAGVAPPEVLYVDQDCCGNTPFRRMFEEWNHMTVLLDIWHFMRRFAAGCSTHSHQLFATFMTRLRGCILMCHPEDLKALCDAKRAELEAGGRNPSEADVLRSVSRSELALHCRRITRGIEETEARIHSLVQAFDGDAGRDSLGAPLINWARMSDIIKSQMKHVSCLQDRPGVKLYTQTGTIEKGGHRLPTYRCLRGSDSLESFKLHLNRFTAGTLQSDTIFQAFLLDGLTSWTDVTQHPIGYNYLLHHAVKSLSEEGQDQNTVPYVGPRKPTEELMGLEYLYQQTEGVLLDFKLGVRELESSEVSLDIPVGGAEPEDFTPPNFHRKRVPSPPSSTLSSLSVVPPPSLRVDLSSQPSISVHVSN

Foldseek 3Di:
DDPPDPDPPDDPDPDDDDDPDDDDPDDPPPDPDPDDDDDDDDDDDDDDDDDDDDDDDDDDDDDDDDDDDDDPDPPPPPPPPPCPPPPPVVVPVVVPVPPPDDDPPDDDQQDDPLCVVADDPLQSVQCSVQFWDQDPVRHIDGDVVNDPDQKDDFAAFDPDQDLAGRLNNQPNAMEGEAECCVNVVDWAFDLDPVLVGATKDWPAWDSHWAWEAEQLGIHIYTWTWIAGPPVRDIDTCLALSNLVPDDPVSSVVNFWFFFQVHIYGVNLLVVQLDQLFRPQLQVSQVSSVVSNVVSLVVSVVVNVVSLVVSCVVVVPPPSPPHDDRDDRDDGDHSLVSLLSNLLVLLSCVQVLQLVLQQDDAQEKEKEKDQVLLCLQQEPCNQQFRIWMWMAHLLLATNAIATARDPPPPCLQVLVLNVVSCVVVVHQDHQEYEYQDPQDDDDPNVVSCVVNVNYHYFYFPVSLLVLLQVQWPDCPAPCNVVLSVQLVVLFKDWDPVQVVLQLVLQCLQVVVVVDNDDSVRSVVVQDPVNCQWFTDMFTPDLVSSLVSNVVSVVCQQDQNQADPVRHGTGDCVSNVVSCVVSSVNSNRNHDDPPDDQKDFPAWDRGSNGTTTTIDGSGGCVSVVVVSVSSNSQDDASYDDPSSVVSSNSSSSSSNNCVSPPPDDPDLVVVVVCQVCCCVPVVDRPDPDDHRDDRGPRDHYVRSHCVVPVDDDDNSVVVSVCRRNPPPPSPRPPPPDPPPVCPVPPPPPPPPPPPPPPPPPPPPPDPPDPPPPPPDDDDDPPDDDDD/DPDDPPDPPDDPDDDDDDDPDPDDPDDPVPDPDDDDDDDDDDDDDDDDDDDDPDDDDDDDDDDDDDDDDDDDDDPCPPPPPPCPPPPPVVVPVVVPVPVPDDDPPDDDQQDDPLCVVADDPLQSVQCSVQFWDQDPVRHIDGDVVNDPDQKDDFAAFDPDQDLAGRLNNLPNAMEGEAECCVNVVDWAFDLDVVLVGATKDWPAKDSHWAWEAEQLGIHIYTWTWIAGPPVRDIDTCLALSNLVPDDPVSSVVNFWFFFQVHIYGVNLLVVLQDLLFRPQLQVSQVSSVVSNVVSLVVSVVVNVVSLVVSCVVVVPPPSPPHDDRDDRDDGDHSLVSLLSNLLVLLSCVQVLQLVLQQDDAQEKEKEKDQVLLCLQQEPCNQQFRIWMWMAHLLLATNAIATARDPPPPCLQVLVLNVVSCVVVVHQDHQEYEYLDPQDDDDPNVVSCVVNVNYHYFYFPVSLLVLLQVQWDDCPAPCNVVLSVQLVVLFKDWDPVQVVLQLVLQCLQVVVVVDNDDSVRSVVVQDPVNCQWFTDMFTPDLVSSLVSNVVSVVCQQDPNQADPVRHGTGDCVSNVVSNVVSSVNSNRNHDDPPDDQKDFPAWDRGSNGTTTTIDGSGGCVSVVVVSVSSNRQDDASQDDPSSVVSSNSSSSSSNNCVSPPPDDPDLVVVVVCQVCCCVPVVDRPDPDDHRDDRGPRDHYVRSHCVVPVDDDDNSVVVSVCRRNPPPPSPRPPPPDPPPVCPVPPPPPPPPPPPPPPPPPPPCPVPPDPPPPDDDDDDPDDDDPDD

pLDDT: mean 71.08, std 28.17, range [14.08, 97.5]

Organism: Champsocephalus gunnari (NCBI:txid52237)

Secondary structure (DSSP, 8-state):
-----------------------------------------------------------------------------------------HHHHHHH-------TT-----S-HHHHHHS-HHHHHHHHHHHEEE-TTS-EEE-GGG---SEE-PPPPPSSPPSS--HHHHH---EEEE-HHHHH----B---GGGTTPBPEEEEE-S--EEEE-SS-EEEEEEEEEE-TTT--EEETTSHHHHTTS-HHHHTT--EEE-SS-EEEHHHHHHH--SSS---HHHHHHHHHHHHHHHHHHHHHHHHHHHHHHHHHTT-SS---PPPPPPPPPPPPHHHHHHHHHHHHHHTHHHHHHHHTT---SEEEEEEESHHHHT--SGGGGT--EEEEEE-TTS-EEEEEEESSSSTT-HHHHHHHHHHHHHHTPPPPSEEEESS--SSS-HHHHHTTT-TTPEEEE-HHHHHHHHHTTBS-TT-TTHHHHHHHHHHHHEEE-HHHHHHHHHHHHHHHHHTT----HHHHHHH--HHHHHHH--EEE--HHHHHHHHHHHHHHHHSGGGB-TT--BSB-HHHHHHHHHHHGGGGGGGSPPTT---EEEEEEEEETTEEEEEEEE--SSHHHHHHHHHHTTSS-SS---HHHHHHHHHHHHHHHHHHTS----S-HHHHHHHHHHHHHHT----S---PPPPPP----HHHHHHHHSS--PPPHHHHHHHHHHS-------TTS---------------------------------------------------/-----------------------------------------------------------------------------------------HHHHHHH-------TT-----S-HHHHHHS-HHHHHHHHHHHEEE-TTS-EEE-GGG---SEE-PPPPPSSPPSS--HHHHH---EEEE-HHHHH----B---GGGTTPBPEEEEE-S--EEEE-SS-EEEEEEEEEE-TTT--EEETTSHHHHTTS-HHHHTT--EEE-SS-EEEHHHHHHH--SSS---HHHHHHHHHHHHHHHHHHHHHHHHHHHHHHHHHTT-SS---PPPPPPPPPPPPHHHHHHHHHHHHHHTHHHHHHHHTT---SEEEEEEESHHHHT--SGGGGT--EEEEEE-TTS-EEEEEEESSSSTT-HHHHHHHHHHHHHHTPPPPSEEEESS--SSS-HHHHTTTT-TTPEEEE-HHHHHHHHHTTBS-TT-TTHHHHHHHHHHHHEEE-HHHHHHHHHHHHHHHHHTT----HHHHHHH--HHHHHHH--EEE--HHHHHHHHHHHHHHHHSGGGB-TT--BSB-HHHHHHHHHHHGGGHHHHSPPTT---EEEEEEEEETTEEEEEEEE--SSHHHHHHHHHHTTSS-SS---HHHHHHHHHHHHHHHHHHHS----S-HHHHHHHHHHHHHHT----S---PPPPPP----HHHHHHHHTT--PPPHHHHHHHHHHS-------TTS---------------------------------------------------